Protein 7UF8 (pdb70)

Nearest PDB structures (foldseek):
  7uf8-assembly1_B  TM=9.872E-01  e=3.310E-67  Penicillium citrinum
  7uf8-assembly1_C  TM=9.893E-01  e=2.005E-64  Penicillium citrinum
  7uf8-assembly1_D  TM=9.814E-01  e=6.861E-63  Penicillium citrinum
  2wmd-assembly1_A-2  TM=8.876E-01  e=7.871E-22  Homo sapiens
  3dxf-assembly1_A  TM=8.886E-01  e=5.525E-20  Homo sapiens

B-factor: mean 80.18, std 18.33, range [35.41, 356.92]

Structure (mmCIF, N/CA/C/O backbone):
data_7UF8
#
_entry.id   7UF8
#
_cell.length_a   166.759
_cell.length_b   166.759
_cell.length_c   195.382
_cell.angle_alpha   90.000
_cell.angle_beta   90.000
_cell.angle_gamma   120.000
#
_symmetry.space_group_name_H-M   'P 61 2 2'
#
loop_
_entity.id
_entity.type
_entity.pdbx_description
1 polymer CtdP
2 non-polymer 'NADP NICOTINAMIDE-ADENINE-DINUCLEOTIDE PHOSPHATE'
3 non-polymer 'Penicimutamide E'
4 non-polymer 1,2-ETHANEDIOL
5 water water
#
loop_
_atom_site.group_PDB
_atom_site.id
_atom_site.type_symbol
_atom_site.label_atom_id
_atom_site.label_alt_id
_atom_site.label_comp_id
_atom_site.label_asym_id
_atom_site.label_entity_id
_atom_site.label_seq_id
_atom_site.pdbx_PDB_ins_code
_atom_site.Cartn_x
_atom_site.Cartn_y
_atom_site.Cartn_z
_atom_site.occupancy
_atom_site.B_iso_or_equiv
_atom_site.auth_seq_id
_atom_site.auth_comp_id
_atom_site.auth_asym_id
_atom_site.auth_atom_id
_atom_site.pdbx_PDB_model_num
ATOM 1 N N . ILE A 1 5 ? -21.64174 38.27620 114.77409 1.000 72.62570 5 ILE A N 1
ATOM 2 C CA . ILE A 1 5 ? -20.33674 37.81529 115.19120 1.000 86.04120 5 ILE A CA 1
ATOM 3 C C . ILE A 1 5 ? -19.75450 36.98651 114.07617 1.000 85.89829 5 ILE A C 1
ATOM 4 O O . ILE A 1 5 ? -20.36932 36.02450 113.61496 1.000 81.41490 5 ILE A O 1
ATOM 19 N N . LYS A 1 6 ? -18.57648 37.40671 113.62338 1.000 86.77077 6 LYS A N 1
ATOM 20 C CA . LYS A 1 6 ? -17.93326 36.81194 112.46939 1.000 91.23689 6 LYS A CA 1
ATOM 21 C C . LYS A 1 6 ? -16.85222 35.87200 112.97141 1.000 77.52796 6 LYS A C 1
ATOM 22 O O . LYS A 1 6 ? -15.95336 36.29701 113.70059 1.000 63.76067 6 LYS A O 1
ATOM 41 N N . THR A 1 7 ? -16.92702 34.61204 112.56823 1.000 79.57976 7 THR A N 1
ATOM 42 C CA . THR A 1 7 ? -15.94796 33.62510 112.99023 1.000 79.37635 7 THR A CA 1
ATOM 43 C C . THR A 1 7 ? -14.77982 33.55437 112.01138 1.000 83.08219 7 THR A C 1
ATOM 44 O O . THR A 1 7 ? -14.96166 33.59951 110.79036 1.000 85.16663 7 THR A O 1
ATOM 55 N N . ILE A 1 8 ? -13.57688 33.44544 112.57052 1.000 84.07435 8 ILE A N 1
ATOM 56 C CA . ILE A 1 8 ? -12.33177 33.37268 111.82168 1.000 80.47639 8 ILE A CA 1
ATOM 57 C C . ILE A 1 8 ? -11.56270 32.15870 112.32762 1.000 84.91815 8 ILE A C 1
ATOM 58 O O . ILE A 1 8 ? -11.22085 32.08959 113.51466 1.000 75.35769 8 ILE A O 1
ATOM 74 N N . SER A 1 9 ? -11.30246 31.20985 111.43553 1.000 77.05421 9 SER A N 1
ATOM 75 C CA . SER A 1 9 ? -10.42638 30.09291 111.76450 1.000 78.56358 9 SER A CA 1
ATOM 76 C C . SER A 1 9 ? -8.97141 30.52310 111.63975 1.000 76.79715 9 SER A C 1
ATOM 77 O O . SER A 1 9 ? -8.60037 31.25427 110.71790 1.000 75.96024 9 SER A O 1
ATOM 85 N N . VAL A 1 10 ? -8.15249 30.08107 112.59080 1.000 82.13969 10 VAL A N 1
ATOM 86 C CA . VAL A 1 10 ? -6.74754 30.46522 112.66504 1.000 77.93906 10 VAL A CA 1
ATOM 87 C C . VAL A 1 10 ? -5.91738 29.19334 112.56698 1.000 79.15822 10 VAL A C 1
ATOM 88 O O . VAL A 1 10 ? -5.91841 28.36521 113.48987 1.000 84.59246 10 VAL A O 1
ATOM 101 N N . ILE A 1 11 ? -5.23321 29.03057 111.43105 1.000 70.38559 11 ILE A N 1
ATOM 102 C CA . ILE A 1 11 ? -4.27506 27.94770 111.25903 1.000 68.34060 11 ILE A CA 1
ATOM 103 C C . ILE A 1 11 ? -3.01920 28.23974 112.06624 1.000 68.61285 11 ILE A C 1
ATOM 104 O O . ILE A 1 11 ? -2.61336 29.39577 112.24045 1.000 63.81490 11 ILE A O 1
ATOM 120 N N . GLY A 1 12 ? -2.38314 27.17875 112.55718 1.000 65.78956 12 GLY A N 1
ATOM 121 C CA . GLY A 1 12 ? -1.15826 27.34979 113.31637 1.000 64.02680 12 GLY A CA 1
ATOM 122 C C . GLY A 1 12 ? -1.33553 28.19061 114.55946 1.000 69.43902 12 GLY A C 1
ATOM 123 O O . GLY A 1 12 ? -0.39166 28.86666 114.98567 1.000 65.39676 12 GLY A O 1
ATOM 127 N N . ALA A 1 13 ? -2.52460 28.15839 115.16329 1.000 68.09920 13 ALA A N 1
ATOM 128 C CA . ALA A 1 13 ? -2.78586 28.99220 116.33237 1.000 82.11732 13 ALA A CA 1
ATOM 129 C C . ALA A 1 13 ? -1.85697 28.65315 117.49045 1.000 66.27174 13 ALA A C 1
ATOM 130 O O . ALA A 1 13 ? -1.55919 29.51908 118.31960 1.000 61.66341 13 ALA A O 1
ATOM 137 N N . THR A 1 14 ? -1.38584 27.40720 117.56835 1.000 73.64397 14 THR A N 1
ATOM 138 C CA . THR A 1 14 ? -0.39593 27.05818 118.57843 1.000 69.16810 14 THR A CA 1
ATOM 139 C C . THR A 1 14 ? 0.99706 27.54239 118.20268 1.000 69.02289 14 THR A C 1
ATOM 140 O O . THR A 1 14 ? 1.90796 27.44839 119.01579 1.000 72.64315 14 THR A O 1
ATOM 151 N N . GLY A 1 15 ? 1.18016 28.05958 116.98978 1.000 74.02851 15 GLY A N 1
ATOM 152 C CA . GLY A 1 15 ? 2.46717 28.51979 116.52701 1.000 81.72284 15 GLY A CA 1
ATOM 153 C C . GLY A 1 15 ? 2.61898 30.02479 116.65823 1.000 72.48843 15 GLY A C 1
ATOM 154 O O . GLY A 1 15 ? 1.78582 30.72262 117.23621 1.000 80.11397 15 GLY A O 1
ATOM 158 N N . GLN A 1 16 ? 3.71899 30.52699 116.10144 1.000 80.54764 16 GLN A N 1
ATOM 159 C CA . GLN A 1 16 ? 4.07080 31.93001 116.29868 1.000 60.75655 16 GLN A CA 1
ATOM 160 C C . GLN A 1 16 ? 3.10379 32.85200 115.55567 1.000 67.41084 16 GLN A C 1
ATOM 161 O O . GLN A 1 16 ? 2.44061 33.70083 116.17270 1.000 76.33323 16 GLN A O 1
ATOM 175 N N . GLN A 1 17 ? 2.95599 32.65915 114.24463 1.000 68.66245 17 GLN A N 1
ATOM 176 C CA . GLN A 1 17 ? 2.10399 33.55016 113.46563 1.000 65.48915 17 GLN A CA 1
ATOM 177 C C . GLN A 1 17 ? 0.64795 33.42993 113.89742 1.000 63.28710 17 GLN A C 1
ATOM 178 O O . GLN A 1 17 ? 0.03777 34.40580 114.35447 1.000 61.41195 17 GLN A O 1
ATOM 192 N N . GLY A 1 18 ? 0.08310 32.22488 113.78819 1.000 67.75633 18 GLY A N 1
ATOM 193 C CA . GLY A 1 18 ? -1.30493 32.03266 114.16397 1.000 73.62602 18 GLY A CA 1
ATOM 194 C C . GLY A 1 18 ? -1.57216 32.35844 115.61798 1.000 72.07388 18 GLY A C 1
ATOM 195 O O . GLY A 1 18 ? -2.66726 32.80526 115.96490 1.000 64.87566 18 GLY A O 1
ATOM 199 N N . GLY A 1 19 ? -0.58425 32.13544 116.48608 1.000 70.24015 19 GLY A N 1
ATOM 200 C CA . GLY A 1 19 ? -0.74948 32.51623 117.87811 1.000 68.00416 19 GLY A CA 1
ATOM 201 C C . GLY A 1 19 ? -0.93268 34.01119 118.04629 1.000 76.95708 19 GLY A C 1
ATOM 202 O O . GLY A 1 19 ? -1.82683 34.46899 118.77323 1.000 67.48608 19 GLY A O 1
ATOM 206 N N . SER A 1 20 ? -0.09468 34.80038 117.36751 1.000 65.42212 20 SER A N 1
ATOM 207 C CA . SER A 1 20 ? -0.27186 36.24735 117.43368 1.000 64.56810 20 SER A CA 1
ATOM 208 C C . SER A 1 20 ? -1.62283 36.64727 116.85855 1.000 72.05089 20 SER A C 1
ATOM 209 O O . SER A 1 20 ? -2.30300 37.53512 117.39358 1.000 75.26349 20 SER A O 1
ATOM 217 N N . VAL A 1 21 ? -2.03761 35.98636 115.77740 1.000 65.05971 21 VAL A N 1
ATOM 218 C CA . VAL A 1 21 ? -3.32756 36.29929 115.16827 1.000 72.99851 21 VAL A CA 1
ATOM 219 C C . VAL A 1 21 ? -4.45667 36.06603 116.16509 1.000 73.05142 21 VAL A C 1
ATOM 220 O O . VAL A 1 21 ? -5.36378 36.89490 116.31108 1.000 66.71900 21 VAL A O 1
ATOM 233 N N . ALA A 1 22 ? -4.43562 34.91394 116.83794 1.000 66.87765 22 ALA A N 1
ATOM 234 C CA . ALA A 1 22 ? -5.49071 34.58969 117.79176 1.000 69.90497 22 ALA A CA 1
ATOM 235 C C . ALA A 1 22 ? -5.51998 35.59553 118.93389 1.000 64.38113 22 ALA A C 1
ATOM 236 O O . ALA A 1 22 ? -6.58309 36.11936 119.29282 1.000 62.80114 22 ALA A O 1
ATOM 243 N N . ARG A 1 23 ? -4.35309 35.87259 119.52408 1.000 67.51217 23 ARG A N 1
ATOM 244 C CA . ARG A 1 23 ? -4.31235 36.79244 120.65721 1.000 68.18857 23 ARG A CA 1
ATOM 245 C C . ARG A 1 23 ? -4.76546 38.19044 120.26333 1.000 70.74514 23 ARG A C 1
ATOM 246 O O . ARG A 1 23 ? -5.35066 38.90426 121.08735 1.000 60.81890 23 ARG A O 1
ATOM 267 N N . SER A 1 24 ? -4.51035 38.60564 119.01942 1.000 71.24099 24 SER A N 1
ATOM 268 C CA . SER A 1 24 ? -4.95944 39.92764 118.59654 1.000 69.05623 24 SER A CA 1
ATOM 269 C C . SER A 1 24 ? -6.46241 39.94950 118.33734 1.000 68.47276 24 SER A C 1
ATOM 270 O O . SER A 1 24 ? -7.16858 40.85036 118.80437 1.000 73.60638 24 SER A O 1
ATOM 278 N N . LEU A 1 25 ? -6.96920 38.97054 117.58614 1.000 64.97547 25 LEU A N 1
ATOM 279 C CA . LEU A 1 25 ? -8.38115 38.98943 117.21796 1.000 70.23775 25 LEU A CA 1
ATOM 280 C C . LEU A 1 25 ? -9.29429 38.79416 118.42281 1.000 74.58695 25 LEU A C 1
ATOM 281 O O . LEU A 1 25 ? -10.38436 39.37702 118.47574 1.000 72.38562 25 LEU A O 1
ATOM 297 N N . LEU A 1 26 ? -8.88932 37.97307 119.39575 1.000 76.24933 26 LEU A N 1
ATOM 298 C CA . LEU A 1 26 ? -9.79744 37.68382 120.50159 1.000 76.98274 26 LEU A CA 1
ATOM 299 C C . LEU A 1 26 ? -10.17169 38.94267 121.26971 1.000 75.82965 26 LEU A C 1
ATOM 300 O O . LEU A 1 26 ? -11.25877 39.01247 121.85458 1.000 76.12116 26 LEU A O 1
ATOM 316 N N . GLN A 1 27 ? -9.29281 39.94278 121.28196 1.000 72.09024 27 GLN A N 1
ATOM 317 C CA . GLN A 1 27 ? -9.57605 41.17165 122.00509 1.000 67.77950 27 GLN A CA 1
ATOM 318 C C . GLN A 1 27 ? -10.49205 42.10264 121.23309 1.000 69.90306 27 GLN A C 1
ATOM 319 O O . GLN A 1 27 ? -10.64924 43.25757 121.63823 1.000 71.23028 27 GLN A O 1
ATOM 333 N N . ASN A 1 28 ? -11.08385 41.63972 120.13795 1.000 70.88076 28 ASN A N 1
ATOM 334 C CA . ASN A 1 28 ? -12.02184 42.44771 119.35593 1.000 68.44073 28 ASN A CA 1
ATOM 335 C C . ASN A 1 28 ? -13.36876 41.74456 119.34066 1.000 79.98978 28 ASN A C 1
ATOM 336 O O . ASN A 1 28 ? -13.49455 40.66762 118.72550 1.000 81.19560 28 ASN A O 1
ATOM 347 N N . PRO A 1 29 ? -14.40491 42.20633 120.10358 1.000 79.01701 29 PRO A N 1
ATOM 348 C CA . PRO A 1 29 ? -15.70384 41.47917 120.20031 1.000 80.65410 29 PRO A CA 1
ATOM 349 C C . PRO A 1 29 ? -16.41563 41.20926 118.85918 1.000 79.96547 29 PRO A C 1
ATOM 350 O O . PRO A 1 29 ? -17.32253 40.37916 118.84095 1.000 72.52387 29 PRO A O 1
ATOM 361 N N . GLU A 1 30 ? -16.04057 41.91145 117.77933 1.000 82.67930 30 GLU A N 1
ATOM 362 C CA . GLU A 1 30 ? -16.63937 41.73156 116.41822 1.000 92.78312 30 GLU A CA 1
ATOM 363 C C . GLU A 1 30 ? -16.21213 40.37869 115.82210 1.000 85.52733 30 GLU A C 1
ATOM 364 O O . GLU A 1 30 ? -16.70894 40.09278 114.70299 1.000 77.44873 30 GLU A O 1
ATOM 376 N N . PHE A 1 31 ? -15.33912 39.58871 116.47811 1.000 81.63408 31 PHE A N 1
ATOM 377 C CA . PHE A 1 31 ? -14.78090 38.39385 115.88702 1.000 87.66064 31 PHE A CA 1
ATOM 378 C C . PHE A 1 31 ? -14.78590 37.23472 116.86287 1.000 76.01224 31 PHE A C 1
ATOM 379 O O . PHE A 1 31 ? -14.78708 37.41756 118.07989 1.000 78.65520 31 PHE A O 1
ATOM 396 N N . HIS A 1 32 ? -14.84168 36.03379 116.31970 1.000 75.60784 32 HIS A N 1
ATOM 397 C CA . HIS A 1 32 ? -14.60265 34.83571 117.09957 1.000 73.01381 32 HIS A CA 1
ATOM 398 C C . HIS A 1 32 ? -13.38549 34.10192 116.56864 1.000 83.81908 32 HIS A C 1
ATOM 399 O O . HIS A 1 32 ? -13.30430 33.83409 115.36961 1.000 82.53883 32 HIS A O 1
ATOM 413 N N . VAL A 1 33 ? -12.44457 33.79092 117.44272 1.000 75.62140 33 VAL A N 1
ATOM 414 C CA . VAL A 1 33 ? -11.24643 33.06311 117.04978 1.000 83.37891 33 VAL A CA 1
ATOM 415 C C . VAL A 1 33 ? -11.52428 31.57006 117.21055 1.000 82.38053 33 VAL A C 1
ATOM 416 O O . VAL A 1 33 ? -11.83337 31.10187 118.31144 1.000 81.15514 33 VAL A O 1
ATOM 429 N N . ARG A 1 34 ? -11.39604 30.81322 116.12046 1.000 83.32292 34 ARG A N 1
ATOM 430 C CA . ARG A 1 34 ? -11.46388 29.35220 116.15726 1.000 76.59160 34 ARG A CA 1
ATOM 431 C C . ARG A 1 34 ? -10.07477 28.82241 115.81437 1.000 80.79398 34 ARG A C 1
ATOM 432 O O . ARG A 1 34 ? -9.69860 28.75561 114.64142 1.000 78.91599 34 ARG A O 1
ATOM 453 N N . CYS A 1 35 ? -9.30786 28.45537 116.83643 1.000 72.78645 35 CYS A N 1
ATOM 454 C CA . CYS A 1 35 ? -7.99176 27.88355 116.59953 1.000 71.06133 35 CYS A CA 1
ATOM 455 C C . CYS A 1 35 ? -8.13252 26.50962 115.96032 1.000 83.05180 35 CYS A C 1
ATOM 456 O O . CYS A 1 35 ? -9.02747 25.73747 116.31510 1.000 85.15435 35 CYS A O 1
ATOM 464 N N . ILE A 1 36 ? -7.23636 26.19485 115.02540 1.000 80.66372 36 ILE A N 1
ATOM 465 C CA . ILE A 1 36 ? -7.20412 24.88294 114.38623 1.000 69.46143 36 ILE A CA 1
ATOM 466 C C . ILE A 1 36 ? -5.87909 24.22805 114.73732 1.000 73.11601 36 ILE A C 1
ATOM 467 O O . ILE A 1 36 ? -4.82115 24.86219 114.64055 1.000 69.62515 36 ILE A O 1
ATOM 483 N N . THR A 1 37 ? -5.93700 22.96999 115.16914 1.000 70.61149 37 THR A N 1
ATOM 484 C CA . THR A 1 37 ? -4.73497 22.25407 115.56521 1.000 74.76748 37 THR A CA 1
ATOM 485 C C . THR A 1 37 ? -4.91176 20.76208 115.32899 1.000 79.78506 37 THR A C 1
ATOM 486 O O . THR A 1 37 ? -6.03068 20.25497 115.22177 1.000 68.56944 37 THR A O 1
ATOM 497 N N . ARG A 1 38 ? -3.77867 20.06623 115.25005 1.000 87.07415 38 ARG A N 1
ATOM 498 C CA . ARG A 1 38 ? -3.77848 18.61224 115.16685 1.000 83.15695 38 ARG A CA 1
ATOM 499 C C . ARG A 1 38 ? -3.96959 17.95004 116.52574 1.000 82.54955 38 ARG A C 1
ATOM 500 O O . ARG A 1 38 ? -4.42646 16.80397 116.58352 1.000 90.89527 38 ARG A O 1
ATOM 521 N N . ASP A 1 39 ? -3.62982 18.63793 117.61687 1.000 84.28741 39 ASP A N 1
ATOM 522 C CA . ASP A 1 39 ? -3.65092 18.03475 118.95079 1.000 85.69378 39 ASP A CA 1
ATOM 523 C C . ASP A 1 39 ? -4.19717 19.06455 119.93386 1.000 84.74813 39 ASP A C 1
ATOM 524 O O . ASP A 1 39 ? -3.49734 20.01159 120.30708 1.000 82.21118 39 ASP A O 1
ATOM 533 N N . THR A 1 40 ? -5.45221 18.87135 120.35366 1.000 86.18846 40 THR A N 1
ATOM 534 C CA . THR A 1 40 ? -6.06944 19.78815 121.30370 1.000 81.75659 40 THR A CA 1
ATOM 535 C C . THR A 1 40 ? -5.54161 19.59802 122.71975 1.000 81.59665 40 THR A C 1
ATOM 536 O O . THR A 1 40 ? -5.72283 20.48589 123.55784 1.000 91.51919 40 THR A O 1
ATOM 547 N N . SER A 1 41 ? -4.88951 18.47006 122.99868 1.000 93.99882 41 SER A N 1
ATOM 548 C CA . SER A 1 41 ? -4.29466 18.20296 124.29973 1.000 96.76721 41 SER A CA 1
ATOM 549 C C . SER A 1 41 ? -2.89274 18.78111 124.41599 1.000 92.90264 41 SER A C 1
ATOM 550 O O . SER A 1 41 ? -2.26487 18.65104 125.47306 1.000 97.29709 41 SER A O 1
ATOM 558 N N . SER A 1 42 ? -2.39167 19.40831 123.35114 1.000 84.81741 42 SER A N 1
ATOM 559 C CA . SER A 1 42 ? -1.05574 19.98346 123.36740 1.000 81.59220 42 SER A CA 1
ATOM 560 C C . SER A 1 42 ? -0.94201 21.02933 124.47155 1.000 82.84843 42 SER A C 1
ATOM 561 O O . SER A 1 42 ? -1.92914 21.59415 124.93850 1.000 80.04051 42 SER A O 1
ATOM 569 N N . ILE A 1 43 ? 0.28289 21.26241 124.97175 1.000 77.83738 43 ILE A N 1
ATOM 570 C CA . ILE A 1 43 ? 0.53063 22.22128 126.09991 1.000 81.90162 43 ILE A CA 1
ATOM 571 C C . ILE A 1 43 ? 0.30154 23.64033 125.54707 1.000 81.93059 43 ILE A C 1
ATOM 572 O O . ILE A 1 43 ? -0.17867 24.50417 126.31812 1.000 91.72936 43 ILE A O 1
ATOM 588 N N . LYS A 1 44 ? 0.64368 23.89954 124.28015 1.000 78.71778 44 LYS A N 1
ATOM 589 C CA . LYS A 1 44 ? 0.41761 25.22660 123.63130 1.000 83.03729 44 LYS A CA 1
ATOM 590 C C . LYS A 1 44 ? -1.06335 25.31848 123.22911 1.000 82.23010 44 LYS A C 1
ATOM 591 O O . LYS A 1 44 ? -1.58548 26.44042 123.19119 1.000 82.55514 44 LYS A O 1
ATOM 610 N N . ALA A 1 45 ? -1.71117 24.19945 122.89187 1.000 80.33537 45 ALA A N 1
ATOM 611 C CA . ALA A 1 45 ? -3.16213 24.18832 122.55868 1.000 76.62574 45 ALA A CA 1
ATOM 612 C C . ALA A 1 45 ? -3.94034 24.50606 123.85062 1.000 83.14070 45 ALA A C 1
ATOM 613 O O . ALA A 1 45 ? -4.93840 25.12996 123.74457 1.000 78.40021 45 ALA A O 1
ATOM 620 N N . LYS A 1 46 ? -3.51944 24.04995 125.03261 1.000 83.27347 46 LYS A N 1
ATOM 621 C CA . LYS A 1 46 ? -4.17264 24.30171 126.30256 1.000 88.41259 46 LYS A CA 1
ATOM 622 C C . LYS A 1 46 ? -3.96487 25.74267 126.74778 1.000 83.98423 46 LYS A C 1
ATOM 623 O O . LYS A 1 46 ? -4.81603 26.29448 127.44274 1.000 81.08233 46 LYS A O 1
ATOM 642 N N . GLU A 1 47 ? -2.84390 26.37185 126.39001 1.000 79.77669 47 GLU A N 1
ATOM 643 C CA . GLU A 1 47 ? -2.72610 27.81083 126.65022 1.000 78.30185 47 GLU A CA 1
ATOM 644 C C . GLU A 1 47 ? -3.81610 28.61380 125.92518 1.000 79.93908 47 GLU A C 1
ATOM 645 O O . GLU A 1 47 ? -4.49228 29.47064 126.52821 1.000 84.20878 47 GLU A O 1
ATOM 657 N N . LEU A 1 48 ? -4.02489 28.30595 124.63611 1.000 83.24971 48 LEU A N 1
ATOM 658 C CA . LEU A 1 48 ? -5.04286 28.99293 123.84007 1.000 85.90130 48 LEU A CA 1
ATOM 659 C C . LEU A 1 48 ? -6.40491 28.75069 124.44085 1.000 81.74038 48 LEU A C 1
ATOM 660 O O . LEU A 1 48 ? -7.25403 29.65859 124.48286 1.000 72.20053 48 LEU A O 1
ATOM 676 N N . LYS A 1 49 ? -6.62084 27.51660 124.94066 1.000 79.44437 49 LYS A N 1
ATOM 677 C CA . LYS A 1 49 ? -7.88388 27.09436 125.61944 1.000 80.99031 49 LYS A CA 1
ATOM 678 C C . LYS A 1 49 ? -8.02214 27.90617 126.91153 1.000 80.44624 49 LYS A C 1
ATOM 679 O O . LYS A 1 49 ? -9.17023 28.19199 127.29641 1.000 74.79951 49 LYS A O 1
ATOM 698 N N . GLU A 1 50 ? -6.92427 28.13320 127.64670 1.000 85.32811 50 GLU A N 1
ATOM 699 C CA . GLU A 1 50 ? -6.98953 28.99204 128.83781 1.000 86.00693 50 GLU A CA 1
ATOM 700 C C . GLU A 1 50 ? -7.34066 30.45904 128.49996 1.000 85.72907 50 GLU A C 1
ATOM 701 O O . GLU A 1 50 ? -7.81686 31.22087 129.36600 1.000 84.59204 50 GLU A O 1
ATOM 713 N N . LEU A 1 51 ? -7.10154 30.88423 127.26105 1.000 85.00574 51 LEU A N 1
ATOM 714 C CA . LEU A 1 51 ? -7.48265 32.24424 126.87418 1.000 77.27170 51 LEU A CA 1
ATOM 715 C C . LEU A 1 51 ? -8.96262 32.39311 126.51900 1.000 76.96044 51 LEU A C 1
ATOM 716 O O . LEU A 1 51 ? -9.40572 33.51910 126.25309 1.000 69.79235 51 LEU A O 1
ATOM 732 N N . GLY A 1 52 ? -9.73549 31.31302 126.53175 1.000 78.75506 52 GLY A N 1
ATOM 733 C CA . GLY A 1 52 ? -11.14546 31.38190 126.19057 1.000 78.73133 52 GLY A CA 1
ATOM 734 C C . GLY A 1 52 ? -11.43226 31.36107 124.70853 1.000 80.01362 52 GLY A C 1
ATOM 735 O O . GLY A 1 52 ? -12.35327 32.04002 124.24550 1.000 79.47460 52 GLY A O 1
ATOM 739 N N . ILE A 1 53 ? -10.66506 30.58026 123.94953 1.000 79.76811 53 ILE A N 1
ATOM 740 C CA . ILE A 1 53 ? -10.77786 30.49144 122.50050 1.000 66.10912 53 ILE A CA 1
ATOM 741 C C . ILE A 1 53 ? -11.23765 29.08743 122.13825 1.000 80.96944 53 ILE A C 1
ATOM 742 O O . ILE A 1 53 ? -10.81061 28.10840 122.75818 1.000 67.74775 53 ILE A O 1
ATOM 758 N N . GLU A 1 54 ? -12.11950 28.98846 121.15112 1.000 67.49854 54 GLU A N 1
ATOM 759 C CA . GLU A 1 54 ? -12.51328 27.67748 120.65490 1.000 70.47358 54 GLU A CA 1
ATOM 760 C C . GLU A 1 54 ? -11.32111 26.97171 120.01596 1.000 78.93559 54 GLU A C 1
ATOM 761 O O . GLU A 1 54 ? -10.55509 27.58290 119.26714 1.000 76.21184 54 GLU A O 1
ATOM 773 N N . ILE A 1 55 ? -11.14201 25.69168 120.33581 1.000 86.38996 55 ILE A N 1
ATOM 774 C CA . ILE A 1 55 ? -10.07783 24.88389 119.74985 1.000 81.56714 55 ILE A CA 1
ATOM 775 C C . ILE A 1 55 ? -10.71760 23.67390 119.09160 1.000 78.44520 55 ILE A C 1
ATOM 776 O O . ILE A 1 55 ? -11.34260 22.84174 119.76141 1.000 81.20184 55 ILE A O 1
ATOM 792 N N . VAL A 1 56 ? -10.54442 23.58010 117.78061 1.000 79.03905 56 VAL A N 1
ATOM 793 C CA . VAL A 1 56 ? -11.04918 22.47814 116.97940 1.000 68.24712 56 VAL A CA 1
ATOM 794 C C . VAL A 1 56 ? -9.86302 21.65335 116.50944 1.000 65.00494 56 VAL A C 1
ATOM 795 O O . VAL A 1 56 ? -8.79005 22.19551 116.22266 1.000 77.69620 56 VAL A O 1
ATOM 808 N N . GLN A 1 57 ? -10.05486 20.34133 116.43724 1.000 75.88900 57 GLN A N 1
ATOM 809 C CA . GLN A 1 57 ? -9.00269 19.43151 116.00926 1.000 78.66380 57 GLN A CA 1
ATOM 810 C C . GLN A 1 57 ? -9.23345 19.02768 114.55918 1.000 82.17438 57 GLN A C 1
ATOM 811 O O . GLN A 1 57 ? -10.29534 18.49360 114.21496 1.000 80.86847 57 GLN A O 1
ATOM 825 N N . ALA A 1 58 ? -8.23137 19.27491 113.71834 1.000 78.76130 58 ALA A N 1
ATOM 826 C CA . ALA A 1 58 ? -8.25614 18.87709 112.31829 1.000 91.08713 58 ALA A CA 1
ATOM 827 C C . ALA A 1 58 ? -6.82407 18.89133 111.80448 1.000 89.27019 58 ALA A C 1
ATOM 828 O O . ALA A 1 58 ? -5.95522 19.57436 112.35469 1.000 79.04707 58 ALA A O 1
ATOM 835 N N . ASP A 1 59 ? -6.58684 18.12150 110.74441 1.000 85.72380 59 ASP A N 1
ATOM 836 C CA . ASP A 1 59 ? -5.27774 18.02374 110.10857 1.000 81.81156 59 ASP A CA 1
ATOM 837 C C . ASP A 1 59 ? -5.35461 18.57092 108.69063 1.000 87.31067 59 ASP A C 1
ATOM 838 O O . ASP A 1 59 ? -6.24447 18.19192 107.92347 1.000 90.12604 59 ASP A O 1
ATOM 847 N N . GLY A 1 60 ? -4.41867 19.46207 108.34788 1.000 83.67362 60 GLY A N 1
ATOM 848 C CA . GLY A 1 60 ? -4.43057 20.07525 107.02796 1.000 88.09938 60 GLY A CA 1
ATOM 849 C C . GLY A 1 60 ? -4.25330 19.09542 105.88585 1.000 84.08522 60 GLY A C 1
ATOM 850 O O . GLY A 1 60 ? -4.72118 19.34752 104.77182 1.000 76.86220 60 GLY A O 1
ATOM 854 N N . ASN A 1 61 ? -3.57520 17.97547 106.13179 1.000 83.93492 61 ASN A N 1
ATOM 855 C CA . ASN A 1 61 ? -3.37495 16.96863 105.09569 1.000 83.93758 61 ASN A CA 1
ATOM 856 C C . ASN A 1 61 ? -4.62381 16.13752 104.83041 1.000 83.41030 61 ASN A C 1
ATOM 857 O O . ASN A 1 61 ? -4.60659 15.29664 103.92330 1.000 94.66596 61 ASN A O 1
ATOM 868 N N . ASP A 1 62 ? -5.69594 16.34729 105.59729 1.000 89.88037 62 ASP A N 1
ATOM 869 C CA . ASP A 1 62 ? -6.97084 15.65416 105.43403 1.000 93.85862 62 ASP A CA 1
ATOM 870 C C . ASP A 1 62 ? -7.97288 16.67112 104.90003 1.000 93.60699 62 ASP A C 1
ATOM 871 O O . ASP A 1 62 ? -8.64507 17.35693 105.68303 1.000 98.47590 62 ASP A O 1
ATOM 880 N N . PRO A 1 63 ? -8.10573 16.82128 103.57703 1.000 88.41784 63 PRO A N 1
ATOM 881 C CA . PRO A 1 63 ? -8.94579 17.92125 103.05907 1.000 85.55609 63 PRO A CA 1
ATOM 882 C C . PRO A 1 63 ? -10.38985 17.89202 103.54387 1.000 86.24878 63 PRO A C 1
ATOM 883 O O . PRO A 1 63 ? -10.95701 18.95091 103.84994 1.000 81.72940 63 PRO A O 1
ATOM 894 N N . THR A 1 64 ? -10.99972 16.70893 103.64863 1.000 97.97444 64 THR A N 1
ATOM 895 C CA . THR A 1 64 ? -12.40177 16.61871 104.05543 1.000 95.37448 64 THR A CA 1
ATOM 896 C C . THR A 1 64 ? -12.59401 17.02649 105.51546 1.000 91.21673 64 THR A C 1
ATOM 897 O O . THR A 1 64 ? -13.50814 17.79534 105.84144 1.000 85.13525 64 THR A O 1
ATOM 908 N N . ALA A 1 65 ? -11.75507 16.50547 106.41350 1.000 94.54168 65 ALA A N 1
ATOM 909 C CA . ALA A 1 65 ? -11.86830 16.87227 107.82454 1.000 89.66246 65 ALA A CA 1
ATOM 910 C C . ALA A 1 65 ? -11.64850 18.36727 108.02277 1.000 92.76996 65 ALA A C 1
ATOM 911 O O . ALA A 1 65 ? -12.34368 19.00908 108.82276 1.000 91.60275 65 ALA A O 1
ATOM 935 N N . ALA A 1 67 ? -12.26347 20.69250 105.76700 1.000 87.95126 67 ALA A N 1
ATOM 936 C CA . ALA A 1 67 ? -13.46248 21.35942 105.27092 1.000 97.86505 67 ALA A CA 1
ATOM 937 C C . ALA A 1 67 ? -14.55562 21.34816 106.32578 1.000 97.39089 67 ALA A C 1
ATOM 938 O O . ALA A 1 67 ? -15.22577 22.36405 106.55482 1.000 90.06876 67 ALA A O 1
ATOM 945 N N . THR A 1 68 ? -14.78359 20.24103 107.02860 1.000 100.74305 68 THR A N 1
ATOM 946 C CA . THR A 1 68 ? -15.89871 20.16077 108.01844 1.000 92.99807 68 THR A CA 1
ATOM 947 C C . THR A 1 68 ? -15.49797 21.00465 109.24260 1.000 86.69029 68 THR A C 1
ATOM 948 O O . THR A 1 68 ? -16.41712 21.45145 109.96054 1.000 88.28182 68 THR A O 1
ATOM 959 N N . ALA A 1 69 ? -14.20003 21.24878 109.47581 1.000 82.99913 69 ALA A N 1
ATOM 960 C CA . ALA A 1 69 ? -13.67128 21.98768 110.66298 1.000 86.60779 69 ALA A CA 1
ATOM 961 C C . ALA A 1 69 ? -13.53042 23.48874 110.36620 1.000 88.81725 69 ALA A C 1
ATOM 962 O O . ALA A 1 69 ? -13.03062 24.17567 111.27036 1.000 94.90079 69 ALA A O 1
ATOM 969 N N . LEU A 1 70 ? -13.81831 23.96487 109.14522 1.000 96.30902 70 LEU A N 1
ATOM 970 C CA . LEU A 1 70 ? -13.79743 25.42092 108.78142 1.000 100.46232 70 LEU A CA 1
ATOM 971 C C . LEU A 1 70 ? -15.22946 25.90878 108.54630 1.000 97.13407 70 LEU A C 1
ATOM 972 O O . LEU A 1 70 ? -15.45963 27.08172 108.80142 1.000 91.26513 70 LEU A O 1
ATOM 988 N N . LYS A 1 71 ? -16.13729 25.06974 108.03406 1.000 96.36200 71 LYS A N 1
ATOM 989 C CA . LYS A 1 71 ? -17.51929 25.49463 107.64493 1.000 99.87002 71 LYS A CA 1
ATOM 990 C C . LYS A 1 71 ? -18.09754 26.44642 108.70598 1.000 92.95486 71 LYS A C 1
ATOM 991 O O . LYS A 1 71 ? -18.10965 26.03826 109.88093 1.000 92.21177 71 LYS A O 1
ATOM 1010 N N . GLY A 1 72 ? -18.59463 27.63342 108.31208 1.000 95.44504 72 GLY A N 1
ATOM 1011 C CA . GLY A 1 72 ? -19.16687 28.65523 109.22814 1.000 86.26370 72 GLY A CA 1
ATOM 1012 C C . GLY A 1 72 ? -18.20103 29.81731 109.43842 1.000 92.08776 72 GLY A C 1
ATOM 1013 O O . GLY A 1 72 ? -18.61424 30.81918 110.06950 1.000 91.77271 72 GLY A O 1
ATOM 1017 N N . SER A 1 73 ? -16.95996 29.72952 108.93557 1.000 90.74517 73 SER A N 1
ATOM 1018 C CA . SER A 1 73 ? -15.96111 30.75661 109.19885 1.000 83.67956 73 SER A CA 1
ATOM 1019 C C . SER A 1 73 ? -16.21213 31.93670 108.28597 1.000 74.48899 73 SER A C 1
ATOM 1020 O O . SER A 1 73 ? -16.34895 31.77385 107.07093 1.000 77.69715 73 SER A O 1
ATOM 1028 N N . TRP A 1 74 ? -16.26935 33.13161 108.87512 1.000 87.01726 74 TRP A N 1
ATOM 1029 C CA . TRP A 1 74 ? -16.33638 34.33971 108.06927 1.000 78.25767 74 TRP A CA 1
ATOM 1030 C C . TRP A 1 74 ? -14.99233 34.62796 107.43349 1.000 73.42806 74 TRP A C 1
ATOM 1031 O O . TRP A 1 74 ? -14.92624 35.16111 106.31957 1.000 70.22770 74 TRP A O 1
ATOM 1052 N N . GLY A 1 75 ? -13.91439 34.28999 108.13659 1.000 75.06330 75 GLY A N 1
ATOM 1053 C CA . GLY A 1 75 ? -12.58233 34.46022 107.60279 1.000 77.04715 75 GLY A CA 1
ATOM 1054 C C . GLY A 1 75 ? -11.66926 33.33726 108.04876 1.000 87.57791 75 GLY A C 1
ATOM 1055 O O . GLY A 1 75 ? -12.00428 32.53611 108.92461 1.000 85.12284 75 GLY A O 1
ATOM 1059 N N . ILE A 1 76 ? -10.51417 33.27249 107.40291 1.000 84.95912 76 ILE A N 1
ATOM 1060 C CA . ILE A 1 76 ? -9.50310 32.29355 107.78191 1.000 73.96278 76 ILE A CA 1
ATOM 1061 C C . ILE A 1 76 ? -8.12315 32.90074 107.58618 1.000 73.28719 76 ILE A C 1
ATOM 1062 O O . ILE A 1 76 ? -7.85409 33.53791 106.56130 1.000 74.48857 76 ILE A O 1
ATOM 1078 N N . PHE A 1 77 ? -7.25426 32.69471 108.56827 1.000 64.66410 77 PHE A N 1
ATOM 1079 C CA . PHE A 1 77 ? -5.83327 32.98090 108.43750 1.000 74.60041 77 PHE A CA 1
ATOM 1080 C C . PHE A 1 77 ? -5.09209 31.67201 108.21542 1.000 72.57125 77 PHE A C 1
ATOM 1081 O O . PHE A 1 77 ? -5.23209 30.73789 109.01228 1.000 77.74435 77 PHE A O 1
ATOM 1098 N N . ILE A 1 78 ? -4.28794 31.61525 107.16252 1.000 82.14680 78 ILE A N 1
ATOM 1099 C CA . ILE A 1 78 ? -3.62674 30.38338 106.75844 1.000 75.99296 78 ILE A CA 1
ATOM 1100 C C . ILE A 1 78 ? -2.11878 30.55654 106.86667 1.000 65.80190 78 ILE A C 1
ATOM 1101 O O . ILE A 1 78 ? -1.57985 31.60666 106.49888 1.000 70.96478 78 ILE A O 1
ATOM 1117 N N . ASN A 1 79 ? -1.44672 29.52255 107.37162 1.000 62.84079 79 ASN A N 1
ATOM 1118 C CA . ASN A 1 79 ? 0.00727 29.47771 107.45481 1.000 62.59650 79 ASN A CA 1
ATOM 1119 C C . ASN A 1 79 ? 0.44646 28.02478 107.31767 1.000 65.79356 79 ASN A C 1
ATOM 1120 O O . ASN A 1 79 ? -0.36644 27.10068 107.40044 1.000 66.38050 79 ASN A O 1
ATOM 1131 N N . ASN A 1 80 ? 1.74251 27.82697 107.08982 1.000 64.94593 80 ASN A N 1
ATOM 1132 C CA . ASN A 1 80 ? 2.33069 26.49605 106.97072 1.000 70.06620 80 ASN A CA 1
ATOM 1133 C C . ASN A 1 80 ? 3.43856 26.33904 108.01885 1.000 70.39636 80 ASN A C 1
ATOM 1134 O O . ASN A 1 80 ? 3.59635 27.17594 108.91198 1.000 63.23915 80 ASN A O 1
ATOM 1145 N N . GLY A 1 81 ? 4.20571 25.25015 107.90480 1.000 71.44411 81 GLY A N 1
ATOM 1146 C CA . GLY A 1 81 ? 5.21862 24.91213 108.88089 1.000 72.76202 81 GLY A CA 1
ATOM 1147 C C . GLY A 1 81 ? 6.62469 24.95238 108.29709 1.000 74.83645 81 GLY A C 1
ATOM 1148 O O . GLY A 1 81 ? 6.82284 25.01956 107.07812 1.000 79.91330 81 GLY A O 1
ATOM 1152 N N . TYR A 1 82 ? 7.60757 24.90937 109.20021 1.000 77.54291 82 TYR A N 1
ATOM 1153 C CA . TYR A 1 82 ? 9.00662 24.97659 108.79341 1.000 88.13817 82 TYR A CA 1
ATOM 1154 C C . TYR A 1 82 ? 9.47886 23.70774 108.09630 1.000 85.02701 82 TYR A C 1
ATOM 1155 O O . TYR A 1 82 ? 10.50895 23.74095 107.41345 1.000 81.00227 82 TYR A O 1
ATOM 1173 N N . THR A 1 83 ? 8.77297 22.59563 108.26606 1.000 91.58059 83 THR A N 1
ATOM 1174 C CA . THR A 1 83 ? 9.17419 21.30975 107.71394 1.000 79.71867 83 THR A CA 1
ATOM 1175 C C . THR A 1 83 ? 8.25039 20.96580 106.55377 1.000 79.90808 83 THR A C 1
ATOM 1176 O O . THR A 1 83 ? 7.03538 20.84663 106.74059 1.000 78.20584 83 THR A O 1
ATOM 1187 N N . LEU A 1 84 ? 8.82457 20.79503 105.37083 1.000 79.01841 84 LEU A N 1
ATOM 1188 C CA . LEU A 1 84 ? 8.08577 20.38410 104.18667 1.000 78.18291 84 LEU A CA 1
ATOM 1189 C C . LEU A 1 84 ? 8.29998 18.89616 103.93250 1.000 77.56836 84 LEU A C 1
ATOM 1190 O O . LEU A 1 84 ? 9.40602 18.37926 104.11358 1.000 69.97194 84 LEU A O 1
ATOM 1206 N N . THR A 1 85 ? 7.23712 18.21009 103.51627 1.000 83.27384 85 THR A N 1
ATOM 1207 C CA . THR A 1 85 ? 7.36033 16.80315 103.17410 1.000 84.73849 85 THR A CA 1
ATOM 1208 C C . THR A 1 85 ? 8.28451 16.65542 101.96520 1.000 85.28450 85 THR A C 1
ATOM 1209 O O . THR A 1 85 ? 8.42351 17.58754 101.16634 1.000 81.53448 85 THR A O 1
ATOM 1220 N N . PRO A 1 86 ? 8.93867 15.49952 101.81213 1.000 89.29392 86 PRO A N 1
ATOM 1221 C CA . PRO A 1 86 ? 9.79885 15.30677 100.63022 1.000 95.96130 86 PRO A CA 1
ATOM 1222 C C . PRO A 1 86 ? 9.08599 15.57987 99.31216 1.000 86.33842 86 PRO A C 1
ATOM 1223 O O . PRO A 1 86 ? 9.69205 16.15106 98.39732 1.000 89.30498 86 PRO A O 1
ATOM 1234 N N . ALA A 1 87 ? 7.81805 15.18173 99.18994 1.000 86.36455 87 ALA A N 1
ATOM 1235 C CA . ALA A 1 87 ? 7.07918 15.46381 97.96288 1.000 92.06298 87 ALA A CA 1
ATOM 1236 C C . ALA A 1 87 ? 6.98304 16.96383 97.71807 1.000 92.26311 87 ALA A C 1
ATOM 1237 O O . ALA A 1 87 ? 7.17514 17.43301 96.59016 1.000 89.94464 87 ALA A O 1
ATOM 1244 N N . VAL A 1 88 ? 6.67781 17.73266 98.76813 1.000 90.43453 88 VAL A N 1
ATOM 1245 C CA . VAL A 1 88 ? 6.60466 19.18467 98.64131 1.000 96.66935 88 VAL A CA 1
ATOM 1246 C C . VAL A 1 88 ? 7.98063 19.77186 98.35658 1.000 91.13092 88 VAL A C 1
ATOM 1247 O O . VAL A 1 88 ? 8.11963 20.69299 97.54072 1.000 89.45097 88 VAL A O 1
ATOM 1260 N N . GLN A 1 89 ? 9.01660 19.26490 99.02965 1.000 83.90480 89 GLN A N 1
ATOM 1261 C CA . GLN A 1 89 ? 10.36857 19.74309 98.76389 1.000 84.09541 89 GLN A CA 1
ATOM 1262 C C . GLN A 1 89 ? 10.71179 19.61433 97.28692 1.000 90.06032 89 GLN A C 1
ATOM 1263 O O . GLN A 1 89 ? 11.54377 20.36949 96.77513 1.000 85.78328 89 GLN A O 1
ATOM 1277 N N . ASN A 1 90 ? 10.09499 18.65835 96.59071 1.000 89.75586 90 ASN A N 1
ATOM 1278 C CA . ASN A 1 90 ? 10.45621 18.33357 95.22072 1.000 89.68996 90 ASN A CA 1
ATOM 1279 C C . ASN A 1 90 ? 9.45929 18.87759 94.19965 1.000 84.13986 90 ASN A C 1
ATOM 1280 O O . ASN A 1 90 ? 9.34050 18.31273 93.10656 1.000 87.54611 90 ASN A O 1
ATOM 1291 N N . GLY A 1 91 ? 8.73512 19.95447 94.52370 1.000 81.25824 91 GLY A N 1
ATOM 1292 C CA . GLY A 1 91 ? 7.84817 20.60049 93.57167 1.000 82.72477 91 GLY A CA 1
ATOM 1293 C C . GLY A 1 91 ? 6.36415 20.45328 93.84245 1.000 83.76808 91 GLY A C 1
ATOM 1294 O O . GLY A 1 91 ? 5.58610 21.31924 93.41746 1.000 85.90858 91 GLY A O 1
ATOM 1298 N N . LYS A 1 92 ? 5.93320 19.34815 94.44525 1.000 77.62055 92 LYS A N 1
ATOM 1299 C CA . LYS A 1 92 ? 4.50820 19.07595 94.65202 1.000 83.31276 92 LYS A CA 1
ATOM 1300 C C . LYS A 1 92 ? 3.90195 20.04874 95.67007 1.000 90.36382 92 LYS A C 1
ATOM 1301 O O . LYS A 1 92 ? 3.38286 19.66954 96.71995 1.000 82.72341 92 LYS A O 1
ATOM 1320 N N . TYR A 1 93 ? 3.98085 21.33880 95.33525 1.000 87.22699 93 TYR A N 1
ATOM 1321 C CA . TYR A 1 93 ? 3.54560 22.37462 96.26733 1.000 86.94139 93 TYR A CA 1
ATOM 1322 C C . TYR A 1 93 ? 2.05956 22.29541 96.59512 1.000 87.03531 93 TYR A C 1
ATOM 1323 O O . TYR A 1 93 ? 1.63536 22.82922 97.62514 1.000 79.15452 93 TYR A O 1
ATOM 1341 N N . GLU A 1 94 ? 1.25675 21.65342 95.74393 1.000 86.75510 94 GLU A N 1
ATOM 1342 C CA . GLU A 1 94 ? -0.16327 21.51222 96.04172 1.000 81.56404 94 GLU A CA 1
ATOM 1343 C C . GLU A 1 94 ? -0.40434 20.67502 97.28758 1.000 73.54719 94 GLU A C 1
ATOM 1344 O O . GLU A 1 94 ? -1.51541 20.68682 97.82743 1.000 72.51292 94 GLU A O 1
ATOM 1356 N N . GLU A 1 95 ? 0.60469 19.93908 97.74561 1.000 69.69401 95 GLU A N 1
ATOM 1357 C CA . GLU A 1 95 ? 0.46064 19.03791 98.87547 1.000 84.21832 95 GLU A CA 1
ATOM 1358 C C . GLU A 1 95 ? 0.84339 19.65478 100.21761 1.000 71.81030 95 GLU A C 1
ATOM 1359 O O . GLU A 1 95 ? 0.62833 19.01362 101.25049 1.000 65.44542 95 GLU A O 1
ATOM 1371 N N . ASP A 1 96 ? 1.40225 20.86384 100.24584 1.000 81.17658 96 ASP A N 1
ATOM 1372 C CA . ASP A 1 96 ? 1.69400 21.49570 101.52997 1.000 76.68823 96 ASP A CA 1
ATOM 1373 C C . ASP A 1 96 ? 0.39187 21.70245 102.29382 1.000 75.97536 96 ASP A C 1
ATOM 1374 O O . ASP A 1 96 ? -0.58611 22.21041 101.74076 1.000 70.09774 96 ASP A O 1
ATOM 1383 N N . PHE A 1 97 ? 0.39574 21.36328 103.59078 1.000 74.66949 97 PHE A N 1
ATOM 1384 C CA . PHE A 1 97 ? -0.86036 21.34503 104.33961 1.000 74.99699 97 PHE A CA 1
ATOM 1385 C C . PHE A 1 97 ? -1.50652 22.72695 104.36770 1.000 76.08724 97 PHE A C 1
ATOM 1386 O O . PHE A 1 97 ? -2.73654 22.83180 104.39355 1.000 66.64109 97 PHE A O 1
ATOM 1403 N N . GLY A 1 98 ? -0.70664 23.79405 104.32695 1.000 71.23340 98 GLY A N 1
ATOM 1404 C CA . GLY A 1 98 ? -1.27878 25.12600 104.20306 1.000 61.93625 98 GLY A CA 1
ATOM 1405 C C . GLY A 1 98 ? -2.07263 25.31108 102.91997 1.000 82.34896 98 GLY A C 1
ATOM 1406 O O . GLY A 1 98 ? -3.17970 25.85694 102.92990 1.000 80.68924 98 GLY A O 1
ATOM 1410 N N . ASN A 1 99 ? -1.51443 24.86129 101.78999 1.000 73.87582 99 ASN A N 1
ATOM 1411 C CA . ASN A 1 99 ? -2.20228 25.02138 100.51092 1.000 75.91211 99 ASN A CA 1
ATOM 1412 C C . ASN A 1 99 ? -3.42416 24.11825 100.42163 1.000 82.96361 99 ASN A C 1
ATOM 1413 O O . ASN A 1 99 ? -4.46613 24.51020 99.87155 1.000 78.20176 99 ASN A O 1
ATOM 1424 N N . VAL A 1 100 ? -3.33109 22.91319 100.98549 1.000 86.32054 100 VAL A N 1
ATOM 1425 C CA . VAL A 1 100 ? -4.50900 22.05904 101.05421 1.000 81.37848 100 VAL A CA 1
ATOM 1426 C C . VAL A 1 100 ? -5.58619 22.74080 101.88016 1.000 83.12195 100 VAL A C 1
ATOM 1427 O O . VAL A 1 100 ? -6.77414 22.68671 101.54399 1.000 79.22204 100 VAL A O 1
ATOM 1440 N N . ILE A 1 101 ? -5.19442 23.37070 102.98730 1.000 82.28389 101 ILE A N 1
ATOM 1441 C CA . ILE A 1 101 ? -6.15461 24.10748 103.79827 1.000 75.99207 101 ILE A CA 1
ATOM 1442 C C . ILE A 1 101 ? -6.78264 25.24751 103.00234 1.000 76.03671 101 ILE A C 1
ATOM 1443 O O . ILE A 1 101 ? -7.95070 25.57935 103.20222 1.000 78.55220 101 ILE A O 1
ATOM 1459 N N . LEU A 1 102 ? -5.99861 25.93271 102.16753 1.000 77.14782 102 LEU A N 1
ATOM 1460 C CA . LEU A 1 102 ? -6.56963 27.02075 101.37060 1.000 81.78698 102 LEU A CA 1
ATOM 1461 C C . LEU A 1 102 ? -7.65344 26.49275 100.43339 1.000 83.14810 102 LEU A C 1
ATOM 1462 O O . LEU A 1 102 ? -8.75849 27.06564 100.32931 1.000 85.48651 102 LEU A O 1
ATOM 1478 N N . GLN A 1 103 ? -7.36122 25.37588 99.76328 1.000 85.57081 103 GLN A N 1
ATOM 1479 C CA . GLN A 1 103 ? -8.36803 24.77187 98.90006 1.000 84.94756 103 GLN A CA 1
ATOM 1480 C C . GLN A 1 103 ? -9.57009 24.32462 99.72284 1.000 88.23932 103 GLN A C 1
ATOM 1481 O O . GLN A 1 103 ? -10.71206 24.52154 99.30771 1.000 84.54019 103 GLN A O 1
ATOM 1495 N N . SER A 1 104 ? -9.32919 23.78649 100.92580 1.000 85.17843 104 SER A N 1
ATOM 1496 C CA . SER A 1 104 ? -10.41226 23.38824 101.82260 1.000 88.25556 104 SER A CA 1
ATOM 1497 C C . SER A 1 104 ? -11.27246 24.58209 102.23965 1.000 87.28891 104 SER A C 1
ATOM 1498 O O . SER A 1 104 ? -12.49546 24.45892 102.38647 1.000 88.28052 104 SER A O 1
ATOM 1506 N N . ALA A 1 105 ? -10.64463 25.73413 102.47888 1.000 81.06302 105 ALA A N 1
ATOM 1507 C CA . ALA A 1 105 ? -11.38682 26.93199 102.85695 1.000 85.50905 105 ALA A CA 1
ATOM 1508 C C . ALA A 1 105 ? -12.30972 27.40403 101.74389 1.000 86.06009 105 ALA A C 1
ATOM 1509 O O . ALA A 1 105 ? -13.46380 27.77286 102.00678 1.000 88.23161 105 ALA A O 1
ATOM 1516 N N . ALA A 1 106 ? -11.79956 27.43926 100.50096 1.000 86.03266 106 ALA A N 1
ATOM 1517 C CA . ALA A 1 106 ? -12.69244 27.68330 99.36587 1.000 84.33303 106 ALA A CA 1
ATOM 1518 C C . ALA A 1 106 ? -13.77231 26.62218 99.31159 1.000 83.33331 106 ALA A C 1
ATOM 1519 O O . ALA A 1 106 ? -14.94231 26.92808 99.03547 1.000 77.16800 106 ALA A O 1
ATOM 1526 N N . GLU A 1 107 ? -13.35920 25.38820 99.57448 1.000 92.60852 107 GLU A N 1
ATOM 1527 C CA . GLU A 1 107 ? -14.20105 24.19510 99.56120 1.000 96.15695 107 GLU A CA 1
ATOM 1528 C C . GLU A 1 107 ? -15.31921 24.36884 100.55408 1.000 90.04515 107 GLU A C 1
ATOM 1529 O O . GLU A 1 107 ? -16.50214 24.12274 100.25789 1.000 88.70969 107 GLU A O 1
ATOM 1541 N N . ALA A 1 108 ? -14.93542 24.86473 101.70620 1.000 92.85646 108 ALA A N 1
ATOM 1542 C CA . ALA A 1 108 ? -15.84860 25.15048 102.79111 1.000 93.55844 108 ALA A CA 1
ATOM 1543 C C . ALA A 1 108 ? -16.59574 26.49541 102.64419 1.000 89.95887 108 ALA A C 1
ATOM 1544 O O . ALA A 1 108 ? -17.33191 26.91020 103.56915 1.000 74.71756 108 ALA A O 1
ATOM 1551 N N . GLY A 1 109 ? -16.32369 27.27758 101.60533 1.000 90.37439 109 GLY A N 1
ATOM 1552 C CA . GLY A 1 109 ? -17.05281 28.52151 101.44540 1.000 89.86587 109 GLY A CA 1
ATOM 1553 C C . GLY A 1 109 ? -16.64007 29.67844 102.34361 1.000 85.18605 109 GLY A C 1
ATOM 1554 O O . GLY A 1 109 ? -17.38620 30.65934 102.44964 1.000 78.11632 109 GLY A O 1
ATOM 1558 N N . VAL A 1 110 ? -15.47715 29.61049 102.98376 1.000 82.00443 110 VAL A N 1
ATOM 1559 C CA . VAL A 1 110 ? -14.97238 30.74345 103.75998 1.000 77.97512 110 VAL A CA 1
ATOM 1560 C C . VAL A 1 110 ? -14.83139 31.91459 102.79315 1.000 82.14404 110 VAL A C 1
ATOM 1561 O O . VAL A 1 110 ? -14.14824 31.78181 101.76722 1.000 88.57066 110 VAL A O 1
ATOM 1574 N N . PRO A 1 111 ? -15.45256 33.07049 103.05822 1.000 74.86479 111 PRO A N 1
ATOM 1575 C CA . PRO A 1 111 ? -15.46255 34.13162 102.04036 1.000 86.64053 111 PRO A CA 1
ATOM 1576 C C . PRO A 1 111 ? -14.22666 35.02076 102.05565 1.000 81.12773 111 PRO A C 1
ATOM 1577 O O . PRO A 1 111 ? -13.88359 35.62594 101.03377 1.000 77.46346 111 PRO A O 1
ATOM 1588 N N . HIS A 1 112 ? -13.55582 35.12069 103.20075 1.000 75.56395 112 HIS A N 1
ATOM 1589 C CA . HIS A 1 112 ? -12.44096 36.04280 103.38102 1.000 77.54130 112 HIS A CA 1
ATOM 1590 C C . HIS A 1 112 ? -11.20893 35.27788 103.84408 1.000 78.04475 112 HIS A C 1
ATOM 1591 O O . HIS A 1 112 ? -11.26297 34.53274 104.83098 1.000 82.32718 112 HIS A O 1
ATOM 1605 N N . VAL A 1 113 ? -10.10385 35.45511 103.12326 1.000 79.07751 113 VAL A N 1
ATOM 1606 C CA . VAL A 1 113 ? -8.87880 34.71521 103.38232 1.000 77.77924 113 VAL A CA 1
ATOM 1607 C C . VAL A 1 113 ? -7.73194 35.69732 103.56761 1.000 57.92677 113 VAL A C 1
ATOM 1608 O O . VAL A 1 113 ? -7.58495 36.65544 102.79875 1.000 62.72210 113 VAL A O 1
ATOM 1621 N N . VAL A 1 114 ? -6.91305 35.44728 104.58468 1.000 76.01364 114 VAL A N 1
ATOM 1622 C CA . VAL A 1 114 ? -5.61814 36.09141 104.74994 1.000 74.57933 114 VAL A CA 1
ATOM 1623 C C . VAL A 1 114 ? -4.58302 34.97653 104.76693 1.000 72.13447 114 VAL A C 1
ATOM 1624 O O . VAL A 1 114 ? -4.62203 34.09841 105.63981 1.000 63.72014 114 VAL A O 1
ATOM 1637 N N . PHE A 1 115 ? -3.66289 35.00977 103.80806 1.000 72.15884 115 PHE A N 1
ATOM 1638 C CA . PHE A 1 115 ? -2.77172 33.88991 103.53403 1.000 63.45996 115 PHE A CA 1
ATOM 1639 C C . PHE A 1 115 ? -1.33481 34.31905 103.78428 1.000 61.61390 115 PHE A C 1
ATOM 1640 O O . PHE A 1 115 ? -0.87185 35.30718 103.20547 1.000 66.20682 115 PHE A O 1
ATOM 1657 N N . SER A 1 116 ? -0.63384 33.58301 104.64527 1.000 66.94362 116 SER A N 1
ATOM 1658 C CA . SER A 1 116 ? 0.78210 33.82815 104.87749 1.000 58.49731 116 SER A CA 1
ATOM 1659 C C . SER A 1 116 ? 1.57032 33.39641 103.64954 1.000 66.29244 116 SER A C 1
ATOM 1660 O O . SER A 1 116 ? 1.51151 32.23145 103.24338 1.000 65.28810 116 SER A O 1
ATOM 1668 N N . SER A 1 117 ? 2.30429 34.33257 103.05576 1.000 66.52875 117 SER A N 1
ATOM 1669 C CA . SER A 1 117 ? 2.90049 34.10882 101.75081 1.000 70.68444 117 SER A CA 1
ATOM 1670 C C . SER A 1 117 ? 4.33743 34.60499 101.72907 1.000 71.83225 117 SER A C 1
ATOM 1671 O O . SER A 1 117 ? 4.81623 35.26392 102.65722 1.000 72.69383 117 SER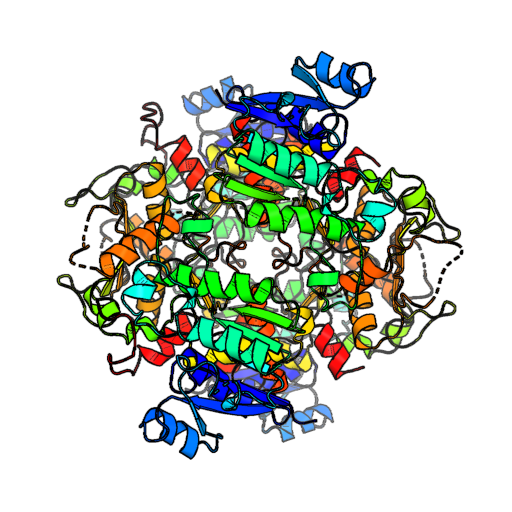 A O 1
ATOM 1679 N N . GLN A 1 118 ? 5.01262 34.26821 100.63612 1.000 72.99328 118 GLN A N 1
ATOM 1680 C CA . GLN A 1 118 ? 6.35261 34.72241 100.30036 1.000 67.39528 118 GLN A CA 1
ATOM 1681 C C . GLN A 1 118 ? 6.45182 34.71063 98.78537 1.000 76.51290 118 GLN A C 1
ATOM 1682 O O . GLN A 1 118 ? 5.67699 34.01463 98.11717 1.000 82.41697 118 GLN A O 1
ATOM 1696 N N . PRO A 1 119 ? 7.37580 35.46981 98.20859 1.000 71.26477 119 PRO A N 1
ATOM 1697 C CA . PRO A 1 119 ? 7.51000 35.45602 96.74861 1.000 79.75193 119 PRO A CA 1
ATOM 1698 C C . PRO A 1 119 ? 8.06522 34.12615 96.26551 1.000 71.23385 119 PRO A C 1
ATOM 1699 O O . PRO A 1 119 ? 8.71921 33.38613 97.00449 1.000 67.71694 119 PRO A O 1
ATOM 1710 N N . SER A 1 120 ? 7.78843 33.82129 95.00143 1.000 66.50140 120 SER A N 1
ATOM 1711 C CA . SER A 1 120 ? 8.35765 32.64644 94.35235 1.000 73.44218 120 SER A CA 1
ATOM 1712 C C . SER A 1 120 ? 9.63569 33.08369 93.64958 1.000 63.84125 120 SER A C 1
ATOM 1713 O O . SER A 1 120 ? 9.58375 33.78082 92.63366 1.000 72.48726 120 SER A O 1
ATOM 1721 N N . SER A 1 121 ? 10.78667 32.66075 94.17767 1.000 63.17827 121 SER A N 1
ATOM 1722 C CA . SER A 1 121 ? 12.04772 32.98299 93.51989 1.000 64.59153 121 SER A CA 1
ATOM 1723 C C . SER A 1 121 ? 12.08798 32.39918 92.11481 1.000 71.07751 121 SER A C 1
ATOM 1724 O O . SER A 1 121 ? 12.52803 33.06336 91.16796 1.000 75.57751 121 SER A O 1
ATOM 1732 N N . HIS A 1 122 ? 11.60614 31.16415 91.95858 1.000 65.82975 122 HIS A N 1
ATOM 1733 C CA . HIS A 1 122 ? 11.55939 30.53632 90.64449 1.000 76.99377 122 HIS A CA 1
ATOM 1734 C C . HIS A 1 122 ? 10.71143 31.35434 89.67849 1.000 73.00343 122 HIS A C 1
ATOM 1735 O O . HIS A 1 122 ? 11.11955 31.61154 88.53858 1.000 69.20776 122 HIS A O 1
ATOM 1749 N N . ALA A 1 123 ? 9.52332 31.77215 90.11839 1.000 67.19094 123 ALA A N 1
ATOM 1750 C CA . ALA A 1 123 ? 8.61135 32.48116 89.22436 1.000 78.28443 123 ALA A CA 1
ATOM 1751 C C . ALA A 1 123 ? 9.17325 33.83628 88.81461 1.000 72.10046 123 ALA A C 1
ATOM 1752 O O . ALA A 1 123 ? 8.97135 34.28041 87.67865 1.000 72.82437 123 ALA A O 1
ATOM 1759 N N . LEU A 1 124 ? 9.87605 34.51124 89.72280 1.000 71.06651 124 LEU A N 1
ATOM 1760 C CA . LEU A 1 124 ? 10.38693 35.84034 89.42104 1.000 78.29102 124 LEU A CA 1
ATOM 1761 C C . LEU A 1 124 ? 11.70104 35.80360 88.65822 1.000 78.84061 124 LEU A C 1
ATOM 1762 O O . LEU A 1 124 ? 12.02402 36.77573 87.96439 1.000 81.02343 124 LEU A O 1
ATOM 1778 N N . SER A 1 125 ? 12.46715 34.71767 88.77017 1.000 84.24042 125 SER A N 1
ATOM 1779 C CA . SER A 1 125 ? 13.80224 34.65291 88.19334 1.000 73.88252 125 SER A CA 1
ATOM 1780 C C . SER A 1 125 ? 13.87050 33.84109 86.90624 1.000 70.42381 125 SER A C 1
ATOM 1781 O O . SER A 1 125 ? 14.97260 33.55228 86.43035 1.000 79.91772 125 SER A O 1
ATOM 1789 N N . GLY A 1 126 ? 12.73163 33.47203 86.31304 1.000 67.82333 126 GLY A N 1
ATOM 1790 C CA . GLY A 1 126 ? 12.71689 32.66220 85.06993 1.000 59.59349 126 GLY A CA 1
ATOM 1791 C C . GLY A 1 126 ? 13.32502 31.27724 85.28683 1.000 68.28242 126 GLY A C 1
ATOM 1792 O O . GLY A 1 126 ? 13.73023 30.66242 84.27680 1.000 62.18094 126 GLY A O 1
ATOM 1796 N N . GLY A 1 127 ? 13.38992 30.77208 86.52977 1.000 58.87137 127 GLY A N 1
ATOM 1797 C CA . GLY A 1 127 ? 13.88603 29.40809 86.85165 1.000 65.88024 127 GLY A CA 1
ATOM 1798 C C . GLY A 1 127 ? 15.29296 29.39318 87.42984 1.000 56.76994 127 GLY A C 1
ATOM 1799 O O . GLY A 1 127 ? 15.75803 28.30218 87.82276 1.000 65.79165 127 GLY A O 1
ATOM 1803 N N . LYS A 1 128 ? 15.95781 30.54425 87.52708 1.000 66.79079 128 LYS A N 1
ATOM 1804 C CA . LYS A 1 128 ? 17.37374 30.63435 87.99528 1.000 76.25881 128 LYS A CA 1
ATOM 1805 C C . LYS A 1 128 ? 17.46161 30.10117 89.43222 1.000 74.07932 128 LYS A C 1
ATOM 1806 O O . LYS A 1 128 ? 18.50663 29.49725 89.76928 1.000 85.27998 128 LYS A O 1
ATOM 1825 N N . PHE A 1 129 ? 16.42348 30.27794 90.25411 1.000 73.34230 129 PHE A N 1
ATOM 1826 C CA . PHE A 1 129 ? 16.41932 29.92374 91.70206 1.000 73.52162 129 PHE A CA 1
ATOM 1827 C C . PHE A 1 129 ? 15.26140 28.96557 92.00778 1.000 77.95319 129 PHE A C 1
ATOM 1828 O O . PHE A 1 129 ? 14.24847 29.09654 91.33366 1.000 81.68561 129 PHE A O 1
ATOM 1845 N N . ASN A 1 130 ? 15.41338 28.01246 92.92967 1.000 67.83047 130 ASN A N 1
ATOM 1846 C CA . ASN A 1 130 ? 14.31143 27.11727 93.39640 1.000 75.82479 130 ASN A CA 1
ATOM 1847 C C . ASN A 1 130 ? 14.45423 27.09408 94.92242 1.000 77.99724 130 ASN A C 1
ATOM 1848 O O . ASN A 1 130 ? 15.41324 26.45613 95.38946 1.000 82.80173 130 ASN A O 1
ATOM 1859 N N . THR A 1 131 ? 13.60104 27.80288 95.66340 1.000 79.96207 131 THR A N 1
ATOM 1860 C CA . THR A 1 131 ? 13.68583 27.94370 97.11243 1.000 74.44195 131 THR A CA 1
ATOM 1861 C C . THR A 1 131 ? 12.31481 27.53247 97.61619 1.000 73.17227 131 THR A C 1
ATOM 1862 O O . THR A 1 131 ? 11.43469 28.38134 97.82019 1.000 75.99555 131 THR A O 1
ATOM 1873 N N . PRO A 1 132 ? 12.08194 26.23242 97.80499 1.000 76.59816 132 PRO A N 1
ATOM 1874 C CA . PRO A 1 132 ? 10.72894 25.79821 98.17575 1.000 75.11273 132 PRO A CA 1
ATOM 1875 C C . PRO A 1 132 ? 10.20270 26.47798 99.42377 1.000 78.77994 132 PRO A C 1
ATOM 1876 O O . PRO A 1 132 ? 8.99466 26.69783 99.50564 1.000 76.62085 132 PRO A O 1
ATOM 1887 N N . VAL A 1 133 ? 11.05853 26.85396 100.37393 1.000 75.30684 133 VAL A N 1
ATOM 1888 C CA . VAL A 1 133 ? 10.56929 27.45773 101.61395 1.000 76.90990 133 VAL A CA 1
ATOM 1889 C C . VAL A 1 133 ? 9.70018 28.67667 101.32000 1.000 81.62718 133 VAL A C 1
ATOM 1890 O O . VAL A 1 133 ? 8.74105 28.96446 102.04891 1.000 76.48926 133 VAL A O 1
ATOM 1903 N N . LEU A 1 134 ? 10.02924 29.42985 100.27014 1.000 76.85907 134 LEU A N 1
ATOM 1904 C CA . LEU A 1 134 ? 9.21816 30.56381 99.83618 1.000 66.38197 134 LEU A CA 1
ATOM 1905 C C . LEU A 1 134 ? 8.19035 30.16483 98.77499 1.000 61.90527 134 LEU A C 1
ATOM 1906 O O . LEU A 1 134 ? 7.02129 30.58369 98.82289 1.000 71.77429 134 LEU A O 1
ATOM 1922 N N . ASP A 1 135 ? 8.62557 29.37302 97.79295 1.000 77.51461 135 ASP A N 1
ATOM 1923 C CA . ASP A 1 135 ? 7.80076 29.10808 96.62080 1.000 68.44653 135 ASP A CA 1
ATOM 1924 C C . ASP A 1 135 ? 6.56081 28.29488 96.97453 1.000 75.83173 135 ASP A C 1
ATOM 1925 O O . ASP A 1 135 ? 5.52889 28.41585 96.30140 1.000 67.97002 135 ASP A O 1
ATOM 1934 N N . VAL A 1 136 ? 6.63177 27.47275 98.01943 1.000 76.28543 136 VAL A N 1
ATOM 1935 C CA . VAL A 1 136 ? 5.45980 26.70156 98.42517 1.000 79.60095 136 VAL A CA 1
ATOM 1936 C C . VAL A 1 136 ? 4.32464 27.64537 98.81414 1.000 70.07990 136 VAL A C 1
ATOM 1937 O O . VAL A 1 136 ? 3.16972 27.45729 98.41596 1.000 72.12126 136 VAL A O 1
ATOM 1950 N N . LYS A 1 137 ? 4.69242 28.70632 99.53733 1.000 57.53720 137 LYS A N 1
ATOM 1951 C CA . LYS A 1 137 ? 3.71224 29.67914 100.06033 1.000 68.55871 137 LYS A CA 1
ATOM 1952 C C . LYS A 1 137 ? 3.24531 30.46325 98.82637 1.000 64.86673 137 LYS A C 1
ATOM 1953 O O . LYS A 1 137 ? 2.09530 30.70213 98.71525 1.000 59.35221 137 LYS A O 1
ATOM 1972 N N . ALA A 1 138 ? 4.12940 30.79148 97.88653 1.000 68.92462 138 ALA A N 1
ATOM 1973 C CA . ALA A 1 138 ? 3.75047 31.52359 96.67958 1.000 62.35893 138 ALA A CA 1
ATOM 1974 C C . ALA A 1 138 ? 2.73267 30.74658 95.84134 1.000 64.93040 138 ALA A C 1
ATOM 1975 O O . ALA A 1 138 ? 1.85969 31.35357 95.20331 1.000 60.06260 138 ALA A O 1
ATOM 1982 N N . TRP A 1 139 ? 2.83583 29.41260 95.81518 1.000 62.80926 139 TRP A N 1
ATOM 1983 C CA . TRP A 1 139 ? 1.84302 28.60658 95.10494 1.000 59.72349 139 TRP A CA 1
ATOM 1984 C C . TRP A 1 139 ? 0.44592 28.86734 95.65379 1.000 67.54069 139 TRP A C 1
ATOM 1985 O O . TRP A 1 139 ? -0.50701 29.11233 94.89769 1.000 63.16425 139 TRP A O 1
ATOM 2006 N N . GLY A 1 140 ? 0.30975 28.80715 96.98076 1.000 72.52276 140 GLY A N 1
ATOM 2007 C CA . GLY A 1 140 ? -0.96337 29.11592 97.60063 1.000 76.56808 140 GLY A CA 1
ATOM 2008 C C . GLY A 1 140 ? -1.42449 30.52090 97.28376 1.000 63.65404 140 GLY A C 1
ATOM 2009 O O . GLY A 1 140 ? -2.61750 30.76679 97.09463 1.000 68.27570 140 GLY A O 1
ATOM 2013 N N . GLU A 1 141 ? -0.48960 31.47202 97.24501 1.000 62.94724 141 GLU A N 1
ATOM 2014 C CA . GLU A 1 141 ? -0.87672 32.84202 96.92814 1.000 67.04370 141 GLU A CA 1
ATOM 2015 C C . GLU A 1 141 ? -1.49654 32.92013 95.53907 1.000 67.46280 141 GLU A C 1
ATOM 2016 O O . GLU A 1 141 ? -2.53259 33.56803 95.34302 1.000 69.20613 141 GLU A O 1
ATOM 2028 N N . SER A 1 142 ? -0.86233 32.27934 94.55207 1.000 65.29188 142 SER A N 1
ATOM 2029 C CA . SER A 1 142 ? -1.40316 32.32345 93.19600 1.000 55.57080 142 SER A CA 1
ATOM 2030 C C . SER A 1 142 ? -2.76707 31.64930 93.13073 1.000 63.94002 142 SER A C 1
ATOM 2031 O O . SER A 1 142 ? -3.70004 32.16128 92.49167 1.000 58.24382 142 SER A O 1
ATOM 2039 N N . TRP A 1 143 ? -2.91203 30.51319 93.81356 1.000 66.09222 143 TRP A N 1
ATOM 2040 C CA . TRP A 1 143 ? -4.19895 29.82604 93.82329 1.000 69.20430 143 TRP A CA 1
ATOM 2041 C C . TRP A 1 143 ? -5.28613 30.69883 94.44226 1.000 75.60297 143 TRP A C 1
ATOM 2042 O O . TRP A 1 143 ? -6.39707 30.80277 93.90713 1.000 76.39395 143 TRP A O 1
ATOM 2063 N N . GLY A 1 144 ? -4.98636 31.33571 95.57539 1.000 69.76396 144 GLY A N 1
ATOM 2064 C CA . GLY A 1 144 ? -5.98055 32.16851 96.23137 1.000 75.33375 144 GLY A CA 1
ATOM 2065 C C . GLY A 1 144 ? -6.33358 33.40158 95.42449 1.000 75.31250 144 GLY A C 1
ATOM 2066 O O . GLY A 1 144 ? -7.49263 33.82644 95.39639 1.000 64.72698 144 GLY A O 1
ATOM 2070 N N . ARG A 1 145 ? -5.34056 34.00078 94.76370 1.000 72.83806 145 ARG A N 1
ATOM 2071 C CA . ARG A 1 145 ? -5.62258 35.14586 93.90781 1.000 75.21451 145 ARG A CA 1
ATOM 2072 C C . ARG A 1 145 ? -6.52538 34.74091 92.74864 1.000 74.43952 145 ARG A C 1
ATOM 2073 O O . ARG A 1 145 ? -7.39042 35.51787 92.32663 1.000 74.96224 145 ARG A O 1
ATOM 2094 N N . ALA A 1 146 ? -6.33117 33.53201 92.21150 1.000 69.28011 146 ALA A N 1
ATOM 2095 C CA . ALA A 1 146 ? -7.11896 33.09707 91.06134 1.000 72.18611 146 ALA A CA 1
ATOM 2096 C C . ALA A 1 146 ? -8.45393 32.44786 91.41807 1.000 76.75362 146 ALA A C 1
ATOM 2097 O O . ALA A 1 146 ? -9.29580 32.28688 90.52594 1.000 69.62130 146 ALA A O 1
ATOM 2104 N N . CYS A 1 147 ? -8.68006 32.07167 92.67099 1.000 82.97842 147 CYS A N 1
ATOM 2105 C CA . CYS A 1 147 ? -9.90902 31.35348 93.02173 1.000 81.69651 147 CYS A CA 1
ATOM 2106 C C . CYS A 1 147 ? -11.09812 32.30335 92.92470 1.000 82.26130 147 CYS A C 1
ATOM 2107 O O . CYS A 1 147 ? -11.10033 33.34426 93.59684 1.000 77.22916 147 CYS A O 1
ATOM 2115 N N . PRO A 1 148 ? -12.12198 32.00234 92.11752 1.000 86.82933 148 PRO A N 1
ATOM 2116 C CA . PRO A 1 148 ? -13.24407 32.94223 91.98050 1.000 90.38763 148 PRO A CA 1
ATOM 2117 C C . PRO A 1 148 ? -14.23722 32.90596 93.13136 1.000 87.82018 148 PRO A C 1
ATOM 2118 O O . PRO A 1 148 ? -15.06534 33.82184 93.23737 1.000 89.54591 148 PRO A O 1
ATOM 2129 N N . THR A 1 149 ? -14.18421 31.88885 93.99223 1.000 93.19465 149 THR A N 1
ATOM 2130 C CA . THR A 1 149 ? -15.17634 31.76659 95.05609 1.000 85.99590 149 THR A CA 1
ATOM 2131 C C . THR A 1 149 ? -14.93261 32.77347 96.17725 1.000 92.08854 149 THR A C 1
ATOM 2132 O O . THR A 1 149 ? -15.88675 33.32728 96.73320 1.000 90.12232 149 THR A O 1
ATOM 2143 N N . PHE A 1 150 ? -13.66969 33.02857 96.52746 1.000 85.53857 150 PHE A N 1
ATOM 2144 C CA . PHE A 1 150 ? -13.39794 33.90645 97.66261 1.000 87.96201 150 PHE A CA 1
ATOM 2145 C C . PHE A 1 150 ? -13.93007 35.30542 97.37572 1.000 88.54949 150 PHE A C 1
ATOM 2146 O O . PHE A 1 150 ? -13.83897 35.80259 96.25080 1.000 86.63116 150 PHE A O 1
ATOM 2163 N N . GLN A 1 151 ? -14.49028 35.94422 98.40473 1.000 85.59424 151 GLN A N 1
ATOM 2164 C CA . GLN A 1 151 ? -14.82943 37.35820 98.28988 1.000 89.74602 151 GLN A CA 1
ATOM 2165 C C . GLN A 1 151 ? -13.59555 38.24232 98.41916 1.000 80.81731 151 GLN A C 1
ATOM 2166 O O . GLN A 1 151 ? -13.50159 39.28542 97.76131 1.000 80.46924 151 GLN A O 1
ATOM 2180 N N . SER A 1 152 ? -12.64462 37.84332 99.26124 1.000 77.31227 152 SER A N 1
ATOM 2181 C CA . SER A 1 152 ? -11.38972 38.56145 99.40250 1.000 76.36303 152 SER A CA 1
ATOM 2182 C C . SER A 1 152 ? -10.28064 37.56954 99.70951 1.000 75.29780 152 SER A C 1
ATOM 2183 O O . SER A 1 152 ? -10.47264 36.63541 100.49236 1.000 80.28537 152 SER A O 1
ATOM 2191 N N . PHE A 1 153 ? -9.11759 37.79076 99.10270 1.000 81.28834 153 PHE A N 1
ATOM 2192 C CA . PHE A 1 153 ? -7.92154 37.00586 99.39175 1.000 75.74685 153 PHE A CA 1
ATOM 2193 C C . PHE A 1 153 ? -6.75166 37.97098 99.49104 1.000 73.91108 153 PHE A C 1
ATOM 2194 O O . PHE A 1 153 ? -6.36660 38.58516 98.48917 1.000 68.58860 153 PHE A O 1
ATOM 2211 N N . THR A 1 154 ? -6.18184 38.09989 100.68313 1.000 76.42029 154 THR A N 1
ATOM 2212 C CA . THR A 1 154 ? -5.09598 39.03999 100.92640 1.000 70.56784 154 THR A CA 1
ATOM 2213 C C . THR A 1 154 ? -3.84294 38.27408 101.32847 1.000 74.79498 154 THR A C 1
ATOM 2214 O O . THR A 1 154 ? -3.86099 37.55694 102.34737 1.000 67.74953 154 THR A O 1
ATOM 2225 N N . PRO A 1 155 ? -2.74885 38.36531 100.56763 1.000 61.66736 155 PRO A N 1
ATOM 2226 C CA . PRO A 1 155 ? -1.49184 37.74840 101.01271 1.000 58.81799 155 PRO A CA 1
ATOM 2227 C C . PRO A 1 155 ? -0.75808 38.68036 101.96994 1.000 63.51843 155 PRO A C 1
ATOM 2228 O O . PRO A 1 155 ? -0.64118 39.88240 101.71711 1.000 62.17933 155 PRO A O 1
ATOM 2239 N N . ILE A 1 156 ? -0.27816 38.12626 103.07893 1.000 47.55692 156 ILE A N 1
ATOM 2240 C CA . ILE A 1 156 ? 0.52362 38.85723 104.05213 1.000 56.12703 156 ILE A CA 1
ATOM 2241 C C . ILE A 1 156 ? 1.86769 38.15337 104.16822 1.000 60.74159 156 ILE A C 1
ATOM 2242 O O . ILE A 1 156 ? 1.92783 36.92237 104.24606 1.000 50.96619 156 ILE A O 1
ATOM 2275 N N . ALA A 1 158 ? 5.58249 37.77456 106.03466 1.000 61.19747 158 ALA A N 1
ATOM 2276 C CA . ALA A 1 158 ? 6.28629 38.01547 107.28779 1.000 61.60418 158 ALA A CA 1
ATOM 2277 C C . ALA A 1 158 ? 7.74728 38.37568 107.03903 1.000 63.31513 158 ALA A C 1
ATOM 2278 O O . ALA A 1 158 ? 8.39047 37.84487 106.13305 1.000 52.52106 158 ALA A O 1
ATOM 2285 N N . SER A 1 159 ? 8.26207 39.28663 107.85722 1.000 51.07580 159 SER A N 1
ATOM 2286 C CA . SER A 1 159 ? 9.67003 39.65080 107.84346 1.000 55.04797 159 SER A CA 1
ATOM 2287 C C . SER A 1 159 ? 10.49203 38.65978 108.66644 1.000 61.76404 159 SER A C 1
ATOM 2288 O O . SER A 1 159 ? 9.97508 37.67165 109.19423 1.000 59.74376 159 SER A O 1
ATOM 2296 N N . TRP A 1 160 ? 11.79298 38.93292 108.79665 1.000 53.09782 160 TRP A N 1
ATOM 2297 C CA . TRP A 1 160 ? 12.57993 38.22888 109.79766 1.000 61.68474 160 TRP A CA 1
ATOM 2298 C C . TRP A 1 160 ? 11.90772 38.44462 111.14960 1.000 66.76093 160 TRP A C 1
ATOM 2299 O O . TRP A 1 160 ? 11.63454 39.58553 111.53171 1.000 60.89831 160 TRP A O 1
ATOM 2320 N N . TYR A 1 161 ? 11.63675 37.36849 111.88542 1.000 56.72382 161 TYR A N 1
ATOM 2321 C CA . TYR A 1 161 ? 11.16855 37.57425 113.24838 1.000 62.49782 161 TYR A CA 1
ATOM 2322 C C . TYR A 1 161 ? 12.33137 38.10928 114.07361 1.000 61.17355 161 TYR A C 1
ATOM 2323 O O . TYR A 1 161 ? 13.46845 37.65143 113.92670 1.000 64.90446 161 TYR A O 1
ATOM 2341 N N . PHE A 1 162 ? 12.06514 39.09013 114.94170 1.000 63.35558 162 PHE A N 1
ATOM 2342 C CA . PHE A 1 162 ? 13.03397 39.34410 116.00387 1.000 70.55131 162 PHE A CA 1
ATOM 2343 C C . PHE A 1 162 ? 13.23501 38.06702 116.80872 1.000 66.87844 162 PHE A C 1
ATOM 2344 O O . PHE A 1 162 ? 14.35499 37.75609 117.23883 1.000 71.58297 162 PHE A O 1
ATOM 2361 N N . GLN A 1 163 ? 12.16909 37.27188 116.92647 1.000 57.56162 163 GLN A N 1
ATOM 2362 C CA . GLN A 1 163 ? 12.17014 36.01178 117.65431 1.000 69.18242 163 GLN A CA 1
ATOM 2363 C C . GLN A 1 163 ? 13.05235 34.96397 116.99528 1.000 75.55925 163 GLN A C 1
ATOM 2364 O O . GLN A 1 163 ? 13.21240 33.87591 117.55716 1.000 83.06729 163 GLN A O 1
ATOM 2378 N N . ASN A 1 164 ? 13.60248 35.24519 115.81040 1.000 72.11021 164 ASN A N 1
ATOM 2379 C CA . ASN A 1 164 ? 14.63765 34.36538 115.28642 1.000 73.66698 164 ASN A CA 1
ATOM 2380 C C . ASN A 1 164 ? 15.79653 34.25239 116.26656 1.000 78.93767 164 ASN A C 1
ATOM 2381 O O . ASN A 1 164 ? 16.50465 33.23947 116.26252 1.000 84.20916 164 ASN A O 1
ATOM 2392 N N . PHE A 1 165 ? 15.98730 35.26130 117.12672 1.000 66.61890 165 PHE A N 1
ATOM 2393 C CA . PHE A 1 165 ? 17.03618 35.17029 118.13584 1.000 78.81428 165 PHE A CA 1
ATOM 2394 C C . PHE A 1 165 ? 16.75316 34.09211 119.17566 1.000 83.03029 165 PHE A C 1
ATOM 2395 O O . PHE A 1 165 ? 17.67311 33.68513 119.89473 1.000 80.73800 165 PHE A O 1
ATOM 2412 N N . PHE A 1 166 ? 15.50020 33.65195 119.29644 1.000 73.51422 166 PHE A N 1
ATOM 2413 C CA . PHE A 1 166 ? 15.11821 32.55679 120.17724 1.000 87.05672 166 PHE A CA 1
ATOM 2414 C C . PHE A 1 166 ? 15.01846 31.21687 119.45505 1.000 86.39436 166 PHE A C 1
ATOM 2415 O O . PHE A 1 166 ? 14.82450 30.18876 120.11488 1.000 87.18227 166 PHE A O 1
ATOM 2432 N N . ILE A 1 167 ? 15.12964 31.20606 118.12806 1.000 72.40704 167 ILE A N 1
ATOM 2433 C CA . ILE A 1 167 ? 15.18289 29.97017 117.34890 1.000 82.54051 167 ILE A CA 1
ATOM 2434 C C . ILE A 1 167 ? 16.62094 29.46633 117.42003 1.000 80.95016 167 ILE A C 1
ATOM 2435 O O . ILE A 1 167 ? 17.54591 30.19249 117.02625 1.000 76.67444 167 ILE A O 1
ATOM 2451 N N . PRO A 1 168 ? 16.86602 28.24930 117.91390 1.000 81.39543 168 PRO A N 1
ATOM 2452 C CA . PRO A 1 168 ? 18.26704 27.81843 118.10903 1.000 81.37950 168 PRO A CA 1
ATOM 2453 C C . PRO A 1 168 ? 19.10622 27.74470 116.83613 1.000 78.68172 168 PRO A C 1
ATOM 2454 O O . PRO A 1 168 ? 20.30418 28.07284 116.86533 1.000 79.76370 168 PRO A O 1
ATOM 2465 N N . SER A 1 169 ? 18.51642 27.32078 115.71599 1.000 74.34762 169 SER A N 1
ATOM 2466 C CA . SER A 1 169 ? 19.30260 27.19404 114.49108 1.000 76.67676 169 SER A CA 1
ATOM 2467 C C . SER A 1 169 ? 19.83550 28.54016 114.02133 1.000 83.99822 169 SER A C 1
ATOM 2468 O O . SER A 1 169 ? 20.94357 28.60937 113.47049 1.000 83.59472 169 SER A O 1
ATOM 2476 N N . PHE A 1 170 ? 19.07435 29.61705 114.23437 1.000 76.00830 170 PHE A N 1
ATOM 2477 C CA . PHE A 1 170 ? 19.57324 30.94915 113.90662 1.000 78.86719 170 PHE A CA 1
ATOM 2478 C C . PHE A 1 170 ? 20.80909 31.28318 114.72983 1.000 77.59848 170 PHE A C 1
ATOM 2479 O O . PHE A 1 170 ? 21.78809 31.82337 114.20303 1.000 76.93634 170 PHE A O 1
ATOM 2496 N N . VAL A 1 171 ? 20.78195 30.97701 116.02578 1.000 71.29097 171 VAL A N 1
ATOM 2497 C CA . VAL A 1 171 ? 21.92980 31.29703 116.86598 1.000 80.97379 171 VAL A CA 1
ATOM 2498 C C . VAL A 1 171 ? 23.14395 30.49523 116.43004 1.000 84.42764 171 VAL A C 1
ATOM 2499 O O . VAL A 1 171 ? 24.27289 30.99936 116.43725 1.000 77.20156 171 VAL A O 1
ATOM 2512 N N . ALA A 1 172 ? 22.93915 29.23126 116.05684 1.000 83.84409 172 ALA A N 1
ATOM 2513 C CA . ALA A 1 172 ? 24.07530 28.39544 115.67688 1.000 80.81684 172 ALA A CA 1
ATOM 2514 C C . ALA A 1 172 ? 24.67443 28.82069 114.34002 1.000 81.57945 172 ALA A C 1
ATOM 2515 O O . ALA A 1 172 ? 25.88842 29.03485 114.23121 1.000 75.32150 172 ALA A O 1
ATOM 2522 N N . GLU A 1 173 ? 23.83855 28.95373 113.30692 1.000 80.93214 173 GLU A N 1
ATOM 2523 C CA . GLU A 1 173 ? 24.34272 29.04797 111.93800 1.000 85.97045 173 GLU A CA 1
ATOM 2524 C C . GLU A 1 173 ? 24.88261 30.43308 111.59526 1.000 76.96176 173 GLU A C 1
ATOM 2525 O O . GLU A 1 173 ? 25.84969 30.54630 110.83040 1.000 84.06314 173 GLU A O 1
ATOM 2537 N N . PHE A 1 174 ? 24.25741 31.48994 112.09932 1.000 74.63400 174 PHE A N 1
ATOM 2538 C CA . PHE A 1 174 ? 24.50532 32.84603 111.60953 1.000 67.96592 174 PHE A CA 1
ATOM 2539 C C . PHE A 1 174 ? 25.45211 33.64303 112.49976 1.000 75.41010 174 PHE A C 1
ATOM 2540 O O . PHE A 1 174 ? 25.24394 34.83597 112.73990 1.000 71.28234 174 PHE A O 1
ATOM 2557 N N . GLY A 1 175 ? 26.51212 33.00108 112.99382 1.000 79.94878 175 GLY A N 1
ATOM 2558 C CA . GLY A 1 175 ? 27.55994 33.66411 113.74205 1.000 75.26831 175 GLY A CA 1
ATOM 2559 C C . GLY A 1 175 ? 27.39072 33.79589 115.24104 1.000 70.55632 175 GLY A C 1
ATOM 2560 O O . GLY A 1 175 ? 28.36859 34.13891 115.91722 1.000 69.86330 175 GLY A O 1
ATOM 2564 N N . GLY A 1 176 ? 26.20968 33.54368 115.79485 1.000 76.86708 176 GLY A N 1
ATOM 2565 C CA . GLY A 1 176 ? 26.00948 33.60646 117.22883 1.000 84.45161 176 GLY A CA 1
ATOM 2566 C C . GLY A 1 176 ? 25.22927 34.80730 117.72089 1.000 74.92982 176 GLY A C 1
ATOM 2567 O O . GLY A 1 176 ? 24.74412 34.78309 118.86082 1.000 77.47413 176 GLY A O 1
ATOM 2571 N N . PHE A 1 177 ? 25.12926 35.86340 116.92402 1.000 84.28219 177 PHE A N 1
ATOM 2572 C CA . PHE A 1 177 ? 24.41806 37.05626 117.36008 1.000 78.61360 177 PHE A CA 1
ATOM 2573 C C . PHE A 1 177 ? 22.98805 36.66804 117.73584 1.000 75.62562 177 PHE A C 1
ATOM 2574 O O . PHE A 1 177 ? 22.36724 35.85406 117.04165 1.000 76.17093 177 PHE A O 1
ATOM 2591 N N . PRO A 1 178 ? 22.42984 37.21683 118.82984 1.000 73.10099 178 PRO A N 1
ATOM 2592 C CA . PRO A 1 178 ? 22.99260 38.15676 119.80304 1.000 79.82740 178 PRO A CA 1
ATOM 2593 C C . PRO A 1 178 ? 23.35249 37.54762 121.15401 1.000 79.77507 178 PRO A C 1
ATOM 2594 O O . PRO A 1 178 ? 23.45828 38.26850 122.14712 1.000 68.66009 178 PRO A O 1
ATOM 2605 N N . TRP A 1 179 ? 23.52264 36.23264 121.19785 1.000 87.37704 179 TRP A N 1
ATOM 2606 C CA . TRP A 1 179 ? 23.69556 35.53149 122.45978 1.000 83.18194 179 TRP A CA 1
ATOM 2607 C C . TRP A 1 179 ? 25.05561 34.87163 122.63788 1.000 87.72887 179 TRP A C 1
ATOM 2608 O O . TRP A 1 179 ? 25.53447 34.78953 123.77193 1.000 89.86816 179 TRP A O 1
ATOM 2629 N N . ASN A 1 180 ? 25.69181 34.38584 121.57090 1.000 93.74030 180 ASN A N 1
ATOM 2630 C CA . ASN A 1 180 ? 26.92589 33.60997 121.67696 1.000 86.25195 180 ASN A CA 1
ATOM 2631 C C . ASN A 1 180 ? 28.13183 34.47716 121.32123 1.000 82.91949 180 ASN A C 1
ATOM 2632 O O . ASN A 1 180 ? 28.28594 34.90133 120.16931 1.000 87.82256 180 ASN A O 1
ATOM 2643 N N . GLN A 1 181 ? 28.98567 34.72513 122.31238 1.000 78.00230 181 GLN A N 1
ATOM 2644 C CA . GLN A 1 181 ? 30.21361 35.48730 122.12665 1.000 75.90351 181 GLN A CA 1
ATOM 2645 C C . GLN A 1 181 ? 31.29179 34.64452 121.45068 1.000 77.47017 181 GLN A C 1
ATOM 2646 O O . GLN A 1 181 ? 31.39691 33.43350 121.66953 1.000 89.00274 181 GLN A O 1
ATOM 2660 N N . ASP A 1 182 ? 32.09383 35.30772 120.62087 1.000 80.21756 182 ASP A N 1
ATOM 2661 C CA . ASP A 1 182 ? 33.15800 34.70995 119.82594 1.000 91.74306 182 ASP A CA 1
ATOM 2662 C C . ASP A 1 182 ? 34.53089 35.02503 120.42216 1.000 93.16215 182 ASP A C 1
ATOM 2663 O O . ASP A 1 182 ? 34.65668 35.47390 121.56724 1.000 84.58041 182 ASP A O 1
ATOM 2672 N N . ASP A 1 183 ? 35.57202 34.77026 119.62227 1.000 103.01198 183 ASP A N 1
ATOM 2673 C CA . ASP A 1 183 ? 36.94495 34.84036 120.11446 1.000 99.70680 183 ASP A CA 1
ATOM 2674 C C . ASP A 1 183 ? 37.27171 36.21532 120.68269 1.000 103.13422 183 ASP A C 1
ATOM 2675 O O . ASP A 1 183 ? 37.88256 36.33325 121.75079 1.000 97.91728 183 ASP A O 1
ATOM 2684 N N . GLU A 1 184 ? 36.89169 37.27037 119.96378 1.000 101.20341 184 GLU A N 1
ATOM 2685 C CA . GLU A 1 184 ? 37.22548 38.64837 120.30301 1.000 93.77631 184 GLU A CA 1
ATOM 2686 C C . GLU A 1 184 ? 36.20628 39.31913 121.20996 1.000 87.15129 184 GLU A C 1
ATOM 2687 O O . GLU A 1 184 ? 36.24212 40.54611 121.35313 1.000 87.17570 184 GLU A O 1
ATOM 2699 N N . GLY A 1 185 ? 35.30029 38.55894 121.81674 1.000 85.54127 185 GLY A N 1
ATOM 2700 C CA . GLY A 1 185 ? 34.34110 39.16471 122.71369 1.000 80.12441 185 GLY A CA 1
ATOM 2701 C C . GLY A 1 185 ? 33.17811 39.81566 122.01062 1.000 82.14377 185 GLY A C 1
ATOM 2702 O O . GLY A 1 185 ? 32.54193 40.70851 122.57966 1.000 82.44325 185 GLY A O 1
ATOM 2706 N N . TYR A 1 186 ? 32.89733 39.41179 120.77753 1.000 85.34507 186 TYR A N 1
ATOM 2707 C CA . TYR A 1 186 ? 31.87436 40.03478 119.95448 1.000 76.56888 186 TYR A CA 1
ATOM 2708 C C . TYR A 1 186 ? 30.66849 39.11966 119.80419 1.000 81.40143 186 TYR A C 1
ATOM 2709 O O . TYR A 1 186 ? 30.81366 37.90470 119.63005 1.000 82.47908 186 TYR A O 1
ATOM 2727 N N . LEU A 1 187 ? 29.48341 39.71651 119.88911 1.000 77.51124 187 LEU A N 1
ATOM 2728 C CA . LEU A 1 187 ? 28.25154 39.09943 119.40687 1.000 79.16231 187 LEU A CA 1
ATOM 2729 C C . LEU A 1 187 ? 28.21671 39.35863 117.90690 1.000 80.66306 187 LEU A C 1
ATOM 2730 O O . LEU A 1 187 ? 27.91065 40.46665 117.45500 1.000 68.73409 187 LEU A O 1
ATOM 2746 N N . THR A 1 188 ? 28.59994 38.35078 117.13081 1.000 79.88256 188 THR A N 1
ATOM 2747 C CA . THR A 1 188 ? 28.83811 38.52100 115.70687 1.000 73.76271 188 THR A CA 1
ATOM 2748 C C . THR A 1 188 ? 27.67528 37.94296 114.91564 1.000 74.16128 188 THR A C 1
ATOM 2749 O O . THR A 1 188 ? 27.28339 36.79089 115.12943 1.000 73.32043 188 THR A O 1
ATOM 2760 N N . LEU A 1 189 ? 27.14231 38.74202 113.99967 1.000 67.81894 189 LEU A N 1
ATOM 2761 C CA . LEU A 1 189 ? 26.11148 38.31603 113.06548 1.000 75.20192 189 LEU A CA 1
ATOM 2762 C C . LEU A 1 189 ? 26.77368 38.15229 111.70754 1.000 71.34953 189 LEU A C 1
ATOM 2763 O O . LEU A 1 189 ? 27.46464 39.06343 111.24176 1.000 71.10434 189 LEU A O 1
ATOM 2779 N N . ARG A 1 190 ? 26.57490 36.99735 111.08236 1.000 64.96418 190 ARG A N 1
ATOM 2780 C CA . ARG A 1 190 ? 27.24811 36.65559 109.83141 1.000 72.24867 190 ARG A CA 1
ATOM 2781 C C . ARG A 1 190 ? 26.18429 36.31761 108.79122 1.000 72.92782 190 ARG A C 1
ATOM 2782 O O . ARG A 1 190 ? 25.58041 35.24153 108.83800 1.000 72.38188 190 ARG A O 1
ATOM 2803 N N . LEU A 1 191 ? 25.95731 37.22971 107.85031 1.000 65.90598 191 LEU A N 1
ATOM 2804 C CA . LEU A 1 191 ? 24.91846 37.03872 106.85015 1.000 65.93448 191 LEU A CA 1
ATOM 2805 C C . LEU A 1 191 ? 25.32756 37.71994 105.55729 1.000 69.08244 191 LEU A C 1
ATOM 2806 O O . LEU A 1 191 ? 26.02643 38.74102 105.58652 1.000 60.83731 191 LEU A O 1
ATOM 2822 N N . PRO A 1 192 ? 24.90277 37.19604 104.40617 1.000 73.54622 192 PRO A N 1
ATOM 2823 C CA . PRO A 1 192 ? 25.16086 37.88624 103.14429 1.000 68.34722 192 PRO A CA 1
ATOM 2824 C C . PRO A 1 192 ? 24.39471 39.19816 103.08437 1.000 64.92201 192 PRO A C 1
ATOM 2825 O O . PRO A 1 192 ? 23.33461 39.33495 103.71924 1.000 64.60618 192 PRO A O 1
ATOM 2836 N N . PRO A 1 193 ? 24.89270 40.18932 102.34656 1.000 67.50736 193 PRO A N 1
ATOM 2837 C CA . PRO A 1 193 ? 24.10558 41.41425 102.16362 1.000 69.60252 193 PRO A CA 1
ATOM 2838 C C . PRO A 1 193 ? 22.76070 41.09518 101.52340 1.000 61.51369 193 PRO A C 1
ATOM 2839 O O . PRO A 1 193 ? 22.62592 40.14726 100.74726 1.000 62.44606 193 PRO A O 1
ATOM 2850 N N . LEU A 1 194 ? 21.74656 41.88501 101.88837 1.000 69.45276 194 LEU A N 1
ATOM 2851 C CA . LEU A 1 194 ? 20.43366 41.71694 101.27217 1.000 64.89944 194 LEU A CA 1
ATOM 2852 C C . LEU A 1 194 ? 20.42979 42.21713 99.83524 1.000 69.52715 194 LEU A C 1
ATOM 2853 O O . LEU A 1 194 ? 19.73797 41.65116 98.98107 1.000 55.85684 194 LEU A O 1
ATOM 2869 N N . GLY A 1 195 ? 21.18571 43.26725 99.55848 1.000 68.80126 195 GLY A N 1
ATOM 2870 C CA . GLY A 1 195 ? 21.17380 43.93042 98.27357 1.000 61.91468 195 GLY A CA 1
ATOM 2871 C C . GLY A 1 195 ? 20.53763 45.30634 98.35967 1.000 61.84042 195 GLY A C 1
ATOM 2872 O O . GLY A 1 195 ? 19.85746 45.65913 99.32262 1.000 67.23544 195 GLY A O 1
ATOM 2876 N N . GLY A 1 196 ? 20.76668 46.08651 97.31280 1.000 71.77475 196 GLY A N 1
ATOM 2877 C CA . GLY A 1 196 ? 20.23352 47.43644 97.30291 1.000 62.80263 196 GLY A CA 1
ATOM 2878 C C . GLY A 1 196 ? 20.76427 48.23035 98.48009 1.000 60.00625 196 GLY A C 1
ATOM 2879 O O . GLY A 1 196 ? 21.96523 48.23545 98.76725 1.000 62.05380 196 GLY A O 1
ATOM 2883 N N . ASN A 1 197 ? 19.85710 48.91715 99.17106 1.000 70.66610 197 ASN A N 1
ATOM 2884 C CA . ASN A 1 197 ? 20.20585 49.79004 100.28422 1.000 65.01905 197 ASN A CA 1
ATOM 2885 C C . ASN A 1 197 ? 20.13175 49.08385 101.63512 1.000 67.23854 197 ASN A C 1
ATOM 2886 O O . ASN A 1 197 ? 19.97953 49.74970 102.66418 1.000 57.28849 197 ASN A O 1
ATOM 2897 N N . GLU A 1 198 ? 20.22190 47.75586 101.65895 1.000 66.49487 198 GLU A N 1
ATOM 2898 C CA . GLU A 1 198 ? 20.23282 46.99970 102.90985 1.000 63.12044 198 GLU A CA 1
ATOM 2899 C C . GLU A 1 198 ? 19.02466 47.36644 103.77274 1.000 67.58866 198 GLU A C 1
ATOM 2900 O O . GLU A 1 198 ? 19.13747 47.66229 104.96579 1.000 63.27620 198 GLU A O 1
ATOM 2912 N N . GLU A 1 199 ? 17.85075 47.34338 103.14558 1.000 54.57003 199 GLU A N 1
ATOM 2913 C CA . GLU A 1 199 ? 16.59263 47.62414 103.83445 1.000 66.66516 199 GLU A CA 1
ATOM 2914 C C . GLU A 1 199 ? 15.99771 46.30801 104.34319 1.000 60.42158 199 GLU A C 1
ATOM 2915 O O . GLU A 1 199 ? 15.01384 45.78096 103.81999 1.000 56.62280 199 GLU A O 1
ATOM 2927 N N . VAL A 1 200 ? 16.62864 45.77594 105.38421 1.000 53.48815 200 VAL A N 1
ATOM 2928 C CA . VAL A 1 200 ? 16.22471 44.48082 105.92498 1.000 50.59081 200 VAL A CA 1
ATOM 2929 C C . VAL A 1 200 ? 14.98058 44.69756 106.77784 1.000 60.23425 200 VAL A C 1
ATOM 2930 O O . VAL A 1 200 ? 15.01135 45.51544 107.71196 1.000 58.00901 200 VAL A O 1
ATOM 2943 N N . PRO A 1 201 ? 13.86669 44.01747 106.48460 1.000 58.04110 201 PRO A N 1
ATOM 2944 C CA . PRO A 1 201 ? 12.67157 44.15122 107.32546 1.000 59.95858 201 PRO A CA 1
ATOM 2945 C C . PRO A 1 201 ? 12.64953 43.14406 108.46632 1.000 52.23577 201 PRO A C 1
ATOM 2946 O O . PRO A 1 201 ? 13.01569 41.97713 108.31522 1.000 54.53755 201 PRO A O 1
ATOM 2957 N N . TRP A 1 202 ? 12.19532 43.61385 109.62433 1.000 68.93527 202 TRP A N 1
ATOM 2958 C CA . TRP A 1 202 ? 12.07926 42.79568 110.82320 1.000 64.53260 202 TRP A CA 1
ATOM 2959 C C . TRP A 1 202 ? 10.73314 43.07744 111.47006 1.000 63.72595 202 TRP A C 1
ATOM 2960 O O . TRP A 1 202 ? 10.18603 44.17539 111.34213 1.000 68.96519 202 TRP A O 1
ATOM 2981 N N . ILE A 1 203 ? 10.19716 42.07728 112.16385 1.000 69.97003 203 ILE A N 1
ATOM 2982 C CA . ILE A 1 203 ? 8.96004 42.23904 112.91471 1.000 67.22722 203 ILE A CA 1
ATOM 2983 C C . ILE A 1 203 ? 9.04297 41.43487 114.20361 1.000 62.23282 203 ILE A C 1
ATOM 2984 O O . ILE A 1 203 ? 9.67008 40.37194 114.26055 1.000 59.83300 203 ILE A O 1
ATOM 3000 N N . CYS A 1 204 ? 8.40077 41.95766 115.24560 1.000 62.73673 204 CYS A N 1
ATOM 3001 C CA . CYS A 1 204 ? 8.13369 41.19246 116.46246 1.000 60.42259 204 CYS A CA 1
ATOM 3002 C C . CYS A 1 204 ? 6.87782 40.36935 116.21018 1.000 63.63695 204 CYS A C 1
ATOM 3003 O O . CYS A 1 204 ? 5.76075 40.88621 116.27410 1.000 66.03649 204 CYS A O 1
ATOM 3011 N N . ILE A 1 205 ? 7.05501 39.08441 115.90203 1.000 62.34949 205 ILE A N 1
ATOM 3012 C CA . ILE A 1 205 ? 5.91717 38.27534 115.47377 1.000 64.58215 205 ILE A CA 1
ATOM 3013 C C . ILE A 1 205 ? 4.85003 38.23507 116.56263 1.000 66.70643 205 ILE A C 1
ATOM 3014 O O . ILE A 1 205 ? 3.64806 38.28096 116.27547 1.000 68.21289 205 ILE A O 1
ATOM 3030 N N . ASP A 1 206 ? 5.26787 38.13995 117.82667 1.000 58.63114 206 ASP A N 1
ATOM 3031 C CA . ASP A 1 206 ? 4.30474 37.97669 118.91052 1.000 69.57754 206 ASP A CA 1
ATOM 3032 C C . ASP A 1 206 ? 3.41258 39.20556 119.05156 1.000 67.48978 206 ASP A C 1
ATOM 3033 O O . ASP A 1 206 ? 2.18159 39.09642 119.04638 1.000 59.65388 206 ASP A O 1
ATOM 3042 N N . GLU A 1 207 ? 4.01343 40.38562 119.15780 1.000 58.86785 207 GLU A N 1
ATOM 3043 C CA . GLU A 1 207 ? 3.25324 41.56648 119.54686 1.000 63.05802 207 GLU A CA 1
ATOM 3044 C C . GLU A 1 207 ? 2.58531 42.28556 118.37886 1.000 64.97745 207 GLU A C 1
ATOM 3045 O O . GLU A 1 207 ? 1.59020 42.98641 118.59382 1.000 67.53696 207 GLU A O 1
ATOM 3057 N N . ASP A 1 208 ? 3.09849 42.15278 117.15491 1.000 72.28970 208 ASP A N 1
ATOM 3058 C CA . ASP A 1 208 ? 2.66754 43.00288 116.04497 1.000 69.27614 208 ASP A CA 1
ATOM 3059 C C . ASP A 1 208 ? 1.94677 42.27895 114.91178 1.000 71.01063 208 ASP A C 1
ATOM 3060 O O . ASP A 1 208 ? 0.98078 42.81590 114.36872 1.000 70.01676 208 ASP A O 1
ATOM 3069 N N . PHE A 1 209 ? 2.40696 41.09105 114.51768 1.000 70.42140 209 PHE A N 1
ATOM 3070 C CA . PHE A 1 209 ? 1.88920 40.43715 113.31152 1.000 64.69562 209 PHE A CA 1
ATOM 3071 C C . PHE A 1 209 ? 0.37822 40.22797 113.37529 1.000 69.78473 209 PHE A C 1
ATOM 3072 O O . PHE A 1 209 ? -0.35769 40.53701 112.41724 1.000 60.17285 209 PHE A O 1
ATOM 3089 N N . GLY A 1 210 ? -0.10687 39.70476 114.50116 1.000 63.14321 210 GLY A N 1
ATOM 3090 C CA . GLY A 1 210 ? -1.52686 39.44258 114.61593 1.000 58.97995 210 GLY A CA 1
ATOM 3091 C C . GLY A 1 210 ? -2.34997 40.69051 114.38699 1.000 67.42207 210 GLY A C 1
ATOM 3092 O O . GLY A 1 210 ? -3.41188 40.63747 113.76184 1.000 64.93716 210 GLY A O 1
ATOM 3096 N N . ASP A 1 211 ? -1.87117 41.83150 114.89221 1.000 56.60391 211 ASP A N 1
ATOM 3097 C CA . ASP A 1 211 ? -2.59329 43.08344 114.70128 1.000 69.03896 211 ASP A CA 1
ATOM 3098 C C . ASP A 1 211 ? -2.69014 43.45963 113.23232 1.000 66.99061 211 ASP A C 1
ATOM 3099 O O . ASP A 1 211 ? -3.69515 44.03756 112.81126 1.000 63.40669 211 ASP A O 1
ATOM 3108 N N . LEU A 1 212 ? -1.67300 43.14685 112.43141 1.000 67.28707 212 LEU A N 1
ATOM 3109 C CA . LEU A 1 212 ? -1.78984 43.42803 111.00543 1.000 61.16721 212 LEU A CA 1
ATOM 3110 C C . LEU A 1 212 ? -2.82565 42.53000 110.33917 1.000 68.48216 212 LEU A C 1
ATOM 3111 O O . LEU A 1 212 ? -3.63359 43.00601 109.52613 1.000 62.97281 212 LEU A O 1
ATOM 3127 N N . VAL A 1 213 ? -2.81453 41.22696 110.64600 1.000 63.77998 213 VAL A N 1
ATOM 3128 C CA . VAL A 1 213 ? -3.84735 40.35991 110.06275 1.000 66.33253 213 VAL A CA 1
ATOM 3129 C C . VAL A 1 213 ? -5.23347 40.86370 110.45963 1.000 70.32231 213 VAL A C 1
ATOM 3130 O O . VAL A 1 213 ? -6.17736 40.89569 109.65251 1.000 70.93121 213 VAL A O 1
ATOM 3143 N N . HIS A 1 214 ? -5.35768 41.26951 111.71867 1.000 78.62371 214 HIS A N 1
ATOM 3144 C CA . HIS A 1 214 ? -6.57482 41.86530 112.24758 1.000 74.03754 214 HIS A CA 1
ATOM 3145 C C . HIS A 1 214 ? -6.98386 43.10636 111.45969 1.000 69.29264 214 HIS A C 1
ATOM 3146 O O . HIS A 1 214 ? -8.15383 43.26627 111.09056 1.000 68.73565 214 HIS A O 1
ATOM 3160 N N . GLY A 1 215 ? -6.03094 44.00250 111.20494 1.000 63.68162 215 GLY A N 1
ATOM 3161 C CA . GLY A 1 215 ? -6.34298 45.20657 110.46006 1.000 76.47028 215 GLY A CA 1
ATOM 3162 C C . GLY A 1 215 ? -6.84675 44.89569 109.06695 1.000 72.40400 215 GLY A C 1
ATOM 3163 O O . GLY A 1 215 ? -7.73277 45.58066 108.54693 1.000 73.27031 215 GLY A O 1
ATOM 3167 N N . ILE A 1 216 ? -6.28755 43.86284 108.43989 1.000 76.73176 216 ILE A N 1
ATOM 3168 C CA . ILE A 1 216 ? -6.80833 43.44496 107.14176 1.000 79.91930 216 ILE A CA 1
ATOM 3169 C C . ILE A 1 216 ? -8.25829 43.00177 107.28751 1.000 65.95830 216 ILE A C 1
ATOM 3170 O O . ILE A 1 216 ? -9.13224 43.39877 106.50645 1.000 58.47427 216 ILE A O 1
ATOM 3186 N N . PHE A 1 217 ? -8.53733 42.17660 108.29836 1.000 68.96975 217 PHE A N 1
ATOM 3187 C CA . PHE A 1 217 ? -9.90030 41.68042 108.47111 1.000 74.53319 217 PHE A CA 1
ATOM 3188 C C . PHE A 1 217 ? -10.88048 42.79125 108.83113 1.000 71.19314 217 PHE A C 1
ATOM 3189 O O . PHE A 1 217 ? -12.09544 42.59613 108.71294 1.000 71.94141 217 PHE A O 1
ATOM 3206 N N . LEU A 1 218 ? -10.37867 43.94225 109.28035 1.000 68.45164 218 LEU A N 1
ATOM 3207 C CA . LEU A 1 218 ? -11.26784 45.07111 109.54438 1.000 61.51575 218 LEU A CA 1
ATOM 3208 C C . LEU A 1 218 ? -11.88174 45.65221 108.27338 1.000 70.96221 218 LEU A C 1
ATOM 3209 O O . LEU A 1 218 ? -12.95282 46.26407 108.34332 1.000 67.05881 218 LEU A O 1
ATOM 3225 N N . ASN A 1 219 ? -11.23656 45.47944 107.11644 1.000 67.94730 219 ASN A N 1
ATOM 3226 C CA . ASN A 1 219 ? -11.76545 45.96755 105.84244 1.000 67.70168 219 ASN A CA 1
ATOM 3227 C C . ASN A 1 219 ? -11.21320 45.09376 104.72340 1.000 69.61919 219 ASN A C 1
ATOM 3228 O O . ASN A 1 219 ? -10.37214 45.52597 103.92657 1.000 55.29015 219 ASN A O 1
ATOM 3239 N N . PRO A 1 220 ? -11.66404 43.83772 104.64517 1.000 73.86852 220 PRO A N 1
ATOM 3240 C CA . PRO A 1 220 ? -11.03380 42.90092 103.69813 1.000 66.70917 220 PRO A CA 1
ATOM 3241 C C . PRO A 1 220 ? -11.11166 43.34510 102.24418 1.000 73.03009 220 PRO A C 1
ATOM 3242 O O . PRO A 1 220 ? -10.17553 43.09532 101.47127 1.000 71.71555 220 PRO A O 1
ATOM 3253 N N . ALA A 1 221 ? -12.20368 44.00403 101.84612 1.000 68.54984 221 ALA A N 1
ATOM 3254 C CA . ALA A 1 221 ? -12.36354 44.37920 100.44415 1.000 67.70045 221 ALA A CA 1
ATOM 3255 C C . ALA A 1 221 ? -11.28360 45.36038 100.00942 1.000 73.08570 221 ALA A C 1
ATOM 3256 O O . ALA A 1 221 ? -10.77344 45.27559 98.88648 1.000 77.20361 221 ALA A O 1
ATOM 3263 N N . ARG A 1 222 ? -10.92583 46.30331 100.88460 1.000 69.58337 222 ARG A N 1
ATOM 3264 C CA . ARG A 1 222 ? -9.91790 47.29447 100.53086 1.000 73.17485 222 ARG A CA 1
ATOM 3265 C C . ARG A 1 222 ? -8.53980 46.66966 100.37096 1.000 75.29281 222 ARG A C 1
ATOM 3266 O O . ARG A 1 222 ? -7.67978 47.25585 99.70316 1.000 73.21013 222 ARG A O 1
ATOM 3287 N N . TRP A 1 223 ? -8.31474 45.49760 100.96184 1.000 74.87592 223 TRP A N 1
ATOM 3288 C CA . TRP A 1 223 ? -7.01966 44.83776 100.92392 1.000 74.77786 223 TRP A CA 1
ATOM 3289 C C . TRP A 1 223 ? -6.99839 43.62189 100.00976 1.000 73.55715 223 TRP A C 1
ATOM 3290 O O . TRP A 1 223 ? -5.95030 42.98203 99.88182 1.000 70.90780 223 TRP A O 1
ATOM 3311 N N . SER A 1 224 ? -8.11927 43.28584 99.37357 1.000 68.37474 224 SER A N 1
ATOM 3312 C CA . SER A 1 224 ? -8.17202 42.08394 98.55240 1.000 70.78468 224 SER A CA 1
ATOM 3313 C C . SER A 1 224 ? -7.16588 42.17721 97.41455 1.000 69.59293 224 SER A C 1
ATOM 3314 O O . SER A 1 224 ? -7.06591 43.20632 96.73870 1.000 62.33754 224 SER A O 1
ATOM 3322 N N . LYS A 1 225 ? -6.42472 41.09033 97.20150 1.000 68.85979 225 LYS A N 1
ATOM 3323 C CA . LYS A 1 225 ? -5.44856 40.98359 96.11862 1.000 70.22231 225 LYS A CA 1
ATOM 3324 C C . LYS A 1 225 ? -4.33770 42.01870 96.23290 1.000 67.48703 225 LYS A C 1
ATOM 3325 O O . LYS A 1 225 ? -3.65460 42.31191 95.24503 1.000 58.66145 225 LYS A O 1
ATOM 3344 N N . ARG A 1 226 ? -4.14593 42.58457 97.42200 1.000 67.11113 226 ARG A N 1
ATOM 3345 C CA . ARG A 1 226 ? -3.10108 43.57066 97.67228 1.000 64.34290 226 ARG A CA 1
ATOM 3346 C C . ARG A 1 226 ? -2.14715 43.00463 98.71333 1.000 64.34408 226 ARG A C 1
ATOM 3347 O O . ARG A 1 226 ? -2.51729 42.84843 99.88226 1.000 68.46782 226 ARG A O 1
ATOM 3368 N N . THR A 1 227 ? -0.92606 42.69883 98.28945 1.000 66.26260 227 THR A N 1
ATOM 3369 C CA . THR A 1 227 ? 0.04989 42.13482 99.20550 1.000 59.14032 227 THR A CA 1
ATOM 3370 C C . THR A 1 227 ? 0.33362 43.10370 100.34567 1.000 64.25978 227 THR A C 1
ATOM 3371 O O . THR A 1 227 ? 0.53951 44.30175 100.13286 1.000 72.35739 227 THR A O 1
ATOM 3382 N N . VAL A 1 228 ? 0.38552 42.56955 101.55761 1.000 61.28986 228 VAL A N 1
ATOM 3383 C CA . VAL A 1 228 ? 0.71227 43.33542 102.75375 1.000 61.25437 228 VAL A CA 1
ATOM 3384 C C . VAL A 1 228 ? 2.05726 42.84151 103.26387 1.000 61.60660 228 VAL A C 1
ATOM 3385 O O . VAL A 1 228 ? 2.24538 41.63151 103.44773 1.000 61.21587 228 VAL A O 1
ATOM 3398 N N . GLN A 1 229 ? 2.98813 43.76259 103.48211 1.000 60.08543 229 GLN A N 1
ATOM 3399 C CA . GLN A 1 229 ? 4.29809 43.42868 104.02625 1.000 54.23063 229 GLN A CA 1
ATOM 3400 C C . GLN A 1 229 ? 4.26187 43.64147 105.53627 1.000 57.82115 229 GLN A C 1
ATOM 3401 O O . GLN A 1 229 ? 4.05867 44.76938 106.00139 1.000 52.42212 229 GLN A O 1
ATOM 3415 N N . ALA A 1 230 ? 4.46889 42.56639 106.30115 1.000 61.31930 230 ALA A N 1
ATOM 3416 C CA . ALA A 1 230 ? 4.41269 42.61119 107.76215 1.000 57.11676 230 ALA A CA 1
ATOM 3417 C C . ALA A 1 230 ? 5.77857 43.04328 108.26939 1.000 56.49458 230 ALA A C 1
ATOM 3418 O O . ALA A 1 230 ? 6.66863 42.22336 108.50340 1.000 57.60378 230 ALA A O 1
ATOM 3425 N N . VAL A 1 231 ? 5.94139 44.35228 108.45159 1.000 53.81498 231 VAL A N 1
ATOM 3426 C CA . VAL A 1 231 ? 7.23328 44.95839 108.75184 1.000 57.92536 231 VAL A CA 1
ATOM 3427 C C . VAL A 1 231 ? 7.08901 45.83821 109.98494 1.000 58.68970 231 VAL A C 1
ATOM 3428 O O . VAL A 1 231 ? 6.20890 46.70610 110.03694 1.000 58.37653 231 VAL A O 1
ATOM 3441 N N . GLY A 1 232 ? 7.94691 45.60918 110.97702 1.000 54.45267 232 GLY A N 1
ATOM 3442 C CA . GLY A 1 232 ? 7.97565 46.43302 112.16814 1.000 60.34779 232 GLY A CA 1
ATOM 3443 C C . GLY A 1 232 ? 9.09453 47.45415 112.14342 1.000 65.75319 232 GLY A C 1
ATOM 3444 O O . GLY A 1 232 ? 8.95533 48.56207 112.66955 1.000 69.14600 232 GLY A O 1
ATOM 3448 N N . ASP A 1 233 ? 10.21366 47.08337 111.52952 1.000 63.75873 233 ASP A N 1
ATOM 3449 C CA . ASP A 1 233 ? 11.36557 47.96252 111.41680 1.000 62.75962 233 ASP A CA 1
ATOM 3450 C C . ASP A 1 233 ? 12.09178 47.63478 110.12385 1.000 65.88496 233 ASP A C 1
ATOM 3451 O O . ASP A 1 233 ? 12.01798 46.50983 109.62269 1.000 53.70121 233 ASP A O 1
ATOM 3460 N N . ILE A 1 234 ? 12.78274 48.63293 109.58307 1.000 71.24075 234 ILE A N 1
ATOM 3461 C CA . ILE A 1 234 ? 13.58892 48.47918 108.38016 1.000 59.13691 234 ILE A CA 1
ATOM 3462 C C . ILE A 1 234 ? 14.97881 49.00831 108.69742 1.000 62.46915 234 ILE A C 1
ATOM 3463 O O . ILE A 1 234 ? 15.14063 50.20129 108.98360 1.000 62.17584 234 ILE A O 1
ATOM 3479 N N . LEU A 1 235 ? 15.97392 48.12843 108.64643 1.000 60.00700 235 LEU A N 1
ATOM 3480 C CA . LEU A 1 235 ? 17.34184 48.53755 108.92867 1.000 55.70634 235 LEU A CA 1
ATOM 3481 C C . LEU A 1 235 ? 18.30503 47.51874 108.34766 1.000 57.29050 235 LEU A C 1
ATOM 3482 O O . LEU A 1 235 ? 17.91721 46.40575 107.98546 1.000 65.41641 235 LEU A O 1
ATOM 3498 N N . SER A 1 236 ? 19.55500 47.94691 108.19789 1.000 66.34088 236 SER A N 1
ATOM 3499 C CA . SER A 1 236 ? 20.61017 47.06710 107.72491 1.000 58.35372 236 SER A CA 1
ATOM 3500 C C . SER A 1 236 ? 21.07413 46.14900 108.85485 1.000 64.09241 236 SER A C 1
ATOM 3501 O O . SER A 1 236 ? 20.84294 46.41381 110.03785 1.000 70.92580 236 SER A O 1
ATOM 3509 N N . TYR A 1 237 ? 21.74131 45.05913 108.47379 1.000 60.47912 237 TYR A N 1
ATOM 3510 C CA . TYR A 1 237 ? 22.28628 44.14806 109.47674 1.000 60.56965 237 TYR A CA 1
ATOM 3511 C C . TYR A 1 237 ? 23.27707 44.86905 110.38597 1.000 68.76110 237 TYR A C 1
ATOM 3512 O O . TYR A 1 237 ? 23.25793 44.69789 111.61495 1.000 60.89266 237 TYR A O 1
ATOM 3530 N N . GLY A 1 238 ? 24.13905 45.70523 109.79920 1.000 65.10255 238 GLY A N 1
ATOM 3531 C CA . GLY A 1 238 ? 25.08886 46.45224 110.60543 1.000 68.37272 238 GLY A CA 1
ATOM 3532 C C . GLY A 1 238 ? 24.40762 47.43103 111.54147 1.000 58.82130 238 GLY A C 1
ATOM 3533 O O . GLY A 1 238 ? 24.83044 47.61093 112.68555 1.000 65.38779 238 GLY A O 1
ATOM 3537 N N . ASP A 1 239 ? 23.34161 48.07897 111.06741 1.000 64.67473 239 ASP A N 1
ATOM 3538 C CA . ASP A 1 239 ? 22.57239 48.94976 111.94642 1.000 63.68310 239 ASP A CA 1
ATOM 3539 C C . ASP A 1 239 ? 21.92633 48.14354 113.06523 1.000 65.62147 239 ASP A C 1
ATOM 3540 O O . ASP A 1 239 ? 21.85812 48.60238 114.20928 1.000 65.01511 239 ASP A O 1
ATOM 3549 N N . LEU A 1 240 ? 21.46551 46.93052 112.75501 1.000 68.17184 240 LEU A N 1
ATOM 3550 C CA . LEU A 1 240 ? 20.93748 46.04832 113.79082 1.000 65.84353 240 LEU A CA 1
ATOM 3551 C C . LEU A 1 240 ? 21.97136 45.82430 114.88393 1.000 60.38516 240 LEU A C 1
ATOM 3552 O O . LEU A 1 240 ? 21.67818 45.95511 116.07991 1.000 63.11581 240 LEU A O 1
ATOM 3568 N N . CYS A 1 241 ? 23.20745 45.51250 114.48605 1.000 66.98502 241 CYS A N 1
ATOM 3569 C CA . CYS A 1 241 ? 24.23035 45.20748 115.48115 1.000 63.85618 241 CYS A CA 1
ATOM 3570 C C . CYS A 1 241 ? 24.62810 46.44443 116.27836 1.000 62.59732 241 CYS A C 1
ATOM 3571 O O . CYS A 1 241 ? 24.79695 46.36428 117.49938 1.000 64.59402 241 CYS A O 1
ATOM 3579 N N . THR A 1 242 ? 24.79805 47.59253 115.61854 1.000 62.53513 242 THR A N 1
ATOM 3580 C CA . THR A 1 242 ? 25.17081 48.79548 116.36475 1.000 72.85953 242 THR A CA 1
ATOM 3581 C C . THR A 1 242 ? 24.05464 49.23222 117.31166 1.000 72.18042 242 THR A C 1
ATOM 3582 O O . THR A 1 242 ? 24.32343 49.71210 118.42076 1.000 62.35967 242 THR A O 1
ATOM 3593 N N . THR A 1 243 ? 22.79471 49.07213 116.89447 1.000 65.23185 243 THR A N 1
ATOM 3594 C CA . THR A 1 243 ? 21.67656 49.37188 117.77936 1.000 65.95762 243 THR A CA 1
ATOM 3595 C C . THR A 1 243 ? 21.70350 48.45872 118.99924 1.000 72.59659 243 THR A C 1
ATOM 3596 O O . THR A 1 243 ? 21.52630 48.91055 120.14128 1.000 68.51618 243 THR A O 1
ATOM 3607 N N . PHE A 1 244 ? 21.91968 47.15977 118.77010 1.000 73.44525 244 PHE A N 1
ATOM 3608 C CA . PHE A 1 244 ? 22.05564 46.22764 119.88299 1.000 67.03455 244 PHE A CA 1
ATOM 3609 C C . PHE A 1 244 ? 23.17947 46.66565 120.81520 1.000 70.80623 244 PHE A C 1
ATOM 3610 O O . PHE A 1 244 ? 23.03531 46.62247 122.04418 1.000 64.78998 244 PHE A O 1
ATOM 3627 N N . ALA A 1 245 ? 24.31250 47.07786 120.24141 1.000 71.49122 245 ALA A N 1
ATOM 3628 C CA . ALA A 1 245 ? 25.44934 47.48888 121.05661 1.000 76.12896 245 ALA A CA 1
ATOM 3629 C C . ALA A 1 245 ? 25.09408 48.68773 121.92273 1.000 71.75867 245 ALA A C 1
ATOM 3630 O O . ALA A 1 245 ? 25.46192 48.74261 123.10378 1.000 73.14058 245 ALA A O 1
ATOM 3637 N N . ASP A 1 246 ? 24.38005 49.65972 121.35476 1.000 64.81923 246 ASP A N 1
ATOM 3638 C CA . ASP A 1 246 ? 23.98280 50.81957 122.14486 1.000 70.14259 246 ASP A CA 1
ATOM 3639 C C . ASP A 1 246 ? 23.04670 50.41630 123.27768 1.000 71.45513 246 ASP A C 1
ATOM 3640 O O . ASP A 1 246 ? 23.18849 50.89317 124.40977 1.000 79.54603 246 ASP A O 1
ATOM 3649 N N . VAL A 1 247 ? 22.08684 49.53523 122.99744 1.000 68.06071 247 VAL A N 1
ATOM 3650 C CA . VAL A 1 247 ? 21.10175 49.18198 124.01626 1.000 67.65801 247 VAL A CA 1
ATOM 3651 C C . VAL A 1 247 ? 21.74769 48.38790 125.14924 1.000 71.92219 247 VAL A C 1
ATOM 3652 O O . VAL A 1 247 ? 21.60849 48.73473 126.32727 1.000 58.86155 247 VAL A O 1
ATOM 3665 N N . THR A 1 248 ? 22.45386 47.30503 124.81619 1.000 75.16519 248 THR A N 1
ATOM 3666 C CA . THR A 1 248 ? 22.96483 46.37696 125.81913 1.000 68.13809 248 THR A CA 1
ATOM 3667 C C . THR A 1 248 ? 24.36373 46.71805 126.31737 1.000 67.57495 248 THR A C 1
ATOM 3668 O O . THR A 1 248 ? 24.79366 46.16597 127.33535 1.000 69.86618 248 THR A O 1
ATOM 3679 N N . GLN A 1 249 ? 25.05470 47.67822 125.68059 1.000 75.64871 249 GLN A N 1
ATOM 3680 C CA . GLN A 1 249 ? 26.46861 48.04534 126.04182 1.000 78.55300 249 GLN A CA 1
ATOM 3681 C C . GLN A 1 249 ? 27.31477 46.76345 125.94877 1.000 71.90391 249 GLN A C 1
ATOM 3682 O O . GLN A 1 249 ? 28.19067 46.59143 126.82686 1.000 75.20462 249 GLN A O 1
ATOM 3696 N N . ARG A 1 250 ? 27.06801 45.89155 124.95262 1.000 61.66901 250 ARG A N 1
ATOM 3697 C CA . ARG A 1 250 ? 27.89119 44.67169 124.67456 1.000 80.20135 250 ARG A CA 1
ATOM 3698 C C . ARG A 1 250 ? 28.46635 44.85594 123.26067 1.000 68.38769 250 ARG A C 1
ATOM 3699 O O . ARG A 1 250 ? 27.65944 45.16597 122.35960 1.000 66.92854 250 ARG A O 1
ATOM 3720 N N . LYS A 1 251 ? 29.77341 44.66413 123.03981 1.000 86.47231 251 LYS A N 1
ATOM 3721 C CA . LYS A 1 251 ? 30.35158 44.74638 121.66590 1.000 71.63021 251 LYS A CA 1
ATOM 3722 C C . LYS A 1 251 ? 29.57482 43.76841 120.76767 1.000 68.23226 251 LYS A C 1
ATOM 3723 O O . LYS A 1 251 ? 29.35988 42.65132 121.24749 1.000 74.12706 251 LYS A O 1
ATOM 3742 N N . ALA A 1 252 ? 29.10493 44.17351 119.57566 1.000 76.34921 252 ALA A N 1
ATOM 3743 C CA . ALA A 1 252 ? 28.44516 43.33756 118.58946 1.000 73.80020 252 ALA A CA 1
ATOM 3744 C C . ALA A 1 252 ? 28.84028 43.85879 117.21858 1.000 74.84584 252 ALA A C 1
ATOM 3745 O O . ALA A 1 252 ? 29.17916 45.03485 117.06778 1.000 69.97710 252 A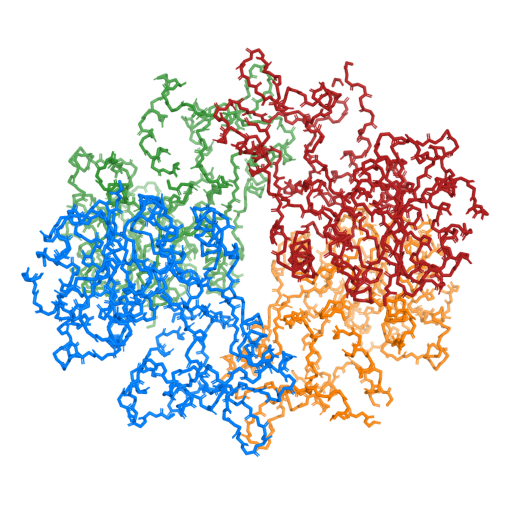LA A O 1
ATOM 3752 N N . ARG A 1 253 ? 28.79851 42.98292 116.22046 1.000 75.34761 253 ARG A N 1
ATOM 3753 C CA . ARG A 1 253 ? 29.22264 43.39415 114.88857 1.000 53.89906 253 ARG A CA 1
ATOM 3754 C C . ARG A 1 253 ? 28.55889 42.53421 113.82837 1.000 60.02880 253 ARG A C 1
ATOM 3755 O O . ARG A 1 253 ? 28.04798 41.45112 114.10815 1.000 63.39152 253 ARG A O 1
ATOM 3776 N N . TYR A 1 254 ? 28.56599 43.05238 112.60044 1.000 74.86210 254 TYR A N 1
ATOM 3777 C CA . TYR A 1 254 ? 28.04723 42.36147 111.42928 1.000 66.48128 254 TYR A CA 1
ATOM 3778 C C . TYR A 1 254 ? 29.20138 42.15674 110.46040 1.000 69.09087 254 TYR A C 1
ATOM 3779 O O . TYR A 1 254 ? 29.87532 43.12087 110.08362 1.000 74.51233 254 TYR A O 1
ATOM 3797 N N . ILE A 1 255 ? 29.43658 40.90982 110.07527 1.000 77.10422 255 ILE A N 1
ATOM 3798 C CA . ILE A 1 255 ? 30.48075 40.55407 109.12636 1.000 72.88853 255 ILE A CA 1
ATOM 3799 C C . ILE A 1 255 ? 29.81098 39.91415 107.91718 1.000 67.18638 255 ILE A C 1
ATOM 3800 O O . ILE A 1 255 ? 29.42712 38.74410 107.95298 1.000 67.83163 255 ILE A O 1
ATOM 3816 N N . PRO A 1 256 ? 29.65204 40.65028 106.82226 1.000 73.25143 256 PRO A N 1
ATOM 3817 C CA . PRO A 1 256 ? 28.91726 40.10034 105.68009 1.000 76.49404 256 PRO A CA 1
ATOM 3818 C C . PRO A 1 256 ? 29.66549 38.95752 105.00804 1.000 78.40829 256 PRO A C 1
ATOM 3819 O O . PRO A 1 256 ? 30.89849 38.90267 105.00419 1.000 77.41773 256 PRO A O 1
ATOM 3830 N N . TYR A 1 257 ? 28.89067 38.02851 104.44881 1.000 69.59774 257 TYR A N 1
ATOM 3831 C CA . TYR A 1 257 ? 29.40191 37.05069 103.48875 1.000 73.19750 257 TYR A CA 1
ATOM 3832 C C . TYR A 1 257 ? 29.27602 37.70186 102.11582 1.000 82.31451 257 TYR A C 1
ATOM 3833 O O . TYR A 1 257 ? 28.26613 37.55284 101.42766 1.000 81.96258 257 TYR A O 1
ATOM 3851 N N . TYR A 1 258 ? 30.31299 38.44304 101.71006 1.000 83.77376 258 TYR A N 1
ATOM 3852 C CA . TYR A 1 258 ? 30.23407 39.16220 100.44114 1.000 78.73807 258 TYR A CA 1
ATOM 3853 C C . TYR A 1 258 ? 30.14734 38.18834 99.27400 1.000 80.92964 258 TYR A C 1
ATOM 3854 O O . TYR A 1 258 ? 29.42444 38.43439 98.30194 1.000 79.34476 258 TYR A O 1
ATOM 3872 N N . ASP A 1 259 ? 30.86546 37.07442 99.36595 1.000 83.59986 259 ASP A N 1
ATOM 3873 C CA . ASP A 1 259 ? 30.83472 36.01655 98.36680 1.000 86.37117 259 ASP A CA 1
ATOM 3874 C C . ASP A 1 259 ? 30.00577 34.88137 98.95454 1.000 77.76212 259 ASP A C 1
ATOM 3875 O O . ASP A 1 259 ? 30.39271 34.28828 99.96651 1.000 75.97902 259 ASP A O 1
ATOM 3884 N N . LEU A 1 260 ? 28.86889 34.58332 98.32635 1.000 84.87679 260 LEU A N 1
ATOM 3885 C CA . LEU A 1 260 ? 27.97094 33.57014 98.87009 1.000 84.01641 260 LEU A CA 1
ATOM 3886 C C . LEU A 1 260 ? 28.61609 32.19321 98.94899 1.000 89.54403 260 LEU A C 1
ATOM 3887 O O . LEU A 1 260 ? 28.19308 31.37205 99.77183 1.000 79.30267 260 LEU A O 1
ATOM 3903 N N . ASP A 1 261 ? 29.63323 31.92644 98.12809 1.000 92.92358 261 ASP A N 1
ATOM 3904 C CA . ASP A 1 261 ? 30.28038 30.61851 98.14101 1.000 92.88681 261 ASP A CA 1
ATOM 3905 C C . ASP A 1 261 ? 31.04724 30.38243 99.43508 1.000 93.01141 261 ASP A C 1
ATOM 3906 O O . ASP A 1 261 ? 31.34833 29.22942 99.76196 1.000 96.88612 261 ASP A O 1
ATOM 3915 N N . ASP A 1 262 ? 31.38001 31.44137 100.16926 1.000 89.49029 262 ASP A N 1
ATOM 3916 C CA . ASP A 1 262 ? 32.12386 31.31729 101.41435 1.000 91.44192 262 ASP A CA 1
ATOM 3917 C C . ASP A 1 262 ? 31.20272 31.17602 102.62020 1.000 93.46343 262 ASP A C 1
ATOM 3918 O O . ASP A 1 262 ? 31.69359 31.02393 103.74525 1.000 86.17745 262 ASP A O 1
ATOM 3944 N N . PRO A 1 264 ? 28.97363 29.10343 105.07363 1.000 91.04322 264 PRO A N 1
ATOM 3945 C CA . PRO A 1 264 ? 28.79875 27.69236 105.45142 1.000 87.44555 264 PRO A CA 1
ATOM 3946 C C . PRO A 1 264 ? 27.54090 27.09630 104.82817 1.000 92.60110 264 PRO A C 1
ATOM 3947 O O . PRO A 1 264 ? 26.42481 27.54613 105.11308 1.000 91.76827 264 PRO A O 1
ATOM 3958 N N . ALA A 1 265 ? 27.71614 26.10043 103.95306 1.000 94.18879 265 ALA A N 1
ATOM 3959 C CA . ALA A 1 265 ? 26.62131 25.41240 103.26782 1.000 93.33551 265 ALA A CA 1
ATOM 3960 C C . ALA A 1 265 ? 26.71545 23.91337 103.51363 1.000 108.48903 265 ALA A C 1
ATOM 3961 O O . ALA A 1 265 ? 26.66567 23.09349 102.59152 1.000 106.52145 265 ALA A O 1
ATOM 3968 N N . ASP A 1 266 ? 26.89633 23.53923 104.77861 1.000 103.52001 266 ASP A N 1
ATOM 3969 C CA . ASP A 1 266 ? 27.04144 22.13120 105.13244 1.000 101.16143 266 ASP A CA 1
ATOM 3970 C C . ASP A 1 266 ? 25.72655 21.38006 104.96516 1.000 97.53737 266 ASP A C 1
ATOM 3971 O O . ASP A 1 266 ? 25.69476 20.29114 104.37901 1.000 91.41977 266 ASP A O 1
ATOM 3980 N N . ARG A 1 267 ? 24.63242 21.94187 105.46209 1.000 106.70679 267 ARG A N 1
ATOM 3981 C CA . ARG A 1 267 ? 23.35949 21.24271 105.55283 1.000 108.59330 267 ARG A CA 1
ATOM 3982 C C . ARG A 1 267 ? 22.37657 21.74973 104.50576 1.000 98.87422 267 ARG A C 1
ATOM 3983 O O . ARG A 1 267 ? 22.52951 22.85482 103.97293 1.000 94.50352 267 ARG A O 1
ATOM 4004 N N . PRO A 1 268 ? 21.34971 20.95766 104.17852 1.000 101.63308 268 PRO A N 1
ATOM 4005 C CA . PRO A 1 268 ? 20.46681 21.33370 103.05845 1.000 93.18574 268 PRO A CA 1
ATOM 4006 C C . PRO A 1 268 ? 19.71863 22.64459 103.26653 1.000 95.53912 268 PRO A C 1
ATOM 4007 O O . PRO A 1 268 ? 19.51967 23.39869 102.29960 1.000 91.51913 268 PRO A O 1
ATOM 4018 N N . TYR A 1 269 ? 19.32743 22.96438 104.50352 1.000 101.06001 269 TYR A N 1
ATOM 4019 C CA . TYR A 1 269 ? 18.57126 24.19126 104.72158 1.000 94.57563 269 TYR A CA 1
ATOM 4020 C C . TYR A 1 269 ? 19.48113 25.39938 104.57787 1.000 84.67132 269 TYR A C 1
ATOM 4021 O O . TYR A 1 269 ? 19.03807 26.45839 104.11895 1.000 78.08454 269 TYR A O 1
ATOM 4039 N N . LEU A 1 270 ? 20.77111 25.23849 104.88902 1.000 68.47579 270 LEU A N 1
ATOM 4040 C CA . LEU A 1 270 ? 21.69300 26.34963 104.71229 1.000 76.84498 270 LEU A CA 1
ATOM 4041 C C . LEU A 1 270 ? 21.94517 26.62185 103.23636 1.000 81.62228 270 LEU A C 1
ATOM 4042 O O . LEU A 1 270 ? 22.09909 27.78292 102.83653 1.000 70.63751 270 LEU A O 1
ATOM 4058 N N . GLN A 1 271 ? 21.91440 25.57896 102.40221 1.000 82.15495 271 GLN A N 1
ATOM 4059 C CA . GLN A 1 271 ? 22.06957 25.80017 100.97026 1.000 85.01940 271 GLN A CA 1
ATOM 4060 C C . GLN A 1 271 ? 20.80658 26.39010 100.36417 1.000 87.26094 271 GLN A C 1
ATOM 4061 O O . GLN A 1 271 ? 20.89061 27.19224 99.42829 1.000 85.39127 271 GLN A O 1
ATOM 4075 N N . GLU A 1 272 ? 19.62956 26.01790 100.87697 1.000 89.69259 272 GLU A N 1
ATOM 4076 C CA . GLU A 1 272 ? 18.42755 26.66282 100.36089 1.000 84.70970 272 GLU A CA 1
ATOM 4077 C C . GLU A 1 272 ? 18.34132 28.11075 100.83508 1.000 87.18225 272 GLU A C 1
ATOM 4078 O O . GLU A 1 272 ? 17.81931 28.97678 100.11412 1.000 74.14398 272 GLU A O 1
ATOM 4090 N N . SER A 1 273 ? 18.99213 28.42968 101.96020 1.000 75.29206 273 SER A N 1
ATOM 4091 C CA . SER A 1 273 ? 19.02891 29.81962 102.39040 1.000 72.70312 273 SER A CA 1
ATOM 4092 C C . SER A 1 273 ? 20.05192 30.60485 101.58564 1.000 72.76543 273 SER A C 1
ATOM 4093 O O . SER A 1 273 ? 19.85781 31.80286 101.34377 1.000 79.14552 273 SER A O 1
ATOM 4101 N N . ARG A 1 274 ? 21.12406 29.94304 101.14269 1.000 75.94239 274 ARG A N 1
ATOM 4102 C CA . ARG A 1 274 ? 22.06011 30.57927 100.22090 1.000 78.43935 274 ARG A CA 1
ATOM 4103 C C . ARG A 1 274 ? 21.34123 31.00335 98.94386 1.000 74.76227 274 ARG A C 1
ATOM 4104 O O . ARG A 1 274 ? 21.50916 32.12944 98.46204 1.000 64.83613 274 ARG A O 1
ATOM 4125 N N . GLN A 1 275 ? 20.52841 30.10333 98.37963 1.000 60.76352 275 GLN A N 1
ATOM 4126 C CA . GLN A 1 275 ? 19.80754 30.42641 97.15358 1.000 73.75926 275 GLN A CA 1
ATOM 4127 C C . GLN A 1 275 ? 18.80637 31.54726 97.39860 1.000 74.39321 275 GLN A C 1
ATOM 4128 O O . GLN A 1 275 ? 18.61738 32.42236 96.54369 1.000 73.55521 275 GLN A O 1
ATOM 4142 N N . VAL A 1 276 ? 18.16422 31.54203 98.57151 1.000 76.00151 276 VAL A N 1
ATOM 4143 C CA . VAL A 1 276 ? 17.23104 32.61588 98.90753 1.000 72.85396 276 VAL A CA 1
ATOM 4144 C C . VAL A 1 276 ? 17.94688 33.96695 98.95480 1.000 67.54630 276 VAL A C 1
ATOM 4145 O O . VAL A 1 276 ? 17.47384 34.96098 98.38687 1.000 67.00211 276 VAL A O 1
ATOM 4158 N N . PHE A 1 277 ? 19.08178 34.03399 99.65997 1.000 58.72002 277 PHE A N 1
ATOM 4159 C CA . PHE A 1 277 ? 19.81262 35.30007 99.74523 1.000 67.66673 277 PHE A CA 1
ATOM 4160 C C . PHE A 1 277 ? 20.29875 35.73431 98.36936 1.000 65.28814 277 PHE A C 1
ATOM 4161 O O . PHE A 1 277 ? 20.32065 36.93135 98.05552 1.000 66.74158 277 PHE A O 1
ATOM 4178 N N . ALA A 1 278 ? 20.72297 34.77347 97.54428 1.000 74.49527 278 ALA A N 1
ATOM 4179 C CA . ALA A 1 278 ? 21.13012 35.10370 96.18438 1.000 63.46272 278 ALA A CA 1
ATOM 4180 C C . ALA A 1 278 ? 19.96815 35.72866 95.42231 1.000 66.11591 278 ALA A C 1
ATOM 4181 O O . ALA A 1 278 ? 20.14713 36.71078 94.69247 1.000 73.81846 278 ALA A O 1
ATOM 4188 N N . PHE A 1 279 ? 18.76218 35.18650 95.60808 1.000 63.59013 279 PHE A N 1
ATOM 4189 C CA . PHE A 1 279 ? 17.58020 35.77244 94.98500 1.000 72.26060 279 PHE A CA 1
ATOM 4190 C C . PHE A 1 279 ? 17.35497 37.19835 95.47716 1.000 72.37451 279 PHE A C 1
ATOM 4191 O O . PHE A 1 279 ? 17.02397 38.09542 94.69123 1.000 66.16069 279 PHE A O 1
ATOM 4208 N N . TYR A 1 280 ? 17.53876 37.42820 96.77921 1.000 63.38131 280 TYR A N 1
ATOM 4209 C CA . TYR A 1 280 ? 17.36254 38.78111 97.30337 1.000 73.49254 280 TYR A CA 1
ATOM 4210 C C . TYR A 1 280 ? 18.33751 39.75031 96.64863 1.000 66.38609 280 TYR A C 1
ATOM 4211 O O . TYR A 1 280 ? 17.94345 40.82133 96.17172 1.000 56.59844 280 TYR A O 1
ATOM 4229 N N . GLN A 1 281 ? 19.62156 39.38546 96.61475 1.000 69.23475 281 GLN A N 1
ATOM 4230 C CA . GLN A 1 281 ? 20.61254 40.25266 95.98500 1.000 70.53121 281 GLN A CA 1
ATOM 4231 C C . GLN A 1 281 ? 20.29971 40.46182 94.51099 1.000 64.60459 281 GLN A C 1
ATOM 4232 O O . GLN A 1 281 ? 20.58466 41.53093 93.95817 1.000 61.70809 281 GLN A O 1
ATOM 4263 N N . ARG A 1 283 ? 17.29984 40.70463 93.31562 1.000 65.63728 283 ARG A N 1
ATOM 4264 C CA . ARG A 1 283 ? 16.23073 41.69251 93.30461 1.000 58.58368 283 ARG A CA 1
ATOM 4265 C C . ARG A 1 283 ? 16.62248 43.00246 93.98883 1.000 60.81289 283 ARG A C 1
ATOM 4266 O O . ARG A 1 283 ? 15.74235 43.80932 94.31383 1.000 61.51189 283 ARG A O 1
ATOM 4287 N N . ASP A 1 284 ? 17.91643 43.23559 94.21004 1.000 62.18697 284 ASP A N 1
ATOM 4288 C CA . ASP A 1 284 ? 18.39120 44.45155 94.87026 1.000 64.46140 284 ASP A CA 1
ATOM 4289 C C . ASP A 1 284 ? 17.76799 44.61729 96.25520 1.000 64.93857 284 ASP A C 1
ATOM 4290 O O . ASP A 1 284 ? 17.49480 45.73220 96.70332 1.000 65.95530 284 ASP A O 1
ATOM 4299 N N . GLY A 1 285 ? 17.54003 43.50318 96.94102 1.000 59.63406 285 GLY A N 1
ATOM 4300 C CA . GLY A 1 285 ? 16.99885 43.54493 98.27896 1.000 70.15376 285 GLY A CA 1
ATOM 4301 C C . GLY A 1 285 ? 15.49083 43.59374 98.37176 1.000 71.28364 285 GLY A C 1
ATOM 4302 O O . GLY A 1 285 ? 14.95668 43.58253 99.49069 1.000 52.71786 285 GLY A O 1
ATOM 4306 N N . GLU A 1 286 ? 14.78498 43.62681 97.24167 1.000 59.12718 286 GLU A N 1
ATOM 4307 C CA . GLU A 1 286 ? 13.32797 43.63664 97.25548 1.000 54.76234 286 GLU A CA 1
ATOM 4308 C C . GLU A 1 286 ? 12.83209 42.24153 97.60623 1.000 63.48045 286 GLU A C 1
ATOM 4309 O O . GLU A 1 286 ? 12.31129 41.51859 96.75106 1.000 65.61059 286 GLU A O 1
ATOM 4321 N N . LEU A 1 287 ? 12.99797 41.85539 98.87120 1.000 66.36277 287 LEU A N 1
ATOM 4322 C CA . LEU A 1 287 ? 12.77507 40.47231 99.26898 1.000 62.90127 287 LEU A CA 1
ATOM 4323 C C . LEU A 1 287 ? 11.32214 40.03415 99.15273 1.000 51.51889 287 LEU A C 1
ATOM 4324 O O . LEU A 1 287 ? 11.05428 38.82812 99.17253 1.000 62.43100 287 LEU A O 1
ATOM 4340 N N . PHE A 1 288 ? 10.38105 40.96905 99.04873 1.000 50.61042 288 PHE A N 1
ATOM 4341 C CA . PHE A 1 288 ? 8.97310 40.60790 98.95449 1.000 61.87105 288 PHE A CA 1
ATOM 4342 C C . PHE A 1 288 ? 8.48731 40.45304 97.52041 1.000 60.15815 288 PHE A C 1
ATOM 4343 O O . PHE A 1 288 ? 7.46542 39.79295 97.29518 1.000 58.69463 288 PHE A O 1
ATOM 4360 N N . GLY A 1 289 ? 9.18537 41.03325 96.54458 1.000 66.18213 289 GLY A N 1
ATOM 4361 C CA . GLY A 1 289 ? 8.91959 40.75540 95.15251 1.000 57.93790 289 GLY A CA 1
ATOM 4362 C C . GLY A 1 289 ? 7.79058 41.54535 94.53546 1.000 60.33814 289 GLY A C 1
ATOM 4363 O O . GLY A 1 289 ? 7.70974 41.61951 93.30346 1.000 62.28108 289 GLY A O 1
ATOM 4367 N N . ASN A 1 290 ? 6.89841 42.11914 95.34342 1.000 59.42110 290 ASN A N 1
ATOM 4368 C CA . ASN A 1 290 ? 5.75339 42.84908 94.82036 1.000 63.24910 290 ASN A CA 1
ATOM 4369 C C . ASN A 1 290 ? 6.03424 44.33413 94.65260 1.000 69.00482 290 ASN A C 1
ATOM 4370 O O . ASN A 1 290 ? 5.36027 44.99316 93.85260 1.000 69.68115 290 ASN A O 1
ATOM 4381 N N . GLY A 1 291 ? 7.01008 44.86515 95.37680 1.000 58.82437 291 GLY A N 1
ATOM 4382 C CA . GLY A 1 291 ? 7.26592 46.28718 95.34902 1.000 56.87993 291 GLY A CA 1
ATOM 4383 C C . GLY A 1 291 ? 8.28073 46.65316 96.41121 1.000 54.26620 291 GLY A C 1
ATOM 4384 O O . GLY A 1 291 ? 8.89275 45.78615 97.03717 1.000 58.64168 291 GLY A O 1
ATOM 4388 N N . ILE A 1 292 ? 8.45155 47.96116 96.59441 1.000 61.46884 292 ILE A N 1
ATOM 4389 C CA . ILE A 1 292 ? 9.43137 48.43714 97.55760 1.000 68.82160 292 ILE A CA 1
ATOM 4390 C C . ILE A 1 292 ? 9.05424 47.94591 98.95348 1.000 55.63169 292 ILE A C 1
ATOM 4391 O O . ILE A 1 292 ? 7.87322 47.76773 99.28030 1.000 55.33233 292 ILE A O 1
ATOM 4407 N N . THR A 1 293 ? 10.07315 47.73492 99.78459 1.000 67.41190 293 THR A N 1
ATOM 4408 C CA . THR A 1 293 ? 9.84201 47.39371 101.18152 1.000 61.61625 293 THR A CA 1
ATOM 4409 C C . THR A 1 293 ? 9.38976 48.62955 101.95062 1.000 59.35251 293 THR A C 1
ATOM 4410 O O . THR A 1 293 ? 10.06764 49.66163 101.93785 1.000 60.81492 293 THR A O 1
ATOM 4421 N N . GLU A 1 294 ? 8.24468 48.52533 102.62745 1.000 61.81645 294 GLU A N 1
ATOM 4422 C CA . GLU A 1 294 ? 7.67645 49.65916 103.34353 1.000 65.42019 294 GLU A CA 1
ATOM 4423 C C . GLU A 1 294 ? 6.93134 49.18991 104.58437 1.000 58.52477 294 GLU A C 1
ATOM 4424 O O . GLU A 1 294 ? 6.28647 48.13784 104.57014 1.000 60.80185 294 GLU A O 1
ATOM 4436 N N . LYS A 1 295 ? 7.02811 49.97478 105.65848 1.000 62.00068 295 LYS A N 1
ATOM 4437 C CA . LYS A 1 295 ? 6.29697 49.69653 106.88735 1.000 64.89395 295 LYS A CA 1
ATOM 4438 C C . LYS A 1 295 ? 5.14683 50.66436 107.14233 1.000 68.75830 295 LYS A C 1
ATOM 4439 O O . LYS A 1 295 ? 4.52069 50.59614 108.20723 1.000 68.82360 295 LYS A O 1
ATOM 4458 N N . ARG A 1 296 ? 4.85385 51.56645 106.20741 1.000 63.03073 296 ARG A N 1
ATOM 4459 C CA . ARG A 1 296 ? 3.73471 52.48729 106.38538 1.000 64.60447 296 ARG A CA 1
ATOM 4460 C C . ARG A 1 296 ? 2.42178 51.72712 106.53910 1.000 62.08787 296 ARG A C 1
ATOM 4461 O O . ARG A 1 296 ? 1.64663 51.96990 107.47703 1.000 71.29277 296 ARG A O 1
ATOM 4482 N N . THR A 1 297 ? 2.15901 50.78921 105.62994 1.000 60.99623 297 THR A N 1
ATOM 4483 C CA . THR A 1 297 ? 0.92710 50.01206 105.69867 1.000 59.12390 297 THR A CA 1
ATOM 4484 C C . THR A 1 297 ? 0.85001 49.23587 107.00656 1.000 59.50604 297 THR A C 1
ATOM 4485 O O . THR A 1 297 ? -0.20807 49.17866 107.65541 1.000 61.99017 297 THR A O 1
ATOM 4496 N N . ALA A 1 298 ? 1.96803 48.63695 107.41363 1.000 66.81389 298 ALA A N 1
ATOM 4497 C CA . ALA A 1 298 ? 1.99094 47.91078 108.67454 1.000 66.46521 298 ALA A CA 1
ATOM 4498 C C . ALA A 1 298 ? 1.63468 48.82259 109.83361 1.000 66.86865 298 ALA A C 1
ATOM 4499 O O . ALA A 1 298 ? 0.86061 48.43738 110.72046 1.000 65.85840 298 ALA A O 1
ATOM 4506 N N . SER A 1 299 ? 2.13953 50.06965 109.84384 1.000 58.63580 299 SER A N 1
ATOM 4507 C CA . SER A 1 299 ? 1.84827 51.07947 110.90994 1.000 57.08286 299 SER A CA 1
ATOM 4508 C C . SER A 1 299 ? 0.37224 51.50831 110.81880 1.000 63.46936 299 SER A C 1
ATOM 4509 O O . SER A 1 299 ? -0.15496 52.01111 111.83780 1.000 72.31899 299 SER A O 1
ATOM 4517 N N . LEU A 1 300 ? -0.26159 51.38639 109.64270 1.000 67.24704 300 LEU A N 1
ATOM 4518 C CA . LEU A 1 300 ? -1.69860 51.75325 109.40656 1.000 69.20515 300 LEU A CA 1
ATOM 4519 C C . LEU A 1 300 ? -2.58253 50.58408 109.89028 1.000 73.50517 300 LEU A C 1
ATOM 4520 O O . LEU A 1 300 ? -3.72962 50.85189 110.31216 1.000 61.29898 300 LEU A O 1
ATOM 4536 N N . LEU A 1 301 ? -2.10837 49.33115 109.78818 1.000 71.36501 301 LEU A N 1
ATOM 4537 C CA . LEU A 1 301 ? -2.87728 48.10601 110.18391 1.000 65.86096 301 LEU A CA 1
ATOM 4538 C C . LEU A 1 301 ? -2.69545 47.86783 111.69590 1.000 64.46157 301 LEU A C 1
ATOM 4539 O O . LEU A 1 301 ? -3.54045 47.14765 112.26769 1.000 68.31686 301 LEU A O 1
ATOM 4555 N N . LYS A 1 302 ? -1.59259 48.33888 112.30511 1.000 66.32438 302 LYS A N 1
ATOM 4556 C CA . LYS A 1 302 ? -1.38177 48.20771 113.73012 1.000 65.12126 302 LYS A CA 1
ATOM 4557 C C . LYS A 1 302 ? -2.24598 49.20451 114.47914 1.000 68.15159 302 LYS A C 1
ATOM 4558 O O . LYS A 1 302 ? -2.89207 48.85430 115.47201 1.000 72.68887 302 LYS A O 1
ATOM 4577 N N . ALA A 1 303 ? -2.26907 50.45957 114.01531 1.000 67.68780 303 ALA A N 1
ATOM 4578 C CA . ALA A 1 303 ? -3.08128 51.47539 114.68233 1.000 62.32902 303 ALA A CA 1
ATOM 4579 C C . ALA A 1 303 ? -4.56923 51.14922 114.60009 1.000 64.63656 303 ALA A C 1
ATOM 4580 O O . ALA A 1 303 ? -5.32238 51.36301 115.56102 1.000 74.43157 303 ALA A O 1
ATOM 4587 N N . ALA A 1 304 ? -5.01002 50.65732 113.44497 1.000 56.26143 304 ALA A N 1
ATOM 4588 C CA . ALA A 1 304 ? -6.40995 50.31019 113.25073 1.000 65.68092 304 ALA A CA 1
ATOM 4589 C C . ALA A 1 304 ? -6.81794 49.17102 114.17253 1.000 62.54334 304 ALA A C 1
ATOM 4590 O O . ALA A 1 304 ? -7.90202 49.20281 114.76739 1.000 71.85701 304 ALA A O 1
ATOM 4597 N N . ALA A 1 305 ? -5.96784 48.15110 114.30150 1.000 57.88249 305 ALA A N 1
ATOM 4598 C CA . ALA A 1 305 ? -6.25284 47.08094 115.25132 1.000 69.81981 305 ALA A CA 1
ATOM 4599 C C . ALA A 1 305 ? -6.24809 47.60775 116.68239 1.000 66.02764 305 ALA A C 1
ATOM 4600 O O . ALA A 1 305 ? -7.09915 47.23054 117.49423 1.000 57.64387 305 ALA A O 1
ATOM 4607 N N . PHE A 1 306 ? -5.29624 48.49082 116.99964 1.000 64.55717 306 PHE A N 1
ATOM 4608 C CA . PHE A 1 306 ? -5.24249 49.14065 118.30773 1.000 60.63642 306 PHE A CA 1
ATOM 4609 C C . PHE A 1 306 ? -6.58661 49.77745 118.64264 1.000 69.47165 306 PHE A C 1
ATOM 4610 O O . PHE A 1 306 ? -7.13573 49.57024 119.73054 1.000 66.56382 306 PHE A O 1
ATOM 4627 N N . GLN A 1 307 ? -7.14557 50.53451 117.69767 1.000 74.72173 307 GLN A N 1
ATOM 4628 C CA . GLN A 1 307 ? -8.45867 51.13432 117.92257 1.000 73.75808 307 GLN A CA 1
ATOM 4629 C C . GLN A 1 307 ? -9.53756 50.06318 118.05228 1.000 70.28190 307 GLN A C 1
ATOM 4630 O O . GLN A 1 307 ? -10.37769 50.11496 118.96018 1.000 69.97041 307 GLN A O 1
ATOM 4644 N N . ALA A 1 308 ? -9.53432 49.07730 117.14915 1.000 60.08806 308 ALA A N 1
ATOM 4645 C CA . ALA A 1 308 ? -10.56921 48.04718 117.16588 1.000 68.25350 308 ALA A CA 1
ATOM 4646 C C . ALA A 1 308 ? -10.57329 47.26100 118.46877 1.000 68.96152 308 ALA A C 1
ATOM 4647 O O . ALA A 1 308 ? -11.63630 46.83181 118.93257 1.000 70.09499 308 ALA A O 1
ATOM 4654 N N . LYS A 1 309 ? -9.40635 47.06006 119.07190 1.000 71.10156 309 LYS A N 1
ATOM 4655 C CA . LYS A 1 309 ? -9.29242 46.29191 120.30581 1.000 74.07824 309 LYS A CA 1
ATOM 4656 C C . LYS A 1 309 ? -9.71468 47.08269 121.53786 1.000 72.06764 309 LYS A C 1
ATOM 4657 O O . LYS A 1 309 ? -9.61176 46.56156 122.65081 1.000 73.20326 309 LYS A O 1
ATOM 4676 N N . GLY A 1 310 ? -10.18180 48.31466 121.36996 1.000 71.34850 310 GLY A N 1
ATOM 4677 C CA . GLY A 1 310 ? -10.57405 49.13746 122.49202 1.000 58.25375 310 GLY A CA 1
ATOM 4678 C C . GLY A 1 310 ? -9.41421 49.94253 123.03228 1.000 76.85496 310 GLY A C 1
ATOM 4679 O O . GLY A 1 310 ? -9.29940 50.15438 124.24333 1.000 64.25760 310 GLY A O 1
ATOM 4683 N N . GLN A 1 311 ? -8.55415 50.40375 122.12846 1.000 67.65650 311 GLN A N 1
ATOM 4684 C CA . GLN A 1 311 ? -7.35328 51.14784 122.49372 1.000 64.65050 311 GLN A CA 1
ATOM 4685 C C . GLN A 1 311 ? -6.52333 50.36880 123.50573 1.000 66.63176 311 GLN A C 1
ATOM 4686 O O . GLN A 1 311 ? -5.93352 50.93275 124.42888 1.000 67.89161 311 GLN A O 1
ATOM 4700 N N . LYS A 1 312 ? -6.46015 49.05584 123.30556 1.000 72.29789 312 LYS A N 1
ATOM 4701 C CA . LYS A 1 312 ? -5.74116 48.14980 124.18653 1.000 73.13608 312 LYS A CA 1
ATOM 4702 C C . LYS A 1 312 ? -4.46601 47.68905 123.49764 1.000 73.30081 312 LYS A C 1
ATOM 4703 O O . LYS A 1 312 ? -4.47681 47.34720 122.31160 1.000 68.25242 312 LYS A O 1
ATOM 4722 N N . GLY A 1 313 ? -3.36411 47.71408 124.23179 1.000 73.67948 313 GLY A N 1
ATOM 4723 C CA . GLY A 1 313 ? -2.08300 47.40731 123.64292 1.000 61.35047 313 GLY A CA 1
ATOM 4724 C C . GLY A 1 313 ? -1.39707 48.64646 123.10718 1.000 70.65571 313 GLY A C 1
ATOM 4725 O O . GLY A 1 313 ? -1.67926 49.78537 123.49630 1.000 69.32311 313 GLY A O 1
ATOM 4729 N N . ARG A 1 314 ? -0.47092 48.40769 122.18627 1.000 71.76579 314 ARG A N 1
ATOM 4730 C CA . ARG A 1 314 ? 0.32804 49.46286 121.58952 1.000 66.73160 314 ARG A CA 1
ATOM 4731 C C . ARG A 1 314 ? -0.23183 49.86598 120.23350 1.000 67.78403 314 ARG A C 1
ATOM 4732 O O . ARG A 1 314 ? -0.74163 49.03202 119.48032 1.000 66.09064 314 ARG A O 1
ATOM 4753 N N . GLU A 1 315 ? -0.15194 51.16203 119.94468 1.000 64.66835 315 GLU A N 1
ATOM 4754 C CA . GLU A 1 315 ? -0.59984 51.70814 118.67370 1.000 68.16137 315 GLU A CA 1
ATOM 4755 C C . GLU A 1 315 ? 0.47732 51.62441 117.60383 1.000 74.40796 315 GLU A C 1
ATOM 4756 O O . GLU A 1 315 ? 0.16546 51.78154 116.41781 1.000 67.23662 315 GLU A O 1
ATOM 4768 N N . THR A 1 316 ? 1.72329 51.36551 117.99396 1.000 72.36724 316 THR A N 1
ATOM 4769 C CA . THR A 1 316 ? 2.85341 51.37976 117.08411 1.000 59.59968 316 THR A CA 1
ATOM 4770 C C . THR A 1 316 ? 3.59257 50.04884 117.12004 1.000 63.91556 316 THR A C 1
ATOM 4771 O O . THR A 1 316 ? 3.54552 49.30571 118.10593 1.000 69.26342 316 THR A O 1
ATOM 4782 N N . LEU A 1 317 ? 4.28175 49.76007 116.01809 1.000 74.55882 317 LEU A N 1
ATOM 4783 C CA . LEU A 1 317 ? 5.07290 48.54718 115.89803 1.000 63.78225 317 LEU A CA 1
ATOM 4784 C C . LEU A 1 317 ? 6.36178 48.66622 116.70122 1.000 66.39863 317 LEU A C 1
ATOM 4785 O O . LEU A 1 317 ? 6.86962 49.76225 116.95544 1.000 56.66087 317 LEU A O 1
ATOM 4801 N N . ILE A 1 318 ? 6.88386 47.51723 117.10714 1.000 63.97783 318 ILE A N 1
ATOM 4802 C CA . ILE A 1 318 ? 8.10176 47.45727 117.90529 1.000 57.34459 318 ILE A CA 1
ATOM 4803 C C . ILE A 1 318 ? 9.30487 47.62253 116.98947 1.000 68.60182 318 ILE A C 1
ATOM 4804 O O . ILE A 1 318 ? 9.45309 46.89268 116.00140 1.000 61.19973 318 ILE A O 1
ATOM 4820 N N . THR A 1 319 ? 10.16371 48.58259 117.30972 1.000 68.82551 319 THR A N 1
ATOM 4821 C CA . THR A 1 319 ? 11.39479 48.75383 116.55891 1.000 63.43467 319 THR A CA 1
ATOM 4822 C C . THR A 1 319 ? 12.45384 47.78189 117.07392 1.000 64.34636 319 THR A C 1
ATOM 4823 O O . THR A 1 319 ? 12.30577 47.15973 118.13081 1.000 71.91009 319 THR A O 1
ATOM 4834 N N . ALA A 1 320 ? 13.53796 47.64512 116.30904 1.000 71.82118 320 ALA A N 1
ATOM 4835 C CA . ALA A 1 320 ? 14.63799 46.80119 116.76008 1.000 70.15998 320 ALA A CA 1
ATOM 4836 C C . ALA A 1 320 ? 15.21276 47.31008 118.07622 1.000 66.49766 320 ALA A C 1
ATOM 4837 O O . ALA A 1 320 ? 15.50073 46.52099 118.98316 1.000 67.30011 320 ALA A O 1
ATOM 4844 N N . ARG A 1 321 ? 15.38059 48.62908 118.19942 1.000 64.34746 321 ARG A N 1
ATOM 4845 C CA . ARG A 1 321 ? 15.92436 49.20498 119.42757 1.000 69.38958 321 ARG A CA 1
ATOM 4846 C C . ARG A 1 321 ? 15.04824 48.85772 120.62441 1.000 73.71406 321 ARG A C 1
ATOM 4847 O O . ARG A 1 321 ? 15.53315 48.42564 121.67941 1.000 57.97164 321 ARG A O 1
ATOM 4868 N N . GLU A 1 322 ? 13.73724 49.02659 120.44425 1.000 62.97278 322 GLU A N 1
ATOM 4869 C CA . GLU A 1 322 ? 12.73113 48.78533 121.51309 1.000 76.79613 322 GLU A CA 1
ATOM 4870 C C . GLU A 1 322 ? 12.68926 47.28928 121.83688 1.000 70.16563 322 GLU A C 1
ATOM 4871 O O . GLU A 1 322 ? 12.40714 46.96109 122.99080 1.000 66.69484 322 GLU A O 1
ATOM 4883 N N . TRP A 1 323 ? 12.85949 46.40843 120.84579 1.000 63.28725 323 TRP A N 1
ATOM 4884 C CA . TRP A 1 323 ? 12.87563 44.97240 121.09560 1.000 70.23980 323 TRP A CA 1
ATOM 4885 C C . TRP A 1 323 ? 14.11557 44.57644 121.87871 1.000 67.12976 323 TRP A C 1
ATOM 4886 O O . TRP A 1 323 ? 14.04555 43.73332 122.77159 1.000 61.45273 323 TRP A O 1
ATOM 4907 N N . PHE A 1 324 ? 15.26655 45.15662 121.54394 1.000 62.20068 324 PHE A N 1
ATOM 4908 C CA . PHE A 1 324 ? 16.46448 44.86366 122.32406 1.000 58.92817 324 PHE A CA 1
ATOM 4909 C C . PHE A 1 324 ? 16.32223 45.35945 123.76711 1.000 70.56460 324 PHE A C 1
ATOM 4910 O O . PHE A 1 324 ? 16.77918 44.68838 124.70208 1.000 69.93481 324 PHE A O 1
ATOM 4927 N N . GLU A 1 325 ? 15.70807 46.53836 123.93619 1.000 70.09423 325 GLU A N 1
ATOM 4928 C CA . GLU A 1 325 ? 15.45781 47.16215 125.27324 1.000 70.82798 325 GLU A CA 1
ATOM 4929 C C . GLU A 1 325 ? 14.46981 46.27593 126.05399 1.000 71.32338 325 GLU A C 1
ATOM 4930 O O . GLU A 1 325 ? 14.51764 46.31377 127.30900 1.000 82.60724 325 GLU A O 1
ATOM 4942 N N . ARG A 1 326 ? 13.61100 45.50192 125.37177 1.000 75.20034 326 ARG A N 1
ATOM 4943 C CA . ARG A 1 326 ? 12.52001 44.68571 125.99851 1.000 65.92360 326 ARG A CA 1
ATOM 4944 C C . ARG A 1 326 ? 12.96515 43.22773 126.23438 1.000 65.27546 326 ARG A C 1
ATOM 4945 O O . ARG A 1 326 ? 12.39310 42.60554 127.16222 1.000 78.46635 326 ARG A O 1
ATOM 4966 N N . HIS A 1 327 ? 13.91832 42.67194 125.46343 1.000 73.53601 327 HIS A N 1
ATOM 4967 C CA . HIS A 1 327 ? 14.30348 41.22298 125.51929 1.000 65.77783 327 HIS A CA 1
ATOM 4968 C C . HIS A 1 327 ? 15.80047 40.95812 125.78245 1.000 67.15667 327 HIS A C 1
ATOM 4969 O O . HIS A 1 327 ? 16.09057 39.77111 126.10333 1.000 79.43937 327 HIS A O 1
ATOM 4983 N N . CYS A 1 328 ? 16.72438 41.93624 125.66571 1.000 66.89400 328 CYS A N 1
ATOM 4984 C CA . CYS A 1 328 ? 18.15240 41.66140 125.75286 1.000 77.64918 328 CYS A CA 1
ATOM 4985 C C . CYS A 1 328 ? 18.87816 42.57135 126.73108 1.000 79.17994 328 CYS A C 1
ATOM 4986 O O . CYS A 1 328 ? 20.11015 42.51349 126.81124 1.000 84.65988 328 CYS A O 1
ATOM 4994 N N . ARG A 1 329 ? 18.18096 43.42517 127.48610 1.000 77.43624 329 ARG A N 1
ATOM 4995 C CA . ARG A 1 329 ? 18.81872 44.38612 128.43731 1.000 95.54458 329 ARG A CA 1
ATOM 4996 C C . ARG A 1 329 ? 18.82562 43.66994 129.79722 1.000 103.32026 329 ARG A C 1
ATOM 4997 O O . ARG A 1 329 ? 19.93059 43.36900 130.31733 1.000 98.75194 329 ARG A O 1
ATOM 5018 N N . ALA A 1 330 ? 17.64858 43.34873 130.35202 1.000 116.92659 330 ALA A N 1
ATOM 5019 C CA . ALA A 1 330 ? 17.52851 42.57354 131.61790 1.000 123.55345 330 ALA A CA 1
ATOM 5020 C C . ALA A 1 330 ? 17.86072 41.11263 131.28775 1.000 148.89228 330 ALA A C 1
ATOM 5021 O O . ALA A 1 330 ? 17.79792 40.74778 130.09369 1.000 144.03124 330 ALA A O 1
ATOM 5028 N N . ASN A 1 331 ? 18.16768 40.29453 132.29668 1.000 225.63362 331 ASN A N 1
ATOM 5029 C CA . ASN A 1 331 ? 18.40289 38.85659 132.01352 1.000 211.03277 331 ASN A CA 1
ATOM 5030 C C . ASN A 1 331 ? 17.11904 38.26052 131.43427 1.000 260.94629 331 ASN A C 1
ATOM 5031 O O . ASN A 1 331 ? 17.23325 37.63768 130.36220 1.000 356.91697 331 ASN A O 1
ATOM 5033 N N . LYS A 1 332 ? 15.96392 38.47130 132.08514 1.000 173.30789 332 LYS A N 1
ATOM 5034 C CA . LYS A 1 332 ? 14.66105 37.88920 131.62689 1.000 159.56764 332 LYS A CA 1
ATOM 5035 C C . LYS A 1 332 ? 14.90527 36.40928 131.29373 1.000 144.15186 332 LYS A C 1
ATOM 5036 O O . LYS A 1 332 ? 14.93747 36.08644 130.09669 1.000 139.28996 332 LYS A O 1
ATOM 5040 N N . THR A 1 333 ? 15.06524 35.53516 132.29463 1.000 136.30238 333 THR A N 1
ATOM 5041 C CA . THR A 1 333 ? 15.40744 34.09123 132.09948 1.000 126.67726 333 THR A CA 1
ATOM 5042 C C . THR A 1 333 ? 14.25962 33.35719 131.38423 1.000 112.73928 333 THR A C 1
ATOM 5043 O O . THR A 1 333 ? 14.54583 32.36532 130.67114 1.000 109.36869 333 THR A O 1
ATOM 5054 N N . SER A 1 334 ? 13.00554 33.79002 131.56512 1.000 111.44242 334 SER A N 1
ATOM 5055 C CA . SER A 1 334 ? 11.80470 33.11195 130.98887 1.000 113.79139 334 SER A CA 1
ATOM 5056 C C . SER A 1 334 ? 11.87190 33.11717 129.45188 1.000 114.96588 334 SER A C 1
ATOM 5057 O O . SER A 1 334 ? 11.09808 32.34016 128.84767 1.000 104.56479 334 SER A O 1
ATOM 5065 N N . GLU A 1 335 ? 12.68789 33.98435 128.83211 1.000 114.19200 335 GLU A N 1
ATOM 5066 C CA . GLU A 1 335 ? 12.85407 34.06856 127.38014 1.000 100.23823 335 GLU A CA 1
ATOM 5067 C C . GLU A 1 335 ? 13.93024 33.06874 126.96015 1.000 94.03446 335 GLU A C 1
ATOM 5068 O O . GLU A 1 335 ? 15.09523 33.40591 126.73035 1.000 97.34469 335 GLU A O 1
ATOM 5080 N N . LYS A 1 336 ? 13.52040 31.80571 126.86493 1.000 107.48138 336 LYS A N 1
ATOM 5081 C CA . LYS A 1 336 ? 14.42958 30.72686 126.51390 1.000 107.13235 336 LYS A CA 1
ATOM 5082 C C . LYS A 1 336 ? 14.55079 30.60008 124.99890 1.000 100.43722 336 LYS A C 1
ATOM 5083 O O . LYS A 1 336 ? 13.63885 30.95607 124.24783 1.000 91.24133 336 LYS A O 1
ATOM 5102 N N . ILE A 1 337 ? 15.69491 30.08827 124.55199 1.000 103.23798 337 ILE A N 1
ATOM 5103 C CA . ILE A 1 337 ? 15.95813 29.92650 123.10800 1.000 95.10797 337 ILE A CA 1
ATOM 5104 C C . ILE A 1 337 ? 15.49034 28.52449 122.73675 1.000 92.09543 337 ILE A C 1
ATOM 5105 O O . ILE A 1 337 ? 16.26746 27.57059 122.64873 1.000 80.13671 337 ILE A O 1
ATOM 5121 N N . GLU A 1 338 ? 14.18339 28.39137 122.50256 1.000 92.13275 338 GLU A N 1
ATOM 5122 C CA . GLU A 1 338 ? 13.65959 27.08636 122.11231 1.000 93.34743 338 GLU A CA 1
ATOM 5123 C C . GLU A 1 338 ? 12.49671 27.18635 121.12517 1.000 91.46227 338 GLU A C 1
ATOM 5124 O O . GLU A 1 338 ? 11.64883 26.28826 121.07594 1.000 86.15223 338 GLU A O 1
ATOM 5136 N N . ARG A 1 339 ? 12.43569 28.24845 120.33230 1.000 83.46721 339 ARG A N 1
ATOM 5137 C CA . ARG A 1 339 ? 11.27078 28.46043 119.48518 1.000 92.96957 339 ARG A CA 1
ATOM 5138 C C . ARG A 1 339 ? 11.32805 27.60560 118.22207 1.000 96.02952 339 ARG A C 1
ATOM 5139 O O . ARG A 1 339 ? 12.40416 27.25980 117.71917 1.000 83.26854 339 ARG A O 1
ATOM 5160 N N . SER A 1 340 ? 10.14616 27.26753 117.70787 1.000 89.58939 340 SER A N 1
ATOM 5161 C CA . SER A 1 340 ? 10.04842 26.47569 116.49075 1.000 79.41537 340 SER A CA 1
ATOM 5162 C C . SER A 1 340 ? 10.64648 27.23191 115.31293 1.000 86.81828 340 SER A C 1
ATOM 5163 O O . SER A 1 340 ? 10.37937 28.42091 115.11905 1.000 88.77149 340 SER A O 1
ATOM 5171 N N . GLY A 1 341 ? 11.45267 26.53311 114.51794 1.000 88.07146 341 GLY A N 1
ATOM 5172 C CA . GLY A 1 341 ? 12.09576 27.12834 113.37111 1.000 85.83030 341 GLY A CA 1
ATOM 5173 C C . GLY A 1 341 ? 12.80199 26.09654 112.51807 1.000 79.58144 341 GLY A C 1
ATOM 5174 O O . GLY A 1 341 ? 12.64011 24.88649 112.70988 1.000 76.90566 341 GLY A O 1
ATOM 5178 N N . PRO A 1 342 ? 13.59307 26.55376 111.54923 1.000 90.88121 342 PRO A N 1
ATOM 5179 C CA . PRO A 1 342 ? 14.31729 25.60596 110.68820 1.000 90.88748 342 PRO A CA 1
ATOM 5180 C C . PRO A 1 342 ? 15.22529 24.69696 111.50720 1.000 94.72187 342 PRO A C 1
ATOM 5181 O O . PRO A 1 342 ? 15.98912 25.15393 112.35937 1.000 90.15023 342 PRO A O 1
ATOM 5192 N N . ILE A 1 343 ? 15.13748 23.39798 111.23602 1.000 88.72455 343 ILE A N 1
ATOM 5193 C CA . ILE A 1 343 ? 15.97051 22.39099 111.89599 1.000 89.00298 343 ILE A CA 1
ATOM 5194 C C . ILE A 1 343 ? 17.07668 22.05726 110.90110 1.000 97.98131 343 ILE A C 1
ATOM 5195 O O . ILE A 1 343 ? 16.91990 21.20336 110.02496 1.000 74.62621 343 ILE A O 1
ATOM 5211 N N . VAL A 1 344 ? 18.20558 22.75237 111.02234 1.000 101.73746 344 VAL A N 1
ATOM 5212 C CA . VAL A 1 344 ? 19.27773 22.62363 110.04347 1.000 99.70135 344 VAL A CA 1
ATOM 5213 C C . VAL A 1 344 ? 20.14383 21.40869 110.35342 1.000 102.40455 344 VAL A C 1
ATOM 5214 O O . VAL A 1 344 ? 20.15605 20.42879 109.59929 1.000 103.43253 344 VAL A O 1
ATOM 5227 N N . ARG A 1 345 ? 20.85667 21.46962 111.47752 1.000 98.49596 345 ARG A N 1
ATOM 5228 C CA . ARG A 1 345 ? 21.67974 20.36766 111.96349 1.000 92.39401 345 ARG A CA 1
ATOM 5229 C C . ARG A 1 345 ? 20.85169 19.61842 112.99328 1.000 102.45511 345 ARG A C 1
ATOM 5230 O O . ARG A 1 345 ? 19.62471 19.55329 112.87710 1.000 111.20364 345 ARG A O 1
ATOM 5251 N N . GLU B 1 4 ? 23.59898 95.36575 87.19900 1.000 63.24532 4 GLU B N 1
ATOM 5252 C CA . GLU B 1 4 ? 23.01227 94.16558 86.61407 1.000 75.52960 4 GLU B CA 1
ATOM 5253 C C . GLU B 1 4 ? 23.81190 92.92385 87.00666 1.000 70.06079 4 GLU B C 1
ATOM 5254 O O . GLU B 1 4 ? 23.33149 92.08258 87.76673 1.000 75.27814 4 GLU B O 1
ATOM 5265 N N . ILE B 1 5 ? 25.03276 92.81340 86.48623 1.000 60.17918 5 ILE B N 1
ATOM 5266 C CA . ILE B 1 5 ? 25.89833 91.69471 86.84281 1.000 57.94874 5 ILE B CA 1
ATOM 5267 C C . ILE B 1 5 ? 26.33376 91.84972 88.29068 1.000 55.98804 5 ILE B C 1
ATOM 5268 O O . ILE B 1 5 ? 26.89548 92.88391 88.67961 1.000 60.20430 5 ILE B O 1
ATOM 5284 N N . LYS B 1 6 ? 26.10445 90.81354 89.09065 1.000 58.09234 6 LYS B N 1
ATOM 5285 C CA . LYS B 1 6 ? 26.35392 90.86848 90.52557 1.000 64.18143 6 LYS B CA 1
ATOM 5286 C C . LYS B 1 6 ? 27.69827 90.21899 90.81304 1.000 57.65201 6 LYS B C 1
ATOM 5287 O O . LYS B 1 6 ? 27.92761 89.06112 90.44784 1.000 58.14685 6 LYS B O 1
ATOM 5306 N N . THR B 1 7 ? 28.57720 90.95627 91.47682 1.000 52.77417 7 THR B N 1
ATOM 5307 C CA . THR B 1 7 ? 29.89552 90.44776 91.81132 1.000 54.96915 7 THR B CA 1
ATOM 5308 C C . THR B 1 7 ? 29.84926 89.73159 93.15426 1.000 63.93989 7 THR B C 1
ATOM 5309 O O . THR B 1 7 ? 29.22141 90.19324 94.11552 1.000 53.72389 7 THR B O 1
ATOM 5320 N N . ILE B 1 8 ? 30.51674 88.58486 93.20090 1.000 61.90309 8 ILE B N 1
ATOM 5321 C CA . ILE B 1 8 ? 30.57648 87.75375 94.38879 1.000 55.48589 8 ILE B CA 1
ATOM 5322 C C . ILE B 1 8 ? 32.04069 87.46130 94.66526 1.000 57.25156 8 ILE B C 1
ATOM 5323 O O . ILE B 1 8 ? 32.73363 86.87868 93.81896 1.000 48.79992 8 ILE B O 1
ATOM 5339 N N . SER B 1 9 ? 32.51491 87.88637 95.83215 1.000 63.13524 9 SER B N 1
ATOM 5340 C CA . SER B 1 9 ? 33.84222 87.50485 96.28866 1.000 60.48678 9 SER B CA 1
ATOM 5341 C C . SER B 1 9 ? 33.78498 86.10376 96.87452 1.000 55.01344 9 SER B C 1
ATOM 5342 O O . SER B 1 9 ? 32.83436 85.74430 97.57780 1.000 58.59017 9 SER B O 1
ATOM 5350 N N . VAL B 1 10 ? 34.79719 85.30420 96.56009 1.000 57.97295 10 VAL B N 1
ATOM 5351 C CA . VAL B 1 10 ? 34.84890 83.91217 96.98592 1.000 61.22616 10 VAL B CA 1
ATOM 5352 C C . VAL B 1 10 ? 36.10025 83.75158 97.83447 1.000 62.41247 10 VAL B C 1
ATOM 5353 O O . VAL B 1 10 ? 37.22505 83.79809 97.31510 1.000 57.80936 10 VAL B O 1
ATOM 5366 N N . ILE B 1 11 ? 35.90276 83.58436 99.14352 1.000 55.74878 11 ILE B N 1
ATOM 5367 C CA . ILE B 1 11 ? 37.00719 83.25870 100.03111 1.000 63.52210 11 ILE B CA 1
ATOM 5368 C C . ILE B 1 11 ? 37.42969 81.81490 99.79581 1.000 58.07123 11 ILE B C 1
ATOM 5369 O O . ILE B 1 11 ? 36.60793 80.94360 99.47999 1.000 52.47518 11 ILE B O 1
ATOM 5385 N N . GLY B 1 12 ? 38.72285 81.55440 99.95834 1.000 56.46036 12 GLY B N 1
ATOM 5386 C CA . GLY B 1 12 ? 39.21133 80.20261 99.77303 1.000 59.18690 12 GLY B CA 1
ATOM 5387 C C . GLY B 1 12 ? 38.97807 79.66567 98.38105 1.000 59.63671 12 GLY B C 1
ATOM 5388 O O . GLY B 1 12 ? 38.78150 78.45761 98.21498 1.000 55.68654 12 GLY B O 1
ATOM 5392 N N . ALA B 1 13 ? 38.98038 80.53778 97.36914 1.000 58.14228 13 ALA B N 1
ATOM 5393 C CA . ALA B 1 13 ? 38.72110 80.08483 96.00718 1.000 75.49729 13 ALA B CA 1
ATOM 5394 C C . ALA B 1 13 ? 39.76534 79.08030 95.54171 1.000 68.17252 13 ALA B C 1
ATOM 5395 O O . ALA B 1 13 ? 39.46940 78.22227 94.70072 1.000 63.79523 13 ALA B O 1
ATOM 5402 N N . THR B 1 14 ? 40.98649 79.16373 96.07231 1.000 66.78033 14 THR B N 1
ATOM 5403 C CA . THR B 1 14 ? 42.00679 78.16617 95.77985 1.000 64.28957 14 THR B CA 1
ATOM 5404 C C . THR B 1 14 ? 41.80257 76.88000 96.56778 1.000 57.64927 14 THR B C 1
ATOM 5405 O O . THR B 1 14 ? 42.51688 75.90232 96.32543 1.000 61.69997 14 THR B O 1
ATOM 5416 N N . GLY B 1 15 ? 40.85390 76.86352 97.50710 1.000 64.97022 15 GLY B N 1
ATOM 5417 C CA . GLY B 1 15 ? 40.59464 75.70432 98.33006 1.000 63.60646 15 GLY B CA 1
ATOM 5418 C C . GLY B 1 15 ? 39.41180 74.89191 97.83037 1.000 65.77831 15 GLY B C 1
ATOM 5419 O O . GLY B 1 15 ? 38.84134 75.14379 96.76859 1.000 62.63847 15 GLY B O 1
ATOM 5423 N N . GLN B 1 16 ? 39.03847 73.89667 98.63339 1.000 68.06516 16 GLN B N 1
ATOM 5424 C CA . GLN B 1 16 ? 38.02571 72.93531 98.20563 1.000 70.28413 16 GLN B CA 1
ATOM 5425 C C . GLN B 1 16 ? 36.64043 73.57976 98.15117 1.000 57.01130 16 GLN B C 1
ATOM 5426 O O . GLN B 1 16 ? 35.98307 73.57961 97.10139 1.000 59.49407 16 GLN B O 1
ATOM 5440 N N . GLN B 1 17 ? 36.19657 74.17546 99.25939 1.000 62.10763 17 GLN B N 1
ATOM 5441 C CA . GLN B 1 17 ? 34.86334 74.76892 99.29690 1.000 58.83074 17 GLN B CA 1
ATOM 5442 C C . GLN B 1 17 ? 34.76854 75.94599 98.33307 1.000 59.84235 17 GLN B C 1
ATOM 5443 O O . GLN B 1 17 ? 33.91423 75.96975 97.43636 1.000 58.64875 17 GLN B O 1
ATOM 5457 N N . GLY B 1 18 ? 35.63421 76.94432 98.51588 1.000 62.24709 18 GLY B N 1
ATOM 5458 C CA . GLY B 1 18 ? 35.61745 78.09241 97.62701 1.000 67.93374 18 GLY B CA 1
ATOM 5459 C C . GLY B 1 18 ? 35.90010 77.72268 96.18488 1.000 67.12032 18 GLY B C 1
ATOM 5460 O O . GLY B 1 18 ? 35.37854 78.35557 95.26212 1.000 52.09309 18 GLY B O 1
ATOM 5464 N N . GLY B 1 19 ? 36.72544 76.69804 95.96648 1.000 68.57441 19 GLY B N 1
ATOM 5465 C CA . GLY B 1 19 ? 36.96516 76.24628 94.60635 1.000 57.47976 19 GLY B CA 1
ATOM 5466 C C . GLY B 1 19 ? 35.69813 75.75085 93.93973 1.000 62.08210 19 GLY B C 1
ATOM 5467 O O . GLY B 1 19 ? 35.39060 76.11985 92.79887 1.000 58.18766 19 GLY B O 1
ATOM 5471 N N . SER B 1 20 ? 34.92770 74.92446 94.65290 1.000 50.71295 20 SER B N 1
ATOM 5472 C CA . SER B 1 20 ? 33.65969 74.47401 94.09328 1.000 53.00758 20 SER B CA 1
ATOM 5473 C C . SER B 1 20 ? 32.71115 75.64666 93.87473 1.000 52.52333 20 SER B C 1
ATOM 5474 O O . SER B 1 20 ? 32.00678 75.70649 92.85798 1.000 58.29247 20 SER B O 1
ATOM 5482 N N . VAL B 1 21 ? 32.68609 76.59655 94.81085 1.000 55.26821 21 VAL B N 1
ATOM 5483 C CA . VAL B 1 21 ? 31.79158 77.74420 94.67128 1.000 57.38663 21 VAL B CA 1
ATOM 5484 C C . VAL B 1 21 ? 32.12284 78.52248 93.40125 1.000 55.22289 21 VAL B C 1
ATOM 5485 O O . VAL B 1 21 ? 31.23042 78.89720 92.62559 1.000 65.21684 21 VAL B O 1
ATOM 5498 N N . ALA B 1 22 ? 33.40965 78.80702 93.18784 1.000 60.18189 22 ALA B N 1
ATOM 5499 C CA . ALA B 1 22 ? 33.82095 79.56131 92.00979 1.000 55.44972 22 ALA B CA 1
ATOM 5500 C C . ALA B 1 22 ? 33.46182 78.81131 90.73683 1.000 56.52262 22 ALA B C 1
ATOM 5501 O O . ALA B 1 22 ? 32.88827 79.38318 89.79708 1.000 58.09431 22 ALA B O 1
ATOM 5508 N N . ARG B 1 23 ? 33.80132 77.52045 90.68357 1.000 53.74750 23 ARG B N 1
ATOM 5509 C CA . ARG B 1 23 ? 33.52222 76.74247 89.48158 1.000 56.20275 23 ARG B CA 1
ATOM 5510 C C . ARG B 1 23 ? 32.02815 76.67090 89.19608 1.000 58.77844 23 ARG B C 1
ATOM 5511 O O . ARG B 1 23 ? 31.62678 76.59887 88.02920 1.000 67.69481 23 ARG B O 1
ATOM 5532 N N . SER B 1 24 ? 31.18849 76.69145 90.23236 1.000 54.80030 24 SER B N 1
ATOM 5533 C CA . SER B 1 24 ? 29.74943 76.64890 89.99385 1.000 58.98950 24 SER B CA 1
ATOM 5534 C C . SER B 1 24 ? 29.22273 77.99474 89.50618 1.000 57.32432 24 SER B C 1
ATOM 5535 O O . SER B 1 24 ? 28.51335 78.06457 88.49542 1.000 59.33714 24 SER B O 1
ATOM 5543 N N . LEU B 1 25 ? 29.54152 79.09080 90.20219 1.000 52.19015 25 LEU B N 1
ATOM 5544 C CA . LEU B 1 25 ? 28.99587 80.44561 89.87652 1.000 56.53271 25 LEU B CA 1
ATOM 5545 C C . LEU B 1 25 ? 29.56522 80.93199 88.53038 1.000 67.21083 25 LEU B C 1
ATOM 5546 O O . LEU B 1 25 ? 29.00565 81.90182 88.00168 1.000 61.12551 25 LEU B O 1
ATOM 5562 N N . LEU B 1 26 ? 30.67028 80.35849 88.02994 1.000 67.64600 26 LEU B N 1
ATOM 5563 C CA . LEU B 1 26 ? 31.33567 80.79989 86.76077 1.000 57.90506 26 LEU B CA 1
ATOM 5564 C C . LEU B 1 26 ? 30.38039 80.51464 85.59106 1.000 58.87107 26 LEU B C 1
ATOM 5565 O O . LEU B 1 26 ? 30.42675 81.27077 84.59613 1.000 48.28917 26 LEU B O 1
ATOM 5581 N N . GLN B 1 27 ? 29.54283 79.47729 85.68423 1.000 54.24611 27 GLN B N 1
ATOM 5582 C CA . GLN B 1 27 ? 28.65161 79.10206 84.59049 1.000 49.64178 27 GLN B CA 1
ATOM 5583 C C . GLN B 1 27 ? 27.33729 79.88054 84.56602 1.000 44.15716 27 GLN B C 1
ATOM 5584 O O . GLN B 1 27 ? 26.42720 79.48525 83.83029 1.000 53.12228 27 GLN B O 1
ATOM 5598 N N . ASN B 1 28 ? 27.19313 80.94139 85.34819 1.000 60.05837 28 ASN B N 1
ATOM 5599 C CA . ASN B 1 28 ? 25.98379 81.76691 85.32069 1.000 49.74915 28 ASN B CA 1
ATOM 5600 C C . ASN B 1 28 ? 26.36910 83.19210 84.96072 1.000 59.24011 28 ASN B C 1
ATOM 5601 O O . ASN B 1 28 ? 26.97210 83.89425 85.79559 1.000 52.79083 28 ASN B O 1
ATOM 5612 N N . PRO B 1 29 ? 26.04050 83.67811 83.75888 1.000 56.68789 29 PRO B N 1
ATOM 5613 C CA . PRO B 1 29 ? 26.47882 85.03032 83.36888 1.000 53.55943 29 PRO B CA 1
ATOM 5614 C C . PRO B 1 29 ? 25.91868 86.14200 84.24820 1.000 49.79903 29 PRO B C 1
ATOM 5615 O O . PRO B 1 29 ? 26.39919 87.27921 84.14716 1.000 55.95088 29 PRO B O 1
ATOM 5626 N N . GLU B 1 30 ? 24.91707 85.86351 85.08650 1.000 44.04773 30 GLU B N 1
ATOM 5627 C CA . GLU B 1 30 ? 24.37495 86.90020 85.95680 1.000 51.25208 30 GLU B CA 1
ATOM 5628 C C . GLU B 1 30 ? 25.32620 87.25045 87.09552 1.000 59.98986 30 GLU B C 1
ATOM 5629 O O . GLU B 1 30 ? 25.11102 88.26229 87.77270 1.000 56.94344 30 GLU B O 1
ATOM 5641 N N . PHE B 1 31 ? 26.36460 86.44184 87.32108 1.000 48.28698 31 PHE B N 1
ATOM 5642 C CA . PHE B 1 31 ? 27.29491 86.61209 88.42678 1.000 63.06264 31 PHE B CA 1
ATOM 5643 C C . PHE B 1 31 ? 28.70165 86.78372 87.86632 1.000 58.51109 31 PHE B C 1
ATOM 5644 O O . PHE B 1 31 ? 29.04552 86.21597 86.82414 1.000 57.85170 31 PHE B O 1
ATOM 5661 N N . HIS B 1 32 ? 29.50556 87.58996 88.55514 1.000 59.54152 32 HIS B N 1
ATOM 5662 C CA . HIS B 1 32 ? 30.93342 87.71757 88.27967 1.000 54.78600 32 HIS B CA 1
ATOM 5663 C C . HIS B 1 32 ? 31.70502 87.25974 89.50735 1.000 65.42400 32 HIS B C 1
ATOM 5664 O O . HIS B 1 32 ? 31.52417 87.80955 90.59848 1.000 63.49092 32 HIS B O 1
ATOM 5678 N N . VAL B 1 33 ? 32.59034 86.28911 89.32295 1.000 62.23663 33 VAL B N 1
ATOM 5679 C CA . VAL B 1 33 ? 33.34295 85.70629 90.42863 1.000 63.78072 33 VAL B CA 1
ATOM 5680 C C . VAL B 1 33 ? 34.64071 86.48079 90.62127 1.000 61.54745 33 VAL B C 1
ATOM 5681 O O . VAL B 1 33 ? 35.44334 86.60522 89.69001 1.000 66.22936 33 VAL B O 1
ATOM 5694 N N . ARG B 1 34 ? 34.84991 86.99374 91.83026 1.000 55.72407 34 ARG B N 1
ATOM 5695 C CA . ARG B 1 34 ? 36.11681 87.59620 92.24189 1.000 62.66430 34 ARG B CA 1
ATOM 5696 C C . ARG B 1 34 ? 36.71954 86.67233 93.30159 1.000 66.72734 34 ARG B C 1
ATOM 5697 O O . ARG B 1 34 ? 36.30093 86.68303 94.46273 1.000 62.35973 34 ARG B O 1
ATOM 5718 N N . CYS B 1 35 ? 37.66774 85.83775 92.89017 1.000 67.49831 35 CYS B N 1
ATOM 5719 C CA . CYS B 1 35 ? 38.35240 84.97192 93.83884 1.000 68.37995 35 CYS B CA 1
ATOM 5720 C C . CYS B 1 35 ? 39.25039 85.79018 94.75563 1.000 67.93311 35 CYS B C 1
ATOM 5721 O O . CYS B 1 35 ? 39.83884 86.79146 94.33654 1.000 77.06684 35 CYS B O 1
ATOM 5729 N N . ILE B 1 36 ? 39.36098 85.36609 96.01354 1.000 70.60829 36 ILE B N 1
ATOM 5730 C CA . ILE B 1 36 ? 40.24806 86.00034 96.97931 1.000 64.23013 36 ILE B CA 1
ATOM 5731 C C . ILE B 1 36 ? 41.29861 84.97971 97.38784 1.000 67.61520 36 ILE B C 1
ATOM 5732 O O . ILE B 1 36 ? 40.96817 83.82355 97.67083 1.000 70.78446 36 ILE B O 1
ATOM 5748 N N . THR B 1 37 ? 42.56044 85.40122 97.39146 1.000 68.17628 37 THR B N 1
ATOM 5749 C CA . THR B 1 37 ? 43.66091 84.52162 97.74899 1.000 70.09806 37 THR B CA 1
ATOM 5750 C C . THR B 1 37 ? 44.76080 85.34899 98.39171 1.000 68.01198 37 THR B C 1
ATOM 5751 O O . THR B 1 37 ? 44.81926 86.57003 98.23382 1.000 66.64816 37 THR B O 1
ATOM 5762 N N . ARG B 1 38 ? 45.63133 84.67025 99.14234 1.000 71.68801 38 ARG B N 1
ATOM 5763 C CA . ARG B 1 38 ? 46.79224 85.35166 99.69902 1.000 79.40001 38 ARG B CA 1
ATOM 5764 C C . ARG B 1 38 ? 47.92485 85.47922 98.68765 1.000 74.60887 38 ARG B C 1
ATOM 5765 O O . ARG B 1 38 ? 48.73551 86.40954 98.78548 1.000 75.00139 38 ARG B O 1
ATOM 5786 N N . ASP B 1 39 ? 47.99888 84.57136 97.71452 1.000 71.61148 39 ASP B N 1
ATOM 5787 C CA . ASP B 1 39 ? 49.12359 84.50691 96.78213 1.000 80.92958 39 ASP B CA 1
ATOM 5788 C C . ASP B 1 39 ? 48.58726 84.15885 95.40128 1.000 76.67113 39 ASP B C 1
ATOM 5789 O O . ASP B 1 39 ? 48.20464 83.01072 95.15228 1.000 67.68093 39 ASP B O 1
ATOM 5798 N N . THR B 1 40 ? 48.57656 85.14294 94.50139 1.000 72.14978 40 THR B N 1
ATOM 5799 C CA . THR B 1 40 ? 48.07720 84.90989 93.15253 1.000 82.10623 40 THR B CA 1
ATOM 5800 C C . THR B 1 40 ? 49.01726 84.04736 92.31812 1.000 72.91848 40 THR B C 1
ATOM 5801 O O . THR B 1 40 ? 48.60310 83.55431 91.26521 1.000 81.82580 40 THR B O 1
ATOM 5812 N N . SER B 1 41 ? 50.25549 83.84481 92.76368 1.000 79.41794 41 SER B N 1
ATOM 5813 C CA . SER B 1 41 ? 51.22758 83.02528 92.05426 1.000 73.92879 41 SER B CA 1
ATOM 5814 C C . SER B 1 41 ? 51.09528 81.54219 92.37014 1.000 74.67462 41 SER B C 1
ATOM 5815 O O . SER B 1 41 ? 51.85242 80.73655 91.81679 1.000 72.70255 41 SER B O 1
ATOM 5823 N N . SER B 1 42 ? 50.16773 81.16572 93.24641 1.000 73.77897 42 SER B N 1
ATOM 5824 C CA . SER B 1 42 ? 50.01841 79.76562 93.59231 1.000 71.78671 42 SER B CA 1
ATOM 5825 C C . SER B 1 42 ? 49.64931 78.94961 92.35834 1.000 74.77427 42 SER B C 1
ATOM 5826 O O . SER B 1 42 ? 49.04279 79.44347 91.39760 1.000 79.44820 42 SER B O 1
ATOM 5834 N N . ILE B 1 43 ? 50.02485 77.67175 92.41607 1.000 65.42748 43 ILE B N 1
ATOM 5835 C CA . ILE B 1 43 ? 49.56990 76.70068 91.43112 1.000 60.93392 43 ILE B CA 1
ATOM 5836 C C . ILE B 1 43 ? 48.04685 76.73908 91.33564 1.000 72.81964 43 ILE B C 1
ATOM 5837 O O . ILE B 1 43 ? 47.50447 76.75599 90.21483 1.000 78.59027 43 ILE B O 1
ATOM 5853 N N . LYS B 1 44 ? 47.34525 76.71567 92.47088 1.000 80.37916 44 LYS B N 1
ATOM 5854 C CA . LYS B 1 44 ? 45.85628 76.64008 92.48138 1.000 83.05478 44 LYS B CA 1
ATOM 5855 C C . LYS B 1 44 ? 45.28558 77.97290 91.98072 1.000 78.75946 44 LYS B C 1
ATOM 5856 O O . LYS B 1 44 ? 44.25638 77.92956 91.34106 1.000 77.17463 44 LYS B O 1
ATOM 5875 N N . ALA B 1 45 ? 45.88323 79.11611 92.31364 1.000 71.92185 45 ALA B N 1
ATOM 5876 C CA . ALA B 1 45 ? 45.42157 80.42497 91.89194 1.000 75.54061 45 ALA B CA 1
ATOM 5877 C C . ALA B 1 45 ? 45.60498 80.61721 90.40090 1.000 74.97467 45 ALA B C 1
ATOM 5878 O O . ALA B 1 45 ? 44.72753 81.16593 89.72426 1.000 69.80657 45 ALA B O 1
ATOM 5885 N N . LYS B 1 46 ? 46.73499 80.15472 89.86947 1.000 76.54702 46 LYS B N 1
ATOM 5886 C CA . LYS B 1 46 ? 46.98146 80.24597 88.43939 1.000 76.52075 46 LYS B CA 1
ATOM 5887 C C . LYS B 1 46 ? 46.08059 79.28770 87.67959 1.000 69.95654 46 LYS B C 1
ATOM 5888 O O . LYS B 1 46 ? 45.74409 79.55269 86.52374 1.000 73.62979 46 LYS B O 1
ATOM 5907 N N . GLU B 1 47 ? 45.70425 78.16548 88.30060 1.000 70.23473 47 GLU B N 1
ATOM 5908 C CA . GLU B 1 47 ? 44.68440 77.29713 87.71185 1.000 79.92242 47 GLU B CA 1
ATOM 5909 C C . GLU B 1 47 ? 43.39102 78.06264 87.48937 1.000 83.12816 47 GLU B C 1
ATOM 5910 O O . GLU B 1 47 ? 42.75670 77.95250 86.42957 1.000 83.16537 47 GLU B O 1
ATOM 5922 N N . LEU B 1 48 ? 42.97605 78.82836 88.50460 1.000 80.20795 48 LEU B N 1
ATOM 5923 C CA . LEU B 1 48 ? 41.78867 79.66690 88.36309 1.000 75.95487 48 LEU B CA 1
ATOM 5924 C C . LEU B 1 48 ? 41.98388 80.73910 87.29114 1.000 73.63549 48 LEU B C 1
ATOM 5925 O O . LEU B 1 48 ? 41.06150 81.03782 86.52149 1.000 63.68613 48 LEU B O 1
ATOM 5941 N N . LYS B 1 49 ? 43.17962 81.32859 87.22480 1.000 76.57878 49 LYS B N 1
ATOM 5942 C CA . LYS B 1 49 ? 43.43687 82.31880 86.17982 1.000 81.65750 49 LYS B CA 1
ATOM 5943 C C . LYS B 1 49 ? 43.34765 81.68592 84.79178 1.000 75.04460 49 LYS B C 1
ATOM 5944 O O . LYS B 1 49 ? 42.81909 82.29481 83.85403 1.000 65.04287 49 LYS B O 1
ATOM 5963 N N . GLU B 1 50 ? 43.83110 80.45013 84.64948 1.000 76.99940 50 GLU B N 1
ATOM 5964 C CA . GLU B 1 50 ? 43.73295 79.73823 83.37944 1.000 80.26268 50 GLU B CA 1
ATOM 5965 C C . GLU B 1 50 ? 42.28594 79.44069 83.00890 1.000 77.91268 50 GLU B C 1
ATOM 5966 O O . GLU B 1 50 ? 41.98461 79.26070 81.82398 1.000 69.41736 50 GLU B O 1
ATOM 5978 N N . LEU B 1 51 ? 41.39230 79.37323 83.99719 1.000 81.41962 51 LEU B N 1
ATOM 5979 C CA . LEU B 1 51 ? 39.96429 79.21468 83.75366 1.000 70.68560 51 LEU B CA 1
ATOM 5980 C C . LEU B 1 51 ? 39.28165 80.53944 83.44404 1.000 68.19318 51 LEU B C 1
ATOM 5981 O O . LEU B 1 51 ? 38.07555 80.54999 83.16745 1.000 67.56642 51 LEU B O 1
ATOM 5997 N N . GLY B 1 52 ? 40.01522 81.64573 83.49791 1.000 62.18630 52 GLY B N 1
ATOM 5998 C CA . GLY B 1 52 ? 39.45160 82.94954 83.20725 1.000 67.57223 52 GLY B CA 1
ATOM 5999 C C . GLY B 1 52 ? 38.69973 83.60211 84.34357 1.000 68.58732 52 GLY B C 1
ATOM 6000 O O . GLY B 1 52 ? 37.67838 84.25973 84.10799 1.000 68.25745 52 GLY B O 1
ATOM 6004 N N . ILE B 1 53 ? 39.18920 83.46617 85.56939 1.000 72.48871 53 ILE B N 1
ATOM 6005 C CA . ILE B 1 53 ? 38.52339 83.99477 86.75268 1.000 70.59703 53 ILE B CA 1
ATOM 6006 C C . ILE B 1 53 ? 39.36313 85.13205 87.31652 1.000 56.10363 53 ILE B C 1
ATOM 6007 O O . ILE B 1 53 ? 40.59319 85.03753 87.38309 1.000 65.35316 53 ILE B O 1
ATOM 6023 N N . GLU B 1 54 ? 38.69183 86.20973 87.71686 1.000 50.99449 54 GLU B N 1
ATOM 6024 C CA . GLU B 1 54 ? 39.38060 87.32494 88.35175 1.000 61.60864 54 GLU B CA 1
ATOM 6025 C C . GLU B 1 54 ? 39.97523 86.87903 89.68250 1.000 69.34864 54 GLU B C 1
ATOM 6026 O O . GLU B 1 54 ? 39.30476 86.22767 90.48866 1.000 56.15157 54 GLU B O 1
ATOM 6038 N N . ILE B 1 55 ? 41.23916 87.23051 89.90711 1.000 70.97285 55 ILE B N 1
ATOM 6039 C CA . ILE B 1 55 ? 41.97373 86.83168 91.09982 1.000 63.74229 55 ILE B CA 1
ATOM 6040 C C . ILE B 1 55 ? 42.47446 88.09180 91.79379 1.000 70.59444 55 ILE B C 1
ATOM 6041 O O . ILE B 1 55 ? 43.23695 88.86917 91.20561 1.000 63.41185 55 ILE B O 1
ATOM 6057 N N . VAL B 1 56 ? 42.03580 88.29449 93.03496 1.000 70.72975 56 VAL B N 1
ATOM 6058 C CA . VAL B 1 56 ? 42.47664 89.40657 93.86593 1.000 65.42379 56 VAL B CA 1
ATOM 6059 C C . VAL B 1 56 ? 43.30025 88.84977 95.01859 1.000 73.60824 56 VAL B C 1
ATOM 6060 O O . VAL B 1 56 ? 42.97786 87.78958 95.56858 1.000 73.13427 56 VAL B O 1
ATOM 6073 N N . GLN B 1 57 ? 44.35609 89.56916 95.39031 1.000 80.72398 57 GLN B N 1
ATOM 6074 C CA . GLN B 1 57 ? 45.23763 89.15539 96.47597 1.000 77.85689 57 GLN B CA 1
ATOM 6075 C C . GLN B 1 57 ? 44.92173 89.96313 97.72916 1.000 72.07183 57 GLN B C 1
ATOM 6076 O O . GLN B 1 57 ? 44.96322 91.19914 97.70529 1.000 71.11630 57 GLN B O 1
ATOM 6090 N N . ALA B 1 58 ? 44.60438 89.26388 98.81519 1.000 69.15879 58 ALA B N 1
ATOM 6091 C CA . ALA B 1 58 ? 44.34756 89.88963 100.10335 1.000 66.75755 58 ALA B CA 1
ATOM 6092 C C . ALA B 1 58 ? 44.45036 88.81356 101.17320 1.000 71.22021 58 ALA B C 1
ATOM 6093 O O . ALA B 1 58 ? 44.30474 87.62053 100.89011 1.000 70.43470 58 ALA B O 1
ATOM 6100 N N . ASP B 1 59 ? 44.69960 89.24552 102.40516 1.000 84.13485 59 ASP B N 1
ATOM 6101 C CA . ASP B 1 59 ? 44.81435 88.34444 103.54302 1.000 72.46818 59 ASP B CA 1
ATOM 6102 C C . ASP B 1 59 ? 43.67958 88.60288 104.52244 1.000 64.60023 59 ASP B C 1
ATOM 6103 O O . ASP B 1 59 ? 43.43225 89.74974 104.90565 1.000 64.24648 59 ASP B O 1
ATOM 6112 N N . GLY B 1 60 ? 42.99615 87.53056 104.92655 1.000 67.00802 60 GLY B N 1
ATOM 6113 C CA . GLY B 1 60 ? 41.88640 87.67701 105.85194 1.000 71.28876 60 GLY B CA 1
ATOM 6114 C C . GLY B 1 60 ? 42.29562 88.26303 107.18787 1.000 77.33980 60 GLY B C 1
ATOM 6115 O O . GLY B 1 60 ? 41.47660 88.88263 107.87221 1.000 74.06734 60 GLY B O 1
ATOM 6119 N N . ASN B 1 61 ? 43.55782 88.08349 107.57942 1.000 72.66690 61 ASN B N 1
ATOM 6120 C CA . ASN B 1 61 ? 44.02804 88.63054 108.84732 1.000 75.53638 61 ASN B CA 1
ATOM 6121 C C . ASN B 1 61 ? 44.23542 90.13863 108.80142 1.000 73.31212 61 ASN B C 1
ATOM 6122 O O . ASN B 1 61 ? 44.54453 90.72964 109.84038 1.000 77.41884 61 ASN B O 1
ATOM 6133 N N . ASP B 1 62 ? 44.07377 90.76869 107.63654 1.000 77.35613 62 ASP B N 1
ATOM 6134 C CA . ASP B 1 62 ? 44.23413 92.21177 107.46965 1.000 80.77456 62 ASP B CA 1
ATOM 6135 C C . ASP B 1 62 ? 42.86480 92.82825 107.22318 1.000 78.71830 62 ASP B C 1
ATOM 6136 O O . ASP B 1 62 ? 42.43736 92.96221 106.06634 1.000 83.12747 62 ASP B O 1
ATOM 6145 N N . PRO B 1 63 ? 42.13600 93.22585 108.27247 1.000 80.24856 63 PRO B N 1
ATOM 6146 C CA . PRO B 1 63 ? 40.74675 93.67531 108.05799 1.000 85.58375 63 PRO B CA 1
ATOM 6147 C C . PRO B 1 63 ? 40.60195 94.84536 107.09617 1.000 81.16209 63 PRO B C 1
ATOM 6148 O O . PRO B 1 63 ? 39.66367 94.85908 106.28849 1.000 79.68272 63 PRO B O 1
ATOM 6159 N N . THR B 1 64 ? 41.50957 95.82272 107.13697 1.000 85.97690 64 THR B N 1
ATOM 6160 C CA . THR B 1 64 ? 41.36381 96.98776 106.26715 1.000 86.29231 64 THR B CA 1
ATOM 6161 C C . THR B 1 64 ? 41.55947 96.61200 104.80104 1.000 77.93818 64 THR B C 1
ATOM 6162 O O . THR B 1 64 ? 40.72804 96.94876 103.94836 1.000 84.09760 64 THR B O 1
ATOM 6173 N N . ALA B 1 65 ? 42.64265 95.89347 104.49359 1.000 80.62806 65 ALA B N 1
ATOM 6174 C CA . ALA B 1 65 ? 42.89334 95.48772 103.11346 1.000 80.13297 65 ALA B CA 1
ATOM 6175 C C . ALA B 1 65 ? 41.79053 94.57133 102.59573 1.000 80.42567 65 ALA B C 1
ATOM 6176 O O . ALA B 1 65 ? 41.37710 94.68130 101.43589 1.000 71.34923 65 ALA B O 1
ATOM 6200 N N . ALA B 1 67 ? 38.70183 94.63599 103.54779 1.000 75.72893 67 ALA B N 1
ATOM 6201 C CA . ALA B 1 67 ? 37.55340 95.49156 103.28128 1.000 79.34798 67 ALA B CA 1
ATOM 6202 C C . ALA B 1 67 ? 37.68566 96.17376 101.92531 1.000 73.81671 67 ALA B C 1
ATOM 6203 O O . ALA B 1 67 ? 36.72338 96.21646 101.14964 1.000 73.83584 67 ALA B O 1
ATOM 6210 N N . THR B 1 68 ? 38.87635 96.69228 101.60996 1.000 75.52499 68 THR B N 1
ATOM 6211 C CA . THR B 1 68 ? 39.03564 97.35648 100.31798 1.000 79.23458 68 THR B CA 1
ATOM 6212 C C . THR B 1 68 ? 38.94365 96.36257 99.16290 1.000 71.21455 68 THR B C 1
ATOM 6213 O O . THR B 1 68 ? 38.46514 96.71750 98.07910 1.000 77.24485 68 THR B O 1
ATOM 6224 N N . ALA B 1 69 ? 39.38322 95.11873 99.37161 1.000 69.90168 69 ALA B N 1
ATOM 6225 C CA . ALA B 1 69 ? 39.33925 94.12583 98.30152 1.000 64.71264 69 ALA B CA 1
ATOM 6226 C C . ALA B 1 69 ? 37.94742 93.54129 98.09893 1.000 80.14216 69 ALA B C 1
ATOM 6227 O O . ALA B 1 69 ? 37.67228 92.98130 97.03296 1.000 68.22536 69 ALA B O 1
ATOM 6234 N N . LEU B 1 70 ? 37.07872 93.63283 99.10223 1.000 73.62177 70 LEU B N 1
ATOM 6235 C CA . LEU B 1 70 ? 35.69986 93.18430 98.97165 1.000 69.86939 70 LEU B CA 1
ATOM 6236 C C . LEU B 1 70 ? 34.78124 94.26699 98.42208 1.000 72.65315 70 LEU B C 1
ATOM 6237 O O . LEU B 1 70 ? 33.61725 93.97755 98.12545 1.000 66.32860 70 LEU B O 1
ATOM 6253 N N . LYS B 1 71 ? 35.27070 95.49920 98.29305 1.000 78.83305 71 LYS B N 1
ATOM 6254 C CA . LYS B 1 71 ? 34.40813 96.61589 97.92247 1.000 71.72725 71 LYS B CA 1
ATOM 6255 C C . LYS B 1 71 ? 33.77576 96.36479 96.56065 1.000 68.72567 71 LYS B C 1
ATOM 6256 O O . LYS B 1 71 ? 34.43563 95.91616 95.61938 1.000 58.72967 71 LYS B O 1
ATOM 6275 N N . GLY B 1 72 ? 32.47962 96.64628 96.46513 1.000 73.79415 72 GLY B N 1
ATOM 6276 C CA . GLY B 1 72 ? 31.73927 96.48012 95.23436 1.000 58.13414 72 GLY B CA 1
ATOM 6277 C C . GLY B 1 72 ? 31.12075 95.11490 95.04342 1.000 56.20231 72 GLY B C 1
ATOM 6278 O O . GLY B 1 72 ? 30.46349 94.88974 94.01862 1.000 67.26040 72 GLY B O 1
ATOM 6282 N N . SER B 1 73 ? 31.30844 94.19987 95.98725 1.000 63.81153 73 SER B N 1
ATOM 6283 C CA . SER B 1 73 ? 30.73494 92.86665 95.88730 1.000 58.02486 73 SER B CA 1
ATOM 6284 C C . SER B 1 73 ? 29.25805 92.89101 96.25881 1.000 51.72974 73 SER B C 1
ATOM 6285 O O . SER B 1 73 ? 28.87417 93.47375 97.27700 1.000 57.85746 73 SER B O 1
ATOM 6293 N N . TRP B 1 74 ? 28.42702 92.27177 95.42102 1.000 53.06672 74 TRP B N 1
ATOM 6294 C CA . TRP B 1 74 ? 27.03123 92.05918 95.78647 1.000 48.26042 74 TRP B CA 1
ATOM 6295 C C . TRP B 1 74 ? 26.90802 90.94601 96.81139 1.000 45.33559 74 TRP B C 1
ATOM 6296 O O . TRP B 1 74 ? 26.04630 90.99657 97.69669 1.000 48.50496 74 TRP B O 1
ATOM 6317 N N . GLY B 1 75 ? 27.76839 89.93037 96.71199 1.000 44.59715 75 GLY B N 1
ATOM 6318 C CA . GLY B 1 75 ? 27.73515 88.83825 97.65788 1.000 53.61636 75 GLY B CA 1
ATOM 6319 C C . GLY B 1 75 ? 29.12646 88.33677 97.98735 1.000 57.22959 75 GLY B C 1
ATOM 6320 O O . GLY B 1 75 ? 30.11611 88.67924 97.33605 1.000 50.49218 75 GLY B O 1
ATOM 6324 N N . ILE B 1 76 ? 29.18414 87.52868 99.03824 1.000 50.02874 76 ILE B N 1
ATOM 6325 C CA . ILE B 1 76 ? 30.44852 86.93014 99.43974 1.000 57.08589 76 ILE B CA 1
ATOM 6326 C C . ILE B 1 76 ? 30.19427 85.54198 100.00068 1.000 57.68863 76 ILE B C 1
ATOM 6327 O O . ILE B 1 76 ? 29.26262 85.33152 100.78497 1.000 52.94083 76 ILE B O 1
ATOM 6343 N N . PHE B 1 77 ? 31.04751 84.60036 99.60328 1.000 51.02838 77 PHE B N 1
ATOM 6344 C CA . PHE B 1 77 ? 31.13925 83.30033 100.25211 1.000 54.25142 77 PHE B CA 1
ATOM 6345 C C . PHE B 1 77 ? 32.35956 83.30671 101.16370 1.000 58.20200 77 PHE B C 1
ATOM 6346 O O . PHE B 1 77 ? 33.46628 83.62621 100.71936 1.000 56.95022 77 PHE B O 1
ATOM 6363 N N . ILE B 1 78 ? 32.15513 82.94649 102.42873 1.000 62.41350 78 ILE B N 1
ATOM 6364 C CA . ILE B 1 78 ? 33.19745 83.02280 103.44638 1.000 59.03773 78 ILE B CA 1
ATOM 6365 C C . ILE B 1 78 ? 33.48119 81.62285 103.97513 1.000 57.37733 78 ILE B C 1
ATOM 6366 O O . ILE B 1 78 ? 32.55558 80.83646 104.19636 1.000 50.86123 78 ILE B O 1
ATOM 6382 N N . ASN B 1 79 ? 34.76537 81.31535 104.15766 1.000 63.31777 79 ASN B N 1
ATOM 6383 C CA . ASN B 1 79 ? 35.21307 80.05546 104.74037 1.000 59.79176 79 ASN B CA 1
ATOM 6384 C C . ASN B 1 79 ? 36.52822 80.31991 105.46495 1.000 53.35587 79 ASN B C 1
ATOM 6385 O O . ASN B 1 79 ? 37.14974 81.37018 105.28986 1.000 53.89507 79 ASN B O 1
ATOM 6396 N N . ASN B 1 80 ? 36.94388 79.36598 106.29170 1.000 49.11460 80 ASN B N 1
ATOM 6397 C CA . ASN B 1 80 ? 38.20809 79.45941 107.01629 1.000 61.20351 80 ASN B CA 1
ATOM 6398 C C . ASN B 1 80 ? 39.08244 78.26080 106.63686 1.000 67.00736 80 ASN B C 1
ATOM 6399 O O . ASN B 1 80 ? 38.75743 77.49677 105.72388 1.000 56.14614 80 ASN B O 1
ATOM 6410 N N . GLY B 1 81 ? 40.19875 78.09117 107.35646 1.000 68.83436 81 GLY B N 1
ATOM 6411 C CA . GLY B 1 81 ? 41.18404 77.08460 107.02501 1.000 67.46908 81 GLY B CA 1
ATOM 6412 C C . GLY B 1 81 ? 41.30484 76.01253 108.09985 1.000 67.01062 81 GLY B C 1
ATOM 6413 O O . GLY B 1 81 ? 40.79416 76.14920 109.21704 1.000 69.94659 81 GLY B O 1
ATOM 6417 N N . TYR B 1 82 ? 42.00315 74.92885 107.73850 1.000 63.11432 82 TYR B N 1
ATOM 6418 C CA . TYR B 1 82 ? 42.14191 73.79881 108.65033 1.000 67.39281 82 TYR B CA 1
ATOM 6419 C C . TYR B 1 82 ? 43.05919 74.08904 109.83005 1.000 74.69723 82 TYR B C 1
ATOM 6420 O O . TYR B 1 82 ? 42.96482 73.39789 110.85000 1.000 76.69525 82 TYR B O 1
ATOM 6438 N N . THR B 1 83 ? 43.93476 75.07940 109.72286 1.000 76.49891 83 THR B N 1
ATOM 6439 C CA . THR B 1 83 ? 44.91900 75.36268 110.75756 1.000 64.66476 83 THR B CA 1
ATOM 6440 C C . THR B 1 83 ? 44.49674 76.62744 111.48884 1.000 74.74060 83 THR B C 1
ATOM 6441 O O . THR B 1 83 ? 44.41411 77.70147 110.88298 1.000 75.25048 83 THR B O 1
ATOM 6452 N N . LEU B 1 84 ? 44.26323 76.50220 112.78490 1.000 76.09718 84 LEU B N 1
ATOM 6453 C CA . LEU B 1 84 ? 43.92006 77.63397 113.62915 1.000 72.38402 84 LEU B CA 1
ATOM 6454 C C . LEU B 1 84 ? 45.15913 78.09638 114.38078 1.000 69.71798 84 LEU B C 1
ATOM 6455 O O . LEU B 1 84 ? 45.97861 77.27966 114.81141 1.000 71.68901 84 LEU B O 1
ATOM 6471 N N . THR B 1 85 ? 45.30466 79.40942 114.52487 1.000 70.79169 85 THR B N 1
ATOM 6472 C CA . THR B 1 85 ? 46.40272 79.92678 115.32155 1.000 77.60856 85 THR B CA 1
ATOM 6473 C C . THR B 1 85 ? 46.21640 79.45654 116.76457 1.000 80.33263 85 THR B C 1
ATOM 6474 O O . THR B 1 85 ? 45.08865 79.19104 117.19392 1.000 76.27929 85 THR B O 1
ATOM 6485 N N . PRO B 1 86 ? 47.30171 79.32489 117.53418 1.000 78.33723 86 PRO B N 1
ATOM 6486 C CA . PRO B 1 86 ? 47.13535 78.92067 118.94320 1.000 71.59616 86 PRO B CA 1
ATOM 6487 C C . PRO B 1 86 ? 46.15425 79.81219 119.69363 1.000 73.97195 86 PRO B C 1
ATOM 6488 O O . PRO B 1 86 ? 45.32972 79.31978 120.48485 1.000 82.30660 86 PRO B O 1
ATOM 6499 N N . ALA B 1 87 ? 46.19664 81.11824 119.42376 1.000 69.59065 87 ALA B N 1
ATOM 6500 C CA . ALA B 1 87 ? 45.27249 82.03980 120.07417 1.000 60.20627 87 ALA B CA 1
ATOM 6501 C C . ALA B 1 87 ? 43.83154 81.65625 119.77462 1.000 73.48991 87 ALA B C 1
ATOM 6502 O O . ALA B 1 87 ? 42.98285 81.63882 120.67291 1.000 80.65712 87 ALA B O 1
ATOM 6509 N N . VAL B 1 88 ? 43.53724 81.33828 118.51468 1.000 71.16168 88 VAL B N 1
ATOM 6510 C CA . VAL B 1 88 ? 42.19630 80.88578 118.16809 1.000 69.42007 88 VAL B CA 1
ATOM 6511 C C . VAL B 1 88 ? 41.91306 79.54059 118.82204 1.000 71.14296 88 VAL B C 1
ATOM 6512 O O . VAL B 1 88 ? 40.79632 79.28709 119.28939 1.000 71.46156 88 VAL B O 1
ATOM 6525 N N . GLN B 1 89 ? 42.91443 78.65499 118.85960 1.000 69.15681 89 GLN B N 1
ATOM 6526 C CA . GLN B 1 89 ? 42.72517 77.35984 119.50452 1.000 79.65368 89 GLN B CA 1
ATOM 6527 C C . GLN B 1 89 ? 42.22259 77.52148 120.93371 1.000 82.36753 89 GLN B C 1
ATOM 6528 O O . GLN B 1 89 ? 41.44509 76.69112 121.41788 1.000 83.69102 89 GLN B O 1
ATOM 6542 N N . ASN B 1 90 ? 42.63539 78.59257 121.61369 1.000 76.02515 90 ASN B N 1
ATOM 6543 C CA . ASN B 1 90 ? 42.35680 78.78030 123.03480 1.000 83.22529 90 ASN B CA 1
ATOM 6544 C C . ASN B 1 90 ? 41.27446 79.82884 123.27229 1.000 81.82062 90 ASN B C 1
ATOM 6545 O O . ASN B 1 90 ? 41.26254 80.50073 124.30736 1.000 79.53739 90 ASN B O 1
ATOM 6556 N N . GLY B 1 91 ? 40.36807 79.98659 122.31861 1.000 87.12452 91 GLY B N 1
ATOM 6557 C CA . GLY B 1 91 ? 39.32771 80.98116 122.42607 1.000 72.59040 91 GLY B CA 1
ATOM 6558 C C . GLY B 1 91 ? 39.70394 82.03842 121.41506 1.000 77.32524 91 GLY B C 1
ATOM 6559 O O . GLY B 1 91 ? 40.21072 81.69374 120.34585 1.000 87.26782 91 GLY B O 1
ATOM 6563 N N . LYS B 1 92 ? 39.51254 83.31231 121.73827 1.000 78.60704 92 LYS B N 1
ATOM 6564 C CA . LYS B 1 92 ? 39.77479 84.40152 120.80330 1.000 86.69433 92 LYS B CA 1
ATOM 6565 C C . LYS B 1 92 ? 39.32047 84.01449 119.39741 1.000 83.41274 92 LYS B C 1
ATOM 6566 O O . LYS B 1 92 ? 40.05709 84.12989 118.41417 1.000 73.81937 92 LYS B O 1
ATOM 6585 N N . TYR B 1 93 ? 38.07963 83.53600 119.31178 1.000 76.55549 93 TYR B N 1
ATOM 6586 C CA . TYR B 1 93 ? 37.54038 83.08293 118.03591 1.000 71.09040 93 TYR B CA 1
ATOM 6587 C C . TYR B 1 93 ? 37.38358 84.23197 117.05209 1.000 75.07933 93 TYR B C 1
ATOM 6588 O O . TYR B 1 93 ? 37.33027 83.99709 115.84008 1.000 69.14673 93 TYR B O 1
ATOM 6606 N N . GLU B 1 94 ? 37.32026 85.46689 117.55225 1.000 77.55932 94 GLU B N 1
ATOM 6607 C CA . GLU B 1 94 ? 37.20650 86.63294 116.69042 1.000 80.28441 94 GLU B CA 1
ATOM 6608 C C . GLU B 1 94 ? 38.42812 86.82653 115.80502 1.000 78.10973 94 GLU B C 1
ATOM 6609 O O . GLU B 1 94 ? 38.36648 87.60961 114.85113 1.000 72.49148 94 GLU B O 1
ATOM 6621 N N . GLU B 1 95 ? 39.53549 86.15394 116.10457 1.000 80.95837 95 GLU B N 1
ATOM 6622 C CA . GLU B 1 95 ? 40.77016 86.34952 115.36118 1.000 73.33168 95 GLU B CA 1
ATOM 6623 C C . GLU B 1 95 ? 40.94515 85.38271 114.19601 1.000 68.02714 95 GLU B C 1
ATOM 6624 O O . GLU B 1 95 ? 41.88882 85.55118 113.41571 1.000 78.06109 95 GLU B O 1
ATOM 6636 N N . ASP B 1 96 ? 40.07951 84.37738 114.05419 1.000 67.74123 96 ASP B N 1
ATOM 6637 C CA . ASP B 1 96 ? 40.16547 83.49755 112.89407 1.000 72.02522 96 ASP B CA 1
ATOM 6638 C C . ASP B 1 96 ? 39.91871 84.29759 111.62124 1.000 69.22157 96 ASP B C 1
ATOM 6639 O O . ASP B 1 96 ? 39.02835 85.15224 111.57164 1.000 58.69381 96 ASP B O 1
ATOM 6648 N N . PHE B 1 97 ? 40.71047 84.02102 110.58394 1.000 52.94315 97 PHE B N 1
ATOM 6649 C CA . PHE B 1 97 ? 40.64773 84.85713 109.39005 1.000 65.77002 97 PHE B CA 1
ATOM 6650 C C . PHE B 1 97 ? 39.27753 84.80165 108.72451 1.000 60.13013 97 PHE B C 1
ATOM 6651 O O . PHE B 1 97 ? 38.86592 85.77556 108.09076 1.000 60.19303 97 PHE B O 1
ATOM 6668 N N . GLY B 1 98 ? 38.55701 83.68335 108.84063 1.000 64.21658 98 GLY B N 1
ATOM 6669 C CA . GLY B 1 98 ? 37.19585 83.65086 108.32009 1.000 53.84965 98 GLY B CA 1
ATOM 6670 C C . GLY B 1 98 ? 36.28468 84.65642 109.00251 1.000 65.96380 98 GLY B C 1
ATOM 6671 O O . GLY B 1 98 ? 35.55915 85.41120 108.34584 1.000 61.25776 98 GLY B O 1
ATOM 6675 N N . ASN B 1 99 ? 36.32612 84.69729 110.33750 1.000 61.74652 99 ASN B N 1
ATOM 6676 C CA . ASN B 1 99 ? 35.48100 85.62687 111.07989 1.000 55.28531 99 ASN B CA 1
ATOM 6677 C C . ASN B 1 99 ? 35.95036 87.06408 110.89389 1.000 60.93681 99 ASN B C 1
ATOM 6678 O O . ASN B 1 99 ? 35.12796 87.99476 110.81627 1.000 61.16840 99 ASN B O 1
ATOM 6689 N N . VAL B 1 100 ? 37.26324 87.26162 110.77847 1.000 62.44305 100 VAL B N 1
ATOM 6690 C CA . VAL B 1 100 ? 37.77660 88.58786 110.46644 1.000 61.65204 100 VAL B CA 1
ATOM 6691 C C . VAL B 1 100 ? 37.25696 89.03780 109.11167 1.000 57.66190 100 VAL B C 1
ATOM 6692 O O . VAL B 1 100 ? 36.87244 90.19667 108.93092 1.000 60.17797 100 VAL B O 1
ATOM 6705 N N . ILE B 1 101 ? 37.26199 88.13191 108.12956 1.000 64.31302 101 ILE B N 1
ATOM 6706 C CA . ILE B 1 101 ? 36.73541 88.45084 106.80578 1.000 59.65182 101 ILE B CA 1
ATOM 6707 C C . ILE B 1 101 ? 35.25530 88.80124 106.88332 1.000 59.12107 101 ILE B C 1
ATOM 6708 O O . ILE B 1 101 ? 34.77570 89.67113 106.14958 1.000 49.43038 101 ILE B O 1
ATOM 6724 N N . LEU B 1 102 ? 34.49487 88.08485 107.71250 1.000 69.92421 102 LEU B N 1
ATOM 6725 C CA . LEU B 1 102 ? 33.07178 88.39926 107.83702 1.000 64.41886 102 LEU B CA 1
ATOM 6726 C C . LEU B 1 102 ? 32.88438 89.82913 108.33524 1.000 60.74264 102 LEU B C 1
ATOM 6727 O O . LEU B 1 102 ? 32.07389 90.59587 107.79260 1.000 58.52569 102 LEU B O 1
ATOM 6743 N N . GLN B 1 103 ? 33.65757 90.21333 109.35102 1.000 55.85582 103 GLN B N 1
ATOM 6744 C CA . GLN B 1 103 ? 33.58218 91.59025 109.83119 1.000 67.22827 103 GLN B CA 1
ATOM 6745 C C . GLN B 1 103 ? 34.05043 92.57455 108.76314 1.000 56.47766 103 GLN B C 1
ATOM 6746 O O . GLN B 1 103 ? 33.48794 93.66834 108.62646 1.000 60.40160 103 GLN B O 1
ATOM 6760 N N . SER B 1 104 ? 35.07932 92.20405 107.99875 1.000 60.74515 104 SER B N 1
ATOM 6761 C CA . SER B 1 104 ? 35.55460 93.06336 106.91869 1.000 69.66468 104 SER B CA 1
ATOM 6762 C C . SER B 1 104 ? 34.47116 93.27504 105.86808 1.000 60.04915 104 SER B C 1
ATOM 6763 O O . SER B 1 104 ? 34.33354 94.37105 105.31725 1.000 60.79794 104 SER B O 1
ATOM 6771 N N . ALA B 1 105 ? 33.72148 92.21878 105.54822 1.000 56.48380 105 ALA B N 1
ATOM 6772 C CA . ALA B 1 105 ? 32.62411 92.33844 104.59660 1.000 61.38380 105 ALA B CA 1
ATOM 6773 C C . ALA B 1 105 ? 31.54192 93.25995 105.13607 1.000 62.20550 105 ALA B C 1
ATOM 6774 O O . ALA B 1 105 ? 30.98934 94.08481 104.39635 1.000 61.45726 105 ALA B O 1
ATOM 6781 N N . ALA B 1 106 ? 31.23940 93.14969 106.43116 1.000 64.90155 106 ALA B N 1
ATOM 6782 C CA . ALA B 1 106 ? 30.29623 94.08824 107.03359 1.000 68.11970 106 ALA B CA 1
ATOM 6783 C C . ALA B 1 106 ? 30.78861 95.52446 106.88558 1.000 70.05679 106 ALA B C 1
ATOM 6784 O O . ALA B 1 106 ? 30.01513 96.42418 106.53794 1.000 62.20025 106 ALA B O 1
ATOM 6791 N N . GLU B 1 107 ? 32.08260 95.75295 107.12816 1.000 71.54830 107 GLU B N 1
ATOM 6792 C CA . GLU B 1 107 ? 32.63601 97.09619 106.97012 1.000 72.92952 107 GLU B CA 1
ATOM 6793 C C . GLU B 1 107 ? 32.54333 97.55931 105.52121 1.000 72.34524 107 GLU B C 1
ATOM 6794 O O . GLU B 1 107 ? 32.20377 98.71920 105.25045 1.000 72.00307 107 GLU B O 1
ATOM 6806 N N . ALA B 1 108 ? 32.83137 96.66353 104.57501 1.000 71.89732 108 ALA B N 1
ATOM 6807 C CA . ALA B 1 108 ? 32.79377 96.95867 103.15105 1.000 67.49268 108 ALA B CA 1
ATOM 6808 C C . ALA B 1 108 ? 31.37954 97.05916 102.60255 1.000 62.55529 108 ALA B C 1
ATOM 6809 O O . ALA B 1 108 ? 31.20699 97.43922 101.44065 1.000 69.23118 108 ALA B O 1
ATOM 6816 N N . GLY B 1 109 ? 30.36795 96.71467 103.39485 1.000 69.70407 109 GLY B N 1
ATOM 6817 C CA . GLY B 1 109 ? 29.00174 96.84318 102.93633 1.000 59.16056 109 GLY B CA 1
ATOM 6818 C C . GLY B 1 109 ? 28.50186 95.76008 102.01138 1.000 56.86986 109 GLY B C 1
ATOM 6819 O O . GLY B 1 109 ? 27.48955 95.96675 101.33575 1.000 56.11744 109 GLY B O 1
ATOM 6823 N N . VAL B 1 110 ? 29.16930 94.61035 101.95403 1.000 63.61698 110 VAL B N 1
ATOM 6824 C CA . VAL B 1 110 ? 28.68747 93.49425 101.14507 1.000 59.31829 110 VAL B CA 1
ATOM 6825 C C . VAL B 1 110 ? 27.29779 93.14763 101.66450 1.000 51.26659 110 VAL B C 1
ATOM 6826 O O . VAL B 1 110 ? 27.14530 92.86944 102.86252 1.000 54.46066 110 VAL B O 1
ATOM 6839 N N . PRO B 1 111 ? 26.25950 93.15431 100.82485 1.000 55.41188 111 PRO B N 1
ATOM 6840 C CA . PRO B 1 111 ? 24.89974 92.99971 101.35930 1.000 47.42115 111 PRO B CA 1
ATOM 6841 C C . PRO B 1 111 ? 24.45539 91.55951 101.56829 1.000 58.60472 111 PRO B C 1
ATOM 6842 O O . PRO B 1 111 ? 23.57777 91.30406 102.40056 1.000 66.63439 111 PRO B O 1
ATOM 6853 N N . HIS B 1 112 ? 25.03052 90.61082 100.83199 1.000 58.02157 112 HIS B N 1
ATOM 6854 C CA . HIS B 1 112 ? 24.58508 89.22364 100.84999 1.000 57.80815 112 HIS B CA 1
ATOM 6855 C C . HIS B 1 112 ? 25.75156 88.31406 101.20049 1.000 61.86185 112 HIS B C 1
ATOM 6856 O O . HIS B 1 112 ? 26.80432 88.36456 100.55014 1.000 67.97534 112 HIS B O 1
ATOM 6870 N N . VAL B 1 113 ? 25.56324 87.48288 102.22246 1.000 57.80207 113 VAL B N 1
ATOM 6871 C CA . VAL B 1 113 ? 26.62676 86.64324 102.75301 1.000 53.07497 113 VAL B CA 1
ATOM 6872 C C . VAL B 1 113 ? 26.17236 85.19206 102.80501 1.000 55.29319 113 VAL B C 1
ATOM 6873 O O . VAL B 1 113 ? 25.04962 84.89356 103.22935 1.000 55.74697 113 VAL B O 1
ATOM 6886 N N . VAL B 1 114 ? 27.05858 84.29046 102.38561 1.000 51.72580 114 VAL B N 1
ATOM 6887 C CA . VAL B 1 114 ? 26.92924 82.86038 102.64149 1.000 54.17758 114 VAL B CA 1
ATOM 6888 C C . VAL B 1 114 ? 28.19067 82.41980 103.38101 1.000 60.81373 114 VAL B C 1
ATOM 6889 O O . VAL B 1 114 ? 29.30543 82.58030 102.86765 1.000 59.81240 114 VAL B O 1
ATOM 6902 N N . PHE B 1 115 ? 28.01429 81.87360 104.58201 1.000 51.87610 115 PHE B N 1
ATOM 6903 C CA . PHE B 1 115 ? 29.10571 81.62693 105.52062 1.000 58.92897 115 PHE B CA 1
ATOM 6904 C C . PHE B 1 115 ? 29.23441 80.13795 105.82341 1.000 59.02796 115 PHE B C 1
ATOM 6905 O O . PHE B 1 115 ? 28.26681 79.51151 106.25767 1.000 59.18918 115 PHE B O 1
ATOM 6922 N N . SER B 1 116 ? 30.42656 79.58045 105.61294 1.000 56.76451 116 SER B N 1
ATOM 6923 C CA . SER B 1 116 ? 30.69924 78.19852 105.99370 1.000 56.71252 116 SER B CA 1
ATOM 6924 C C . SER B 1 116 ? 30.75280 78.10237 107.51267 1.000 61.01169 116 SER B C 1
ATOM 6925 O O . SER B 1 116 ? 31.56675 78.77463 108.15247 1.000 56.32183 116 SER B O 1
ATOM 6933 N N . SER B 1 117 ? 29.88533 77.27096 108.08987 1.000 63.25628 117 SER B N 1
ATOM 6934 C CA . SER B 1 117 ? 29.66681 77.27271 109.52895 1.000 60.88446 117 SER B CA 1
ATOM 6935 C C . SER B 1 117 ? 29.60957 75.85263 110.06881 1.000 66.86025 117 SER B C 1
ATOM 6936 O O . SER B 1 117 ? 29.57071 74.87070 109.31971 1.000 58.43940 117 SER B O 1
ATOM 6944 N N . GLN B 1 118 ? 29.60005 75.76448 111.39580 1.000 61.23590 118 GLN B N 1
ATOM 6945 C CA . GLN B 1 118 ? 29.43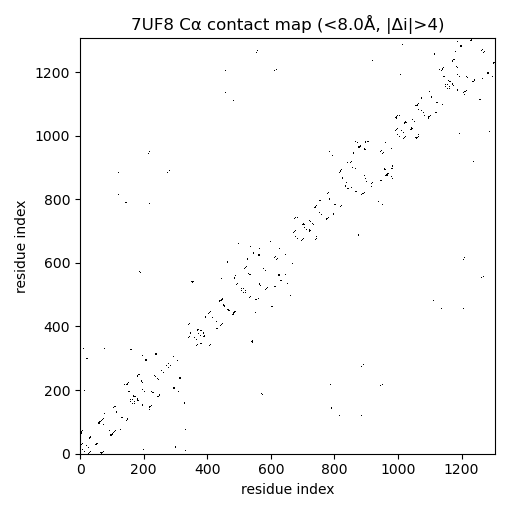580 74.52033 112.13272 1.000 61.07640 118 GLN B CA 1
ATOM 6946 C C . GLN B 1 118 ? 28.81612 74.85594 113.48097 1.000 72.64645 118 GLN B C 1
ATOM 6947 O O . GLN B 1 118 ? 28.89382 76.00392 113.93407 1.000 63.80405 118 GLN B O 1
ATOM 6961 N N . PRO B 1 119 ? 28.17974 73.88761 114.13808 1.000 50.76968 119 PRO B N 1
ATOM 6962 C CA . PRO B 1 119 ? 27.63108 74.15024 115.47329 1.000 69.51022 119 PRO B CA 1
ATOM 6963 C C . PRO B 1 119 ? 28.74337 74.31057 116.49993 1.000 65.98668 119 PRO B C 1
ATOM 6964 O O . PRO B 1 119 ? 29.86051 73.81404 116.33250 1.000 65.37172 119 PRO B O 1
ATOM 6975 N N . SER B 1 120 ? 28.42845 75.02533 117.57812 1.000 66.68791 120 SER B N 1
ATOM 6976 C CA . SER B 1 120 ? 29.33777 75.17757 118.70983 1.000 64.53248 120 SER B CA 1
ATOM 6977 C C . SER B 1 120 ? 28.98255 74.13131 119.75983 1.000 62.24002 120 SER B C 1
ATOM 6978 O O . SER B 1 120 ? 27.91173 74.19981 120.37120 1.000 57.07387 120 SER B O 1
ATOM 6986 N N . SER B 1 121 ? 29.88000 73.16465 119.96642 1.000 62.49870 121 SER B N 1
ATOM 6987 C CA . SER B 1 121 ? 29.65676 72.17344 121.01439 1.000 69.30267 121 SER B CA 1
ATOM 6988 C C . SER B 1 121 ? 29.56296 72.83225 122.38649 1.000 60.49989 121 SER B C 1
ATOM 6989 O O . SER B 1 121 ? 28.74240 72.43083 123.22173 1.000 51.40913 121 SER B O 1
ATOM 6997 N N . HIS B 1 122 ? 30.40565 73.83556 122.64532 1.000 57.30055 122 HIS B N 1
ATOM 6998 C CA . HIS B 1 122 ? 30.36181 74.51840 123.93341 1.000 61.85631 122 HIS B CA 1
ATOM 6999 C C . HIS B 1 122 ? 28.99265 75.14282 124.18694 1.000 61.04966 122 HIS B C 1
ATOM 7000 O O . HIS B 1 122 ? 28.40008 74.95547 125.25512 1.000 64.70534 122 HIS B O 1
ATOM 7014 N N . ALA B 1 123 ? 28.46802 75.88272 123.20720 1.000 66.32659 123 ALA B N 1
ATOM 7015 C CA . ALA B 1 123 ? 27.19181 76.56719 123.40471 1.000 61.03092 123 ALA B CA 1
ATOM 7016 C C . ALA B 1 123 ? 26.04625 75.57771 123.54899 1.000 58.49233 123 ALA B C 1
ATOM 7017 O O . ALA B 1 123 ? 25.08640 75.84025 124.28334 1.000 61.79052 123 ALA B O 1
ATOM 7024 N N . LEU B 1 124 ? 26.11446 74.45182 122.83984 1.000 57.54594 124 LEU B N 1
ATOM 7025 C CA . LEU B 1 124 ? 25.04386 73.46539 122.85510 1.000 63.38805 124 LEU B CA 1
ATOM 7026 C C . LEU B 1 124 ? 25.14065 72.51530 124.03796 1.000 64.45252 124 LEU B C 1
ATOM 7027 O O . LEU B 1 124 ? 24.12702 71.91785 124.41924 1.000 73.16690 124 LEU B O 1
ATOM 7043 N N . SER B 1 125 ? 26.32891 72.35871 124.61854 1.000 57.78839 125 SER B N 1
ATOM 7044 C CA . SER B 1 125 ? 26.56866 71.38169 125.67035 1.000 61.60116 125 SER B CA 1
ATOM 7045 C C . SER B 1 125 ? 26.58788 72.00354 127.05641 1.000 69.44153 125 SER B C 1
ATOM 7046 O O . SER B 1 125 ? 26.94248 71.32458 128.02422 1.000 61.64664 125 SER B O 1
ATOM 7054 N N . GLY B 1 126 ? 26.21841 73.27438 127.17568 1.000 68.49746 126 GLY B N 1
ATOM 7055 C CA . GLY B 1 126 ? 26.28458 73.94127 128.46173 1.000 60.61452 126 GLY B CA 1
ATOM 7056 C C . GLY B 1 126 ? 27.69072 74.03677 129.00226 1.000 64.66279 126 GLY B C 1
ATOM 7057 O O . GLY B 1 126 ? 27.87812 74.09371 130.22220 1.000 70.24062 126 GLY B O 1
ATOM 7061 N N . GLY B 1 127 ? 28.69141 74.07327 128.12193 1.000 66.21803 127 GLY B N 1
ATOM 7062 C CA . GLY B 1 127 ? 30.07450 74.19078 128.52547 1.000 64.86258 127 GLY B CA 1
ATOM 7063 C C . GLY B 1 127 ? 30.83106 72.88207 128.64007 1.000 67.63401 127 GLY B C 1
ATOM 7064 O O . GLY B 1 127 ? 32.06609 72.90655 128.73165 1.000 63.58321 127 GLY B O 1
ATOM 7068 N N . LYS B 1 128 ? 30.13752 71.74479 128.63118 1.000 55.31867 128 LYS B N 1
ATOM 7069 C CA . LYS B 1 128 ? 30.80910 70.46704 128.84781 1.000 56.86040 128 LYS B CA 1
ATOM 7070 C C . LYS B 1 128 ? 31.88485 70.20958 127.79642 1.000 66.67226 128 LYS B C 1
ATOM 7071 O O . LYS B 1 128 ? 32.95816 69.68898 128.11299 1.000 64.01974 128 LYS B O 1
ATOM 7090 N N . PHE B 1 129 ? 31.61928 70.56862 126.54354 1.000 71.08595 129 PHE B N 1
ATOM 7091 C CA . PHE B 1 129 ? 32.50203 70.25209 125.43021 1.000 67.28222 129 PHE B CA 1
ATOM 7092 C C . PHE B 1 129 ? 33.11733 71.52540 124.86514 1.000 61.65525 129 PHE B C 1
ATOM 7093 O O . PHE B 1 129 ? 32.49690 72.59115 124.87747 1.000 59.90825 129 PHE B O 1
ATOM 7110 N N . ASN B 1 130 ? 34.35221 71.40995 124.37971 1.000 56.70994 130 ASN B N 1
ATOM 7111 C CA . ASN B 1 130 ? 35.02153 72.51929 123.70560 1.000 63.68387 130 ASN B CA 1
ATOM 7112 C C . ASN B 1 130 ? 35.77034 71.97272 122.50029 1.000 71.52284 130 ASN B C 1
ATOM 7113 O O . ASN B 1 130 ? 36.78267 71.28111 122.65387 1.000 62.26010 130 ASN B O 1
ATOM 7124 N N . THR B 1 131 ? 35.27281 72.28366 121.30349 1.000 61.50627 131 THR B N 1
ATOM 7125 C CA . THR B 1 131 ? 35.83958 71.79702 120.04825 1.000 64.45159 131 THR B CA 1
ATOM 7126 C C . THR B 1 131 ? 36.02979 72.99720 119.13131 1.000 61.67932 131 THR B C 1
ATOM 7127 O O . THR B 1 131 ? 35.14639 73.31894 118.32565 1.000 63.58453 131 THR B O 1
ATOM 7138 N N . PRO B 1 132 ? 37.16554 73.69564 119.23301 1.000 66.52920 132 PRO B N 1
ATOM 7139 C CA . PRO B 1 132 ? 37.34078 74.91080 118.42008 1.000 67.09428 132 PRO B CA 1
ATOM 7140 C C . PRO B 1 132 ? 37.16636 74.68690 116.92711 1.000 67.60312 132 PRO B C 1
ATOM 7141 O O . PRO B 1 132 ? 36.72476 75.60680 116.23037 1.000 62.60148 132 PRO B O 1
ATOM 7152 N N . VAL B 1 133 ? 37.47567 73.49608 116.40988 1.000 58.39103 133 VAL B N 1
ATOM 7153 C CA . VAL B 1 133 ? 37.33727 73.26018 114.97390 1.000 62.75376 133 VAL B CA 1
ATOM 7154 C C . VAL B 1 133 ? 35.92598 73.59567 114.50442 1.000 65.09283 133 VAL B C 1
ATOM 7155 O O . VAL B 1 133 ? 35.73141 74.05872 113.37353 1.000 70.88255 133 VAL B O 1
ATOM 7168 N N . LEU B 1 134 ? 34.91836 73.35117 115.34773 1.000 61.79362 134 LEU B N 1
ATOM 7169 C CA . LEU B 1 134 ? 33.53212 73.71965 115.07224 1.000 58.87777 134 LEU B CA 1
ATOM 7170 C C . LEU B 1 134 ? 33.17176 75.09644 115.64252 1.000 58.81096 134 LEU B C 1
ATOM 7171 O O . LEU B 1 134 ? 32.50721 75.91625 114.98483 1.000 73.08001 134 LEU B O 1
ATOM 7187 N N . ASP B 1 135 ? 33.58809 75.34447 116.88540 1.000 56.50191 135 ASP B N 1
ATOM 7188 C CA . ASP B 1 135 ? 33.12086 76.51620 117.61569 1.000 61.70300 135 ASP B CA 1
ATOM 7189 C C . ASP B 1 135 ? 33.63814 77.81248 117.00166 1.000 63.12337 135 ASP B C 1
ATOM 7190 O O . ASP B 1 135 ? 32.98176 78.85620 117.11600 1.000 58.69727 135 ASP B O 1
ATOM 7199 N N . VAL B 1 136 ? 34.79993 77.77202 116.34426 1.000 61.36843 136 VAL B N 1
ATOM 7200 C CA . VAL B 1 136 ? 35.32423 78.97630 115.70821 1.000 60.72536 136 VAL B CA 1
ATOM 7201 C C . VAL B 1 136 ? 34.35367 79.46803 114.64260 1.000 61.38279 136 VAL B C 1
ATOM 7202 O O . VAL B 1 136 ? 34.03417 80.65991 114.56784 1.000 66.18020 136 VAL B O 1
ATOM 7215 N N . LYS B 1 137 ? 33.86476 78.55192 113.80666 1.000 64.37034 137 LYS B N 1
ATOM 7216 C CA . LYS B 1 137 ? 32.89926 78.92565 112.78103 1.000 63.63924 137 LYS B CA 1
ATOM 7217 C C . LYS B 1 137 ? 31.56232 79.30504 113.40353 1.000 64.11326 137 LYS B C 1
ATOM 7218 O O . LYS B 1 137 ? 30.87379 80.20282 112.90486 1.000 62.14357 137 LYS B O 1
ATOM 7237 N N . ALA B 1 138 ? 31.16796 78.62677 114.48359 1.000 60.28583 138 ALA B N 1
ATOM 7238 C CA . ALA B 1 138 ? 29.91302 79.00719 115.13505 1.000 56.73252 138 ALA B CA 1
ATOM 7239 C C . ALA B 1 138 ? 29.94962 80.44815 115.64620 1.000 42.33676 138 ALA B C 1
ATOM 7240 O O . ALA B 1 138 ? 28.92432 81.15474 115.60363 1.000 52.45201 138 ALA B O 1
ATOM 7247 N N . TRP B 1 139 ? 31.10860 80.90656 116.12586 1.000 44.87829 139 TRP B N 1
ATOM 7248 C CA . TRP B 1 139 ? 31.21819 82.30156 116.55197 1.000 57.50411 139 TRP B CA 1
ATOM 7249 C C . TRP B 1 139 ? 30.87142 83.23555 115.40419 1.000 51.53576 139 TRP B C 1
ATOM 7250 O O . TRP B 1 139 ? 30.05810 84.15921 115.55157 1.000 57.50369 139 TRP B O 1
ATOM 7271 N N . GLY B 1 140 ? 31.48512 83.00092 114.24296 1.000 56.75659 140 GLY B N 1
ATOM 7272 C CA . GLY B 1 140 ? 31.17141 83.79592 113.07115 1.000 50.27019 140 GLY B CA 1
ATOM 7273 C C . GLY B 1 140 ? 29.71131 83.70538 112.68164 1.000 45.72442 140 GLY B C 1
ATOM 7274 O O . GLY B 1 140 ? 29.10977 84.69719 112.26395 1.000 50.15133 140 GLY B O 1
ATOM 7278 N N . GLU B 1 141 ? 29.12183 82.51613 112.80371 1.000 50.80492 141 GLU B N 1
ATOM 7279 C CA . GLU B 1 141 ? 27.72375 82.37262 112.41617 1.000 56.14081 141 GLU B CA 1
ATOM 7280 C C . GLU B 1 141 ? 26.83167 83.27917 113.25557 1.000 56.47569 141 GLU B C 1
ATOM 7281 O O . GLU B 1 141 ? 25.98820 84.00389 112.71994 1.000 61.47674 141 GLU B O 1
ATOM 7293 N N . SER B 1 142 ? 26.99914 83.24509 114.58051 1.000 63.22585 142 SER B N 1
ATOM 7294 C CA . SER B 1 142 ? 26.16208 84.10066 115.42389 1.000 69.04185 142 SER B CA 1
ATOM 7295 C C . SER B 1 142 ? 26.47341 85.58081 115.19295 1.000 59.93913 142 SER B C 1
ATOM 7296 O O . SER B 1 142 ? 25.56007 86.41944 115.19035 1.000 65.97352 142 SER B O 1
ATOM 7304 N N . TRP B 1 143 ? 27.75121 85.92634 114.99655 1.000 51.41745 143 TRP B N 1
ATOM 7305 C CA . TRP B 1 143 ? 28.08356 87.32351 114.72859 1.000 58.55885 143 TRP B CA 1
ATOM 7306 C C . TRP B 1 143 ? 27.36693 87.81436 113.47389 1.000 57.10823 143 TRP B C 1
ATOM 7307 O O . TRP B 1 143 ? 26.79949 88.91213 113.45720 1.000 59.75275 143 TRP B O 1
ATOM 7328 N N . GLY B 1 144 ? 27.39389 87.01049 112.40879 1.000 62.81786 144 GLY B N 1
ATOM 7329 C CA . GLY B 1 144 ? 26.72332 87.40035 111.17706 1.000 63.67833 144 GLY B CA 1
ATOM 7330 C C . GLY B 1 144 ? 25.21235 87.41973 111.30858 1.000 62.77680 144 GLY B C 1
ATOM 7331 O O . GLY B 1 144 ? 24.53981 88.27553 110.72490 1.000 56.44749 144 GLY B O 1
ATOM 7335 N N . ARG B 1 145 ? 24.65599 86.47443 112.06766 1.000 67.45281 145 ARG B N 1
ATOM 7336 C CA . ARG B 1 145 ? 23.21407 86.44583 112.28015 1.000 62.78349 145 ARG B CA 1
ATOM 7337 C C . ARG B 1 145 ? 22.75081 87.70756 112.99645 1.000 63.38684 145 ARG B C 1
ATOM 7338 O O . ARG B 1 145 ? 21.66251 88.22516 112.71687 1.000 70.27627 145 ARG B O 1
ATOM 7359 N N . ALA B 1 146 ? 23.55993 88.20878 113.93023 1.000 63.20846 146 ALA B N 1
ATOM 7360 C CA . ALA B 1 146 ? 23.20070 89.40456 114.68148 1.000 67.24970 146 ALA B CA 1
ATOM 7361 C C . ALA B 1 146 ? 23.56594 90.69478 113.95650 1.000 63.96861 146 ALA B C 1
ATOM 7362 O O . ALA B 1 146 ? 23.10065 91.76655 114.36077 1.000 68.25087 146 ALA B O 1
ATOM 7369 N N . CYS B 1 147 ? 24.35861 90.62722 112.89722 1.000 62.69885 147 CYS B N 1
ATOM 7370 C CA . CYS B 1 147 ? 24.81990 91.84347 112.23220 1.000 73.09636 147 CYS B CA 1
ATOM 7371 C C . CYS B 1 147 ? 23.63640 92.53507 111.57268 1.000 73.41529 147 CYS B C 1
ATOM 7372 O O . CYS B 1 147 ? 22.97934 91.93390 110.71283 1.000 68.70181 147 CYS B O 1
ATOM 7380 N N . PRO B 1 148 ? 23.33101 93.79091 111.92392 1.000 74.80049 148 PRO B N 1
ATOM 7381 C CA . PRO B 1 148 ? 22.15055 94.44150 111.33139 1.000 80.26760 148 PRO B CA 1
ATOM 7382 C C . PRO B 1 148 ? 22.37986 94.98775 109.93337 1.000 72.55220 148 PRO B C 1
ATOM 7383 O O . PRO B 1 148 ? 21.39650 95.29243 109.24474 1.000 75.23999 148 PRO B O 1
ATOM 7394 N N . THR B 1 149 ? 23.63065 95.11530 109.48996 1.000 72.91143 149 THR B N 1
ATOM 7395 C CA . THR B 1 149 ? 23.90497 95.71555 108.18894 1.000 73.42984 149 THR B CA 1
ATOM 7396 C C . THR B 1 149 ? 23.59496 94.76456 107.03494 1.000 72.34709 149 THR B C 1
ATOM 7397 O O . THR B 1 149 ? 23.09643 95.20447 105.99215 1.000 66.11765 149 THR B O 1
ATOM 7408 N N . PHE B 1 150 ? 23.88253 93.47166 107.18570 1.000 74.95789 150 PHE B N 1
ATOM 7409 C CA . PHE B 1 150 ? 23.70052 92.55571 106.06466 1.000 65.08340 150 PHE B CA 1
ATOM 7410 C C . PHE B 1 150 ? 22.22641 92.48716 105.68415 1.000 63.62676 150 PHE B C 1
ATOM 7411 O O . PHE B 1 150 ? 21.34372 92.45371 106.54545 1.000 68.13033 150 PHE B O 1
ATOM 7428 N N . GLN B 1 151 ? 21.96599 92.44920 104.37623 1.000 65.25860 151 GLN B N 1
ATOM 7429 C CA . GLN B 1 151 ? 20.62192 92.18672 103.87166 1.000 57.29633 151 GLN B CA 1
ATOM 7430 C C . GLN B 1 151 ? 20.25453 90.70956 103.93262 1.000 59.26273 151 GLN B C 1
ATOM 7431 O O . GLN B 1 151 ? 19.08474 90.37407 104.14898 1.000 49.31184 151 GLN B O 1
ATOM 7445 N N . SER B 1 152 ? 21.22482 89.81897 103.73920 1.000 45.40218 152 SER B N 1
ATOM 7446 C CA . SER B 1 152 ? 21.00244 88.38787 103.86911 1.000 52.68563 152 SER B CA 1
ATOM 7447 C C . SER B 1 152 ? 22.25689 87.75431 104.44362 1.000 49.78174 152 SER B C 1
ATOM 7448 O O . SER B 1 152 ? 23.37362 88.10280 104.05028 1.000 62.50073 152 SER B O 1
ATOM 7456 N N . PHE B 1 153 ? 22.06958 86.81713 105.36858 1.000 55.97242 153 PHE B N 1
ATOM 7457 C CA . PHE B 1 153 ? 23.17508 86.04351 105.92912 1.000 53.29115 153 PHE B CA 1
ATOM 7458 C C . PHE B 1 153 ? 22.72770 84.59732 106.05611 1.000 53.92614 153 PHE B C 1
ATOM 7459 O O . PHE B 1 153 ? 21.83909 84.29587 106.85938 1.000 55.34054 153 PHE B O 1
ATOM 7476 N N . THR B 1 154 ? 23.33279 83.70665 105.27481 1.000 53.27957 154 THR B N 1
ATOM 7477 C CA . THR B 1 154 ? 22.95036 82.30049 105.28578 1.000 52.54123 154 THR B CA 1
ATOM 7478 C C . THR B 1 154 ? 24.13385 81.43692 105.70328 1.000 56.63966 154 THR B C 1
ATOM 7479 O O . THR B 1 154 ? 25.16461 81.43241 105.00593 1.000 53.77489 154 THR B O 1
ATOM 7490 N N . PRO B 1 155 ? 24.05252 80.70776 106.82023 1.000 54.83042 155 PRO B N 1
ATOM 7491 C CA . PRO B 1 155 ? 25.12701 79.76516 107.16676 1.000 43.51440 155 PRO B CA 1
ATOM 7492 C C . PRO B 1 155 ? 24.91031 78.43415 106.45869 1.000 47.01542 155 PRO B C 1
ATOM 7493 O O . PRO B 1 155 ? 23.80152 77.90070 106.45001 1.000 48.08387 155 PRO B O 1
ATOM 7504 N N . ILE B 1 156 ? 25.97332 77.90164 105.86527 1.000 50.19172 156 ILE B N 1
ATOM 7505 C CA . ILE B 1 156 ? 25.96162 76.60171 105.20813 1.000 51.21824 156 ILE B CA 1
ATOM 7506 C C . ILE B 1 156 ? 26.99220 75.71804 105.89168 1.000 50.14291 156 ILE B C 1
ATOM 7507 O O . ILE B 1 156 ? 28.11112 76.15946 106.17735 1.000 53.87536 156 ILE B O 1
ATOM 7540 N N . ALA B 1 158 ? 29.09870 72.03388 105.95356 1.000 55.30235 158 ALA B N 1
ATOM 7541 C CA . ALA B 1 158 ? 29.54787 70.91615 105.13829 1.000 55.79745 158 ALA B CA 1
ATOM 7542 C C . ALA B 1 158 ? 29.47266 69.59903 105.90517 1.000 53.62762 158 ALA B C 1
ATOM 7543 O O . ALA B 1 158 ? 29.76209 69.53302 107.10206 1.000 61.31521 158 ALA B O 1
ATOM 7550 N N . SER B 1 159 ? 29.09884 68.54596 105.19118 1.000 51.20629 159 SER B N 1
ATOM 7551 C CA . SER B 1 159 ? 29.11556 67.18891 105.71102 1.000 61.02485 159 SER B CA 1
ATOM 7552 C C . SER B 1 159 ? 30.54175 66.62449 105.62147 1.000 62.29696 159 SER B C 1
ATOM 7553 O O . SER B 1 159 ? 31.46934 67.32991 105.22724 1.000 62.41770 159 SER B O 1
ATOM 7561 N N . TRP B 1 160 ? 30.72538 65.32653 105.92527 1.000 64.97301 160 TRP B N 1
ATOM 7562 C CA . TRP B 1 160 ? 32.04059 64.64508 105.74075 1.000 59.67258 160 TRP B CA 1
ATOM 7563 C C . TRP B 1 160 ? 32.33106 64.68236 104.23365 1.000 62.83202 160 TRP B C 1
ATOM 7564 O O . TRP B 1 160 ? 31.55006 64.07313 103.52185 1.000 61.30365 160 TRP B O 1
ATOM 7585 N N . TYR B 1 161 ? 33.40965 65.28885 103.73735 1.000 54.08638 161 TYR B N 1
ATOM 7586 C CA . TYR B 1 161 ? 33.72719 65.21413 102.31424 1.000 62.69577 161 TYR B CA 1
ATOM 7587 C C . TYR B 1 161 ? 33.94266 63.74826 101.95400 1.000 65.70328 161 TYR B C 1
ATOM 7588 O O . TYR B 1 161 ? 34.57221 63.01143 102.71471 1.000 54.91606 161 TYR B O 1
ATOM 7606 N N . PHE B 1 162 ? 33.43844 63.31319 100.79113 1.000 59.69349 162 PHE B N 1
ATOM 7607 C CA . PHE B 1 162 ? 33.93576 62.04445 100.24882 1.000 65.92512 162 PHE B CA 1
ATOM 7608 C C . PHE B 1 162 ? 35.44165 62.12407 100.01431 1.000 65.04257 162 PHE B C 1
ATOM 7609 O O . PHE B 1 162 ? 36.17312 61.14334 100.22796 1.000 70.32954 162 PHE B O 1
ATOM 7626 N N . GLN B 1 163 ? 35.92305 63.31131 99.64428 1.000 62.03275 163 GLN B N 1
ATOM 7627 C CA . GLN B 1 163 ? 37.32185 63.55590 99.33983 1.000 71.85691 163 GLN B CA 1
ATOM 7628 C C . GLN B 1 163 ? 38.21432 63.40912 100.56051 1.000 73.54261 163 GLN B C 1
ATOM 7629 O O . GLN B 1 163 ? 39.44126 63.44863 100.41610 1.000 79.87609 163 GLN B O 1
ATOM 7643 N N . ASN B 1 164 ? 37.63579 63.24776 101.75369 1.000 73.66591 164 ASN B N 1
ATOM 7644 C CA . ASN B 1 164 ? 38.44633 62.87996 102.90638 1.000 73.72885 164 ASN B CA 1
ATOM 7645 C C . ASN B 1 164 ? 39.19477 61.57829 102.65698 1.000 75.67360 164 ASN B C 1
ATOM 7646 O O . ASN B 1 164 ? 40.24507 61.35464 103.26860 1.000 72.40234 164 ASN B O 1
ATOM 7657 N N . PHE B 1 165 ? 38.68781 60.72318 101.76306 1.000 76.15261 165 PHE B N 1
ATOM 7658 C CA . PHE B 1 165 ? 39.40819 59.49750 101.43968 1.000 78.60306 165 PHE B CA 1
ATOM 7659 C C . PHE B 1 165 ? 40.72183 59.76511 100.71426 1.000 82.31658 165 PHE B C 1
ATOM 7660 O O . PHE B 1 165 ? 41.57718 58.87346 100.66587 1.000 85.28511 165 PHE B O 1
ATOM 7677 N N . PHE B 1 166 ? 40.89816 60.95725 100.13933 1.000 86.32768 166 PHE B N 1
ATOM 7678 C CA . PHE B 1 166 ? 42.15980 61.32782 99.51294 1.000 95.26881 166 PHE B CA 1
ATOM 7679 C C . PHE B 1 166 ? 43.08281 62.10409 100.44572 1.000 98.35479 166 PHE B C 1
ATOM 7680 O O . PHE B 1 166 ? 44.23959 62.34159 100.08635 1.000 114.26206 166 PHE B O 1
ATOM 7697 N N . ILE B 1 167 ? 42.60304 62.51076 101.61892 1.000 98.21348 167 ILE B N 1
ATOM 7698 C CA . ILE B 1 167 ? 43.42311 63.19798 102.61772 1.000 96.66449 167 ILE B CA 1
ATOM 7699 C C . ILE B 1 167 ? 44.21079 62.15421 103.40134 1.000 91.87548 167 ILE B C 1
ATOM 7700 O O . ILE B 1 167 ? 43.60736 61.25890 104.00945 1.000 91.70842 167 ILE B O 1
ATOM 7716 N N . PRO B 1 168 ? 45.54677 62.22474 103.42889 1.000 103.38582 168 PRO B N 1
ATOM 7717 C CA . PRO B 1 168 ? 46.31443 61.14198 104.08051 1.000 104.38479 168 PRO B CA 1
ATOM 7718 C C . PRO B 1 168 ? 46.01200 60.96169 105.56460 1.000 93.32790 168 PRO B C 1
ATOM 7719 O O . PRO B 1 168 ? 45.98263 59.82063 106.06648 1.000 88.02611 168 PRO B O 1
ATOM 7730 N N . SER B 1 169 ? 45.77881 62.05952 106.28680 1.000 90.08102 169 SER B N 1
ATOM 7731 C CA . SER B 1 169 ? 45.52134 61.95226 107.71887 1.000 85.49340 169 SER B CA 1
ATOM 7732 C C . SER B 1 169 ? 44.26476 61.13773 107.98621 1.000 88.98430 169 SER B C 1
ATOM 7733 O O . SER B 1 169 ? 44.19239 60.40559 108.98015 1.000 90.16056 169 SER B O 1
ATOM 7741 N N . PHE B 1 170 ? 43.26641 61.24742 107.10756 1.000 90.93011 170 PHE B N 1
ATOM 7742 C CA . PHE B 1 170 ? 42.09080 60.39594 107.22987 1.000 94.08125 170 PHE B CA 1
ATOM 7743 C C . PHE B 1 170 ? 42.45533 58.92710 107.06458 1.000 90.19465 170 PHE B C 1
ATOM 7744 O O . PHE B 1 170 ? 41.97393 58.06883 107.81465 1.000 92.34964 170 PHE B O 1
ATOM 7761 N N . VAL B 1 171 ? 43.29812 58.61755 106.08026 1.000 78.38675 171 VAL B N 1
ATOM 7762 C CA . VAL B 1 171 ? 43.62058 57.22371 105.79500 1.000 80.85727 171 VAL B CA 1
ATOM 7763 C C . VAL B 1 171 ? 44.35523 56.57988 106.95868 1.000 81.86601 171 VAL B C 1
ATOM 7764 O O . VAL B 1 171 ? 44.15781 55.39377 107.25061 1.000 85.61529 171 VAL B O 1
ATOM 7777 N N . ALA B 1 172 ? 45.22116 57.33315 107.63946 1.000 74.62853 172 ALA B N 1
ATOM 7778 C CA . ALA B 1 172 ? 46.04377 56.69636 108.66612 1.000 86.82050 172 ALA B CA 1
ATOM 7779 C C . ALA B 1 172 ? 45.22336 56.23390 109.87134 1.000 89.54515 172 ALA B C 1
ATOM 7780 O O . ALA B 1 172 ? 45.24996 55.05187 110.23520 1.000 79.00572 172 ALA B O 1
ATOM 7787 N N . GLU B 1 173 ? 44.47020 57.14553 110.49170 1.000 87.75201 173 GLU B N 1
ATOM 7788 C CA . GLU B 1 173 ? 43.90277 56.85616 111.80786 1.000 84.83480 173 GLU B CA 1
ATOM 7789 C C . GLU B 1 173 ? 42.65609 55.98267 111.74119 1.000 87.44252 173 GLU B C 1
ATOM 7790 O O . GLU B 1 173 ? 42.44773 55.12849 112.61116 1.000 95.61024 173 GLU B O 1
ATOM 7802 N N . PHE B 1 174 ? 41.81767 56.17744 110.72849 1.000 81.66572 174 PHE B N 1
ATOM 7803 C CA . PHE B 1 174 ? 40.45788 55.65090 110.72090 1.000 83.73300 174 PHE B CA 1
ATOM 7804 C C . PHE B 1 174 ? 40.37916 54.32695 109.98478 1.000 77.63062 174 PHE B C 1
ATOM 7805 O O . PHE B 1 174 ? 39.42302 54.05365 109.25607 1.000 86.94704 174 PHE B O 1
ATOM 7822 N N . GLY B 1 175 ? 41.39056 53.48333 110.17434 1.000 78.37087 175 GLY B N 1
ATOM 7823 C CA . GLY B 1 175 ? 41.44086 52.19343 109.52918 1.000 82.41648 175 GLY B CA 1
ATOM 7824 C C . GLY B 1 175 ? 42.00034 52.30080 108.12500 1.000 95.49429 175 GLY B C 1
ATOM 7825 O O . GLY B 1 175 ? 42.15171 53.38393 107.55407 1.000 95.59642 175 GLY B O 1
ATOM 7829 N N . GLY B 1 176 ? 42.31161 51.14099 107.55177 1.000 95.25798 176 GLY B N 1
ATOM 7830 C CA . GLY B 1 176 ? 42.84416 51.12235 106.20259 1.000 94.23828 176 GLY B CA 1
ATOM 7831 C C . GLY B 1 176 ? 41.89658 51.69509 105.16997 1.000 96.42893 176 GLY B C 1
ATOM 7832 O O . GLY B 1 176 ? 42.33905 52.09239 104.08687 1.000 98.46286 176 GLY B O 1
ATOM 7836 N N . PHE B 1 177 ? 40.60966 51.76654 105.48942 1.000 82.99702 177 PHE B N 1
ATOM 7837 C CA . PHE B 1 177 ? 39.61116 52.18725 104.51980 1.000 83.44488 177 PHE B CA 1
ATOM 7838 C C . PHE B 1 177 ? 39.95342 53.57244 103.97284 1.000 84.95636 177 PHE B C 1
ATOM 7839 O O . PHE B 1 177 ? 40.34033 54.46251 104.73881 1.000 88.86270 177 PHE B O 1
ATOM 7856 N N . PRO B 1 178 ? 39.80588 53.80353 102.65191 1.000 84.32756 178 PRO B N 1
ATOM 7857 C CA . PRO B 1 178 ? 39.41694 52.80348 101.64894 1.000 87.99793 178 PRO B CA 1
ATOM 7858 C C . PRO B 1 178 ? 40.52080 52.34803 100.68451 1.000 90.99874 178 PRO B C 1
ATOM 7859 O O . PRO B 1 178 ? 40.19465 51.80202 99.62556 1.000 88.18679 178 PRO B O 1
ATOM 7870 N N . TRP B 1 179 ? 41.78483 52.55850 101.02711 1.000 91.37945 179 TRP B N 1
ATOM 7871 C CA . TRP B 1 179 ? 42.87162 52.28204 100.09471 1.000 93.46307 179 TRP B CA 1
ATOM 7872 C C . TRP B 1 179 ? 43.83121 51.20137 100.55826 1.000 91.13135 179 TRP B C 1
ATOM 7873 O O . TRP B 1 179 ? 44.33024 50.43466 99.73001 1.000 98.99649 179 TRP B O 1
ATOM 7894 N N . ASN B 1 180 ? 44.11269 51.11134 101.85116 1.000 100.02143 180 ASN B N 1
ATOM 7895 C CA . ASN B 1 180 ? 45.07525 50.14767 102.37472 1.000 105.61563 180 ASN B CA 1
ATOM 7896 C C . ASN B 1 180 ? 44.27992 49.01028 103.00687 1.000 98.97031 180 ASN B C 1
ATOM 7897 O O . ASN B 1 180 ? 43.61219 49.21290 104.02412 1.000 100.41194 180 ASN B O 1
ATOM 7908 N N . GLN B 1 181 ? 44.35020 47.81737 102.42171 1.000 106.65554 181 GLN B N 1
ATOM 7909 C CA . GLN B 1 181 ? 43.66586 46.68903 103.03682 1.000 100.35719 181 GLN B CA 1
ATOM 7910 C C . GLN B 1 181 ? 44.42945 46.28820 104.29252 1.000 98.87495 181 GLN B C 1
ATOM 7911 O O . GLN B 1 181 ? 45.64340 46.48268 104.39113 1.000 97.11889 181 GLN B O 1
ATOM 7925 N N . ASP B 1 182 ? 43.71500 45.71981 105.25670 1.000 104.12495 182 ASP B N 1
ATOM 7926 C CA . ASP B 1 182 ? 44.30856 45.43890 106.55246 1.000 100.98910 182 ASP B CA 1
ATOM 7927 C C . ASP B 1 182 ? 44.79615 43.99409 106.60814 1.000 102.28024 182 ASP B C 1
ATOM 7928 O O . ASP B 1 182 ? 44.82509 43.28521 105.59705 1.000 101.38712 182 ASP B O 1
ATOM 7937 N N . ASP B 1 183 ? 45.17774 43.54411 107.80396 1.000 106.32975 183 ASP B N 1
ATOM 7938 C CA . ASP B 1 183 ? 45.89029 42.27438 107.92558 1.000 105.21351 183 ASP B CA 1
ATOM 7939 C C . ASP B 1 183 ? 45.06257 41.11111 107.38873 1.000 105.51562 183 ASP B C 1
ATOM 7940 O O . ASP B 1 183 ? 45.58868 40.24040 106.68546 1.000 107.98718 183 ASP B O 1
ATOM 7949 N N . GLU B 1 184 ? 43.76769 41.07656 107.69717 1.000 101.52733 184 GLU B N 1
ATOM 7950 C CA . GLU B 1 184 ? 42.89597 39.99826 107.24334 1.000 97.34949 184 GLU B CA 1
ATOM 7951 C C . GLU B 1 184 ? 42.31840 40.25718 105.85857 1.000 97.15107 184 GLU B C 1
ATOM 7952 O O . GLU B 1 184 ? 41.38053 39.56485 105.45081 1.000 97.35605 184 GLU B O 1
ATOM 7964 N N . GLY B 1 185 ? 42.86176 41.23148 105.13349 1.000 103.81963 185 GLY B N 1
ATOM 7965 C CA . GLY B 1 185 ? 42.41019 41.52045 103.78868 1.000 102.16283 185 GLY B CA 1
ATOM 7966 C C . GLY B 1 185 ? 41.17880 42.38596 103.68519 1.000 100.74067 185 GLY B C 1
ATOM 7967 O O . GLY B 1 185 ? 40.54044 42.41183 102.63041 1.000 91.56512 185 GLY B O 1
ATOM 7971 N N . TYR B 1 186 ? 40.84486 43.13672 104.72839 1.000 105.14922 186 TYR B N 1
ATOM 7972 C CA . TYR B 1 186 ? 39.64354 43.95623 104.75588 1.000 91.96562 186 TYR B CA 1
ATOM 7973 C C . TYR B 1 186 ? 40.04091 45.42040 104.63291 1.000 88.06295 186 TYR B C 1
ATOM 7974 O O . TYR B 1 186 ? 41.01894 45.86073 105.24663 1.000 91.85084 186 TYR B O 1
ATOM 7992 N N . LEU B 1 187 ? 39.28434 46.17319 103.83325 1.000 86.10797 187 LEU B N 1
ATOM 7993 C CA . LEU B 1 187 ? 39.34977 47.63321 103.87239 1.000 88.45709 187 LEU B CA 1
ATOM 7994 C C . LEU B 1 187 ? 38.50100 48.06674 105.05873 1.000 84.84073 187 LEU B C 1
ATOM 7995 O O . LEU B 1 187 ? 37.27394 48.13526 104.97715 1.000 76.71287 187 LEU B O 1
ATOM 8011 N N . THR B 1 188 ? 39.16226 48.34488 106.17653 1.000 80.43399 188 THR B N 1
ATOM 8012 C CA . THR B 1 188 ? 38.49763 48.51547 107.45878 1.000 83.03297 188 THR B CA 1
ATOM 8013 C C . THR B 1 188 ? 38.43016 49.99041 107.82696 1.000 91.26660 188 THR B C 1
ATOM 8014 O O . THR B 1 188 ? 39.44286 50.69682 107.77270 1.000 90.37585 188 THR B O 1
ATOM 8025 N N . LEU B 1 189 ? 37.23711 50.44889 108.19242 1.000 88.01937 189 LEU B N 1
ATOM 8026 C CA . LEU B 1 189 ? 37.02973 51.80475 108.68364 1.000 86.22503 189 LEU B CA 1
ATOM 8027 C C . LEU B 1 189 ? 36.79627 51.73149 110.18471 1.000 75.26896 189 LEU B C 1
ATOM 8028 O O . LEU B 1 189 ? 35.89671 51.01708 110.63394 1.000 79.50805 189 LEU B O 1
ATOM 8044 N N . ARG B 1 190 ? 37.55622 52.51171 110.94854 1.000 80.29506 190 ARG B N 1
ATOM 8045 C CA . ARG B 1 190 ? 37.53874 52.45154 112.41154 1.000 83.81168 190 ARG B CA 1
ATOM 8046 C C . ARG B 1 190 ? 37.12436 53.83032 112.91683 1.000 77.37179 190 ARG B C 1
ATOM 8047 O O . ARG B 1 190 ? 37.91897 54.77564 112.88366 1.000 68.72740 190 ARG B O 1
ATOM 8068 N N . LEU B 1 191 ? 35.87946 53.94777 113.37326 1.000 72.99556 191 LEU B N 1
ATOM 8069 C CA . LEU B 1 191 ? 35.33410 55.22851 113.80159 1.000 72.62370 191 LEU B CA 1
ATOM 8070 C C . LEU B 1 191 ? 34.29455 55.00897 114.88992 1.000 66.89000 191 LEU B C 1
ATOM 8071 O O . LEU B 1 191 ? 33.64299 53.95671 114.92403 1.000 65.48431 191 LEU B O 1
ATOM 8087 N N . PRO B 1 192 ? 34.12248 55.97080 115.79908 1.000 70.03848 192 PRO B N 1
ATOM 8088 C CA . PRO B 1 192 ? 33.03485 55.86926 116.77444 1.000 67.56618 192 PRO B CA 1
ATOM 8089 C C . PRO B 1 192 ? 31.69256 56.02180 116.10992 1.000 71.51577 192 PRO B C 1
ATOM 8090 O O . PRO B 1 192 ? 31.56794 56.67686 115.05203 1.000 57.95365 192 PRO B O 1
ATOM 8101 N N . PRO B 1 193 ? 30.62599 55.42831 116.66121 1.000 71.97290 193 PRO B N 1
ATOM 8102 C CA . PRO B 1 193 ? 29.28270 55.68183 116.13270 1.000 68.16422 193 PRO B CA 1
ATOM 8103 C C . PRO B 1 193 ? 28.93414 57.16368 116.20898 1.000 61.38058 193 PRO B C 1
ATOM 8104 O O . PRO B 1 193 ? 29.40215 57.88877 117.08790 1.000 57.94703 193 PRO B O 1
ATOM 8115 N N . LEU B 1 194 ? 28.12363 57.62146 115.25130 1.000 63.08210 194 LEU B N 1
ATOM 8116 C CA . LEU B 1 194 ? 27.67008 59.00828 115.27461 1.000 62.46350 194 LEU B CA 1
ATOM 8117 C C . LEU B 1 194 ? 26.63836 59.23574 116.36899 1.000 60.69772 194 LEU B C 1
ATOM 8118 O O . LEU B 1 194 ? 26.61115 60.30066 116.99811 1.000 61.57725 194 LEU B O 1
ATOM 8134 N N . GLY B 1 195 ? 25.79984 58.24438 116.62116 1.000 55.61863 195 GLY B N 1
ATOM 8135 C CA . GLY B 1 195 ? 24.67210 58.37783 117.51856 1.000 57.04381 195 GLY B CA 1
ATOM 8136 C C . GLY B 1 195 ? 23.35186 58.31738 116.77000 1.000 50.74899 195 GLY B C 1
ATOM 8137 O O . GLY B 1 195 ? 23.28140 58.43649 115.54604 1.000 57.45681 195 GLY B O 1
ATOM 8141 N N . GLY B 1 196 ? 22.28920 58.12987 117.54534 1.000 54.93719 196 GLY B N 1
ATOM 8142 C CA . GLY B 1 196 ? 20.97905 57.99341 116.94177 1.000 40.86516 196 GLY B CA 1
ATOM 8143 C C . GLY B 1 196 ? 20.96819 56.82552 115.97965 1.000 49.71606 196 GLY B C 1
ATOM 8144 O O . GLY B 1 196 ? 21.46873 55.73668 116.27836 1.000 48.26719 196 GLY B O 1
ATOM 8148 N N . ASN B 1 197 ? 20.39370 57.05242 114.79987 1.000 60.63936 197 ASN B N 1
ATOM 8149 C CA . ASN B 1 197 ? 20.27577 56.02548 113.77579 1.000 64.16760 197 ASN B CA 1
ATOM 8150 C C . ASN B 1 197 ? 21.42541 56.05405 112.77541 1.000 55.63900 197 ASN B C 1
ATOM 8151 O O . ASN B 1 197 ? 21.26422 55.57311 111.64841 1.000 45.83913 197 ASN B O 1
ATOM 8162 N N . GLU B 1 198 ? 22.57632 56.60947 113.15708 1.000 58.64109 198 GLU B N 1
ATOM 8163 C CA . GLU B 1 198 ? 23.75301 56.64304 112.28968 1.000 52.34927 198 GLU B CA 1
ATOM 8164 C C . GLU B 1 198 ? 23.41830 57.30205 110.95087 1.000 63.96280 198 GLU B C 1
ATOM 8165 O O . GLU B 1 198 ? 23.68815 56.76228 109.87572 1.000 61.70245 198 GLU B O 1
ATOM 8177 N N . GLU B 1 199 ? 22.82384 58.49181 111.02720 1.000 57.47370 199 GLU B N 1
ATOM 8178 C CA . GLU B 1 199 ? 22.49213 59.26680 109.83340 1.000 62.41830 199 GLU B CA 1
ATOM 8179 C C . GLU B 1 199 ? 23.67665 60.17232 109.49510 1.000 50.15453 199 GLU B C 1
ATOM 8180 O O . GLU B 1 199 ? 23.65322 61.39129 109.67224 1.000 66.08700 199 GLU B O 1
ATOM 8192 N N . VAL B 1 200 ? 24.73674 59.53779 109.00867 1.000 56.09058 200 VAL B N 1
ATOM 8193 C CA . VAL B 1 200 ? 25.98836 60.23033 108.71032 1.000 59.69520 200 VAL B CA 1
ATOM 8194 C C . VAL B 1 200 ? 25.86362 60.96043 107.37844 1.000 59.85024 200 VAL B C 1
ATOM 8195 O O . VAL B 1 200 ? 25.58252 60.32443 106.35046 1.000 55.71050 200 VAL B O 1
ATOM 8208 N N . PRO B 1 201 ? 26.07808 62.27552 107.33651 1.000 50.73131 201 PRO B N 1
ATOM 8209 C CA . PRO B 1 201 ? 26.01536 62.98363 106.05361 1.000 59.07186 201 PRO B CA 1
ATOM 8210 C C . PRO B 1 201 ? 27.35810 63.02425 105.33916 1.000 61.34596 201 PRO B C 1
ATOM 8211 O O . PRO B 1 201 ? 28.42226 63.14961 105.94881 1.000 61.36886 201 PRO B O 1
ATOM 8222 N N . TRP B 1 202 ? 27.29770 62.90237 104.01517 1.000 54.54209 202 TRP B N 1
ATOM 8223 C CA . TRP B 1 202 ? 28.47238 62.97794 103.15778 1.000 55.19439 202 TRP B CA 1
ATOM 8224 C C . TRP B 1 202 ? 28.13062 63.85493 101.96199 1.000 58.61126 202 TRP B C 1
ATOM 8225 O O . TRP B 1 202 ? 26.97445 63.92152 101.53539 1.000 55.33842 202 TRP B O 1
ATOM 8246 N N . ILE B 1 203 ? 29.14517 64.52540 101.42072 1.000 55.19447 203 ILE B N 1
ATOM 8247 C CA . ILE B 1 203 ? 28.97744 65.32646 100.21586 1.000 60.00960 203 ILE B CA 1
ATOM 8248 C C . ILE B 1 203 ? 30.22519 65.20706 99.35643 1.000 58.19035 203 ILE B C 1
ATOM 8249 O O . ILE B 1 203 ? 31.34541 65.09445 99.86303 1.000 64.70533 203 ILE B O 1
ATOM 8265 N N . CYS B 1 204 ? 30.02373 65.24312 98.03950 1.000 55.33842 204 CYS B N 1
ATOM 8266 C CA . CYS B 1 204 ? 31.12334 65.40967 97.09314 1.000 68.90916 204 CYS B CA 1
ATOM 8267 C C . CYS B 1 204 ? 31.42172 66.89880 97.01721 1.000 65.84699 204 CYS B C 1
ATOM 8268 O O . CYS B 1 204 ? 30.72419 67.65159 96.33653 1.000 51.70282 204 CYS B O 1
ATOM 8276 N N . ILE B 1 205 ? 32.45579 67.33213 97.73590 1.000 49.24878 205 ILE B N 1
ATOM 8277 C CA . ILE B 1 205 ? 32.71727 68.76122 97.87197 1.000 61.16400 205 ILE B CA 1
ATOM 8278 C C . ILE B 1 205 ? 32.97355 69.39247 96.50695 1.000 57.08506 205 ILE B C 1
ATOM 8279 O O . ILE B 1 205 ? 32.56501 70.53234 96.25022 1.000 53.28434 205 ILE B O 1
ATOM 8295 N N . ASP B 1 206 ? 33.68453 68.68786 95.62663 1.000 48.72267 206 ASP B N 1
ATOM 8296 C CA . ASP B 1 206 ? 34.08186 69.29315 94.35857 1.000 67.47361 206 ASP B CA 1
ATOM 8297 C C . ASP B 1 206 ? 32.86543 69.63476 93.50402 1.000 60.89452 206 ASP B C 1
ATOM 8298 O O . ASP B 1 206 ? 32.72182 70.76776 93.03319 1.000 52.68520 206 ASP B O 1
ATOM 8307 N N . GLU B 1 207 ? 31.98475 68.66143 93.28321 1.000 57.93917 207 GLU B N 1
ATOM 8308 C CA . GLU B 1 207 ? 30.91135 68.81811 92.31159 1.000 62.23672 207 GLU B CA 1
ATOM 8309 C C . GLU B 1 207 ? 29.62831 69.40953 92.88609 1.000 62.02967 207 GLU B C 1
ATOM 8310 O O . GLU B 1 207 ? 28.81684 69.92729 92.11342 1.000 62.14540 207 GLU B O 1
ATOM 8322 N N . ASP B 1 208 ? 29.39579 69.32730 94.19816 1.000 64.86157 208 ASP B N 1
ATOM 8323 C CA . ASP B 1 208 ? 28.07785 69.64471 94.75264 1.000 61.20545 208 ASP B CA 1
ATOM 8324 C C . ASP B 1 208 ? 28.02866 70.88459 95.63980 1.000 61.44364 208 ASP B C 1
ATOM 8325 O O . ASP B 1 208 ? 27.07131 71.65422 95.54021 1.000 61.41067 208 ASP B O 1
ATOM 8334 N N . PHE B 1 209 ? 29.01786 71.10489 96.50949 1.000 50.69608 209 PHE B N 1
ATOM 8335 C CA . PHE B 1 209 ? 28.93677 72.18675 97.49763 1.000 50.52635 209 PHE B CA 1
ATOM 8336 C C . PHE B 1 209 ? 28.72099 73.54374 96.82586 1.000 61.36042 209 PHE B C 1
ATOM 8337 O O . PHE B 1 209 ? 27.85982 74.34534 97.24524 1.000 60.88489 209 PHE B O 1
ATOM 8354 N N . GLY B 1 210 ? 29.50753 73.82217 95.78362 1.000 50.26180 210 GLY B N 1
ATOM 8355 C CA . GLY B 1 210 ? 29.39479 75.09720 95.10380 1.000 49.14523 210 GLY B CA 1
ATOM 8356 C C . GLY B 1 210 ? 28.00750 75.33070 94.54329 1.000 47.10077 210 GLY B C 1
ATOM 8357 O O . GLY B 1 210 ? 27.49207 76.44849 94.58859 1.000 57.08100 210 GLY B O 1
ATOM 8361 N N . ASP B 1 211 ? 27.38774 74.28151 94.00139 1.000 35.40902 211 ASP B N 1
ATOM 8362 C CA . ASP B 1 211 ? 26.04050 74.42403 93.46186 1.000 46.37439 211 ASP B CA 1
ATOM 8363 C C . ASP B 1 211 ? 25.04271 74.80751 94.54524 1.000 55.03111 211 ASP B C 1
ATOM 8364 O O . ASP B 1 211 ? 24.09432 75.55016 94.27665 1.000 53.70057 211 ASP B O 1
ATOM 8373 N N . LEU B 1 212 ? 25.24432 74.33146 95.77612 1.000 54.52597 212 LEU B N 1
ATOM 8374 C CA . LEU B 1 212 ? 24.36353 74.72799 96.86947 1.000 48.75014 212 LEU B CA 1
ATOM 8375 C C . LEU B 1 212 ? 24.52905 76.20902 97.19257 1.000 49.31754 212 LEU B C 1
ATOM 8376 O O . LEU B 1 212 ? 23.53982 76.93360 97.37999 1.000 56.01587 212 LEU B O 1
ATOM 8392 N N . VAL B 1 213 ? 25.77989 76.67551 97.27620 1.000 53.10244 213 VAL B N 1
ATOM 8393 C CA . VAL B 1 213 ? 25.98840 78.10657 97.51029 1.000 48.48098 213 VAL B CA 1
ATOM 8394 C C . VAL B 1 213 ? 25.36169 78.92944 96.38259 1.000 54.73313 213 VAL B C 1
ATOM 8395 O O . VAL B 1 213 ? 24.75434 79.98517 96.61591 1.000 53.45951 213 VAL B O 1
ATOM 8408 N N . HIS B 1 214 ? 25.52745 78.46564 95.14348 1.000 54.48415 214 HIS B N 1
ATOM 8409 C CA . HIS B 1 214 ? 24.92480 79.11553 93.98476 1.000 51.95409 214 HIS B CA 1
ATOM 8410 C C . HIS B 1 214 ? 23.41181 79.19991 94.12728 1.000 54.04496 214 HIS B C 1
ATOM 8411 O O . HIS B 1 214 ? 22.80731 80.25769 93.90260 1.000 54.14731 214 HIS B O 1
ATOM 8425 N N . GLY B 1 215 ? 22.78238 78.08561 94.49837 1.000 51.07856 215 GLY B N 1
ATOM 8426 C CA . GLY B 1 215 ? 21.34144 78.08402 94.65486 1.000 49.83991 215 GLY B CA 1
ATOM 8427 C C . GLY B 1 215 ? 20.88640 79.06572 95.71013 1.000 50.90362 215 GLY B C 1
ATOM 8428 O O . GLY B 1 215 ? 19.84010 79.70232 95.57355 1.000 57.47948 215 GLY B O 1
ATOM 8432 N N . ILE B 1 216 ? 21.66372 79.19791 96.78588 1.000 55.42103 216 ILE B N 1
ATOM 8433 C CA . ILE B 1 216 ? 21.32766 80.19467 97.79810 1.000 52.04545 216 ILE B CA 1
ATOM 8434 C C . ILE B 1 216 ? 21.39690 81.59576 97.20023 1.000 52.73359 216 ILE B C 1
ATOM 8435 O O . ILE B 1 216 ? 20.48663 82.41438 97.38163 1.000 45.71717 216 ILE B O 1
ATOM 8451 N N . PHE B 1 217 ? 22.48053 81.89128 96.47790 1.000 52.41865 217 PHE B N 1
ATOM 8452 C CA . PHE B 1 217 ? 22.62781 83.23340 95.92099 1.000 51.52393 217 PHE B CA 1
ATOM 8453 C C . PHE B 1 217 ? 21.58032 83.53209 94.85638 1.000 55.30488 217 PHE B C 1
ATOM 8454 O O . PHE B 1 217 ? 21.36774 84.70305 94.52558 1.000 58.64051 217 PHE B O 1
ATOM 8471 N N . LEU B 1 218 ? 20.92455 82.50189 94.31949 1.000 52.58296 218 LEU B N 1
ATOM 8472 C CA . LEU B 1 218 ? 19.83914 82.74156 93.37289 1.000 53.03155 218 LEU B CA 1
ATOM 8473 C C . LEU B 1 218 ? 18.62209 83.40300 94.01737 1.000 52.90849 218 LEU B C 1
ATOM 8474 O O . LEU B 1 218 ? 17.84059 84.04777 93.31071 1.000 61.40056 218 LEU B O 1
ATOM 8490 N N . ASN B 1 219 ? 18.43460 83.25478 95.33142 1.000 63.61753 219 ASN B N 1
ATOM 8491 C CA . ASN B 1 219 ? 17.30459 83.86325 96.04287 1.000 59.39661 219 ASN B CA 1
ATOM 8492 C C . ASN B 1 219 ? 17.72599 84.09826 97.48775 1.000 52.76050 219 ASN B C 1
ATOM 8493 O O . ASN B 1 219 ? 17.22857 83.45096 98.41685 1.000 53.52697 219 ASN B O 1
ATOM 8504 N N . PRO B 1 220 ? 18.65069 85.03761 97.71154 1.000 50.22196 220 PRO B N 1
ATOM 8505 C CA . PRO B 1 220 ? 19.24709 85.16870 99.05535 1.000 54.40060 220 PRO B CA 1
ATOM 8506 C C . PRO B 1 220 ? 18.25234 85.48218 100.16073 1.000 58.12421 220 PRO B C 1
ATOM 8507 O O . PRO B 1 220 ? 18.43392 85.01412 101.29261 1.000 64.14143 220 PRO B O 1
ATOM 8518 N N . ALA B 1 221 ? 17.20594 86.25879 99.87517 1.000 58.60979 221 ALA B N 1
ATOM 8519 C CA . ALA B 1 221 ? 16.28813 86.67330 100.93353 1.000 50.64703 221 ALA B CA 1
ATOM 8520 C C . ALA B 1 221 ? 15.57482 85.47895 101.55164 1.000 56.53538 221 ALA B C 1
ATOM 8521 O O . ALA B 1 221 ? 15.35725 85.43973 102.76871 1.000 60.19580 221 ALA B O 1
ATOM 8528 N N . ARG B 1 222 ? 15.19893 84.49489 100.73266 1.000 47.28152 222 ARG B N 1
ATOM 8529 C CA . ARG B 1 222 ? 14.46857 83.34054 101.24078 1.000 54.95634 222 ARG B CA 1
ATOM 8530 C C . ARG B 1 222 ? 15.31423 82.47978 102.16739 1.000 54.43911 222 ARG B C 1
ATOM 8531 O O . ARG B 1 222 ? 14.75580 81.71347 102.96150 1.000 55.19293 222 ARG B O 1
ATOM 8552 N N . TRP B 1 223 ? 16.64016 82.58232 102.08696 1.000 54.98870 223 TRP B N 1
ATOM 8553 C CA . TRP B 1 223 ? 17.53976 81.74959 102.87456 1.000 62.81726 223 TRP B CA 1
ATOM 8554 C C . TRP B 1 223 ? 18.21584 82.50574 104.00441 1.000 48.18247 223 TRP B C 1
ATOM 8555 O O . TRP B 1 223 ? 19.02832 81.91598 104.72407 1.000 52.17888 223 TRP B O 1
ATOM 8576 N N . SER B 1 224 ? 17.91938 83.79060 104.17465 1.000 50.10835 224 SER B N 1
ATOM 8577 C CA . SER B 1 224 ? 18.59442 84.57176 105.19951 1.000 58.68736 224 SER B CA 1
ATOM 8578 C C . SER B 1 224 ? 18.33813 83.96850 106.57353 1.000 53.45125 224 SER B C 1
ATOM 8579 O O . SER B 1 224 ? 17.20539 83.61101 106.90988 1.000 49.24021 224 SER B O 1
ATOM 8587 N N . LYS B 1 225 ? 19.40445 83.84084 107.36316 1.000 56.68295 225 LYS B N 1
ATOM 8588 C CA . LYS B 1 225 ? 19.31511 83.36465 108.74113 1.000 60.76025 225 LYS B CA 1
ATOM 8589 C C . LYS B 1 225 ? 18.73070 81.96041 108.82618 1.000 56.46752 225 LYS B C 1
ATOM 8590 O O . LYS B 1 225 ? 18.21821 81.56009 109.87631 1.000 61.23754 225 LYS B O 1
ATOM 8609 N N . ARG B 1 226 ? 18.78563 81.20655 107.73108 1.000 51.20522 226 ARG B N 1
ATOM 8610 C CA . ARG B 1 226 ? 18.29016 79.83436 107.68509 1.000 48.90945 226 ARG B CA 1
ATOM 8611 C C . ARG B 1 226 ? 19.46243 78.90886 107.39359 1.000 54.07706 226 ARG B C 1
ATOM 8612 O O . ARG B 1 226 ? 20.01905 78.93021 106.29141 1.000 59.39079 226 ARG B O 1
ATOM 8633 N N . THR B 1 227 ? 19.83609 78.09590 108.37738 1.000 53.90123 227 THR B N 1
ATOM 8634 C CA . THR B 1 227 ? 20.95840 77.18637 108.20089 1.000 55.29943 227 THR B CA 1
ATOM 8635 C C . THR B 1 227 ? 20.67940 76.20939 107.06488 1.000 54.41753 227 THR B C 1
ATOM 8636 O O . THR B 1 227 ? 19.59961 75.61996 106.97618 1.000 55.97954 227 THR B O 1
ATOM 8647 N N . VAL B 1 228 ? 21.67919 76.01788 106.20952 1.000 41.12557 228 VAL B N 1
ATOM 8648 C CA . VAL B 1 228 ? 21.62118 75.09298 105.08744 1.000 55.86364 228 VAL B CA 1
ATOM 8649 C C . VAL B 1 228 ? 22.61172 73.96935 105.34498 1.000 41.66619 228 VAL B C 1
ATOM 8650 O O . VAL B 1 228 ? 23.79170 74.22879 105.60061 1.000 53.30464 228 VAL B O 1
ATOM 8663 N N . GLN B 1 229 ? 22.14119 72.72817 105.26500 1.000 48.65103 229 GLN B N 1
ATOM 8664 C CA . GLN B 1 229 ? 22.99172 71.56049 105.45158 1.000 56.16123 229 GLN B CA 1
ATOM 8665 C C . GLN B 1 229 ? 23.45546 71.05582 104.08937 1.000 47.46914 229 GLN B C 1
ATOM 8666 O O . GLN B 1 229 ? 22.63034 70.65259 103.26261 1.000 46.89370 229 GLN B O 1
ATOM 8680 N N . ALA B 1 230 ? 24.76937 71.06738 103.85793 1.000 49.07009 230 ALA B N 1
ATOM 8681 C CA . ALA B 1 230 ? 25.35211 70.63775 102.58868 1.000 48.25386 230 ALA B CA 1
ATOM 8682 C C . ALA B 1 230 ? 25.53874 69.12882 102.65745 1.000 51.70296 230 ALA B C 1
ATOM 8683 O O . ALA B 1 230 ? 26.57409 68.62418 103.09504 1.000 46.44669 230 ALA B O 1
ATOM 8690 N N . VAL B 1 231 ? 24.52288 68.39946 102.20371 1.000 55.72022 231 VAL B N 1
ATOM 8691 C CA . VAL B 1 231 ? 24.45351 66.95342 102.35858 1.000 56.26613 231 VAL B CA 1
ATOM 8692 C C . VAL B 1 231 ? 24.19130 66.33746 100.99660 1.000 53.22907 231 VAL B C 1
ATOM 8693 O O . VAL B 1 231 ? 23.22292 66.70615 100.32297 1.000 64.91201 231 VAL B O 1
ATOM 8706 N N . GLY B 1 232 ? 25.04154 65.39785 100.59521 1.000 56.45244 232 GLY B N 1
ATOM 8707 C CA . GLY B 1 232 ? 24.83940 64.68290 99.35220 1.000 63.54963 232 GLY B CA 1
ATOM 8708 C C . GLY B 1 232 ? 24.23202 63.31363 99.56525 1.000 61.57233 232 GLY B C 1
ATOM 8709 O O . GLY B 1 232 ? 23.45293 62.83141 98.73746 1.000 61.17568 232 GLY B O 1
ATOM 8713 N N . ASP B 1 233 ? 24.58965 62.67366 100.67606 1.000 62.52097 233 ASP B N 1
ATOM 8714 C CA . ASP B 1 233 ? 24.07329 61.35341 101.00109 1.000 64.38079 233 ASP B CA 1
ATOM 8715 C C . ASP B 1 233 ? 24.03887 61.19323 102.51208 1.000 60.04536 233 ASP B C 1
ATOM 8716 O O . ASP B 1 233 ? 24.82087 61.81547 103.23489 1.000 48.99788 233 ASP B O 1
ATOM 8725 N N . ILE B 1 234 ? 23.11236 60.35981 102.97931 1.000 59.71604 234 ILE B N 1
ATOM 8726 C CA . ILE B 1 234 ? 22.97598 60.03060 104.39232 1.000 59.71251 234 ILE B CA 1
ATOM 8727 C C . ILE B 1 234 ? 22.94062 58.51457 104.50616 1.000 64.63483 234 ILE B C 1
ATOM 8728 O O . ILE B 1 234 ? 22.01870 57.87326 103.98740 1.000 57.25086 234 ILE B O 1
ATOM 8744 N N . LEU B 1 235 ? 23.93808 57.94690 105.17576 1.000 60.71140 235 LEU B N 1
ATOM 8745 C CA . LEU B 1 235 ? 24.00672 56.50590 105.36558 1.000 57.72764 235 LEU B CA 1
ATOM 8746 C C . LEU B 1 235 ? 24.94023 56.21215 106.52723 1.000 59.18703 235 LEU B C 1
ATOM 8747 O O . LEU B 1 235 ? 25.79702 57.02745 106.88103 1.000 51.83543 235 LEU B O 1
ATOM 8763 N N . SER B 1 236 ? 24.77990 55.02502 107.10115 1.000 64.77009 236 SER B N 1
ATOM 8764 C CA . SER B 1 236 ? 25.62144 54.63123 108.21982 1.000 72.91712 236 SER B CA 1
ATOM 8765 C C . SER B 1 236 ? 27.01342 54.24685 107.72531 1.000 73.76206 236 SER B C 1
ATOM 8766 O O . SER B 1 236 ? 27.22414 53.95906 106.54321 1.000 66.48796 236 SER B O 1
ATOM 8774 N N . TYR B 1 237 ? 27.97074 54.24113 108.65698 1.000 58.53844 237 TYR B N 1
ATOM 8775 C CA . TYR B 1 237 ? 29.33378 53.85071 108.30948 1.000 66.03016 237 TYR B CA 1
ATOM 8776 C C . TYR B 1 237 ? 29.36815 52.43679 107.74131 1.000 63.45007 237 TYR B C 1
ATOM 8777 O O . TYR B 1 237 ? 30.05892 52.16817 106.74705 1.000 62.17980 237 TYR B O 1
ATOM 8795 N N . GLY B 1 238 ? 28.61873 51.51842 108.34746 1.000 69.10445 238 GLY B N 1
ATOM 8796 C CA . GLY B 1 238 ? 28.56809 50.16546 107.82633 1.000 69.53121 238 GLY B CA 1
ATOM 8797 C C . GLY B 1 238 ? 27.94365 50.10536 106.44754 1.000 66.33516 238 GLY B C 1
ATOM 8798 O O . GLY B 1 238 ? 28.38466 49.33863 105.58630 1.000 69.78955 238 GLY B O 1
ATOM 8802 N N . ASP B 1 239 ? 26.90025 50.90697 106.21998 1.000 64.04829 239 ASP B N 1
ATOM 8803 C CA . ASP B 1 239 ? 26.30377 50.97788 104.89119 1.000 68.36463 239 ASP B CA 1
ATOM 8804 C C . ASP B 1 239 ? 27.28419 51.56738 103.88392 1.000 69.16574 239 ASP B C 1
ATOM 8805 O O . ASP B 1 239 ? 27.35399 51.10853 102.73785 1.000 71.31363 239 ASP B O 1
ATOM 8814 N N . LEU B 1 240 ? 28.06093 52.57264 104.29777 1.000 63.79110 240 LEU B N 1
ATOM 8815 C CA . LEU B 1 240 ? 29.10842 53.10416 103.43247 1.000 61.40798 240 LEU B CA 1
ATOM 8816 C C . LEU B 1 240 ? 30.07173 52.00059 103.02002 1.000 70.22589 240 LEU B C 1
ATOM 8817 O O . LEU B 1 240 ? 30.41938 51.86886 101.83689 1.000 54.11836 240 LEU B O 1
ATOM 8833 N N . CYS B 1 241 ? 30.49538 51.17565 103.98079 1.000 61.20072 241 CYS B N 1
ATOM 8834 C CA . CYS B 1 241 ? 31.46770 50.13208 103.66934 1.000 68.75980 241 CYS B CA 1
ATOM 8835 C C . CYS B 1 241 ? 30.86582 49.05194 102.77443 1.000 66.63273 241 CYS B C 1
ATOM 8836 O O . CYS B 1 241 ? 31.51769 48.59030 101.83015 1.000 67.80977 241 CYS B O 1
ATOM 8844 N N . THR B 1 242 ? 29.63209 48.62541 103.05180 1.000 63.54003 242 THR B N 1
ATOM 8845 C CA . THR B 1 242 ? 29.02121 47.60126 102.20789 1.000 61.95114 242 THR B CA 1
ATOM 8846 C C . THR B 1 242 ? 28.79452 48.12632 100.79403 1.000 69.42419 242 THR B C 1
ATOM 8847 O O . THR B 1 242 ? 28.93849 47.37749 99.81890 1.000 75.13906 242 THR B O 1
ATOM 8858 N N . THR B 1 243 ? 28.43996 49.40720 100.65829 1.000 67.86611 243 THR B N 1
ATOM 8859 C CA . THR B 1 243 ? 28.30827 50.00229 99.33240 1.000 71.71242 243 THR B CA 1
ATOM 8860 C C . THR B 1 243 ? 29.64503 49.99691 98.59995 1.000 70.25117 243 THR B C 1
ATOM 8861 O O . THR B 1 243 ? 29.71475 49.67407 97.40389 1.000 65.57598 243 THR B O 1
ATOM 8872 N N . PHE B 1 244 ? 30.72111 50.38126 99.29762 1.000 62.30382 244 PHE B N 1
ATOM 8873 C CA . PHE B 1 244 ? 32.04493 50.31586 98.68717 1.000 70.00987 244 PHE B CA 1
ATOM 8874 C C . PHE B 1 244 ? 32.32933 48.90403 98.19591 1.000 72.64829 244 PHE B C 1
ATOM 8875 O O . PHE B 1 244 ? 32.81403 48.70934 97.07473 1.000 71.69499 244 PHE B O 1
ATOM 8892 N N . ALA B 1 245 ? 32.01301 47.90581 99.02191 1.000 71.79348 245 ALA B N 1
ATOM 8893 C CA . ALA B 1 245 ? 32.26944 46.52095 98.64467 1.000 71.94447 245 ALA B CA 1
ATOM 8894 C C . ALA B 1 245 ? 31.47217 46.12577 97.41090 1.000 72.18808 245 ALA B C 1
ATOM 8895 O O . ALA B 1 245 ? 31.99514 45.45708 96.51565 1.000 80.06248 245 ALA B O 1
ATOM 8902 N N . ASP B 1 246 ? 30.20099 46.52727 97.34337 1.000 69.19631 246 ASP B N 1
ATOM 8903 C CA . ASP B 1 246 ? 29.39073 46.18407 96.17761 1.000 74.24410 246 ASP B CA 1
ATOM 8904 C C . ASP B 1 246 ? 29.95405 46.82044 94.91549 1.000 73.28437 246 ASP B C 1
ATOM 8905 O O . ASP B 1 246 ? 30.01095 46.18158 93.85840 1.000 81.60359 246 ASP B O 1
ATOM 8914 N N . VAL B 1 247 ? 30.36857 48.08159 95.00349 1.000 75.78179 247 VAL B N 1
ATOM 8915 C CA . VAL B 1 247 ? 30.85890 48.76292 93.81440 1.000 71.56246 247 VAL B CA 1
ATOM 8916 C C . VAL B 1 247 ? 32.17499 48.14250 93.34788 1.000 76.42576 247 VAL B C 1
ATOM 8917 O O . VAL B 1 247 ? 32.32972 47.81269 92.16379 1.000 75.94942 247 VAL B O 1
ATOM 8930 N N . THR B 1 248 ? 33.16034 48.03480 94.25054 1.000 75.00221 248 THR B N 1
ATOM 8931 C CA . THR B 1 248 ? 34.56537 47.65640 93.91502 1.000 71.29636 248 THR B CA 1
ATOM 8932 C C . THR B 1 248 ? 34.81000 46.14649 93.96777 1.000 71.64970 248 THR B C 1
ATOM 8933 O O . THR B 1 248 ? 35.91803 45.73897 93.57435 1.000 73.53969 248 THR B O 1
ATOM 8944 N N . GLN B 1 249 ? 33.85047 45.34405 94.42600 1.000 81.00594 249 GLN B N 1
ATOM 8945 C CA . GLN B 1 249 ? 34.06613 43.87512 94.62877 1.000 77.93495 249 GLN B CA 1
ATOM 8946 C C . GLN B 1 249 ? 35.38844 43.74656 95.39831 1.000 79.07446 249 GLN B C 1
ATOM 8947 O O . GLN B 1 249 ? 36.20565 42.90093 94.99894 1.000 87.10006 249 GLN B O 1
ATOM 8961 N N . ARG B 1 250 ? 35.59148 44.54853 96.45433 1.000 75.98117 250 ARG B N 1
ATOM 8962 C CA . ARG B 1 250 ? 36.82776 44.55893 97.29691 1.000 80.99040 250 ARG B CA 1
ATOM 8963 C C . ARG B 1 250 ? 36.35627 44.54258 98.76407 1.000 85.99078 250 ARG B C 1
ATOM 8964 O O . ARG B 1 250 ? 35.56103 45.42922 99.10043 1.000 80.38293 250 ARG B O 1
ATOM 8985 N N . LYS B 1 251 ? 36.81793 43.61667 99.61381 1.000 91.93778 251 LYS B N 1
ATOM 8986 C CA . LYS B 1 251 ? 36.34844 43.49933 100.98295 1.000 86.57715 251 LYS B CA 1
ATOM 8987 C C . LYS B 1 251 ? 36.49217 44.81330 101.75005 1.000 86.22086 251 LYS B C 1
ATOM 8988 O O . LYS B 1 251 ? 37.53290 45.46672 101.70977 1.000 83.15332 251 LYS B O 1
ATOM 9007 N N . ALA B 1 252 ? 35.42226 45.19480 102.44545 1.000 83.28586 252 ALA B N 1
ATOM 9008 C CA . ALA B 1 252 ? 35.43407 46.37771 103.29758 1.000 76.75791 252 ALA B CA 1
ATOM 9009 C C . ALA B 1 252 ? 34.52558 46.11521 104.48986 1.000 70.23949 252 ALA B C 1
ATOM 9010 O O . ALA B 1 252 ? 33.60288 45.30185 104.40608 1.000 71.98014 252 ALA B O 1
ATOM 9017 N N . ARG B 1 253 ? 34.79269 46.79620 105.60185 1.000 73.74318 253 ARG B N 1
ATOM 9018 C CA . ARG B 1 253 ? 34.00218 46.58475 106.81309 1.000 70.30114 253 ARG B CA 1
ATOM 9019 C C . ARG B 1 253 ? 34.10100 47.80769 107.71719 1.000 68.51620 253 ARG B C 1
ATOM 9020 O O . ARG B 1 253 ? 35.00862 48.63406 107.58297 1.000 71.30886 253 ARG B O 1
ATOM 9041 N N . TYR B 1 254 ? 33.16029 47.89520 108.66052 1.000 69.67540 254 TYR B N 1
ATOM 9042 C CA . TYR B 1 254 ? 33.11019 48.97508 109.63866 1.000 77.79096 254 TYR B CA 1
ATOM 9043 C C . TYR B 1 254 ? 33.32889 48.39601 111.02952 1.000 72.39800 254 TYR B C 1
ATOM 9044 O O . TYR B 1 254 ? 32.60640 47.48668 111.44866 1.000 67.46556 254 TYR B O 1
ATOM 9062 N N . ILE B 1 255 ? 34.31292 48.93233 111.73824 1.000 77.63761 255 ILE B N 1
ATOM 9063 C CA . ILE B 1 255 ? 34.67055 48.49732 113.08007 1.000 64.86011 255 ILE B CA 1
ATOM 9064 C C . ILE B 1 255 ? 34.43240 49.66212 114.03228 1.000 75.96696 255 ILE B C 1
ATOM 9065 O O . ILE B 1 255 ? 35.26408 50.56344 114.14610 1.000 75.93492 255 ILE B O 1
ATOM 9081 N N . PRO B 1 256 ? 33.31464 49.67159 114.75566 1.000 65.29523 256 PRO B N 1
ATOM 9082 C CA . PRO B 1 256 ? 33.03949 50.81039 115.63788 1.000 51.42665 256 PRO B CA 1
ATOM 9083 C C . PRO B 1 256 ? 33.98888 50.84264 116.82756 1.000 64.87565 256 PRO B C 1
ATOM 9084 O O . PRO B 1 256 ? 34.40847 49.80475 117.34531 1.000 70.32962 256 PRO B O 1
ATOM 9095 N N . TYR B 1 257 ? 34.31454 52.05872 117.26359 1.000 62.43556 257 TYR B N 1
ATOM 9096 C CA . TYR B 1 257 ? 34.93390 52.28182 118.57040 1.000 68.39232 257 TYR B CA 1
ATOM 9097 C C . TYR B 1 257 ? 33.78715 52.48425 119.55481 1.000 64.39380 257 TYR B C 1
ATOM 9098 O O . TYR B 1 257 ? 33.35478 53.60905 119.80809 1.000 69.27668 257 TYR B O 1
ATOM 9116 N N . TYR B 1 258 ? 33.28878 51.38299 120.12686 1.000 64.59653 258 TYR B N 1
ATOM 9117 C CA . TYR B 1 258 ? 32.14304 51.49743 121.02526 1.000 77.77468 258 TYR B CA 1
ATOM 9118 C C . TYR B 1 258 ? 32.50715 52.28644 122.27423 1.000 57.82918 258 TYR B C 1
ATOM 9119 O O . TYR B 1 258 ? 31.67503 53.03405 122.79859 1.000 66.21271 258 TYR B O 1
ATOM 9137 N N . ASP B 1 259 ? 33.73837 52.14488 122.75379 1.000 68.66386 259 ASP B N 1
ATOM 9138 C CA . ASP B 1 259 ? 34.22847 52.87995 123.91271 1.000 73.53954 259 ASP B CA 1
ATOM 9139 C C . ASP B 1 259 ? 35.15186 53.98537 123.41752 1.000 74.97599 259 ASP B C 1
ATOM 9140 O O . ASP B 1 259 ? 36.20378 53.69986 122.83313 1.000 82.81109 259 ASP B O 1
ATOM 9149 N N . LEU B 1 260 ? 34.75643 55.23919 123.63879 1.000 73.14253 260 LEU B N 1
ATOM 9150 C CA . LEU B 1 260 ? 35.57483 56.36057 123.18763 1.000 76.80311 260 LEU B CA 1
ATOM 9151 C C . LEU B 1 260 ? 36.93106 56.37904 123.87718 1.000 80.75250 260 LEU B C 1
ATOM 9152 O O . LEU B 1 260 ? 37.87764 56.96547 123.34392 1.000 86.58095 260 LEU B O 1
ATOM 9168 N N . ASP B 1 261 ? 37.03870 55.76395 125.05607 1.000 87.37346 261 ASP B N 1
ATOM 9169 C CA . ASP B 1 261 ? 38.31596 55.71938 125.75563 1.000 89.68535 261 ASP B CA 1
ATOM 9170 C C . ASP B 1 261 ? 39.31009 54.80186 125.05719 1.000 91.94128 261 ASP B C 1
ATOM 9171 O O . ASP B 1 261 ? 40.51909 54.95932 125.25180 1.000 91.86979 261 ASP B O 1
ATOM 9180 N N . ASP B 1 262 ? 38.83220 53.85376 124.25125 1.000 94.04498 262 ASP B N 1
ATOM 9181 C CA . ASP B 1 262 ? 39.69535 52.89718 123.57085 1.000 95.75071 262 ASP B CA 1
ATOM 9182 C C . ASP B 1 262 ? 40.09569 53.36849 122.17877 1.000 96.08820 262 ASP B C 1
ATOM 9183 O O . ASP B 1 262 ? 40.86273 52.67787 121.49943 1.000 96.79074 262 ASP B O 1
ATOM 9209 N N . PRO B 1 264 ? 42.22092 55.53763 119.53829 1.000 116.00108 264 PRO B N 1
ATOM 9210 C CA . PRO B 1 264 ? 43.57970 56.10018 119.55789 1.000 112.09718 264 PRO B CA 1
ATOM 9211 C C . PRO B 1 264 ? 43.57611 57.61717 119.60206 1.000 109.00156 264 PRO B C 1
ATOM 9212 O O . PRO B 1 264 ? 43.08553 58.29107 118.68930 1.000 109.07364 264 PRO B O 1
ATOM 9223 N N . ALA B 1 265 ? 44.10327 58.15226 120.69794 1.000 99.72695 265 ALA B N 1
ATOM 9224 C CA . ALA B 1 265 ? 44.08979 59.57922 120.97610 1.000 99.86193 265 ALA B CA 1
ATOM 9225 C C . ALA B 1 265 ? 45.50363 60.11777 121.14568 1.000 108.58832 265 ALA B C 1
ATOM 9226 O O . ALA B 1 265 ? 45.72350 61.07678 121.88971 1.000 103.39789 265 ALA B O 1
ATOM 9233 N N . ASP B 1 266 ? 46.45565 59.49123 120.45628 1.000 112.11805 266 ASP B N 1
ATOM 9234 C CA . ASP B 1 266 ? 47.85548 59.90179 120.44285 1.000 100.68572 266 ASP B CA 1
ATOM 9235 C C . ASP B 1 266 ? 47.99976 61.36589 120.04497 1.000 91.93123 266 ASP B C 1
ATOM 9236 O O . ASP B 1 266 ? 48.57069 62.16204 120.78586 1.000 82.63736 266 ASP B O 1
ATOM 9245 N N . PRO B 1 268 ? 46.88684 65.70851 119.51582 1.000 88.03491 268 PRO B N 1
ATOM 9246 C CA . PRO B 1 268 ? 46.23042 66.98921 119.80319 1.000 95.56948 268 PRO B CA 1
ATOM 9247 C C . PRO B 1 268 ? 44.95506 67.18479 118.96764 1.000 101.99534 268 PRO B C 1
ATOM 9248 O O . PRO B 1 268 ? 43.99699 67.77535 119.46503 1.000 98.34930 268 PRO B O 1
ATOM 9259 N N . TYR B 1 269 ? 44.94284 66.68692 117.72459 1.000 108.97277 269 TYR B N 1
ATOM 9260 C CA . TYR B 1 269 ? 43.77350 66.81055 116.85800 1.000 107.25019 269 TYR B CA 1
ATOM 9261 C C . TYR B 1 269 ? 42.91403 65.57120 116.96316 1.000 102.11345 269 TYR B C 1
ATOM 9262 O O . TYR B 1 269 ? 41.68894 65.64372 116.80458 1.000 96.44512 269 TYR B O 1
ATOM 9280 N N . LEU B 1 270 ? 43.53559 64.45041 117.30182 1.000 101.26470 270 LEU B N 1
ATOM 9281 C CA . LEU B 1 270 ? 42.74417 63.29105 117.63696 1.000 104.00806 270 LEU B CA 1
ATOM 9282 C C . LEU B 1 270 ? 42.01053 63.51661 118.95824 1.000 95.71830 270 LEU B C 1
ATOM 9283 O O . LEU B 1 270 ? 40.96285 62.91017 119.19153 1.000 95.74562 270 LEU B O 1
ATOM 9299 N N . GLN B 1 271 ? 42.52247 64.39572 119.83316 1.000 101.90655 271 GLN B N 1
ATOM 9300 C CA . GLN B 1 271 ? 41.88880 64.71232 121.15441 1.000 100.95917 271 GLN B CA 1
ATOM 9301 C C . GLN B 1 271 ? 40.66834 65.62286 120.89693 1.000 99.22947 271 GLN B C 1
ATOM 9302 O O . GLN B 1 271 ? 39.70864 65.55139 121.69524 1.000 90.16255 271 GLN B O 1
ATOM 9316 N N . GLU B 1 272 ? 40.72465 66.50900 119.88800 1.000 99.08457 272 GLU B N 1
ATOM 9317 C CA . GLU B 1 272 ? 39.63717 67.37560 119.51947 1.000 87.25661 272 GLU B CA 1
ATOM 9318 C C . GLU B 1 272 ? 38.61023 66.58428 118.74473 1.000 88.15778 272 GLU B C 1
ATOM 9319 O O . GLU B 1 272 ? 37.41117 66.83978 118.88217 1.000 88.31398 272 GLU B O 1
ATOM 9331 N N . SER B 1 273 ? 39.04242 65.51652 118.06447 1.000 92.28822 273 SER B N 1
ATOM 9332 C CA . SER B 1 273 ? 38.07252 64.67721 117.37270 1.000 86.81546 273 SER B CA 1
ATOM 9333 C C . SER B 1 273 ? 37.37223 63.73382 118.33784 1.000 79.50772 273 SER B C 1
ATOM 9334 O O . SER B 1 273 ? 36.18828 63.43137 118.14321 1.000 68.81026 273 SER B O 1
ATOM 9342 N N . ARG B 1 274 ? 38.05577 63.29498 119.39856 1.000 86.54945 274 ARG B N 1
ATOM 9343 C CA . ARG B 1 274 ? 37.35442 62.54559 120.43671 1.000 81.75336 274 ARG B CA 1
ATOM 9344 C C . ARG B 1 274 ? 36.22328 63.38507 121.01719 1.000 73.77170 274 ARG B C 1
ATOM 9345 O O . ARG B 1 274 ? 35.08952 62.90960 121.16752 1.000 66.07289 274 ARG B O 1
ATOM 9366 N N . GLN B 1 275 ? 36.51689 64.64915 121.35223 1.000 72.53459 275 GLN B N 1
ATOM 9367 C CA . GLN B 1 275 ? 35.48075 65.49767 121.93667 1.000 71.85346 275 GLN B CA 1
ATOM 9368 C C . GLN B 1 275 ? 34.35730 65.77033 120.94309 1.000 75.38418 275 GLN B C 1
ATOM 9369 O O . GLN B 1 275 ? 33.17842 65.79682 121.32249 1.000 61.72875 275 GLN B O 1
ATOM 9383 N N . VAL B 1 276 ? 34.69579 65.96561 119.66499 1.000 65.43178 276 VAL B N 1
ATOM 9384 C CA . VAL B 1 276 ? 33.66036 66.17130 118.65437 1.000 66.58061 276 VAL B CA 1
ATOM 9385 C C . VAL B 1 276 ? 32.75082 64.94895 118.56354 1.000 70.07704 276 VAL B C 1
ATOM 9386 O O . VAL B 1 276 ? 31.51975 65.06746 118.49597 1.000 74.43261 276 VAL B O 1
ATOM 9399 N N . PHE B 1 277 ? 33.34328 63.75519 118.51121 1.000 69.91399 277 PHE B N 1
ATOM 9400 C CA . PHE B 1 277 ? 32.54074 62.53988 118.42035 1.000 65.07472 277 PHE B CA 1
ATOM 9401 C C . PHE B 1 277 ? 31.65622 62.38239 119.65063 1.000 64.62753 277 PHE B C 1
ATOM 9402 O O . PHE B 1 277 ? 30.49535 61.96394 119.54498 1.000 61.90644 277 PHE B O 1
ATOM 9419 N N . ALA B 1 278 ? 32.18548 62.71647 120.83049 1.000 61.12766 278 ALA B N 1
ATOM 9420 C CA . ALA B 1 278 ? 31.37793 62.64202 122.04475 1.000 73.45319 278 ALA B CA 1
ATOM 9421 C C . ALA B 1 278 ? 30.18852 63.59455 121.96926 1.000 71.57396 278 ALA B C 1
ATOM 9422 O O . ALA B 1 278 ? 29.06879 63.23506 122.35260 1.000 68.03299 278 ALA B O 1
ATOM 9429 N N . PHE B 1 279 ? 30.41286 64.81169 121.46732 1.000 61.34878 279 PHE B N 1
ATOM 9430 C CA . PHE B 1 279 ? 29.32142 65.77227 121.30480 1.000 62.64313 279 PHE B CA 1
ATOM 9431 C C . PHE B 1 279 ? 28.27329 65.25496 120.31810 1.000 65.95400 279 PHE B C 1
ATOM 9432 O O . PHE B 1 279 ? 27.06234 65.34145 120.57252 1.000 66.32835 279 PHE B O 1
ATOM 9449 N N . TYR B 1 280 ? 28.71615 64.67126 119.20288 1.000 57.26014 280 TYR B N 1
ATOM 9450 C CA . TYR B 1 280 ? 27.75904 64.11999 118.24714 1.000 70.60881 280 TYR B CA 1
ATOM 9451 C C . TYR B 1 280 ? 26.91670 63.03358 118.90231 1.000 67.97137 280 TYR B C 1
ATOM 9452 O O . TYR B 1 280 ? 25.68666 63.01110 118.76373 1.000 50.00846 280 TYR B O 1
ATOM 9470 N N . GLN B 1 281 ? 27.56731 62.11776 119.62599 1.000 68.28122 281 GLN B N 1
ATOM 9471 C CA . GLN B 1 281 ? 26.82497 61.06438 120.30913 1.000 68.40638 281 GLN B CA 1
ATOM 9472 C C . GLN B 1 281 ? 25.84107 61.65888 121.30752 1.000 52.43150 281 GLN B C 1
ATOM 9473 O O . GLN B 1 281 ? 24.72132 61.15741 121.46485 1.000 60.00515 281 GLN B O 1
ATOM 9504 N N . ARG B 1 283 ? 24.27589 64.32929 120.98635 1.000 63.49213 283 ARG B N 1
ATOM 9505 C CA . ARG B 1 283 ? 23.15541 64.87692 120.23279 1.000 58.72663 283 ARG B CA 1
ATOM 9506 C C . ARG B 1 283 ? 22.40257 63.81271 119.43493 1.000 59.10965 283 ARG B C 1
ATOM 9507 O O . ARG B 1 283 ? 21.61813 64.15549 118.54323 1.000 67.52394 283 ARG B O 1
ATOM 9528 N N . ASP B 1 284 ? 22.61619 62.53376 119.74172 1.000 55.04833 284 ASP B N 1
ATOM 9529 C CA . ASP B 1 284 ? 21.97338 61.43558 119.01981 1.000 64.57786 284 ASP B CA 1
ATOM 9530 C C . ASP B 1 284 ? 22.26985 61.49387 117.52472 1.000 55.82304 284 ASP B C 1
ATOM 9531 O O . ASP B 1 284 ? 21.43572 61.11362 116.69896 1.000 44.19845 284 ASP B O 1
ATOM 9540 N N . GLY B 1 285 ? 23.45954 61.96938 117.16537 1.000 57.76371 285 GLY B N 1
ATOM 9541 C CA . GLY B 1 285 ? 23.87804 62.04270 115.78323 1.000 59.29111 285 GLY B CA 1
ATOM 9542 C C . GLY B 1 285 ? 23.45128 63.28861 115.03452 1.000 57.22964 285 GLY B C 1
ATOM 9543 O O . GLY B 1 285 ? 23.84083 63.44690 113.87040 1.000 61.88304 285 GLY B O 1
ATOM 9547 N N . GLU B 1 286 ? 22.67514 64.17623 115.65888 1.000 53.57092 286 GLU B N 1
ATOM 9548 C CA . GLU B 1 286 ? 22.25043 65.43013 115.03516 1.000 53.45171 286 GLU B CA 1
ATOM 9549 C C . GLU B 1 286 ? 23.42004 66.41560 115.06887 1.000 50.35938 286 GLU B C 1
ATOM 9550 O O . GLU B 1 286 ? 23.43889 67.41253 115.79297 1.000 53.41862 286 GLU B O 1
ATOM 9562 N N . LEU B 1 287 ? 24.42189 66.10709 114.24950 1.000 53.72049 287 LEU B N 1
ATOM 9563 C CA . LEU B 1 287 ? 25.69964 66.80059 114.33014 1.000 62.44944 287 LEU B CA 1
ATOM 9564 C C . LEU B 1 287 ? 25.63091 68.26361 113.90932 1.000 57.42507 287 LEU B C 1
ATOM 9565 O O . LEU B 1 287 ? 26.58970 69.00097 114.15708 1.000 53.43530 287 LEU B O 1
ATOM 9581 N N . PHE B 1 288 ? 24.56351 68.68426 113.23273 1.000 44.31337 288 PHE B N 1
ATOM 9582 C CA . PHE B 1 288 ? 24.46480 70.05827 112.75592 1.000 54.49937 288 PHE B CA 1
ATOM 9583 C C . PHE B 1 288 ? 23.84077 70.99591 113.78223 1.000 66.58713 288 PHE B C 1
ATOM 9584 O O . PHE B 1 288 ? 24.02225 72.21599 113.67731 1.000 56.60556 288 PHE B O 1
ATOM 9601 N N . GLY B 1 289 ? 23.11332 70.46151 114.76242 1.000 62.51483 289 GLY B N 1
ATOM 9602 C CA . GLY B 1 289 ? 22.68040 71.22621 115.91265 1.000 62.22704 289 GLY B CA 1
ATOM 9603 C C . GLY B 1 289 ? 21.41302 72.03172 115.73817 1.000 72.23866 289 GLY B C 1
ATOM 9604 O O . GLY B 1 289 ? 20.79621 72.40836 116.74442 1.000 64.69971 289 GLY B O 1
ATOM 9608 N N . ASN B 1 290 ? 21.00648 72.32669 114.50334 1.000 58.31001 290 ASN B N 1
ATOM 9609 C CA . ASN B 1 290 ? 19.83407 73.15525 114.26183 1.000 51.08682 290 ASN B CA 1
ATOM 9610 C C . ASN B 1 290 ? 18.55633 72.34676 114.07618 1.000 66.10973 290 ASN B C 1
ATOM 9611 O O . ASN B 1 290 ? 17.46118 72.88930 114.26961 1.000 66.93610 290 ASN B O 1
ATOM 9622 N N . GLY B 1 291 ? 18.66771 71.08085 113.69300 1.000 54.27819 291 GLY B N 1
ATOM 9623 C CA . GLY B 1 291 ? 17.50292 70.28142 113.38331 1.000 49.89505 291 GLY B CA 1
ATOM 9624 C C . GLY B 1 291 ? 17.93625 68.95965 112.78401 1.000 42.38451 291 GLY B C 1
ATOM 9625 O O . GLY B 1 291 ? 19.12536 68.64113 112.74758 1.000 58.73308 291 GLY B O 1
ATOM 9629 N N . ILE B 1 292 ? 16.95039 68.19531 112.30926 1.000 56.80794 292 ILE B N 1
ATOM 9630 C CA . ILE B 1 292 ? 17.26474 66.87650 111.77801 1.000 54.69471 292 ILE B CA 1
ATOM 9631 C C . ILE B 1 292 ? 18.19828 67.01500 110.57471 1.000 50.92973 292 ILE B C 1
ATOM 9632 O O . ILE B 1 292 ? 18.16263 68.00807 109.83483 1.000 62.50038 292 ILE B O 1
ATOM 9648 N N . THR B 1 293 ? 19.04661 66.00836 110.38131 1.000 52.56627 293 THR B N 1
ATOM 9649 C CA . THR B 1 293 ? 19.89323 65.95483 109.19802 1.000 50.85428 293 THR B CA 1
ATOM 9650 C C . THR B 1 293 ? 19.05398 65.56663 107.98626 1.000 60.19700 293 THR B C 1
ATOM 9651 O O . THR B 1 293 ? 18.36739 64.53936 107.99738 1.000 56.73693 293 THR B O 1
ATOM 9662 N N . GLU B 1 294 ? 19.11129 66.38777 106.93633 1.000 59.93566 294 GLU B N 1
ATOM 9663 C CA . GLU B 1 294 ? 18.28998 66.17457 105.75159 1.000 57.43905 294 GLU B CA 1
ATOM 9664 C C . GLU B 1 294 ? 19.03437 66.63501 104.50838 1.000 58.97484 294 GLU B C 1
ATOM 9665 O O . GLU B 1 294 ? 19.76498 67.63030 104.54425 1.000 53.70533 294 GLU B O 1
ATOM 9677 N N . LYS B 1 295 ? 18.83829 65.91105 103.40937 1.000 50.87152 295 LYS B N 1
ATOM 9678 C CA . LYS B 1 295 ? 19.40670 66.29042 102.12322 1.000 68.27560 295 LYS B CA 1
ATOM 9679 C C . LYS B 1 295 ? 18.37214 66.85711 101.15563 1.000 62.26771 295 LYS B C 1
ATOM 9680 O O . LYS B 1 295 ? 18.71064 67.13138 100.00155 1.000 55.12401 295 LYS B O 1
ATOM 9699 N N . ARG B 1 296 ? 17.12422 67.03656 101.59508 1.000 69.47869 296 ARG B N 1
ATOM 9700 C CA . ARG B 1 296 ? 16.09570 67.59225 100.71749 1.000 54.15549 296 ARG B CA 1
ATOM 9701 C C . ARG B 1 296 ? 16.46498 68.99745 100.25152 1.000 61.55486 296 ARG B C 1
ATOM 9702 O O . ARG B 1 296 ? 16.42045 69.30556 99.04957 1.000 67.26552 296 ARG B O 1
ATOM 9723 N N . THR B 1 297 ? 16.84995 69.86150 101.19448 1.000 52.74846 297 THR B N 1
ATOM 9724 C CA . THR B 1 297 ? 17.21028 71.23268 100.84751 1.000 50.51702 297 THR B CA 1
ATOM 9725 C C . THR B 1 297 ? 18.39895 71.26526 99.89511 1.000 55.79843 297 THR B C 1
ATOM 9726 O O . THR B 1 297 ? 18.42831 72.06238 98.94519 1.000 52.07527 297 THR B O 1
ATOM 9737 N N . ALA B 1 298 ? 19.40037 70.42264 100.15168 1.000 58.85982 298 ALA B N 1
ATOM 9738 C CA . ALA B 1 298 ? 20.55609 70.36420 99.26528 1.000 46.57849 298 ALA B CA 1
ATOM 9739 C C . ALA B 1 298 ? 20.12776 70.00218 97.84938 1.000 60.45300 298 ALA B C 1
ATOM 9740 O O . ALA B 1 298 ? 20.62020 70.58349 96.87728 1.000 51.53979 298 ALA B O 1
ATOM 9747 N N . SER B 1 299 ? 19.22110 69.03083 97.71758 1.000 54.70341 299 SER B N 1
ATOM 9748 C CA . SER B 1 299 ? 18.72281 68.64378 96.40171 1.000 57.96671 299 SER B CA 1
ATOM 9749 C C . SER B 1 299 ? 18.01711 69.80357 95.71208 1.000 58.30442 299 SER B C 1
ATOM 9750 O O . SER B 1 299 ? 18.22261 70.04479 94.51604 1.000 57.73141 299 SER B O 1
ATOM 9758 N N . LEU B 1 300 ? 17.17207 70.53215 96.44645 1.000 61.92592 300 LEU B N 1
ATOM 9759 C CA . LEU B 1 300 ? 16.49741 71.68195 95.85180 1.000 48.37179 300 LEU B CA 1
ATOM 9760 C C . LEU B 1 300 ? 17.50582 72.69841 95.32857 1.000 54.07701 300 LEU B C 1
ATOM 9761 O O . LEU B 1 300 ? 17.39825 73.17049 94.18866 1.000 51.80072 300 LEU B O 1
ATOM 9777 N N . LEU B 1 301 ? 18.49696 73.05072 96.15027 1.000 40.78515 301 LEU B N 1
ATOM 9778 C CA . LEU B 1 301 ? 19.48042 74.04416 95.72405 1.000 56.21863 301 LEU B CA 1
ATOM 9779 C C . LEU B 1 301 ? 20.30422 73.54462 94.53971 1.000 52.58456 301 LEU B C 1
ATOM 9780 O O . LEU B 1 301 ? 20.61560 74.31184 93.61869 1.000 49.11712 301 LEU B O 1
ATOM 9796 N N . LYS B 1 302 ? 20.67373 72.26276 94.55145 1.000 44.43067 302 LYS B N 1
ATOM 9797 C CA . LYS B 1 302 ? 21.43758 71.70019 93.44613 1.000 52.08986 302 LYS B CA 1
ATOM 9798 C C . LYS B 1 302 ? 20.64811 71.77802 92.14840 1.000 57.69640 302 LYS B C 1
ATOM 9799 O O . LYS B 1 302 ? 21.19461 72.14535 91.10226 1.000 55.28882 302 LYS B O 1
ATOM 9818 N N . ALA B 1 303 ? 19.36327 71.42050 92.19480 1.000 52.42319 303 ALA B N 1
ATOM 9819 C CA . ALA B 1 303 ? 18.53083 71.50530 90.99909 1.000 53.24192 303 ALA B CA 1
ATOM 9820 C C . ALA B 1 303 ? 18.39109 72.94929 90.53130 1.000 49.75497 303 ALA B C 1
ATOM 9821 O O . ALA B 1 303 ? 18.39457 73.22543 89.32433 1.000 65.39641 303 ALA B O 1
ATOM 9828 N N . ALA B 1 304 ? 18.25604 73.88714 91.47245 1.000 53.92394 304 ALA B N 1
ATOM 9829 C CA . ALA B 1 304 ? 18.11535 75.28712 91.08665 1.000 54.02602 304 ALA B CA 1
ATOM 9830 C C . ALA B 1 304 ? 19.36991 75.78370 90.37828 1.000 58.37376 304 ALA B C 1
ATOM 9831 O O . ALA B 1 304 ? 19.28228 76.47478 89.35638 1.000 59.00067 304 ALA B O 1
ATOM 9838 N N . ALA B 1 305 ? 20.54623 75.42912 90.89984 1.000 48.33819 305 ALA B N 1
ATOM 9839 C CA . ALA B 1 305 ? 21.78785 75.79569 90.22346 1.000 58.28705 305 ALA B CA 1
ATOM 9840 C C . ALA B 1 305 ? 21.89566 75.11488 88.86335 1.000 53.67215 305 ALA B C 1
ATOM 9841 O O . ALA B 1 305 ? 22.33508 75.72617 87.88526 1.000 41.94667 305 ALA B O 1
ATOM 9848 N N . PHE B 1 306 ? 21.49614 73.84173 88.78734 1.000 57.86817 306 PHE B N 1
ATOM 9849 C CA . PHE B 1 306 ? 21.46700 73.11586 87.52027 1.000 57.61978 306 PHE B CA 1
ATOM 9850 C C . PHE B 1 306 ? 20.68134 73.88866 86.47162 1.000 56.08868 306 PHE B C 1
ATOM 9851 O O . PHE B 1 306 ? 21.15088 74.09197 85.34649 1.000 60.33103 306 PHE B O 1
ATOM 9868 N N . GLN B 1 307 ? 19.48028 74.34114 86.83108 1.000 55.45099 307 GLN B N 1
ATOM 9869 C CA . GLN B 1 307 ? 18.68265 75.11792 85.88444 1.000 61.65464 307 GLN B CA 1
ATOM 9870 C C . GLN B 1 307 ? 19.35500 76.44723 85.56036 1.000 57.88876 307 GLN B C 1
ATOM 9871 O O . GLN B 1 307 ? 19.45045 76.83640 84.39037 1.000 62.57209 307 GLN B O 1
ATOM 9885 N N . ALA B 1 308 ? 19.83807 77.15631 86.58327 1.000 57.70815 308 ALA B N 1
ATOM 9886 C CA . ALA B 1 308 ? 20.44347 78.46758 86.35921 1.000 44.62511 308 ALA B CA 1
ATOM 9887 C C . ALA B 1 308 ? 21.65719 78.38816 85.44179 1.000 58.70504 308 ALA B C 1
ATOM 9888 O O . ALA B 1 308 ? 21.91755 79.32335 84.67480 1.000 52.58115 308 ALA B O 1
ATOM 9895 N N . LYS B 1 309 ? 22.41065 77.29246 85.50541 1.000 53.60689 309 LYS B N 1
ATOM 9896 C CA . LYS B 1 309 ? 23.60244 77.12003 84.68599 1.000 56.94305 309 LYS B CA 1
ATOM 9897 C C . LYS B 1 309 ? 23.28111 76.71706 83.25105 1.000 57.53932 309 LYS B C 1
ATOM 9898 O O . LYS B 1 309 ? 24.20493 76.51151 82.45872 1.000 55.54852 309 LYS B O 1
ATOM 9917 N N . GLY B 1 310 ? 22.00504 76.60558 82.89847 1.000 49.91239 310 GLY B N 1
ATOM 9918 C CA . GLY B 1 310 ? 21.62675 76.19158 81.56456 1.000 56.32041 310 GLY B CA 1
ATOM 9919 C C . GLY B 1 310 ? 21.52432 74.68655 81.46742 1.000 59.65487 310 GLY B C 1
ATOM 9920 O O . GLY B 1 310 ? 21.85321 74.09479 80.43325 1.000 64.38111 310 GLY B O 1
ATOM 9924 N N . GLN B 1 311 ? 21.04093 74.06024 82.53952 1.000 53.64052 311 GLN B N 1
ATOM 9925 C CA . GLN B 1 311 ? 20.94054 72.60519 82.61739 1.000 53.33270 311 GLN B CA 1
ATOM 9926 C C . GLN B 1 311 ? 22.28971 71.94776 82.34486 1.000 50.77607 311 GLN B C 1
ATOM 9927 O O . GLN B 1 311 ? 22.38988 70.94088 81.64172 1.000 61.30298 311 GLN B O 1
ATOM 9941 N N . LYS B 1 312 ? 23.33567 72.53611 82.91557 1.000 55.63831 312 LYS B N 1
ATOM 9942 C CA . LYS B 1 312 ? 24.70381 72.06668 82.75806 1.000 58.54721 312 LYS B CA 1
ATOM 9943 C C . LYS B 1 312 ? 25.14552 71.37871 84.04483 1.000 63.42471 312 LYS B C 1
ATOM 9944 O O . LYS B 1 312 ? 24.87770 71.86549 85.14598 1.000 63.08153 312 LYS B O 1
ATOM 9963 N N . GLY B 1 313 ? 25.78293 70.22699 83.89949 1.000 49.07379 313 GLY B N 1
ATOM 9964 C CA . GLY B 1 313 ? 26.13564 69.42500 85.04628 1.000 50.07067 313 GLY B CA 1
ATOM 9965 C C . GLY B 1 313 ? 25.03415 68.43952 85.38554 1.000 54.04178 313 GLY B C 1
ATOM 9966 O O . GLY B 1 313 ? 24.18201 68.09027 84.56180 1.000 60.70673 313 GLY B O 1
ATOM 9970 N N . ARG B 1 314 ? 25.06176 67.98339 86.63248 1.000 58.52824 314 ARG B N 1
ATOM 9971 C CA . ARG B 1 314 ? 24.09631 67.01795 87.12771 1.000 48.67237 314 ARG B CA 1
ATOM 9972 C C . ARG B 1 314 ? 22.99929 67.73543 87.90516 1.000 53.97966 314 ARG B C 1
ATOM 9973 O O . ARG B 1 314 ? 23.24112 68.73745 88.58219 1.000 54.34344 314 ARG B O 1
ATOM 9994 N N . GLU B 1 315 ? 21.77946 67.21295 87.78351 1.000 50.17050 315 GLU B N 1
ATOM 9995 C CA . GLU B 1 315 ? 20.62748 67.75941 88.48697 1.000 52.23607 315 GLU B CA 1
ATOM 9996 C C . GLU B 1 315 ? 20.49218 67.21620 89.90095 1.000 59.77223 315 GLU B C 1
ATOM 9997 O O . GLU B 1 315 ? 19.74522 67.78882 90.70327 1.000 47.00331 315 GLU B O 1
ATOM 10009 N N . THR B 1 316 ? 21.20272 66.13945 90.22359 1.000 48.61135 316 THR B N 1
ATOM 10010 C CA . THR B 1 316 ? 21.07842 65.45226 91.49756 1.000 39.63896 316 THR B CA 1
ATOM 10011 C C . THR B 1 316 ? 22.43568 65.39173 92.18209 1.000 61.17687 316 THR B C 1
ATOM 10012 O O . THR B 1 316 ? 23.48743 65.46222 91.53674 1.000 59.30681 316 THR B O 1
ATOM 10023 N N . LEU B 1 317 ? 22.39618 65.26657 93.50509 1.000 53.12655 317 LEU B N 1
ATOM 10024 C CA . LEU B 1 317 ? 23.61548 65.18997 94.29067 1.000 60.82496 317 LEU B CA 1
ATOM 10025 C C . LEU B 1 317 ? 24.28396 63.83326 94.11029 1.000 60.62090 317 LEU B C 1
ATOM 10026 O O . LEU B 1 317 ? 23.63527 62.82403 93.81740 1.000 57.72933 317 LEU B O 1
ATOM 10042 N N . ILE B 1 318 ? 25.59603 63.81476 94.30084 1.000 62.34716 318 ILE B N 1
ATOM 10043 C CA . ILE B 1 318 ? 26.37247 62.59209 94.13745 1.000 64.70249 318 ILE B CA 1
ATOM 10044 C C . ILE B 1 318 ? 26.19023 61.73388 95.38441 1.000 64.41252 318 ILE B C 1
ATOM 10045 O O . ILE B 1 318 ? 26.46744 62.17987 96.50237 1.000 57.68166 318 ILE B O 1
ATOM 10061 N N . THR B 1 319 ? 25.74566 60.49572 95.19143 1.000 68.00279 319 THR B N 1
ATOM 10062 C CA . THR B 1 319 ? 25.62342 59.54655 96.28536 1.000 67.84544 319 THR B CA 1
ATOM 10063 C C . THR B 1 319 ? 26.95678 58.84506 96.53983 1.000 70.58488 319 THR B C 1
ATOM 10064 O O . THR B 1 319 ? 27.90248 58.93153 95.74952 1.000 64.30983 319 THR B O 1
ATOM 10075 N N . ALA B 1 320 ? 27.02745 58.13896 97.67173 1.000 67.93749 320 ALA B N 1
ATOM 10076 C CA . ALA B 1 320 ? 28.21887 57.35141 97.97224 1.000 66.04614 320 ALA B CA 1
ATOM 10077 C C . ALA B 1 320 ? 28.46092 56.30262 96.89304 1.000 61.60650 320 ALA B C 1
ATOM 10078 O O . ALA B 1 320 ? 29.60788 56.06613 96.49263 1.000 56.99663 320 ALA B O 1
ATOM 10085 N N . ARG B 1 321 ? 27.39602 55.65225 96.42133 1.000 61.56575 321 ARG B N 1
ATOM 10086 C CA . ARG B 1 321 ? 27.54106 54.65742 95.36317 1.000 67.27072 321 ARG B CA 1
ATOM 10087 C C . ARG B 1 321 ? 28.14338 55.28580 94.11104 1.000 67.09376 321 ARG B C 1
ATOM 10088 O O . ARG B 1 321 ? 29.07840 54.73824 93.51266 1.000 60.40167 321 ARG B O 1
ATOM 10109 N N . GLU B 1 322 ? 27.63378 56.45264 93.71234 1.000 69.11747 322 GLU B N 1
ATOM 10110 C CA . GLU B 1 322 ? 28.14811 57.10798 92.51724 1.000 70.41660 322 GLU B CA 1
ATOM 10111 C C . GLU B 1 322 ? 29.61102 57.49555 92.69378 1.000 65.72263 322 GLU B C 1
ATOM 10112 O O . GLU B 1 322 ? 30.43179 57.29597 91.79048 1.000 66.88196 322 GLU B O 1
ATOM 10124 N N . TRP B 1 323 ? 29.95720 58.03656 93.86173 1.000 76.15521 323 TRP B N 1
ATOM 10125 C CA . TRP B 1 323 ? 31.33212 58.45008 94.11230 1.000 72.72463 323 TRP B CA 1
ATOM 10126 C C . TRP B 1 323 ? 32.29159 57.26646 94.10685 1.000 75.46089 323 TRP B C 1
ATOM 10127 O O . TRP B 1 323 ? 33.38636 57.34897 93.53649 1.000 77.48030 323 TRP B O 1
ATOM 10148 N N . PHE B 1 324 ? 31.90925 56.15724 94.74486 1.000 72.19657 324 PHE B N 1
ATOM 10149 C CA . PHE B 1 324 ? 32.76671 54.97659 94.71443 1.000 72.94773 324 PHE B CA 1
ATOM 10150 C C . PHE B 1 324 ? 32.89745 54.44080 93.29633 1.000 73.91742 324 PHE B C 1
ATOM 10151 O O . PHE B 1 324 ? 33.97449 53.99027 92.89292 1.000 76.69407 324 PHE B O 1
ATOM 10168 N N . GLU B 1 325 ? 31.81017 54.47945 92.52270 1.000 69.61972 325 GLU B N 1
ATOM 10169 C CA . GLU B 1 325 ? 31.89187 54.03863 91.13763 1.000 74.30869 325 GLU B CA 1
ATOM 10170 C C . GLU B 1 325 ? 32.87727 54.89611 90.35739 1.000 73.76424 325 GLU B C 1
ATOM 10171 O O . GLU B 1 325 ? 33.64719 54.38451 89.53707 1.000 66.54506 325 GLU B O 1
ATOM 10183 N N . ARG B 1 326 ? 32.86882 56.20708 90.60154 1.000 77.77612 326 ARG B N 1
ATOM 10184 C CA . ARG B 1 326 ? 33.67819 57.10750 89.79336 1.000 68.56901 326 ARG B CA 1
ATOM 10185 C C . ARG B 1 326 ? 35.12630 57.22603 90.24588 1.000 67.63134 326 ARG B C 1
ATOM 10186 O O . ARG B 1 326 ? 35.97687 57.59246 89.43163 1.000 69.18593 326 ARG B O 1
ATOM 10207 N N . HIS B 1 327 ? 35.43685 56.90901 91.50174 1.000 71.65844 327 HIS B N 1
ATOM 10208 C CA . HIS B 1 327 ? 36.77092 57.17149 92.02332 1.000 73.25242 327 HIS B CA 1
ATOM 10209 C C . HIS B 1 327 ? 37.47360 55.94771 92.58994 1.000 79.12189 327 HIS B C 1
ATOM 10210 O O . HIS B 1 327 ? 38.60272 56.08010 93.07957 1.000 91.24300 327 HIS B O 1
ATOM 10224 N N . CYS B 1 328 ? 36.85306 54.79046 92.56703 1.000 85.93285 328 CYS B N 1
ATOM 10225 C CA . CYS B 1 328 ? 37.47773 53.59965 93.13068 1.000 77.54496 328 CYS B CA 1
ATOM 10226 C C . CYS B 1 328 ? 37.48788 52.41676 92.17655 1.000 96.54018 328 CYS B C 1
ATOM 10227 O O . CYS B 1 328 ? 38.45518 51.65115 92.17614 1.000 102.32066 328 CYS B O 1
ATOM 10235 N N . ARG B 1 329 ? 36.44767 52.24343 91.35688 1.000 97.17742 329 ARG B N 1
ATOM 10236 C CA . ARG B 1 329 ? 36.48276 51.17756 90.35875 1.000 101.48246 329 ARG B CA 1
ATOM 10237 C C . ARG B 1 329 ? 37.69739 51.33414 89.44936 1.000 111.31016 329 ARG B C 1
ATOM 10238 O O . ARG B 1 329 ? 38.35666 50.34544 89.10602 1.000 109.34749 329 ARG B O 1
ATOM 10259 N N . ALA B 1 330 ? 38.00476 52.56631 89.05439 1.000 112.83928 330 ALA B N 1
ATOM 10260 C CA . ALA B 1 330 ? 39.16836 52.84687 88.22002 1.000 115.18172 330 ALA B CA 1
ATOM 10261 C C . ALA B 1 330 ? 40.45875 52.48930 88.95355 1.000 123.85729 330 ALA B C 1
ATOM 10262 O O . ALA B 1 330 ? 40.76089 53.05131 90.00751 1.000 120.11305 330 ALA B O 1
ATOM 10269 N N . GLU B 1 335 ? 43.64072 59.81029 91.59627 1.000 119.86989 335 GLU B N 1
ATOM 10270 C CA . GLU B 1 335 ? 43.21535 59.34097 92.91037 1.000 114.50623 335 GLU B CA 1
ATOM 10271 C C . GLU B 1 335 ? 44.38069 59.35033 93.89897 1.000 115.14646 335 GLU B C 1
ATOM 10272 O O . GLU B 1 335 ? 44.44633 58.51625 94.80386 1.000 122.47566 335 GLU B O 1
ATOM 10284 N N . LYS B 1 336 ? 45.29825 60.29672 93.71376 1.000 107.16039 336 LYS B N 1
ATOM 10285 C CA . LYS B 1 336 ? 46.43850 60.42607 94.61039 1.000 122.52182 336 LYS B CA 1
ATOM 10286 C C . LYS B 1 336 ? 45.98078 60.89974 95.98560 1.000 124.22892 336 LYS B C 1
ATOM 10287 O O . LYS B 1 336 ? 45.15145 61.80539 96.10498 1.000 123.39403 336 LYS B O 1
ATOM 10306 N N . ILE B 1 337 ? 46.52538 60.28184 97.02935 1.000 116.88741 337 ILE B N 1
ATOM 10307 C CA . ILE B 1 337 ? 46.11572 60.59753 98.41052 1.000 119.62504 337 ILE B CA 1
ATOM 10308 C C . ILE B 1 337 ? 47.02543 61.72484 98.88134 1.000 123.98722 337 ILE B C 1
ATOM 10309 O O . ILE B 1 337 ? 48.00375 61.52615 99.60498 1.000 128.57498 337 ILE B O 1
ATOM 10325 N N . GLU B 1 338 ? 46.70779 62.95176 98.45558 1.000 118.54740 338 GLU B N 1
ATOM 10326 C CA . GLU B 1 338 ? 47.53548 64.08404 98.87142 1.000 119.03087 338 GLU B CA 1
ATOM 10327 C C . GLU B 1 338 ? 46.73401 65.37871 99.01284 1.000 114.74624 338 GLU B C 1
ATOM 10328 O O . GLU B 1 338 ? 47.21345 66.45694 98.64579 1.000 115.06997 338 GLU B O 1
ATOM 10340 N N . ARG B 1 339 ? 45.52322 65.30816 99.55024 1.000 110.39449 339 ARG B N 1
ATOM 10341 C CA . ARG B 1 339 ? 44.66976 66.48882 99.59066 1.000 100.05840 339 ARG B CA 1
ATOM 10342 C C . ARG B 1 339 ? 44.76793 67.20871 100.93471 1.000 103.43750 339 ARG B C 1
ATOM 10343 O O . ARG B 1 339 ? 45.22849 66.65678 101.93849 1.000 106.13166 339 ARG B O 1
ATOM 10364 N N . SER B 1 340 ? 44.33642 68.47054 100.93099 1.000 93.47211 340 SER B N 1
ATOM 10365 C CA . SER B 1 340 ? 44.44249 69.31545 102.11405 1.000 97.00201 340 SER B CA 1
ATOM 10366 C C . SER B 1 340 ? 43.42801 68.90492 103.17435 1.000 98.95759 340 SER B C 1
ATOM 10367 O O . SER B 1 340 ? 42.25801 68.64949 102.87472 1.000 99.46149 340 SER B O 1
ATOM 10375 N N . GLY B 1 341 ? 43.88145 68.85997 104.42619 1.000 98.26095 341 GLY B N 1
ATOM 10376 C CA . GLY B 1 341 ? 43.03799 68.46051 105.52743 1.000 88.36434 341 GLY B CA 1
ATOM 10377 C C . GLY B 1 341 ? 43.71537 68.64863 106.86922 1.000 98.23965 341 GLY B C 1
ATOM 10378 O O . GLY B 1 341 ? 44.74714 69.31803 106.97995 1.000 97.35864 341 GLY B O 1
ATOM 10382 N N . PRO B 1 342 ? 43.13396 68.07228 107.92236 1.000 99.73604 342 PRO B N 1
ATOM 10383 C CA . PRO B 1 342 ? 43.73835 68.20638 109.25417 1.000 99.64089 342 PRO B CA 1
ATOM 10384 C C . PRO B 1 342 ? 45.16258 67.66094 109.28362 1.000 106.43756 342 PRO B C 1
ATOM 10385 O O . PRO B 1 342 ? 45.46080 66.61613 108.70141 1.000 103.58581 342 PRO B O 1
ATOM 10396 N N . ILE B 1 343 ? 46.04252 68.39022 109.96540 1.000 103.05386 343 ILE B N 1
ATOM 10397 C CA . ILE B 1 343 ? 47.43475 67.97876 110.15089 1.000 108.37369 343 ILE B CA 1
ATOM 10398 C C . ILE B 1 343 ? 47.53145 67.43464 111.57279 1.000 107.83548 343 ILE B C 1
ATOM 10399 O O . ILE B 1 343 ? 47.82148 68.16265 112.52278 1.000 92.58485 343 ILE B O 1
ATOM 10415 N N . VAL B 1 344 ? 47.30102 66.13253 111.71973 1.000 106.49541 344 VAL B N 1
ATOM 10416 C CA . VAL B 1 344 ? 47.29472 65.52938 113.04866 1.000 103.22071 344 VAL B CA 1
ATOM 10417 C C . VAL B 1 344 ? 48.71795 65.39089 113.57517 1.000 97.16409 344 VAL B C 1
ATOM 10418 O O . VAL B 1 344 ? 49.08107 65.97193 114.60411 1.000 104.20562 344 VAL B O 1
ATOM 10431 N N . GLU C 1 4 ? 25.40532 40.69486 71.06844 1.000 88.21882 4 GLU C N 1
ATOM 10432 C CA . GLU C 1 4 ? 25.62826 42.01673 71.63877 1.000 91.50631 4 GLU C CA 1
ATOM 10433 C C . GLU C 1 4 ? 24.35320 42.85065 71.58707 1.000 97.67158 4 GLU C C 1
ATOM 10434 O O . GLU C 1 4 ? 23.87423 43.33835 72.61323 1.000 94.26927 4 GLU C O 1
ATOM 10445 N N . ILE C 1 5 ? 23.80211 43.00892 70.38915 1.000 91.09142 5 ILE C N 1
ATOM 10446 C CA . ILE C 1 5 ? 22.68503 43.91690 70.16545 1.000 89.68261 5 ILE C CA 1
ATOM 10447 C C . ILE C 1 5 ? 21.36710 43.17576 70.35734 1.000 97.91716 5 ILE C C 1
ATOM 10448 O O . ILE C 1 5 ? 21.13213 42.12991 69.74309 1.000 90.35722 5 ILE C O 1
ATOM 10464 N N . LYS C 1 6 ? 20.50511 43.72848 71.20754 1.000 98.96345 6 LYS C N 1
ATOM 10465 C CA . LYS C 1 6 ? 19.22018 43.13330 71.54947 1.000 85.63260 6 LYS C CA 1
ATOM 10466 C C . LYS C 1 6 ? 18.11308 43.83442 70.77772 1.000 90.19272 6 LYS C C 1
ATOM 10467 O O . LYS C 1 6 ? 18.00199 45.05940 70.82905 1.000 89.55694 6 LYS C O 1
ATOM 10486 N N . THR C 1 7 ? 17.29909 43.07155 70.05957 1.000 85.83378 7 THR C N 1
ATOM 10487 C CA . THR C 1 7 ? 16.17900 43.67066 69.35280 1.000 72.96585 7 THR C CA 1
ATOM 10488 C C . THR C 1 7 ? 14.96205 43.71834 70.27089 1.000 69.54970 7 THR C C 1
ATOM 10489 O O . THR C 1 7 ? 14.65217 42.75313 70.97966 1.000 71.53146 7 THR C O 1
ATOM 10500 N N . ILE C 1 8 ? 14.28097 44.85929 70.25523 1.000 70.17260 8 ILE C N 1
ATOM 10501 C CA . ILE C 1 8 ? 13.09301 45.08900 71.06637 1.000 68.97626 8 ILE C CA 1
ATOM 10502 C C . ILE C 1 8 ? 11.99891 45.57817 70.13056 1.000 73.79712 8 ILE C C 1
ATOM 10503 O O . ILE C 1 8 ? 12.15580 46.61335 69.46882 1.000 69.76666 8 ILE C O 1
ATOM 10519 N N . SER C 1 9 ? 10.91496 44.81511 70.04843 1.000 76.82200 9 SER C N 1
ATOM 10520 C CA . SER C 1 9 ? 9.72789 45.24722 69.32762 1.000 78.06978 9 SER C CA 1
ATOM 10521 C C . SER C 1 9 ? 8.89788 46.17793 70.20192 1.000 80.14474 9 SER C C 1
ATOM 10522 O O . SER C 1 9 ? 8.74797 45.96160 71.41087 1.000 73.23254 9 SER C O 1
ATOM 10530 N N . VAL C 1 10 ? 8.37376 47.22706 69.58122 1.000 73.11928 10 VAL C N 1
ATOM 10531 C CA . VAL C 1 10 ? 7.61974 48.25582 70.27954 1.000 66.50822 10 VAL C CA 1
ATOM 10532 C C . VAL C 1 10 ? 6.22869 48.29888 69.67164 1.000 69.36529 10 VAL C C 1
ATOM 10533 O O . VAL C 1 10 ? 6.05359 48.71217 68.51576 1.000 76.87337 10 VAL C O 1
ATOM 10546 N N . ILE C 1 11 ? 5.24478 47.82961 70.44058 1.000 69.69731 11 ILE C N 1
ATOM 10547 C CA . ILE C 1 11 ? 3.84774 47.98261 70.07271 1.000 68.68407 11 ILE C CA 1
ATOM 10548 C C . ILE C 1 11 ? 3.42965 49.43253 70.27511 1.000 71.71530 11 ILE C C 1
ATOM 10549 O O . ILE C 1 11 ? 3.93766 50.13333 71.15926 1.000 80.76301 11 ILE C O 1
ATOM 10565 N N . GLY C 1 12 ? 2.49757 49.89068 69.44529 1.000 69.45846 12 GLY C N 1
ATOM 10566 C CA . GLY C 1 12 ? 1.99748 51.24461 69.58968 1.000 68.66674 12 GLY C CA 1
ATOM 10567 C C . GLY C 1 12 ? 3.05640 52.30672 69.42489 1.000 70.36388 12 GLY C C 1
ATOM 10568 O O . GLY C 1 12 ? 2.95336 53.37656 70.03217 1.000 71.61823 12 GLY C O 1
ATOM 10572 N N . ALA C 1 13 ? 4.07637 52.04401 68.60575 1.000 89.60868 13 ALA C N 1
ATOM 10573 C CA . ALA C 1 13 ? 5.15429 53.01013 68.43394 1.000 80.89013 13 ALA C CA 1
ATOM 10574 C C . ALA C 1 13 ? 4.64516 54.33124 67.87231 1.000 68.32044 13 ALA C C 1
ATOM 10575 O O . ALA C 1 13 ? 5.25010 55.38122 68.11655 1.000 74.99922 13 ALA C O 1
ATOM 10582 N N . THR C 1 14 ? 3.54911 54.30336 67.11438 1.000 69.94451 14 THR C N 1
ATOM 10583 C CA . THR C 1 14 ? 2.94400 55.54044 66.63874 1.000 77.39720 14 THR C CA 1
ATOM 10584 C C . THR C 1 14 ? 2.12502 56.24311 67.71397 1.000 82.14823 14 THR C C 1
ATOM 10585 O O . THR C 1 14 ? 1.67192 57.37213 67.48430 1.000 62.28837 14 THR C O 1
ATOM 10596 N N . GLY C 1 15 ? 1.92113 55.60679 68.86982 1.000 72.11763 15 GLY C N 1
ATOM 10597 C CA . GLY C 1 15 ? 1.12916 56.17046 69.94002 1.000 74.83241 15 GLY C CA 1
ATOM 10598 C C . GLY C 1 15 ? 1.97419 56.79623 71.03513 1.000 78.66703 15 GLY C C 1
ATOM 10599 O O . GLY C 1 15 ? 3.19917 56.90334 70.94308 1.000 69.44910 15 GLY C O 1
ATOM 10603 N N . GLN C 1 16 ? 1.29123 57.20090 72.10928 1.000 71.54948 16 GLN C N 1
ATOM 10604 C CA . GLN C 1 16 ? 1.94324 57.96667 73.16643 1.000 68.56453 16 GLN C CA 1
ATOM 10605 C C . GLN C 1 16 ? 2.92535 57.09854 73.94915 1.000 71.87687 16 GLN C C 1
ATOM 10606 O O . GLN C 1 16 ? 4.12833 57.39360 74.01715 1.000 74.54687 16 GLN C O 1
ATOM 10620 N N . GLN C 1 17 ? 2.43446 55.99335 74.51189 1.000 56.68098 17 GLN C N 1
ATOM 10621 C CA . GLN C 1 17 ? 3.28757 55.14320 75.33161 1.000 69.89537 17 GLN C CA 1
ATOM 10622 C C . GLN C 1 17 ? 4.39956 54.53150 74.49038 1.000 69.42588 17 GLN C C 1
ATOM 10623 O O . GLN C 1 17 ? 5.58957 54.74551 74.75436 1.000 67.64081 17 GLN C O 1
ATOM 10637 N N . GLY C 1 18 ? 4.02455 53.77274 73.45721 1.000 70.07296 18 GLY C N 1
ATOM 10638 C CA . GLY C 1 18 ? 5.01954 53.15303 72.60698 1.000 58.37801 18 GLY C CA 1
ATOM 10639 C C . GLY C 1 18 ? 5.91143 54.15928 71.91219 1.000 72.76997 18 GLY C C 1
ATOM 10640 O O . GLY C 1 18 ? 7.08343 53.87642 71.65404 1.000 66.36729 18 GLY C O 1
ATOM 10644 N N . GLY C 1 19 ? 5.37432 55.33532 71.58653 1.000 67.61749 19 GLY C N 1
ATOM 10645 C CA . GLY C 1 19 ? 6.20621 56.36854 70.99175 1.000 68.65074 19 GLY C CA 1
ATOM 10646 C C . GLY C 1 19 ? 7.31924 56.80537 71.92179 1.000 69.10901 19 GLY C C 1
ATOM 10647 O O . GLY C 1 19 ? 8.48521 56.90756 71.51774 1.000 65.61288 19 GLY C O 1
ATOM 10651 N N . SER C 1 20 ? 6.98231 57.04902 73.19088 1.000 70.83025 20 SER C N 1
ATOM 10652 C CA . SER C 1 20 ? 8.01934 57.39184 74.15590 1.000 75.66302 20 SER C CA 1
ATOM 10653 C C . SER C 1 20 ? 9.00043 56.23886 74.31554 1.000 62.61448 20 SER C C 1
ATOM 10654 O O . SER C 1 20 ? 10.21643 56.45092 74.41652 1.000 60.71625 20 SER C O 1
ATOM 10662 N N . VAL C 1 21 ? 8.48652 55.00683 74.31725 1.000 56.56610 21 VAL C N 1
ATOM 10663 C CA . VAL C 1 21 ? 9.35661 53.84285 74.46589 1.000 57.85460 21 VAL C CA 1
ATOM 10664 C C . VAL C 1 21 ? 10.37654 53.79222 73.33381 1.000 67.72588 21 VAL C C 1
ATOM 10665 O O . VAL C 1 21 ? 11.57357 53.57724 73.55768 1.000 66.43658 21 VAL C O 1
ATOM 10678 N N . ALA C 1 22 ? 9.90545 53.95351 72.09688 1.000 64.63484 22 ALA C N 1
ATOM 10679 C CA . ALA C 1 22 ? 10.79338 53.89987 70.94081 1.000 68.33511 22 ALA C CA 1
ATOM 10680 C C . ALA C 1 22 ? 11.82731 55.01293 71.00304 1.000 58.31838 22 ALA C C 1
ATOM 10681 O O . ALA C 1 22 ? 13.03031 54.77806 70.80890 1.000 58.65626 22 ALA C O 1
ATOM 10688 N N . ARG C 1 23 ? 11.37324 56.24082 71.27439 1.000 64.34070 23 ARG C N 1
ATOM 10689 C CA . ARG C 1 23 ? 12.30016 57.36388 71.30462 1.000 66.69221 23 ARG C CA 1
ATOM 10690 C C . ARG C 1 23 ? 13.36324 57.18068 72.37651 1.000 70.90645 23 ARG C C 1
ATOM 10691 O O . ARG C 1 23 ? 14.51520 57.58781 72.18354 1.000 72.37488 23 ARG C O 1
ATOM 10712 N N . SER C 1 24 ? 13.01036 56.55436 73.50237 1.000 57.82519 24 SER C N 1
ATOM 10713 C CA . SER C 1 24 ? 13.99244 56.34615 74.55825 1.000 66.03071 24 SER C CA 1
ATOM 10714 C C . SER C 1 24 ? 14.95650 55.21731 74.21189 1.000 69.86160 24 SER C C 1
ATOM 10715 O O . SER C 1 24 ? 16.17450 55.36335 74.36585 1.000 66.71116 24 SER C O 1
ATOM 10723 N N . LEU C 1 25 ? 14.43155 54.07739 73.75963 1.000 59.93968 25 LEU C N 1
ATOM 10724 C CA . LEU C 1 25 ? 15.29061 52.92752 73.50427 1.000 69.60931 25 LEU C CA 1
ATOM 10725 C C . LEU C 1 25 ? 16.26252 53.18988 72.35828 1.000 75.31343 25 LEU C C 1
ATOM 10726 O O . LEU C 1 25 ? 17.41656 52.74195 72.40509 1.000 73.88478 25 LEU C O 1
ATOM 10742 N N . LEU C 1 26 ? 15.83141 53.92312 71.32550 1.000 71.17810 26 LEU C N 1
ATOM 10743 C CA . LEU C 1 26 ? 16.70732 54.13348 70.17850 1.000 77.93311 26 LEU C CA 1
ATOM 10744 C C . LEU C 1 26 ? 17.99930 54.83147 70.57660 1.000 74.02191 26 LEU C C 1
ATOM 10745 O O . LEU C 1 26 ? 19.00926 54.69472 69.87450 1.000 76.77849 26 LEU C O 1
ATOM 10761 N N . GLN C 1 27 ? 17.99031 55.58018 71.67480 1.000 76.70685 27 GLN C N 1
ATOM 10762 C CA . GLN C 1 27 ? 19.17529 56.29215 72.12291 1.000 72.35997 27 GLN C CA 1
ATOM 10763 C C . GLN C 1 27 ? 20.16540 55.39603 72.85561 1.000 74.82308 27 GLN C C 1
ATOM 10764 O O . GLN C 1 27 ? 21.12240 55.91394 73.44068 1.000 70.71229 27 GLN C O 1
ATOM 10778 N N . ASN C 1 28 ? 19.96649 54.08301 72.84728 1.000 73.36866 28 ASN C N 1
ATOM 10779 C CA . ASN C 1 28 ? 20.89260 53.14691 73.48898 1.000 75.94951 28 ASN C CA 1
ATOM 10780 C C . ASN C 1 28 ? 21.42360 52.14821 72.47268 1.000 70.39870 28 ASN C C 1
ATOM 10781 O O . ASN C 1 28 ? 20.64463 51.32129 71.96052 1.000 73.92735 28 ASN C O 1
ATOM 10792 N N . PRO C 1 29 ? 22.71858 52.17439 72.13961 1.000 78.43853 29 PRO C N 1
ATOM 10793 C CA . PRO C 1 29 ? 23.22458 51.26770 71.09434 1.000 84.07430 29 PRO C CA 1
ATOM 10794 C C . PRO C 1 29 ? 23.08970 49.78560 71.43096 1.000 79.72150 29 PRO C C 1
ATOM 10795 O O . PRO C 1 29 ? 23.22870 48.95785 70.52074 1.000 85.70721 29 PRO C O 1
ATOM 10806 N N . GLU C 1 30 ? 22.82481 49.42126 72.68788 1.000 78.36131 30 GLU C N 1
ATOM 10807 C CA . GLU C 1 30 ? 22.65493 48.01116 73.02552 1.000 76.05181 30 GLU C CA 1
ATOM 10808 C C . GLU C 1 30 ? 21.33993 47.45420 72.49346 1.000 80.95583 30 GLU C C 1
ATOM 10809 O O . GLU C 1 30 ? 21.14902 46.23418 72.51416 1.000 80.09839 30 GLU C O 1
ATOM 10821 N N . PHE C 1 31 ? 20.43784 48.31926 72.02375 1.000 77.62277 31 PHE C N 1
ATOM 10822 C CA . PHE C 1 31 ? 19.09884 47.94228 71.59973 1.000 78.53611 31 PHE C CA 1
ATOM 10823 C C . PHE C 1 31 ? 18.88572 48.34464 70.14485 1.000 80.67936 31 PHE C C 1
ATOM 10824 O O . PHE C 1 31 ? 19.40262 49.36580 69.68108 1.000 74.52212 31 PHE C O 1
ATOM 10841 N N . HIS C 1 32 ? 18.12573 47.51878 69.42768 1.000 73.38355 32 HIS C N 1
ATOM 10842 C CA . HIS C 1 32 ? 17.63963 47.81109 68.08379 1.000 75.36919 32 HIS C CA 1
ATOM 10843 C C . HIS C 1 32 ? 16.11863 47.83197 68.14689 1.000 74.45945 32 HIS C C 1
ATOM 10844 O O . HIS C 1 32 ? 15.49973 46.83483 68.53067 1.000 71.45486 32 HIS C O 1
ATOM 10858 N N . VAL C 1 33 ? 15.52053 48.94304 67.73622 1.000 68.11798 33 VAL C N 1
ATOM 10859 C CA . VAL C 1 33 ? 14.08052 49.13990 67.85936 1.000 73.37425 33 VAL C CA 1
ATOM 10860 C C . VAL C 1 33 ? 13.36848 48.65418 66.60428 1.000 80.24367 33 VAL C C 1
ATOM 10861 O O . VAL C 1 33 ? 13.67737 49.09649 65.49238 1.000 84.53753 33 VAL C O 1
ATOM 10874 N N . ARG C 1 34 ? 12.40155 47.75407 66.78411 1.000 72.82657 34 ARG C N 1
ATOM 10875 C CA . ARG C 1 34 ? 11.48951 47.35328 65.71406 1.000 78.28509 34 ARG C CA 1
ATOM 10876 C C . ARG C 1 34 ? 10.09650 47.86509 66.07728 1.000 74.61999 34 ARG C C 1
ATOM 10877 O O . ARG C 1 34 ? 9.37859 47.23484 66.85616 1.000 76.74303 34 ARG C O 1
ATOM 10898 N N . CYS C 1 35 ? 9.72338 49.01821 65.52961 1.000 80.46557 35 CYS C N 1
ATOM 10899 C CA . CYS C 1 35 ? 8.37736 49.53206 65.73383 1.000 74.78908 35 CYS C CA 1
ATOM 10900 C C . CYS C 1 35 ? 7.38037 48.66619 64.97366 1.000 80.23179 35 CYS C C 1
ATOM 10901 O O . CYS C 1 35 ? 7.66733 48.19750 63.86952 1.000 85.61775 35 CYS C O 1
ATOM 10909 N N . ILE C 1 36 ? 6.20442 48.45095 65.55868 1.000 81.61396 36 ILE C N 1
ATOM 10910 C CA . ILE C 1 36 ? 5.13143 47.71905 64.89456 1.000 79.40750 36 ILE C CA 1
ATOM 10911 C C . ILE C 1 36 ? 3.94436 48.65701 64.73388 1.000 81.74452 36 ILE C C 1
ATOM 10912 O O . ILE C 1 36 ? 3.56737 49.35874 65.67809 1.000 91.24599 36 ILE C O 1
ATOM 10928 N N . THR C 1 37 ? 3.36728 48.67528 63.53492 1.000 78.37688 37 THR C N 1
ATOM 10929 C CA . THR C 1 37 ? 2.23120 49.53528 63.23422 1.000 85.42251 37 THR C CA 1
ATOM 10930 C C . THR C 1 37 ? 1.36018 48.83149 62.20709 1.000 88.20431 37 THR C C 1
ATOM 10931 O O . THR C 1 37 ? 1.80021 47.90170 61.52782 1.000 90.06867 37 THR C O 1
ATOM 10942 N N . ARG C 1 38 ? 0.10615 49.26743 62.11428 1.000 80.45027 38 ARG C N 1
ATOM 10943 C CA . ARG C 1 38 ? -0.78888 48.73863 61.09420 1.000 87.20063 38 ARG C CA 1
ATOM 10944 C C . ARG C 1 38 ? -0.54401 49.35900 59.72535 1.000 85.34313 38 ARG C C 1
ATOM 10945 O O . ARG C 1 38 ? -0.88303 48.73925 58.71021 1.000 81.24753 38 ARG C O 1
ATOM 10966 N N . ASP C 1 39 ? 0.02290 50.56306 59.67362 1.000 83.43652 39 ASP C N 1
ATOM 10967 C CA . ASP C 1 39 ? 0.17477 51.30439 58.42581 1.000 86.23328 39 ASP C CA 1
ATOM 10968 C C . ASP C 1 39 ? 1.51872 52.02348 58.44191 1.000 90.70773 39 ASP C C 1
ATOM 10969 O O . ASP C 1 39 ? 1.68370 53.01631 59.15916 1.000 97.02287 39 ASP C O 1
ATOM 10978 N N . THR C 1 40 ? 2.47771 51.52276 57.65772 1.000 93.97108 40 THR C N 1
ATOM 10979 C CA . THR C 1 40 ? 3.78466 52.16787 57.58480 1.000 93.60036 40 THR C CA 1
ATOM 10980 C C . THR C 1 40 ? 3.72952 53.47507 56.80515 1.000 86.42129 40 THR C C 1
ATOM 10981 O O . THR C 1 40 ? 4.65347 54.28810 56.90830 1.000 76.79004 40 THR C O 1
ATOM 10992 N N . SER C 1 41 ? 2.66045 53.70219 56.04528 1.000 89.03024 41 SER C N 1
ATOM 10993 C CA . SER C 1 41 ? 2.47832 54.94637 55.31161 1.000 89.51780 41 SER C CA 1
ATOM 10994 C C . SER C 1 41 ? 1.85130 56.03010 56.17493 1.000 92.58727 41 SER C C 1
ATOM 10995 O O . SER C 1 41 ? 1.64119 57.14921 55.69124 1.000 92.71926 41 SER C O 1
ATOM 11003 N N . SER C 1 42 ? 1.54240 55.71875 57.43087 1.000 97.55115 42 SER C N 1
ATOM 11004 C CA . SER C 1 42 ? 0.91939 56.68247 58.32616 1.000 95.16156 42 SER C CA 1
ATOM 11005 C C . SER C 1 42 ? 1.80232 57.90748 58.53143 1.000 88.92418 42 SER C C 1
ATOM 11006 O O . SER C 1 42 ? 3.03132 57.85059 58.43333 1.000 82.35893 42 SER C O 1
ATOM 11014 N N . ILE C 1 43 ? 1.14526 59.02736 58.82976 1.000 82.11665 43 ILE C N 1
ATOM 11015 C CA . ILE C 1 43 ? 1.86719 60.25333 59.14304 1.000 90.34861 43 ILE C CA 1
ATOM 11016 C C . ILE C 1 43 ? 2.81528 60.02909 60.31592 1.000 100.02263 43 ILE C C 1
ATOM 11017 O O . ILE C 1 43 ? 3.98525 60.43018 60.26995 1.000 99.03280 43 ILE C O 1
ATOM 11033 N N . LYS C 1 44 ? 2.32439 59.40777 61.38979 1.000 90.14292 44 LYS C N 1
ATOM 11034 C CA . LYS C 1 44 ? 3.16348 59.15952 62.55967 1.000 96.23004 44 LYS C CA 1
ATOM 11035 C C . LYS C 1 44 ? 4.26454 58.13768 62.25433 1.000 92.84232 44 LYS C C 1
ATOM 11036 O O . LYS C 1 44 ? 5.40656 58.27164 62.72729 1.000 81.40136 44 LYS C O 1
ATOM 11055 N N . ALA C 1 45 ? 3.93656 57.10486 61.47108 1.000 95.65033 45 ALA C N 1
ATOM 11056 C CA . ALA C 1 45 ? 4.93761 56.11003 61.09676 1.000 93.29374 45 ALA C CA 1
ATOM 11057 C C . ALA C 1 45 ? 6.12952 56.75230 60.39385 1.000 95.65451 45 ALA C C 1
ATOM 11058 O O . ALA C 1 45 ? 7.28856 56.37331 60.63768 1.000 93.52582 45 ALA C O 1
ATOM 11065 N N . LYS C 1 46 ? 5.86939 57.72551 59.51812 1.000 92.85274 46 LYS C N 1
ATOM 11066 C CA . LYS C 1 46 ? 6.97330 58.34577 58.80421 1.000 96.52411 46 LYS C CA 1
ATOM 11067 C C . LYS C 1 46 ? 7.83431 59.15858 59.75137 1.000 100.35757 46 LYS C C 1
ATOM 11068 O O . LYS C 1 46 ? 9.06030 59.13970 59.63229 1.000 96.54497 46 LYS C O 1
ATOM 11087 N N . GLU C 1 47 ? 7.22133 59.79328 60.75258 1.000 97.73929 47 GLU C N 1
ATOM 11088 C CA . GLU C 1 47 ? 8.01334 60.45707 61.78070 1.000 78.51047 47 GLU C CA 1
ATOM 11089 C C . GLU C 1 47 ? 8.94546 59.47495 62.46638 1.000 94.13312 47 GLU C C 1
ATOM 11090 O O . GLU C 1 47 ? 10.12345 59.77998 62.69339 1.000 97.50826 47 GLU C O 1
ATOM 11102 N N . LEU C 1 48 ? 8.48356 58.25284 62.7880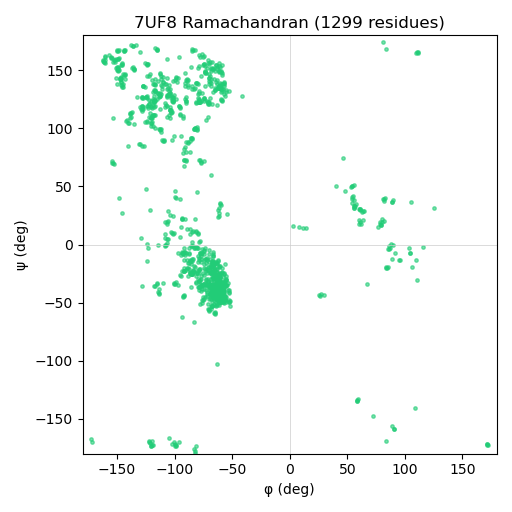9 1.000 94.88442 48 LEU C N 1
ATOM 11103 C CA . LEU C 1 48 ? 9.34168 57.19773 63.42976 1.000 94.49303 48 LEU C CA 1
ATOM 11104 C C . LEU C 1 48 ? 10.43065 56.75606 62.43458 1.000 95.02999 48 LEU C C 1
ATOM 11105 O O . LEU C 1 48 ? 11.52870 56.37003 62.88141 1.000 97.13378 48 LEU C O 1
ATOM 11121 N N . LYS C 1 49 ? 10.13156 56.73938 61.13060 1.000 98.55314 49 LYS C N 1
ATOM 11122 C CA . LYS C 1 49 ? 11.08853 56.29373 60.06742 1.000 103.73761 49 LYS C CA 1
ATOM 11123 C C . LYS C 1 49 ? 12.15244 57.39685 59.87764 1.000 101.81723 49 LYS C C 1
ATOM 11124 O O . LYS C 1 49 ? 13.22743 57.07507 59.31349 1.000 101.28791 49 LYS C O 1
ATOM 11143 N N . GLU C 1 50 ? 11.87838 58.64973 60.28898 1.000 97.62702 50 GLU C N 1
ATOM 11144 C CA . GLU C 1 50 ? 12.84429 59.79581 60.20922 1.000 99.50204 50 GLU C CA 1
ATOM 11145 C C . GLU C 1 50 ? 13.82337 59.69557 61.39713 1.000 104.18570 50 GLU C C 1
ATOM 11146 O O . GLU C 1 50 ? 14.92833 60.28668 61.28822 1.000 106.67724 50 GLU C O 1
ATOM 11158 N N . LEU C 1 51 ? 13.46549 59.00526 62.49698 1.000 101.63380 51 LEU C N 1
ATOM 11159 C CA . LEU C 1 51 ? 14.36758 58.79503 63.62486 1.000 105.13697 51 LEU C CA 1
ATOM 11160 C C . LEU C 1 51 ? 15.35364 57.66517 63.36151 1.000 104.16913 51 LEU C C 1
ATOM 11161 O O . LEU C 1 51 ? 16.22771 57.41101 64.19938 1.000 99.25453 51 LEU C O 1
ATOM 11177 N N . GLY C 1 52 ? 15.23261 56.99446 62.22234 1.000 99.57553 52 GLY C N 1
ATOM 11178 C CA . GLY C 1 52 ? 16.11467 55.89060 61.90999 1.000 101.34138 52 GLY C CA 1
ATOM 11179 C C . GLY C 1 52 ? 15.70481 54.60140 62.58068 1.000 99.58264 52 GLY C C 1
ATOM 11180 O O . GLY C 1 52 ? 16.56889 53.84334 63.03843 1.000 101.69904 52 GLY C O 1
ATOM 11184 N N . ILE C 1 53 ? 14.40583 54.32729 62.64470 1.000 98.36950 53 ILE C N 1
ATOM 11185 C CA . ILE C 1 53 ? 13.87295 53.17406 63.35743 1.000 98.05197 53 ILE C CA 1
ATOM 11186 C C . ILE C 1 53 ? 13.31496 52.17729 62.35520 1.000 94.00493 53 ILE C C 1
ATOM 11187 O O . ILE C 1 53 ? 12.62187 52.55649 61.40235 1.000 101.85799 53 ILE C O 1
ATOM 11203 N N . GLU C 1 54 ? 13.61006 50.89725 62.58185 1.000 78.63066 54 GLU C N 1
ATOM 11204 C CA . GLU C 1 54 ? 13.03809 49.83342 61.76961 1.000 85.62132 54 GLU C CA 1
ATOM 11205 C C . GLU C 1 54 ? 11.53210 49.78426 61.98169 1.000 89.19204 54 GLU C C 1
ATOM 11206 O O . GLU C 1 54 ? 11.05417 49.80993 63.11873 1.000 92.37373 54 GLU C O 1
ATOM 11218 N N . ILE C 1 55 ? 10.78704 49.69849 60.88872 1.000 87.49186 55 ILE C N 1
ATOM 11219 C CA . ILE C 1 55 ? 9.33004 49.77539 60.90283 1.000 88.98995 55 ILE C CA 1
ATOM 11220 C C . ILE C 1 55 ? 8.76709 48.50051 60.28253 1.000 90.41650 55 ILE C C 1
ATOM 11221 O O . ILE C 1 55 ? 9.22605 48.05382 59.22239 1.000 97.71416 55 ILE C O 1
ATOM 11237 N N . VAL C 1 56 ? 7.92118 47.81126 61.02641 1.000 88.06998 56 VAL C N 1
ATOM 11238 C CA . VAL C 1 56 ? 7.21723 46.65735 60.49415 1.000 81.01818 56 VAL C CA 1
ATOM 11239 C C . VAL C 1 56 ? 5.72221 46.95124 60.50932 1.000 89.55366 56 VAL C C 1
ATOM 11240 O O . VAL C 1 56 ? 5.20623 47.56796 61.44951 1.000 89.26557 56 VAL C O 1
ATOM 11253 N N . GLN C 1 57 ? 5.02618 46.49146 59.47124 1.000 92.36886 57 GLN C N 1
ATOM 11254 C CA . GLN C 1 57 ? 3.58116 46.64739 59.35838 1.000 91.18660 57 GLN C CA 1
ATOM 11255 C C . GLN C 1 57 ? 2.93927 45.31725 59.73507 1.000 87.36876 57 GLN C C 1
ATOM 11256 O O . GLN C 1 57 ? 3.23731 44.28442 59.12678 1.000 86.33523 57 GLN C O 1
ATOM 11270 N N . ALA C 1 58 ? 2.06934 45.34092 60.74113 1.000 87.76857 58 ALA C N 1
ATOM 11271 C CA . ALA C 1 58 ? 1.35845 44.14476 61.16686 1.000 85.69834 58 ALA C CA 1
ATOM 11272 C C . ALA C 1 58 ? 0.16547 44.57246 62.00205 1.000 86.67069 58 ALA C C 1
ATOM 11273 O O . ALA C 1 58 ? 0.13143 45.68032 62.54234 1.000 80.70028 58 ALA C O 1
ATOM 11280 N N . ASP C 1 59 ? -0.81546 43.68037 62.09988 1.000 89.30176 59 ASP C N 1
ATOM 11281 C CA . ASP C 1 59 ? -2.01543 43.91608 62.88902 1.000 88.38668 59 ASP C CA 1
ATOM 11282 C C . ASP C 1 59 ? -2.04129 42.94577 64.06277 1.000 86.48483 59 ASP C C 1
ATOM 11283 O O . ASP C 1 59 ? -1.89421 41.73383 63.87544 1.000 83.76103 59 ASP C O 1
ATOM 11292 N N . GLY C 1 60 ? -2.23925 43.48544 65.26892 1.000 89.74712 60 GLY C N 1
ATOM 11293 C CA . GLY C 1 60 ? -2.24211 42.65313 66.45970 1.000 92.76480 60 GLY C CA 1
ATOM 11294 C C . GLY C 1 60 ? -3.34004 41.61005 66.47350 1.000 99.90656 60 GLY C C 1
ATOM 11295 O O . GLY C 1 60 ? -3.20193 40.56689 67.12022 1.000 89.45190 60 GLY C O 1
ATOM 11299 N N . ASN C 1 61 ? -4.44010 41.86816 65.76564 1.000 92.95869 61 ASN C N 1
ATOM 11300 C CA . ASN C 1 61 ? -5.54804 40.92209 65.70046 1.000 93.31497 61 ASN C CA 1
ATOM 11301 C C . ASN C 1 61 ? -5.23501 39.71935 64.82113 1.000 91.95232 61 ASN C C 1
ATOM 11302 O O . ASN C 1 61 ? -6.07296 38.81431 64.71694 1.000 85.81778 61 ASN C O 1
ATOM 11313 N N . ASP C 1 62 ? -4.05805 39.69359 64.18905 1.000 88.10687 62 ASP C N 1
ATOM 11314 C CA . ASP C 1 62 ? -3.60403 38.59285 63.34473 1.000 86.69262 62 ASP C CA 1
ATOM 11315 C C . ASP C 1 62 ? -2.46893 37.87174 64.06447 1.000 89.54841 62 ASP C C 1
ATOM 11316 O O . ASP C 1 62 ? -1.29397 38.22486 63.88849 1.000 87.40427 62 ASP C O 1
ATOM 11325 N N . PRO C 1 63 ? -2.76381 36.86050 64.88822 1.000 90.64021 63 PRO C N 1
ATOM 11326 C CA . PRO C 1 63 ? -1.69471 36.27236 65.72000 1.000 86.85307 63 PRO C CA 1
ATOM 11327 C C . PRO C 1 63 ? -0.53172 35.69265 64.92778 1.000 96.67930 63 PRO C C 1
ATOM 11328 O O . PRO C 1 63 ? 0.61529 35.82761 65.36274 1.000 96.90230 63 PRO C O 1
ATOM 11339 N N . THR C 1 64 ? -0.79375 35.03192 63.79762 1.000 101.85518 64 THR C N 1
ATOM 11340 C CA . THR C 1 64 ? 0.29024 34.44420 63.01140 1.000 99.12308 64 THR C CA 1
ATOM 11341 C C . THR C 1 64 ? 1.14813 35.52743 62.36363 1.000 95.74576 64 THR C C 1
ATOM 11342 O O . THR C 1 64 ? 2.38213 35.46451 62.40653 1.000 98.74077 64 THR C O 1
ATOM 11353 N N . ALA C 1 65 ? 0.51402 36.53155 61.74893 1.000 91.42798 65 ALA C N 1
ATOM 11354 C CA . ALA C 1 65 ? 1.28090 37.61876 61.14517 1.000 94.31120 65 ALA C CA 1
ATOM 11355 C C . ALA C 1 65 ? 2.10192 38.35554 62.19831 1.000 99.87277 65 ALA C C 1
ATOM 11356 O O . ALA C 1 65 ? 3.27088 38.68969 61.96732 1.000 87.91229 65 ALA C O 1
ATOM 11380 N N . ALA C 1 67 ? 3.13719 37.09585 65.12791 1.000 91.34854 67 ALA C N 1
ATOM 11381 C CA . ALA C 1 67 ? 4.20928 36.19882 65.52461 1.000 93.26424 67 ALA C CA 1
ATOM 11382 C C . ALA C 1 67 ? 5.35721 36.29516 64.53156 1.000 99.02845 67 ALA C C 1
ATOM 11383 O O . ALA C 1 67 ? 6.52123 36.41014 64.93352 1.000 95.98199 67 ALA C O 1
ATOM 11390 N N . THR C 1 68 ? 5.03812 36.33448 63.22859 1.000 103.31971 68 THR C N 1
ATOM 11391 C CA . THR C 1 68 ? 6.08205 36.41582 62.20455 1.000 100.24531 68 THR C CA 1
ATOM 11392 C C . THR C 1 68 ? 6.80096 37.75586 62.24385 1.000 89.85049 68 THR C C 1
ATOM 11393 O O . THR C 1 68 ? 7.98794 37.83503 61.90780 1.000 91.14175 68 THR C O 1
ATOM 11404 N N . ALA C 1 69 ? 6.11091 38.80670 62.65817 1.000 87.80968 69 ALA C N 1
ATOM 11405 C CA . ALA C 1 69 ? 6.75983 40.10172 62.75647 1.000 84.91017 69 ALA C CA 1
ATOM 11406 C C . ALA C 1 69 ? 7.62590 40.26146 64.01645 1.000 86.93504 69 ALA C C 1
ATOM 11407 O O . ALA C 1 69 ? 8.49684 41.14252 64.01863 1.000 85.76530 69 ALA C O 1
ATOM 11414 N N . LEU C 1 70 ? 7.37502 39.45516 65.07826 1.000 88.28374 70 LEU C N 1
ATOM 11415 C CA . LEU C 1 70 ? 8.14710 39.44988 66.37021 1.000 88.92429 70 LEU C CA 1
ATOM 11416 C C . LEU C 1 70 ? 9.23118 38.35597 66.31286 1.000 90.00455 70 LEU C C 1
ATOM 11417 O O . LEU C 1 70 ? 9.82926 38.09473 67.37475 1.000 83.78443 70 LEU C O 1
ATOM 11433 N N . LYS C 1 71 ? 9.44215 37.68028 65.17267 1.000 90.68251 71 LYS C N 1
ATOM 11434 C CA . LYS C 1 71 ? 10.40723 36.53437 65.07431 1.000 94.92719 71 LYS C CA 1
ATOM 11435 C C . LYS C 1 71 ? 11.82819 37.13946 65.13637 1.000 96.11149 71 LYS C C 1
ATOM 11436 O O . LYS C 1 71 ? 12.20608 37.78475 64.13252 1.000 105.90353 71 LYS C O 1
ATOM 11455 N N . GLY C 1 72 ? 12.57427 36.98522 66.25229 1.000 84.15411 72 GLY C N 1
ATOM 11456 C CA . GLY C 1 72 ? 13.95724 37.51027 66.42934 1.000 83.26391 72 GLY C CA 1
ATOM 11457 C C . GLY C 1 72 ? 14.06124 38.57099 67.53461 1.000 84.54853 72 GLY C C 1
ATOM 11458 O O . GLY C 1 72 ? 15.20522 39.03700 67.79065 1.000 74.58523 72 GLY C O 1
ATOM 11462 N N . SER C 1 73 ? 12.95125 38.96074 68.18278 1.000 74.22223 73 SER C N 1
ATOM 11463 C CA . SER C 1 73 ? 12.95125 40.00947 69.20705 1.000 81.26957 73 SER C CA 1
ATOM 11464 C C . SER C 1 73 ? 13.46537 39.49416 70.54988 1.000 80.54718 73 SER C C 1
ATOM 11465 O O . SER C 1 73 ? 13.02047 38.45200 71.03964 1.000 77.95661 73 SER C O 1
ATOM 11473 N N . TRP C 1 74 ? 14.41535 40.22607 71.13902 1.000 79.58192 74 TRP C N 1
ATOM 11474 C CA . TRP C 1 74 ? 14.85546 39.94275 72.49991 1.000 70.06991 74 TRP C CA 1
ATOM 11475 C C . TRP C 1 74 ? 13.83749 40.41441 73.52410 1.000 74.43120 74 TRP C C 1
ATOM 11476 O O . TRP C 1 74 ? 13.68660 39.78712 74.57895 1.000 70.86811 74 TRP C O 1
ATOM 11497 N N . GLY C 1 75 ? 13.15140 41.52543 73.24843 1.000 75.49900 75 GLY C N 1
ATOM 11498 C CA . GLY C 1 75 ? 12.12042 42.00613 74.14163 1.000 74.66632 75 GLY C CA 1
ATOM 11499 C C . GLY C 1 75 ? 10.97133 42.62025 73.36886 1.000 70.52076 75 GLY C C 1
ATOM 11500 O O . GLY C 1 75 ? 11.06923 42.87557 72.16992 1.000 73.55551 75 GLY C O 1
ATOM 11504 N N . ILE C 1 76 ? 9.86736 42.83499 74.07698 1.000 69.72062 76 ILE C N 1
ATOM 11505 C CA . ILE C 1 76 ? 8.70927 43.48406 73.47123 1.000 69.00002 76 ILE C CA 1
ATOM 11506 C C . ILE C 1 76 ? 8.00728 44.33574 74.52149 1.000 73.20605 76 ILE C C 1
ATOM 11507 O O . ILE C 1 76 ? 7.79338 43.89843 75.65739 1.000 69.82629 76 ILE C O 1
ATOM 11523 N N . PHE C 1 77 ? 7.63217 45.54882 74.11983 1.000 69.60525 77 PHE C N 1
ATOM 11524 C CA . PHE C 1 77 ? 6.73716 46.39555 74.90211 1.000 71.65358 77 PHE C CA 1
ATOM 11525 C C . PHE C 1 77 ? 5.34412 46.35862 74.28519 1.000 74.14993 77 PHE C C 1
ATOM 11526 O O . PHE C 1 77 ? 5.18503 46.64592 73.09528 1.000 72.48791 77 PHE C O 1
ATOM 11543 N N . ILE C 1 78 ? 4.33920 46.03633 75.09917 1.000 73.83084 78 ILE C N 1
ATOM 11544 C CA . ILE C 1 78 ? 2.97918 45.82337 74.61320 1.000 73.86231 78 ILE C CA 1
ATOM 11545 C C . ILE C 1 78 ? 2.02315 46.82513 75.25052 1.000 67.29865 78 ILE C C 1
ATOM 11546 O O . ILE C 1 78 ? 2.11321 47.11383 76.44859 1.000 66.79259 78 ILE C O 1
ATOM 11562 N N . ASN C 1 79 ? 1.11206 47.36028 74.43172 1.000 68.54583 79 ASN C N 1
ATOM 11563 C CA . ASN C 1 79 ? 0.04803 48.24709 74.88902 1.000 72.03528 79 ASN C CA 1
ATOM 11564 C C . ASN C 1 79 ? -1.15602 48.07925 73.96605 1.000 70.47114 79 ASN C C 1
ATOM 11565 O O . ASN C 1 79 ? -1.05904 47.48253 72.89089 1.000 73.88136 79 ASN C O 1
ATOM 11576 N N . ASN C 1 80 ? -2.29503 48.61905 74.39626 1.000 75.13860 80 ASN C N 1
ATOM 11577 C CA . ASN C 1 80 ? -3.54707 48.57916 73.64833 1.000 68.80099 80 ASN C CA 1
ATOM 11578 C C . ASN C 1 80 ? -4.00219 50.01221 73.35274 1.000 73.71388 80 ASN C C 1
ATOM 11579 O O . ASN C 1 80 ? -3.24925 50.97221 73.52894 1.000 75.81805 80 ASN C O 1
ATOM 11590 N N . GLY C 1 81 ? -5.24423 50.15024 72.87585 1.000 76.44097 81 GLY C N 1
ATOM 11591 C CA . GLY C 1 81 ? -5.76635 51.42532 72.43522 1.000 84.01215 81 GLY C CA 1
ATOM 11592 C C . GLY C 1 81 ? -6.92333 51.92702 73.28842 1.000 79.37150 81 GLY C C 1
ATOM 11593 O O . GLY C 1 81 ? -7.49923 51.19876 74.10927 1.000 75.87446 81 GLY C O 1
ATOM 11597 N N . TYR C 1 82 ? -7.26643 53.20105 73.06777 1.000 77.09384 82 TYR C N 1
ATOM 11598 C CA . TYR C 1 82 ? -8.31943 53.85278 73.84201 1.000 92.35030 82 TYR C CA 1
ATOM 11599 C C . TYR C 1 82 ? -9.71041 53.32776 73.51496 1.000 98.38460 82 TYR C C 1
ATOM 11600 O O . TYR C 1 82 ? -10.63438 53.52649 74.31007 1.000 104.44763 82 TYR C O 1
ATOM 11618 N N . THR C 1 83 ? -9.88644 52.67805 72.36880 1.000 104.06138 83 THR C N 1
ATOM 11619 C CA . THR C 1 83 ? -11.18443 52.18808 71.92476 1.000 99.87748 83 THR C CA 1
ATOM 11620 C C . THR C 1 83 ? -11.18632 50.67104 72.04936 1.000 97.77201 83 THR C C 1
ATOM 11621 O O . THR C 1 83 ? -10.35031 49.99626 71.43813 1.000 99.03541 83 THR C O 1
ATOM 11632 N N . LEU C 1 84 ? -12.12223 50.13478 72.81928 1.000 93.99655 84 LEU C N 1
ATOM 11633 C CA . LEU C 1 84 ? -12.26812 48.69373 72.96192 1.000 91.92417 84 LEU C CA 1
ATOM 11634 C C . LEU C 1 84 ? -13.37315 48.20189 72.03586 1.000 77.77254 84 LEU C C 1
ATOM 11635 O O . LEU C 1 84 ? -14.40720 48.85786 71.88409 1.000 72.73675 84 LEU C O 1
ATOM 11651 N N . THR C 1 85 ? -13.14711 47.04807 71.41354 1.000 76.78311 85 THR C N 1
ATOM 11652 C CA . THR C 1 85 ? -14.16912 46.45422 70.56845 1.000 89.84543 85 THR C CA 1
ATOM 11653 C C . THR C 1 85 ? -15.38004 46.08391 71.42543 1.000 88.68188 85 THR C C 1
ATOM 11654 O O . THR C 1 85 ? -15.24695 45.86661 72.63237 1.000 84.33687 85 THR C O 1
ATOM 11665 N N . PRO C 1 86 ? -16.57807 46.01698 70.83349 1.000 93.15534 86 PRO C N 1
ATOM 11666 C CA . PRO C 1 86 ? -17.75999 45.63269 71.63946 1.000 87.37705 86 PRO C CA 1
ATOM 11667 C C . PRO C 1 86 ? -17.58185 44.32450 72.40411 1.000 85.34412 86 PRO C C 1
ATOM 11668 O O . PRO C 1 86 ? -17.92877 44.23917 73.59811 1.000 97.45264 86 PRO C O 1
ATOM 11679 N N . ALA C 1 87 ? -16.97583 43.32472 71.75481 1.000 84.72639 87 ALA C N 1
ATOM 11680 C CA . ALA C 1 87 ? -16.72469 42.04156 72.40046 1.000 88.52692 87 ALA C CA 1
ATOM 11681 C C . ALA C 1 87 ? -15.86563 42.23130 73.63746 1.000 97.02947 87 ALA C C 1
ATOM 11682 O O . ALA C 1 87 ? -16.15752 41.69200 74.71133 1.000 97.62028 87 ALA C O 1
ATOM 11689 N N . VAL C 1 88 ? -14.81069 43.03141 73.50860 1.000 96.91996 88 VAL C N 1
ATOM 11690 C CA . VAL C 1 88 ? -13.94464 43.30217 74.64961 1.000 89.94553 88 VAL C CA 1
ATOM 11691 C C . VAL C 1 88 ? -14.68063 44.11684 75.71687 1.000 89.12528 88 VAL C C 1
ATOM 11692 O O . VAL C 1 88 ? -14.52654 43.86454 76.91980 1.000 91.63642 88 VAL C O 1
ATOM 11705 N N . GLN C 1 89 ? -15.49672 45.10089 75.33118 1.000 89.92971 89 GLN C N 1
ATOM 11706 C CA . GLN C 1 89 ? -16.24572 45.95458 76.30845 1.000 95.15862 89 GLN C CA 1
ATOM 11707 C C . GLN C 1 89 ? -17.23561 45.04531 77.06928 1.000 97.73399 89 GLN C C 1
ATOM 11708 O O . GLN C 1 89 ? -17.57556 45.39298 78.22939 1.000 94.72519 89 GLN C O 1
ATOM 11722 N N . ASN C 1 90 ? -17.67457 43.91143 76.48401 1.000 93.17530 90 ASN C N 1
ATOM 11723 C CA . ASN C 1 90 ? -18.68346 42.97621 77.08183 1.000 95.19027 90 ASN C CA 1
ATOM 11724 C C . ASN C 1 90 ? -17.99433 41.82106 77.84148 1.000 96.28415 90 ASN C C 1
ATOM 11725 O O . ASN C 1 90 ? -18.71225 40.83793 78.14227 1.000 107.24680 90 ASN C O 1
ATOM 11736 N N . GLY C 1 91 ? -16.69132 41.89806 78.16742 1.000 93.70594 91 GLY C N 1
ATOM 11737 C CA . GLY C 1 91 ? -16.01419 40.89488 79.03712 1.000 101.09660 91 GLY C CA 1
ATOM 11738 C C . GLY C 1 91 ? -15.11817 39.90414 78.29480 1.000 88.30667 91 GLY C C 1
ATOM 11739 O O . GLY C 1 91 ? -14.42607 39.12000 79.00155 1.000 92.65837 91 GLY C O 1
ATOM 11743 N N . LYS C 1 92 ? -15.10326 39.88649 76.94980 1.000 99.07905 92 LYS C N 1
ATOM 11744 C CA . LYS C 1 92 ? -14.17625 39.01276 76.15651 1.000 104.16329 92 LYS C CA 1
ATOM 11745 C C . LYS C 1 92 ? -12.82229 39.73685 76.18661 1.000 98.25277 92 LYS C C 1
ATOM 11746 O O . LYS C 1 92 ? -12.45140 40.29515 75.14674 1.000 85.43416 92 LYS C O 1
ATOM 11765 N N . TYR C 1 93 ? -12.11322 39.75260 77.32457 1.000 93.38146 93 TYR C N 1
ATOM 11766 C CA . TYR C 1 93 ? -10.84127 40.51865 77.48969 1.000 96.81746 93 TYR C CA 1
ATOM 11767 C C . TYR C 1 93 ? -9.71326 39.80593 76.72543 1.000 87.95771 93 TYR C C 1
ATOM 11768 O O . TYR C 1 93 ? -8.74733 40.45907 76.41954 1.000 82.82284 93 TYR C O 1
ATOM 11786 N N . GLU C 1 94 ? -9.82319 38.51400 76.41310 1.000 92.86008 94 GLU C N 1
ATOM 11787 C CA . GLU C 1 94 ? -8.80719 37.79527 75.64785 1.000 86.43101 94 GLU C CA 1
ATOM 11788 C C . GLU C 1 94 ? -8.75832 38.24665 74.19097 1.000 81.91705 94 GLU C C 1
ATOM 11789 O O . GLU C 1 94 ? -7.78834 37.93290 73.49382 1.000 84.39300 94 GLU C O 1
ATOM 11801 N N . GLU C 1 95 ? -9.78140 38.95871 73.71222 1.000 84.69488 95 GLU C N 1
ATOM 11802 C CA . GLU C 1 95 ? -9.84351 39.37707 72.31933 1.000 86.92853 95 GLU C CA 1
ATOM 11803 C C . GLU C 1 95 ? -9.21062 40.74317 72.08665 1.000 86.07340 95 GLU C C 1
ATOM 11804 O O . GLU C 1 95 ? -9.08873 41.16648 70.92975 1.000 81.82056 95 GLU C O 1
ATOM 11816 N N . ASP C 1 96 ? -8.80160 41.43592 73.14880 1.000 88.67515 96 ASP C N 1
ATOM 11817 C CA . ASP C 1 96 ? -8.10870 42.70901 73.00109 1.000 87.53362 96 ASP C CA 1
ATOM 11818 C C . ASP C 1 96 ? -6.81074 42.51330 72.22796 1.000 80.90771 96 ASP C C 1
ATOM 11819 O O . ASP C 1 96 ? -6.07066 41.55029 72.45966 1.000 81.21451 96 ASP C O 1
ATOM 11828 N N . PHE C 1 97 ? -6.53386 43.42657 71.28818 1.000 68.60868 97 PHE C N 1
ATOM 11829 C CA . PHE C 1 97 ? -5.38390 43.21288 70.41505 1.000 86.03697 97 PHE C CA 1
ATOM 11830 C C . PHE C 1 97 ? -4.08285 43.21476 71.20897 1.000 77.49193 97 PHE C C 1
ATOM 11831 O O . PHE C 1 97 ? -3.18382 42.43790 70.89871 1.000 75.96431 97 PHE C O 1
ATOM 11848 N N . GLY C 1 98 ? -3.99484 43.99848 72.28617 1.000 83.90747 98 GLY C N 1
ATOM 11849 C CA . GLY C 1 98 ? -2.80478 43.94235 73.12808 1.000 82.82141 98 GLY C CA 1
ATOM 11850 C C . GLY C 1 98 ? -2.56765 42.56421 73.71770 1.000 78.29167 98 GLY C C 1
ATOM 11851 O O . GLY C 1 98 ? -1.43961 42.05429 73.72150 1.000 83.94839 98 GLY C O 1
ATOM 11855 N N . ASN C 1 99 ? -3.63057 41.93801 74.21561 1.000 72.47453 99 ASN C N 1
ATOM 11856 C CA . ASN C 1 99 ? -3.50844 40.61886 74.82325 1.000 79.61263 99 ASN C CA 1
ATOM 11857 C C . ASN C 1 99 ? -3.18743 39.56415 73.77396 1.000 83.39898 99 ASN C C 1
ATOM 11858 O O . ASN C 1 99 ? -2.38235 38.64615 74.01467 1.000 80.03522 99 ASN C O 1
ATOM 11869 N N . VAL C 1 100 ? -3.76552 39.71042 72.58303 1.000 78.41689 100 VAL C N 1
ATOM 11870 C CA . VAL C 1 100 ? -3.42253 38.80973 71.49278 1.000 83.30151 100 VAL C CA 1
ATOM 11871 C C . VAL C 1 100 ? -1.94856 38.95093 71.13872 1.000 81.37538 100 VAL C C 1
ATOM 11872 O O . VAL C 1 100 ? -1.26050 37.95604 70.89142 1.000 85.39984 100 VAL C O 1
ATOM 11885 N N . ILE C 1 101 ? -1.45065 40.18698 71.08201 1.000 73.13360 101 ILE C N 1
ATOM 11886 C CA . ILE C 1 101 ? -0.03768 40.39815 70.78398 1.000 74.65287 101 ILE C CA 1
ATOM 11887 C C . ILE C 1 101 ? 0.83343 39.72994 71.83675 1.000 81.37691 101 ILE C C 1
ATOM 11888 O O . ILE C 1 101 ? 1.88545 39.16310 71.52053 1.000 78.98067 101 ILE C O 1
ATOM 11904 N N . LEU C 1 102 ? 0.43451 39.81258 73.10679 1.000 79.69986 102 LEU C N 1
ATOM 11905 C CA . LEU C 1 102 ? 1.22262 39.16236 74.15457 1.000 77.51725 102 LEU C CA 1
ATOM 11906 C C . LEU C 1 102 ? 1.29371 37.65143 73.92717 1.000 76.78638 102 LEU C C 1
ATOM 11907 O O . LEU C 1 102 ? 2.36676 37.03747 74.04695 1.000 80.32432 102 LEU C O 1
ATOM 11923 N N . GLN C 1 103 ? 0.15773 37.03644 73.58909 1.000 81.69556 103 GLN C N 1
ATOM 11924 C CA . GLN C 1 103 ? 0.16881 35.59851 73.31971 1.000 88.14701 103 GLN C CA 1
ATOM 11925 C C . GLN C 1 103 ? 1.02476 35.26989 72.09557 1.000 87.56736 103 GLN C C 1
ATOM 11926 O O . GLN C 1 103 ? 1.79583 34.29594 72.09927 1.000 86.30171 103 GLN C O 1
ATOM 11940 N N . SER C 1 104 ? 0.94464 36.10615 71.05879 1.000 75.99202 104 SER C N 1
ATOM 11941 C CA . SER C 1 104 ? 1.77858 35.90252 69.87869 1.000 85.30059 104 SER C CA 1
ATOM 11942 C C . SER C 1 104 ? 3.25359 35.98252 70.24461 1.000 89.27745 104 SER C C 1
ATOM 11943 O O . SER C 1 104 ? 4.07261 35.20671 69.73636 1.000 89.96743 104 SER C O 1
ATOM 11951 N N . ALA C 1 105 ? 3.60458 36.91232 71.13784 1.000 90.62914 105 ALA C N 1
ATOM 11952 C CA . ALA C 1 105 ? 4.98360 37.03729 71.58978 1.000 86.70378 105 ALA C CA 1
ATOM 11953 C C . ALA C 1 105 ? 5.42674 35.76714 72.29542 1.000 92.93679 105 ALA C C 1
ATOM 11954 O O . ALA C 1 105 ? 6.56776 35.31526 72.13423 1.000 92.37624 105 ALA C O 1
ATOM 11961 N N . ALA C 1 106 ? 4.52783 35.17087 73.08032 1.000 81.06670 106 ALA C N 1
ATOM 11962 C CA . ALA C 1 106 ? 4.84996 33.88474 73.68797 1.000 91.25649 106 ALA C CA 1
ATOM 11963 C C . ALA C 1 106 ? 5.16796 32.83504 72.62367 1.000 94.10684 106 ALA C C 1
ATOM 11964 O O . ALA C 1 106 ? 6.16602 32.11108 72.73842 1.000 89.50529 106 ALA C O 1
ATOM 11971 N N . GLU C 1 107 ? 4.34590 32.75526 71.56470 1.000 90.42179 107 GLU C N 1
ATOM 11972 C CA . GLU C 1 107 ? 4.62190 31.78055 70.50143 1.000 95.64098 107 GLU C CA 1
ATOM 11973 C C . GLU C 1 107 ? 5.90783 32.10884 69.73844 1.000 87.91843 107 GLU C C 1
ATOM 11974 O O . GLU C 1 107 ? 6.66587 31.19599 69.37815 1.000 89.24094 107 GLU C O 1
ATOM 11986 N N . ALA C 1 108 ? 6.18373 33.39593 69.48875 1.000 84.18793 108 ALA C N 1
ATOM 11987 C CA . ALA C 1 108 ? 7.40965 33.77520 68.78578 1.000 83.23237 108 ALA C CA 1
ATOM 11988 C C . ALA C 1 108 ? 8.64472 33.55906 69.64264 1.000 77.55431 108 ALA C C 1
ATOM 11989 O O . ALA C 1 108 ? 9.76868 33.68327 69.13960 1.000 78.37198 108 ALA C O 1
ATOM 11996 N N . GLY C 1 109 ? 8.45683 33.22971 70.91657 1.000 87.67104 109 GLY C N 1
ATOM 11997 C CA . GLY C 1 109 ? 9.56790 32.96256 71.80243 1.000 92.74384 109 GLY C CA 1
ATOM 11998 C C . GLY C 1 109 ? 10.27685 34.17447 72.35070 1.000 82.69749 109 GLY C C 1
ATOM 11999 O O . GLY C 1 109 ? 11.39189 34.04241 72.86359 1.000 77.29520 109 GLY C O 1
ATOM 12003 N N . VAL C 1 110 ? 9.66177 35.35144 72.27404 1.000 75.40216 110 VAL C N 1
ATOM 12004 C CA . VAL C 1 110 ? 10.23872 36.56534 72.83932 1.000 76.81415 110 VAL C CA 1
ATOM 12005 C C . VAL C 1 110 ? 10.44083 36.33796 74.33125 1.000 75.86416 110 VAL C C 1
ATOM 12006 O O . VAL C 1 110 ? 9.48090 35.99871 75.03922 1.000 85.87057 110 VAL C O 1
ATOM 12019 N N . PRO C 1 111 ? 11.65485 36.50091 74.85522 1.000 68.29297 111 PRO C N 1
ATOM 12020 C CA . PRO C 1 111 ? 11.89496 36.11156 76.25110 1.000 81.69585 111 PRO C CA 1
ATOM 12021 C C . PRO C 1 111 ? 11.55195 37.18027 77.28340 1.000 80.55274 111 PRO C C 1
ATOM 12022 O O . PRO C 1 111 ? 11.26005 36.83995 78.43333 1.000 77.80732 111 PRO C O 1
ATOM 12033 N N . HIS C 1 112 ? 11.57984 38.45837 76.90573 1.000 85.90764 112 HIS C N 1
ATOM 12034 C CA . HIS C 1 112 ? 11.40482 39.56011 77.84503 1.000 68.42640 112 HIS C CA 1
ATOM 12035 C C . HIS C 1 112 ? 10.26173 40.45715 77.40034 1.000 68.27734 112 HIS C C 1
ATOM 12036 O O . HIS C 1 112 ? 10.22063 40.90744 76.25046 1.000 76.02631 112 HIS C O 1
ATOM 12050 N N . VAL C 1 113 ? 9.32477 40.69984 78.31146 1.000 64.21320 113 VAL C N 1
ATOM 12051 C CA . VAL C 1 113 ? 8.11170 41.44783 78.02773 1.000 65.71117 113 VAL C CA 1
ATOM 12052 C C . VAL C 1 113 ? 7.96369 42.56656 79.04803 1.000 72.08553 113 VAL C C 1
ATOM 12053 O O . VAL C 1 113 ? 8.14978 42.35725 80.25397 1.000 76.88089 113 VAL C O 1
ATOM 12066 N N . VAL C 1 114 ? 7.59958 43.74866 78.56137 1.000 60.28194 114 VAL C N 1
ATOM 12067 C CA . VAL C 1 114 ? 7.12255 44.84241 79.39568 1.000 61.46997 114 VAL C CA 1
ATOM 12068 C C . VAL C 1 114 ? 5.71950 45.16944 78.90686 1.000 66.39883 114 VAL C C 1
ATOM 12069 O O . VAL C 1 114 ? 5.53040 45.54673 77.74097 1.000 68.82590 114 VAL C O 1
ATOM 12082 N N . PHE C 1 115 ? 4.73857 45.01514 79.78988 1.000 64.23151 115 PHE C N 1
ATOM 12083 C CA . PHE C 1 115 ? 3.32954 45.03214 79.41997 1.000 61.48917 115 PHE C CA 1
ATOM 12084 C C . PHE C 1 115 ? 2.64650 46.19190 80.12732 1.000 65.66698 115 PHE C C 1
ATOM 12085 O O . PHE C 1 115 ? 2.65058 46.25458 81.35733 1.000 63.03711 115 PHE C O 1
ATOM 12102 N N . SER C 1 116 ? 2.03439 47.09006 79.35459 1.000 72.02662 116 SER C N 1
ATOM 12103 C CA . SER C 1 116 ? 1.25635 48.17185 79.94292 1.000 61.26508 116 SER C CA 1
ATOM 12104 C C . SER C 1 116 ? -0.01157 47.58161 80.54585 1.000 69.77577 116 SER C C 1
ATOM 12105 O O . SER C 1 116 ? -0.79557 46.93774 79.83973 1.000 62.64981 116 SER C O 1
ATOM 12113 N N . SER C 1 117 ? -0.21850 47.79326 81.84292 1.000 74.01572 117 SER C N 1
ATOM 12114 C CA . SER C 1 117 ? -1.24240 47.07499 82.58579 1.000 72.16697 117 SER C CA 1
ATOM 12115 C C . SER C 1 117 ? -2.04941 48.03471 83.45110 1.000 66.18357 117 SER C C 1
ATOM 12116 O O . SER C 1 117 ? -1.72749 49.21670 83.58338 1.000 60.12797 117 SER C O 1
ATOM 12124 N N . GLN C 1 118 ? -3.11834 47.49648 84.03302 1.000 69.22188 118 GLN C N 1
ATOM 12125 C CA . GLN C 1 118 ? -3.97033 48.20818 84.97126 1.000 70.37494 118 GLN C CA 1
ATOM 12126 C C . GLN C 1 118 ? -4.57920 47.18589 85.91303 1.000 75.75294 118 GLN C C 1
ATOM 12127 O O . GLN C 1 118 ? -4.62914 45.99397 85.58873 1.000 77.22047 118 GLN C O 1
ATOM 12141 N N . PRO C 1 119 ? -5.00715 47.60355 87.10217 1.000 67.61853 119 PRO C N 1
ATOM 12142 C CA . PRO C 1 119 ? -5.64303 46.65526 88.02096 1.000 68.42363 119 PRO C CA 1
ATOM 12143 C C . PRO C 1 119 ? -7.01503 46.24830 87.51194 1.000 68.64804 119 PRO C C 1
ATOM 12144 O O . PRO C 1 119 ? -7.65213 46.95146 86.72317 1.000 68.39312 119 PRO C O 1
ATOM 12155 N N . SER C 1 120 ? -7.46392 45.07915 87.95567 1.000 62.19888 120 SER C N 1
ATOM 12156 C CA . SER C 1 120 ? -8.80991 44.60114 87.66263 1.000 73.60786 120 SER C CA 1
ATOM 12157 C C . SER C 1 120 ? -9.71186 44.96977 88.83378 1.000 69.15277 120 SER C C 1
ATOM 12158 O O . SER C 1 120 ? -9.55875 44.42849 89.93363 1.000 71.86372 120 SER C O 1
ATOM 12166 N N . SER C 1 121 ? -10.64594 45.89176 88.60008 1.000 70.01501 121 SER C N 1
ATOM 12167 C CA . SER C 1 121 ? -11.62290 46.21542 89.63523 1.000 76.49692 121 SER C CA 1
ATOM 12168 C C . SER C 1 121 ? -12.43679 44.98227 90.00296 1.000 75.92768 121 SER C C 1
ATOM 12169 O O . SER C 1 121 ? -12.73970 44.75594 91.18092 1.000 71.73953 121 SER C O 1
ATOM 12177 N N . HIS C 1 122 ? -12.80479 44.17851 89.00377 1.000 68.08587 122 HIS C N 1
ATOM 12178 C CA . HIS C 1 122 ? -13.55169 42.95339 89.26450 1.000 69.34328 122 HIS C CA 1
ATOM 12179 C C . HIS C 1 122 ? -12.77357 42.01420 90.17820 1.000 79.62580 122 HIS C C 1
ATOM 12180 O O . HIS C 1 122 ? -13.31747 41.48391 91.15510 1.000 86.10263 122 HIS C O 1
ATOM 12194 N N . ALA C 1 123 ? -11.49357 41.79137 89.87207 1.000 77.85318 123 ALA C N 1
ATOM 12195 C CA . ALA C 1 123 ? -10.71345 40.83022 90.64477 1.000 75.47453 123 ALA C CA 1
ATOM 12196 C C . ALA C 1 123 ? -10.50540 41.29786 92.07887 1.000 70.22295 123 ALA C C 1
ATOM 12197 O O . ALA C 1 123 ? -10.48328 40.48262 93.00766 1.000 74.97241 123 ALA C O 1
ATOM 12204 N N . LEU C 1 124 ? -10.34148 42.60482 92.28320 1.000 70.42215 124 LEU C N 1
ATOM 12205 C CA . LEU C 1 124 ? -10.04343 43.11750 93.61232 1.000 73.95707 124 LEU C CA 1
ATOM 12206 C C . LEU C 1 124 ? -11.28439 43.34019 94.46746 1.000 77.58208 124 LEU C C 1
ATOM 12207 O O . LEU C 1 124 ? -11.17631 43.33287 95.69745 1.000 71.85279 124 LEU C O 1
ATOM 12223 N N . SER C 1 125 ? -12.45044 43.53926 93.85658 1.000 76.11181 125 SER C N 1
ATOM 12224 C CA . SER C 1 125 ? -13.66542 43.87999 94.58275 1.000 77.10762 125 SER C CA 1
ATOM 12225 C C . SER C 1 125 ? -14.60032 42.68888 94.75750 1.000 77.81633 125 SER C C 1
ATOM 12226 O O . SER C 1 125 ? -15.74031 42.86468 95.19661 1.000 86.91537 125 SER C O 1
ATOM 12234 N N . GLY C 1 126 ? -14.14026 41.48500 94.43315 1.000 82.65238 126 GLY C N 1
ATOM 12235 C CA . GLY C 1 126 ? -14.98617 40.30791 94.53290 1.000 81.75457 126 GLY C CA 1
ATOM 12236 C C . GLY C 1 126 ? -16.17923 40.30007 93.59997 1.000 84.74810 126 GLY C C 1
ATOM 12237 O O . GLY C 1 126 ? -17.21017 39.70591 93.93788 1.000 95.06819 126 GLY C O 1
ATOM 12241 N N . GLY C 1 127 ? -16.06935 40.95738 92.42914 1.000 79.88251 127 GLY C N 1
ATOM 12242 C CA . GLY C 1 127 ? -17.11741 40.90659 91.37519 1.000 81.87549 127 GLY C CA 1
ATOM 12243 C C . GLY C 1 127 ? -18.16848 42.01149 91.47255 1.000 92.10353 127 GLY C C 1
ATOM 12244 O O . GLY C 1 127 ? -18.98855 42.11568 90.51962 1.000 91.29237 127 GLY C O 1
ATOM 12248 N N . LYS C 1 128 ? -18.17648 42.83821 92.53676 1.000 85.43640 128 LYS C N 1
ATOM 12249 C CA . LYS C 1 128 ? -19.23354 43.88608 92.73610 1.000 94.72317 128 LYS C CA 1
ATOM 12250 C C . LYS C 1 128 ? -18.90268 45.10134 91.85140 1.000 92.96910 128 LYS C C 1
ATOM 12251 O O . LYS C 1 128 ? -19.77274 46.00629 91.79269 1.000 102.39726 128 LYS C O 1
ATOM 12270 N N . PHE C 1 129 ? -17.71372 45.17258 91.22134 1.000 89.78763 129 PHE C N 1
ATOM 12271 C CA . PHE C 1 129 ? -17.34586 46.24087 90.23860 1.000 80.06390 129 PHE C CA 1
ATOM 12272 C C . PHE C 1 129 ? -16.87690 45.59624 88.92340 1.000 83.46221 129 PHE C C 1
ATOM 12273 O O . PHE C 1 129 ? -16.49181 44.41426 88.94507 1.000 81.44487 129 PHE C O 1
ATOM 12290 N N . ASN C 1 130 ? -16.96802 46.32653 87.81560 1.000 81.16534 130 ASN C N 1
ATOM 12291 C CA . ASN C 1 130 ? -16.56007 45.90891 86.46646 1.000 88.45885 130 ASN C CA 1
ATOM 12292 C C . ASN C 1 130 ? -16.21321 47.15514 85.65476 1.000 85.73533 130 ASN C C 1
ATOM 12293 O O . ASN C 1 130 ? -17.10429 47.92318 85.27002 1.000 83.65990 130 ASN C O 1
ATOM 12304 N N . THR C 1 131 ? -14.92124 47.33730 85.37673 1.000 81.06289 131 THR C N 1
ATOM 12305 C CA . THR C 1 131 ? -14.39037 48.50852 84.67700 1.000 84.34310 131 THR C CA 1
ATOM 12306 C C . THR C 1 131 ? -13.53640 47.95888 83.54180 1.000 83.79425 131 THR C C 1
ATOM 12307 O O . THR C 1 131 ? -12.31438 47.80993 83.68069 1.000 87.21141 131 THR C O 1
ATOM 12318 N N . PRO C 1 132 ? -14.15145 47.63914 82.39576 1.000 83.94922 132 PRO C N 1
ATOM 12319 C CA . PRO C 1 132 ? -13.38747 46.96147 81.33253 1.000 82.20856 132 PRO C CA 1
ATOM 12320 C C . PRO C 1 132 ? -12.16256 47.73267 80.87566 1.000 78.41805 132 PRO C C 1
ATOM 12321 O O . PRO C 1 132 ? -11.13653 47.11183 80.55643 1.000 75.01414 132 PRO C O 1
ATOM 12332 N N . VAL C 1 133 ? -12.21665 49.06566 80.90801 1.000 79.05146 133 VAL C N 1
ATOM 12333 C CA . VAL C 1 133 ? -11.09873 49.87686 80.43615 1.000 79.77860 133 VAL C CA 1
ATOM 12334 C C . VAL C 1 133 ? -9.81566 49.49176 81.16197 1.000 76.53607 133 VAL C C 1
ATOM 12335 O O . VAL C 1 133 ? -8.72470 49.51699 80.58091 1.000 85.05010 133 VAL C O 1
ATOM 12348 N N . LEU C 1 134 ? -9.92356 49.14342 82.44188 1.000 75.62317 134 LEU C N 1
ATOM 12349 C CA . LEU C 1 134 ? -8.79947 48.66229 83.23869 1.000 70.80343 134 LEU C CA 1
ATOM 12350 C C . LEU C 1 134 ? -8.67737 47.13831 83.21028 1.000 76.87297 134 LEU C C 1
ATOM 12351 O O . LEU C 1 134 ? -7.56633 46.58641 83.11707 1.000 68.06919 134 LEU C O 1
ATOM 12367 N N . ASP C 1 135 ? -9.81531 46.45120 83.33217 1.000 75.44024 135 ASP C N 1
ATOM 12368 C CA . ASP C 1 135 ? -9.79420 45.01114 83.56280 1.000 75.78552 135 ASP C CA 1
ATOM 12369 C C . ASP C 1 135 ? -9.24722 44.24249 82.36356 1.000 74.81074 135 ASP C C 1
ATOM 12370 O O . ASP C 1 135 ? -8.68113 43.16148 82.54024 1.000 76.34783 135 ASP C O 1
ATOM 12379 N N . VAL C 1 136 ? -9.40733 44.75880 81.14271 1.000 74.27486 136 VAL C N 1
ATOM 12380 C CA . VAL C 1 136 ? -8.86336 44.06014 79.97549 1.000 77.17625 136 VAL C CA 1
ATOM 12381 C C . VAL C 1 136 ? -7.33734 43.97222 80.06737 1.000 74.03323 136 VAL C C 1
ATOM 12382 O O . VAL C 1 136 ? -6.73028 42.90131 79.88505 1.000 67.57908 136 VAL C O 1
ATOM 12395 N N . LYS C 1 137 ? -6.69840 45.09618 80.39862 1.000 75.57849 137 LYS C N 1
ATOM 12396 C CA . LYS C 1 137 ? -5.25139 45.10224 80.55653 1.000 71.48009 137 LYS C CA 1
ATOM 12397 C C . LYS C 1 137 ? -4.85126 44.23796 81.74028 1.000 73.75575 137 LYS C C 1
ATOM 12398 O O . LYS C 1 137 ? -3.81321 43.56304 81.70504 1.000 67.50755 137 LYS C O 1
ATOM 12417 N N . ALA C 1 138 ? -5.66619 44.24262 82.79834 1.000 66.43997 138 ALA C N 1
ATOM 12418 C CA . ALA C 1 138 ? -5.38006 43.34635 83.91708 1.000 67.40956 138 ALA C CA 1
ATOM 12419 C C . ALA C 1 138 ? -5.42298 41.87946 83.47670 1.000 69.42630 138 ALA C C 1
ATOM 12420 O O . ALA C 1 138 ? -4.62590 41.06340 83.94744 1.000 64.72384 138 ALA C O 1
ATOM 12427 N N . TRP C 1 139 ? -6.34301 41.52364 82.57267 1.000 71.68030 139 TRP C N 1
ATOM 12428 C CA . TRP C 1 139 ? -6.36095 40.16578 82.02232 1.000 77.74175 139 TRP C CA 1
ATOM 12429 C C . TRP C 1 139 ? -5.04498 39.85306 81.30115 1.000 78.26509 139 TRP C C 1
ATOM 12430 O O . TRP C 1 139 ? -4.44789 38.76407 81.42583 1.000 73.65567 139 TRP C O 1
ATOM 12451 N N . GLY C 1 140 ? -4.59909 40.77131 80.47336 1.000 80.17730 140 GLY C N 1
ATOM 12452 C CA . GLY C 1 140 ? -3.31412 40.53056 79.83122 1.000 72.81990 140 GLY C CA 1
ATOM 12453 C C . GLY C 1 140 ? -2.19104 40.31438 80.83609 1.000 75.83495 140 GLY C C 1
ATOM 12454 O O . GLY C 1 140 ? -1.31599 39.45649 80.63881 1.000 71.31973 140 GLY C O 1
ATOM 12458 N N . GLU C 1 141 ? -2.22402 41.02808 81.96428 1.000 67.09785 141 GLU C N 1
ATOM 12459 C CA . GLU C 1 141 ? -1.21094 40.88787 83.05018 1.000 75.91420 141 GLU C CA 1
ATOM 12460 C C . GLU C 1 141 ? -1.31980 39.50669 83.69482 1.000 76.51919 141 GLU C C 1
ATOM 12461 O O . GLU C 1 141 ? -0.32974 39.05662 84.22864 1.000 71.58953 141 GLU C O 1
ATOM 12473 N N . SER C 1 142 ? -2.52476 38.94958 83.81476 1.000 77.80707 142 SER C N 1
ATOM 12474 C CA . SER C 1 142 ? -2.75262 37.64139 84.49043 1.000 80.17235 142 SER C CA 1
ATOM 12475 C C . SER C 1 142 ? -2.19760 36.55166 83.57411 1.000 71.90283 142 SER C C 1
ATOM 12476 O O . SER C 1 142 ? -1.70950 35.53656 84.09381 1.000 72.78640 142 SER C O 1
ATOM 12484 N N . TRP C 1 143 ? -2.30870 36.73300 82.25616 1.000 78.25956 143 TRP C N 1
ATOM 12485 C CA . TRP C 1 143 ? -1.83569 35.74230 81.24887 1.000 75.68094 143 TRP C CA 1
ATOM 12486 C C . TRP C 1 143 ? -0.30470 35.76741 81.23478 1.000 76.87290 143 TRP C C 1
ATOM 12487 O O . TRP C 1 143 ? 0.29538 34.68746 81.18946 1.000 78.82526 143 TRP C O 1
ATOM 12508 N N . GLY C 1 144 ? 0.31422 36.95745 81.24306 1.000 76.54486 144 GLY C N 1
ATOM 12509 C CA . GLY C 1 144 ? 1.73520 37.11357 81.15301 1.000 75.70434 144 GLY C CA 1
ATOM 12510 C C . GLY C 1 144 ? 2.41032 36.61429 82.40283 1.000 74.27457 144 GLY C C 1
ATOM 12511 O O . GLY C 1 144 ? 3.43936 35.94638 82.32959 1.000 81.41769 144 GLY C O 1
ATOM 12515 N N . ARG C 1 145 ? 1.82137 36.88995 83.56694 1.000 78.65528 145 ARG C N 1
ATOM 12516 C CA . ARG C 1 145 ? 2.40649 36.40666 84.80678 1.000 72.14768 145 ARG C CA 1
ATOM 12517 C C . ARG C 1 145 ? 2.37660 34.88565 84.86938 1.000 70.27452 145 ARG C C 1
ATOM 12518 O O . ARG C 1 145 ? 3.31267 34.25958 85.37816 1.000 66.42500 145 ARG C O 1
ATOM 12539 N N . ALA C 1 146 ? 1.31561 34.26671 84.35129 1.000 74.94640 146 ALA C N 1
ATOM 12540 C CA . ALA C 1 146 ? 1.23171 32.81467 84.45692 1.000 75.10990 146 ALA C CA 1
ATOM 12541 C C . ALA C 1 146 ? 1.98370 32.08402 83.34968 1.000 87.05545 146 ALA C C 1
ATOM 12542 O O . ALA C 1 146 ? 2.18779 30.87200 83.46935 1.000 87.11428 146 ALA C O 1
ATOM 12549 N N . CYS C 1 147 ? 2.40258 32.76732 82.29583 1.000 82.87941 147 CYS C N 1
ATOM 12550 C CA . CYS C 1 147 ? 3.01255 32.09466 81.14562 1.000 79.58223 147 CYS C CA 1
ATOM 12551 C C . CYS C 1 147 ? 4.40861 31.55968 81.45039 1.000 81.97091 147 CYS C C 1
ATOM 12552 O O . CYS C 1 147 ? 5.29058 32.33764 81.84053 1.000 83.10664 147 CYS C O 1
ATOM 12560 N N . PRO C 1 148 ? 4.66169 30.25574 81.27303 1.000 83.77995 148 PRO C N 1
ATOM 12561 C CA . PRO C 1 148 ? 6.00875 29.72077 81.53181 1.000 85.90988 148 PRO C CA 1
ATOM 12562 C C . PRO C 1 148 ? 7.00365 30.03813 80.42683 1.000 80.59490 148 PRO C C 1
ATOM 12563 O O . PRO C 1 148 ? 8.20568 29.79917 80.60969 1.000 70.67292 148 PRO C O 1
ATOM 12574 N N . THR C 1 149 ? 6.54154 30.56039 79.28999 1.000 88.34466 149 THR C N 1
ATOM 12575 C CA . THR C 1 149 ? 7.43946 30.78775 78.16299 1.000 87.29119 149 THR C CA 1
ATOM 12576 C C . THR C 1 149 ? 8.38739 31.95875 78.41424 1.000 82.02602 149 THR C C 1
ATOM 12577 O O . THR C 1 149 ? 9.57538 31.87992 78.08014 1.000 91.65470 149 THR C O 1
ATOM 12588 N N . PHE C 1 150 ? 7.88735 33.06357 78.97356 1.000 89.61200 150 PHE C N 1
ATOM 12589 C CA . PHE C 1 150 ? 8.70228 34.26658 79.14582 1.000 85.00572 150 PHE C CA 1
ATOM 12590 C C . PHE C 1 150 ? 9.78636 34.09538 80.21371 1.000 75.23391 150 PHE C C 1
ATOM 12591 O O . PHE C 1 150 ? 9.56447 33.45210 81.24156 1.000 83.83601 150 PHE C O 1
ATOM 12608 N N . GLN C 1 151 ? 10.98430 34.65454 79.92478 1.000 76.75809 151 GLN C N 1
ATOM 12609 C CA . GLN C 1 151 ? 12.07535 34.83236 80.90176 1.000 82.34459 151 GLN C CA 1
ATOM 12610 C C . GLN C 1 151 ? 11.81832 36.01610 81.83808 1.000 76.99072 151 GLN C C 1
ATOM 12611 O O . GLN C 1 151 ? 12.28740 35.99783 82.98905 1.000 60.03490 151 GLN C O 1
ATOM 12625 N N . SER C 1 152 ? 11.10622 37.03017 81.36439 1.000 72.89188 152 SER C N 1
ATOM 12626 C CA . SER C 1 152 ? 10.70220 38.17093 82.17571 1.000 68.40971 152 SER C CA 1
ATOM 12627 C C . SER C 1 152 ? 9.38112 38.72997 81.65794 1.000 72.71626 152 SER C C 1
ATOM 12628 O O . SER C 1 152 ? 9.18304 38.85628 80.44699 1.000 68.35290 152 SER C O 1
ATOM 12636 N N . PHE C 1 153 ? 8.49716 39.07567 82.59509 1.000 62.41847 153 PHE C N 1
ATOM 12637 C CA . PHE C 1 153 ? 7.25509 39.78166 82.30135 1.000 56.06432 153 PHE C CA 1
ATOM 12638 C C . PHE C 1 153 ? 7.06509 40.83536 83.38164 1.000 70.36380 153 PHE C C 1
ATOM 12639 O O . PHE C 1 153 ? 6.79318 40.49904 84.54057 1.000 67.17022 153 PHE C O 1
ATOM 12656 N N . THR C 1 154 ? 7.16897 42.10447 83.00196 1.000 70.33968 154 THR C N 1
ATOM 12657 C CA . THR C 1 154 ? 7.05696 43.20621 83.95026 1.000 75.65042 154 THR C CA 1
ATOM 12658 C C . THR C 1 154 ? 5.85287 44.06523 83.58456 1.000 69.38283 154 THR C C 1
ATOM 12659 O O . THR C 1 154 ? 5.81776 44.63551 82.47771 1.000 60.72960 154 THR C O 1
ATOM 12670 N N . PRO C 1 155 ? 4.84892 44.18893 84.45666 1.000 68.28155 155 PRO C N 1
ATOM 12671 C CA . PRO C 1 155 ? 3.73084 45.09992 84.16696 1.000 69.00880 155 PRO C CA 1
ATOM 12672 C C . PRO C 1 155 ? 4.09576 46.52885 84.54531 1.000 67.75852 155 PRO C C 1
ATOM 12673 O O . PRO C 1 155 ? 4.66481 46.77461 85.60834 1.000 64.12749 155 PRO C O 1
ATOM 12684 N N . ILE C 1 156 ? 3.78564 47.46706 83.65358 1.000 63.40877 156 ILE C N 1
ATOM 12685 C CA . ILE C 1 156 ? 3.98155 48.89502 83.87894 1.000 59.38962 156 ILE C CA 1
ATOM 12686 C C . ILE C 1 156 ? 2.61850 49.56195 83.78020 1.000 72.80440 156 ILE C C 1
ATOM 12687 O O . ILE C 1 156 ? 1.86446 49.30414 82.83418 1.000 55.50967 156 ILE C O 1
ATOM 12720 N N . ALA C 1 158 ? 0.45425 53.05083 83.66625 1.000 57.34521 158 ALA C N 1
ATOM 12721 C CA . ALA C 1 158 ? 0.56813 54.46991 83.37161 1.000 62.33004 158 ALA C CA 1
ATOM 12722 C C . ALA C 1 158 ? -0.34487 55.29061 84.27288 1.000 59.89121 158 ALA C C 1
ATOM 12723 O O . ALA C 1 158 ? -1.45882 54.87345 84.60084 1.000 68.85353 158 ALA C O 1
ATOM 12730 N N . SER C 1 159 ? 0.14107 56.45854 84.67816 1.000 58.50788 159 SER C N 1
ATOM 12731 C CA . SER C 1 159 ? -0.68595 57.41730 85.39146 1.000 67.92560 159 SER C CA 1
ATOM 12732 C C . SER C 1 159 ? -1.50407 58.22950 84.38772 1.000 61.65327 159 SER C C 1
ATOM 12733 O O . SER C 1 159 ? -1.41713 58.03782 83.17367 1.000 61.46443 159 SER C O 1
ATOM 12741 N N . TRP C 1 160 ? -2.31010 59.15631 84.89801 1.000 57.47908 160 TRP C N 1
ATOM 12742 C CA . TRP C 1 160 ? -2.91323 60.15850 84.02831 1.000 70.97812 160 TRP C CA 1
ATOM 12743 C C . TRP C 1 160 ? -1.81433 60.95076 83.33245 1.000 77.16849 160 TRP C C 1
ATOM 12744 O O . TRP C 1 160 ? -0.87832 61.42665 83.97952 1.000 71.63987 160 TRP C O 1
ATOM 12765 N N . TYR C 1 161 ? -1.92442 61.09609 82.01450 1.000 68.54872 161 TYR C N 1
ATOM 12766 C CA . TYR C 1 161 ? -1.00052 61.97034 81.30467 1.000 64.09696 161 TYR C CA 1
ATOM 12767 C C . TYR C 1 161 ? -1.26260 63.41822 81.70206 1.000 64.27030 161 TYR C C 1
ATOM 12768 O O . TYR C 1 161 ? -2.41762 63.84011 81.82524 1.000 68.15593 161 TYR C O 1
ATOM 12786 N N . PHE C 1 162 ? -0.19264 64.19024 81.89819 1.000 60.49737 162 PHE C N 1
ATOM 12787 C CA . PHE C 1 162 ? -0.36674 65.63922 81.94858 1.000 64.14227 162 PHE C CA 1
ATOM 12788 C C . PHE C 1 162 ? -1.00986 66.14451 80.66376 1.000 70.24558 162 PHE C C 1
ATOM 12789 O O . PHE C 1 162 ? -1.82992 67.07244 80.68905 1.000 70.90931 162 PHE C O 1
ATOM 12806 N N . GLN C 1 163 ? -0.69788 65.49282 79.54057 1.000 79.14038 163 GLN C N 1
ATOM 12807 C CA . GLN C 1 163 ? -1.18099 65.89913 78.23170 1.000 72.32007 163 GLN C CA 1
ATOM 12808 C C . GLN C 1 163 ? -2.68699 65.73306 78.09075 1.000 69.96907 163 GLN C C 1
ATOM 12809 O O . GLN C 1 163 ? -3.26209 66.23128 77.11692 1.000 86.05615 163 GLN C O 1
ATOM 12823 N N . ASN C 1 164 ? -3.34088 65.06977 79.04662 1.000 67.70722 164 ASN C N 1
ATOM 12824 C CA . ASN C 1 164 ? -4.79588 65.05466 79.07271 1.000 72.91782 164 ASN C CA 1
ATOM 12825 C C . ASN C 1 164 ? -5.37397 66.45859 79.16711 1.000 78.26302 164 ASN C C 1
ATOM 12826 O O . ASN C 1 164 ? -6.52501 66.67162 78.76924 1.000 81.07751 164 ASN C O 1
ATOM 12837 N N . PHE C 1 165 ? -4.60401 67.42351 79.68032 1.000 69.75022 165 PHE C N 1
ATOM 12838 C CA . PHE C 1 165 ? -5.08210 68.80047 79.70871 1.000 76.68025 165 PHE C CA 1
ATOM 12839 C C . PHE C 1 165 ? -5.23423 69.39883 78.31387 1.000 81.61308 165 PHE C C 1
ATOM 12840 O O . PHE C 1 165 ? -5.86932 70.45182 78.18419 1.000 86.42080 165 PHE C O 1
ATOM 12857 N N . PHE C 1 166 ? -4.67426 68.76614 77.27867 1.000 76.14472 166 PHE C N 1
ATOM 12858 C CA . PHE C 1 166 ? -4.81738 69.25348 75.90981 1.000 83.98557 166 PHE C CA 1
ATOM 12859 C C . PHE C 1 166 ? -6.01238 68.65659 75.17273 1.000 78.29472 166 PHE C C 1
ATOM 12860 O O . PHE C 1 166 ? -6.30248 69.09186 74.05286 1.000 78.99720 166 PHE C O 1
ATOM 12877 N N . ILE C 1 167 ? -6.70728 67.68339 75.75452 1.000 79.51797 167 ILE C N 1
ATOM 12878 C CA . ILE C 1 167 ? -7.89827 67.10147 75.13644 1.000 71.98755 167 ILE C CA 1
ATOM 12879 C C . ILE C 1 167 ? -9.07733 68.04233 75.36576 1.000 90.52835 167 ILE C C 1
ATOM 12880 O O . ILE C 1 167 ? -9.39227 68.35000 76.52286 1.000 95.67364 167 ILE C O 1
ATOM 12896 N N . PRO C 1 168 ? -9.75843 68.52455 74.31793 1.000 95.02731 168 PRO C N 1
ATOM 12897 C CA . PRO C 1 168 ? -10.81148 69.53642 74.55726 1.000 95.42350 168 PRO C CA 1
ATOM 12898 C C . PRO C 1 168 ? -11.95539 69.05911 75.44421 1.000 92.93873 168 PRO C C 1
ATOM 12899 O O . PRO C 1 168 ? -12.42739 69.80884 76.31444 1.000 91.32928 168 PRO C O 1
ATOM 12910 N N . SER C 1 169 ? -12.40632 67.81712 75.25691 1.000 89.08512 169 SER C N 1
ATOM 12911 C CA . SER C 1 169 ? -13.44922 67.28082 76.11684 1.000 96.69530 169 SER C CA 1
ATOM 12912 C C . SER C 1 169 ? -12.95713 67.18348 77.55478 1.000 103.35405 169 SER C C 1
ATOM 12913 O O . SER C 1 169 ? -13.77707 67.22019 78.47085 1.000 104.14991 169 SER C O 1
ATOM 12921 N N . PHE C 1 170 ? -11.64110 67.04852 77.78467 1.000 93.10600 170 PHE C N 1
ATOM 12922 C CA . PHE C 1 170 ? -11.16002 67.12019 79.16365 1.000 90.97470 170 PHE C CA 1
ATOM 12923 C C . PHE C 1 170 ? -11.54008 68.46000 79.78203 1.000 96.79573 170 PHE C C 1
ATOM 12924 O O . PHE C 1 170 ? -12.03301 68.51567 80.91507 1.000 89.06041 170 PHE C O 1
ATOM 12941 N N . VAL C 1 171 ? -11.32820 69.55321 79.04230 1.000 96.92808 171 VAL C N 1
ATOM 12942 C CA . VAL C 1 171 ? -11.68026 70.87505 79.55367 1.000 90.55326 171 VAL C CA 1
ATOM 12943 C C . VAL C 1 171 ? -13.18525 70.97790 79.73479 1.000 88.93182 171 VAL C C 1
ATOM 12944 O O . VAL C 1 171 ? -13.67524 71.60862 80.67998 1.000 91.69295 171 VAL C O 1
ATOM 12957 N N . ALA C 1 172 ? -13.94127 70.37108 78.82268 1.000 94.61130 172 ALA C N 1
ATOM 12958 C CA . ALA C 1 172 ? -15.39427 70.43196 78.91679 1.000 93.93604 172 ALA C CA 1
ATOM 12959 C C . ALA C 1 172 ? -15.88214 69.71860 80.16963 1.000 92.75622 172 ALA C C 1
ATOM 12960 O O . ALA C 1 172 ? -16.78513 70.20135 80.86381 1.000 87.67160 172 ALA C O 1
ATOM 12967 N N . GLU C 1 173 ? -15.31404 68.54956 80.45329 1.000 93.55723 173 GLU C N 1
ATOM 12968 C CA . GLU C 1 173 ? -15.89291 67.63627 81.42609 1.000 97.42893 173 GLU C CA 1
ATOM 12969 C C . GLU C 1 173 ? -15.60085 68.05391 82.86218 1.000 92.47673 173 GLU C C 1
ATOM 12970 O O . GLU C 1 173 ? -16.51281 68.13863 83.68926 1.000 87.64205 173 GLU C O 1
ATOM 12982 N N . PHE C 1 174 ? -14.33685 68.29992 83.17616 1.000 89.83174 174 PHE C N 1
ATOM 12983 C CA . PHE C 1 174 ? -13.89577 68.44159 84.56417 1.000 81.49562 174 PHE C CA 1
ATOM 12984 C C . PHE C 1 174 ? -13.74585 69.89649 84.97754 1.000 81.39856 174 PHE C C 1
ATOM 12985 O O . PHE C 1 174 ? -12.75783 70.27940 85.60458 1.000 83.28307 174 PHE C O 1
ATOM 13002 N N . GLY C 1 175 ? -14.72493 70.72351 84.64582 1.000 79.48374 175 GLY C N 1
ATOM 13003 C CA . GLY C 1 175 ? -14.65300 72.12943 84.96618 1.000 65.85615 175 GLY C CA 1
ATOM 13004 C C . GLY C 1 175 ? -13.80012 72.84776 83.94032 1.000 85.39253 175 GLY C C 1
ATOM 13005 O O . GLY C 1 175 ? -13.16113 72.24403 83.07612 1.000 89.59918 175 GLY C O 1
ATOM 13009 N N . GLY C 1 176 ? -13.76120 74.17373 84.05566 1.000 76.29145 176 GLY C N 1
ATOM 13010 C CA . GLY C 1 176 ? -12.97532 74.94803 83.11381 1.000 88.15424 176 GLY C CA 1
ATOM 13011 C C . GLY C 1 176 ? -11.48829 74.66912 83.16964 1.000 84.58458 176 GLY C C 1
ATOM 13012 O O . GLY C 1 176 ? -10.77838 74.93043 82.19267 1.000 77.67467 176 GLY C O 1
ATOM 13016 N N . PHE C 1 177 ? -11.00719 74.12387 84.28147 1.000 88.10414 177 PHE C N 1
ATOM 13017 C CA . PHE C 1 177 ? -9.57816 73.92092 84.45933 1.000 80.46001 177 PHE C CA 1
ATOM 13018 C C . PHE C 1 177 ? -9.03017 73.06125 83.32007 1.000 67.70711 177 PHE C C 1
ATOM 13019 O O . PHE C 1 177 ? -9.68413 72.09732 82.90386 1.000 75.08049 177 PHE C O 1
ATOM 13036 N N . PRO C 1 178 ? -7.83223 73.37648 82.78608 1.000 67.34539 178 PRO C N 1
ATOM 13037 C CA . PRO C 1 178 ? -7.01829 74.54243 83.17833 1.000 72.61858 178 PRO C CA 1
ATOM 13038 C C . PRO C 1 178 ? -6.95243 75.72769 82.20063 1.000 74.40232 178 PRO C C 1
ATOM 13039 O O . PRO C 1 178 ? -6.02548 76.53873 82.30979 1.000 74.90123 178 PRO C O 1
ATOM 13050 N N . TRP C 1 179 ? -7.87550 75.81788 81.25072 1.000 81.13475 179 TRP C N 1
ATOM 13051 C CA . TRP C 1 179 ? -7.81063 76.86514 80.23798 1.000 82.49119 179 TRP C CA 1
ATOM 13052 C C . TRP C 1 179 ? -9.00170 77.81406 80.25831 1.000 81.33452 179 TRP C C 1
ATOM 13053 O O . TRP C 1 179 ? -8.82980 79.00614 79.99061 1.000 77.48916 179 TRP C O 1
ATOM 13074 N N . ASN C 1 180 ? -10.20965 77.33189 80.55826 1.000 83.40673 180 ASN C N 1
ATOM 13075 C CA . ASN C 1 180 ? -11.41771 78.15183 80.48655 1.000 83.69788 180 ASN C CA 1
ATOM 13076 C C . ASN C 1 180 ? -11.86765 78.53443 81.89268 1.000 83.76869 180 ASN C C 1
ATOM 13077 O O . ASN C 1 180 ? -12.30854 77.67920 82.65748 1.000 81.03620 180 ASN C O 1
ATOM 13088 N N . GLN C 1 181 ? -11.76371 79.81435 82.23800 1.000 90.41413 181 GLN C N 1
ATOM 13089 C CA . GLN C 1 181 ? -12.25867 80.28598 83.52616 1.000 80.99952 181 GLN C CA 1
ATOM 13090 C C . GLN C 1 181 ? -13.77268 80.47287 83.50530 1.000 85.58159 181 GLN C C 1
ATOM 13091 O O . GLN C 1 181 ? -14.37976 80.69911 82.45440 1.000 93.69279 181 GLN C O 1
ATOM 13105 N N . ASP C 1 182 ? -14.38360 80.36252 84.68631 1.000 88.66714 182 ASP C N 1
ATOM 13106 C CA . ASP C 1 182 ? -15.82759 80.42639 84.82742 1.000 95.38012 182 ASP C CA 1
ATOM 13107 C C . ASP C 1 182 ? -16.28266 81.80623 85.31081 1.000 96.14734 182 ASP C C 1
ATOM 13108 O O . ASP C 1 182 ? -15.50872 82.76827 85.36101 1.000 92.50207 182 ASP C O 1
ATOM 13117 N N . ASP C 1 183 ? -17.56664 81.89904 85.67592 1.000 101.61607 183 ASP C N 1
ATOM 13118 C CA . ASP C 1 183 ? -18.17971 83.18892 85.98929 1.000 95.78067 183 ASP C CA 1
ATOM 13119 C C . ASP C 1 183 ? -17.48169 83.86666 87.15942 1.000 100.79867 183 ASP C C 1
ATOM 13120 O O . ASP C 1 183 ? -17.29877 85.08968 87.15673 1.000 99.55718 183 ASP C O 1
ATOM 13129 N N . GLU C 1 184 ? -17.08957 83.09543 88.17020 1.000 94.70146 184 GLU C N 1
ATOM 13130 C CA . GLU C 1 184 ? -16.44753 83.67616 89.34131 1.000 94.79958 184 GLU C CA 1
ATOM 13131 C C . GLU C 1 184 ? -14.96457 83.93933 89.10828 1.000 93.11378 184 GLU C C 1
ATOM 13132 O O . GLU C 1 184 ? -14.23853 84.23913 90.06432 1.000 91.91550 184 GLU C O 1
ATOM 13144 N N . GLY C 1 185 ? -14.51064 83.83969 87.85923 1.000 92.60911 185 GLY C N 1
ATOM 13145 C CA . GLY C 1 185 ? -13.13968 84.15487 87.51122 1.000 87.83606 185 GLY C CA 1
ATOM 13146 C C . GLY C 1 185 ? -12.12859 83.08586 87.83888 1.000 88.60011 185 GLY C C 1
ATOM 13147 O O . GLY C 1 185 ? -10.93160 83.38093 87.89888 1.000 79.15483 185 GLY C O 1
ATOM 13151 N N . TYR C 1 186 ? -12.56649 81.84778 88.03959 1.000 83.62760 186 TYR C N 1
ATOM 13152 C CA . TYR C 1 186 ? -11.69539 80.77072 88.47925 1.000 77.95449 186 TYR C CA 1
ATOM 13153 C C . TYR C 1 186 ? -11.47238 79.74603 87.37597 1.000 81.65355 186 TYR C C 1
ATOM 13154 O O . TYR C 1 186 ? -12.39841 79.40215 86.63194 1.000 78.49361 186 TYR C O 1
ATOM 13172 N N . LEU C 1 187 ? -10.23436 79.26514 87.27576 1.000 69.96942 187 LEU C N 1
ATOM 13173 C CA . LEU C 1 187 ? -9.94031 78.02635 86.56142 1.000 72.61908 187 LEU C CA 1
ATOM 13174 C C . LEU C 1 187 ? -10.29318 76.90407 87.52915 1.000 71.36246 187 LEU C C 1
ATOM 13175 O O . LEU C 1 187 ? -9.53609 76.59488 88.45402 1.000 64.33109 187 LEU C O 1
ATOM 13191 N N . THR C 1 188 ? -11.47715 76.32403 87.35308 1.000 68.26903 188 THR C N 1
ATOM 13192 C CA . THR C 1 188 ? -12.05402 75.41573 88.33488 1.000 65.84018 188 THR C CA 1
ATOM 13193 C C . THR C 1 188 ? -11.92695 73.97587 87.85749 1.000 77.21193 188 THR C C 1
ATOM 13194 O O . THR C 1 188 ? -12.28500 73.66014 86.71743 1.000 71.08853 188 THR C O 1
ATOM 13205 N N . LEU C 1 189 ? -11.42383 73.10867 88.73323 1.000 68.89621 189 LEU C N 1
ATOM 13206 C CA . LEU C 1 189 ? -11.32375 71.67875 88.47085 1.000 72.67946 189 LEU C CA 1
ATOM 13207 C C . LEU C 1 189 ? -12.37465 70.94146 89.28773 1.000 64.53660 189 LEU C C 1
ATOM 13208 O O . LEU C 1 189 ? -12.47958 71.14914 90.50079 1.000 78.20959 189 LEU C O 1
ATOM 13224 N N . ARG C 1 190 ? -13.15863 70.09458 88.61956 1.000 67.68941 190 ARG C N 1
ATOM 13225 C CA . ARG C 1 190 ? -14.25954 69.37934 89.25744 1.000 64.86121 190 ARG C CA 1
ATOM 13226 C C . ARG C 1 190 ? -14.09645 67.88341 89.02004 1.000 70.36532 190 ARG C C 1
ATOM 13227 O O . ARG C 1 190 ? -14.32649 67.39869 87.90693 1.000 69.65404 190 ARG C O 1
ATOM 13248 N N . LEU C 1 191 ? -13.69033 67.15717 90.05982 1.000 61.66239 191 LEU C N 1
ATOM 13249 C CA . LEU C 1 191 ? -13.47124 65.71921 89.98243 1.000 66.52878 191 LEU C CA 1
ATOM 13250 C C . LEU C 1 191 ? -13.77011 65.11083 91.34329 1.000 69.73311 191 LEU C C 1
ATOM 13251 O O . LEU C 1 191 ? -13.59409 65.78257 92.36946 1.000 68.92950 191 LEU C O 1
ATOM 13267 N N . PRO C 1 192 ? -14.22902 63.85778 91.39700 1.000 66.73468 192 PRO C N 1
ATOM 13268 C CA . PRO C 1 192 ? -14.41189 63.20443 92.68784 1.000 65.38073 192 PRO C CA 1
ATOM 13269 C C . PRO C 1 192 ? -13.07183 62.98635 93.37370 1.000 65.82061 192 PRO C C 1
ATOM 13270 O O . PRO C 1 192 ? -12.03786 62.83560 92.69959 1.000 66.45622 192 PRO C O 1
ATOM 13281 N N . PRO C 1 193 ? -13.03875 62.97200 94.70469 1.000 61.88259 193 PRO C N 1
ATOM 13282 C CA . PRO C 1 193 ? -11.77668 62.66391 95.39053 1.000 67.51245 193 PRO C CA 1
ATOM 13283 C C . PRO C 1 193 ? -11.26161 61.28305 95.00814 1.000 72.46731 193 PRO C C 1
ATOM 13284 O O . PRO C 1 193 ? -12.03257 60.37508 94.68695 1.000 70.46583 193 PRO C O 1
ATOM 13295 N N . LEU C 1 194 ? -9.93160 61.13614 95.01501 1.000 68.64249 194 LEU C N 1
ATOM 13296 C CA . LEU C 1 194 ? -9.34352 59.82224 94.77163 1.000 64.68852 194 LEU C CA 1
ATOM 13297 C C . LEU C 1 194 ? -9.55038 58.89592 95.96041 1.000 64.52356 194 LEU C C 1
ATOM 13298 O O . LEU C 1 194 ? -9.72331 57.68495 95.78110 1.000 70.22824 194 LEU C O 1
ATOM 13314 N N . GLY C 1 195 ? -9.53134 59.44161 97.16755 1.000 61.60365 195 GLY C N 1
ATOM 13315 C CA . GLY C 1 195 ? -9.59921 58.66628 98.38635 1.000 56.97647 195 GLY C CA 1
ATOM 13316 C C . GLY C 1 195 ? -8.28717 58.69417 99.15227 1.000 51.00457 195 GLY C C 1
ATOM 13317 O O . GLY C 1 195 ? -7.23623 59.09538 98.64831 1.000 60.37172 195 GLY C O 1
ATOM 13321 N N . GLY C 1 196 ? -8.37306 58.26184 100.40517 1.000 58.10862 196 GLY C N 1
ATOM 13322 C CA . GLY C 1 196 ? -7.19100 58.25170 101.25009 1.000 50.26816 196 GLY C CA 1
ATOM 13323 C C . GLY C 1 196 ? -6.60209 59.64171 101.37041 1.000 61.16783 196 GLY C C 1
ATOM 13324 O O . GLY C 1 196 ? -7.31415 60.62861 101.58372 1.000 62.41479 196 GLY C O 1
ATOM 13328 N N . ASN C 1 197 ? -5.28311 59.73085 101.20635 1.000 58.35144 197 ASN C N 1
ATOM 13329 C CA . ASN C 1 197 ? -4.56419 60.98686 101.35564 1.000 59.98326 197 ASN C CA 1
ATOM 13330 C C . ASN C 1 197 ? -4.43332 61.74621 100.04183 1.000 59.75974 197 ASN C C 1
ATOM 13331 O O . ASN C 1 197 ? -3.52839 62.58131 99.90399 1.000 55.02795 197 ASN C O 1
ATOM 13342 N N . GLU C 1 198 ? -5.30936 61.47440 99.07681 1.000 55.44949 198 GLU C N 1
ATOM 13343 C CA . GLU C 1 198 ? -5.33850 62.19773 97.80800 1.000 62.75338 198 GLU C CA 1
ATOM 13344 C C . GLU C 1 198 ? -3.96954 62.17600 97.13191 1.000 67.45453 198 GLU C C 1
ATOM 13345 O O . GLU C 1 198 ? -3.42263 63.20615 96.73414 1.000 70.35571 198 GLU C O 1
ATOM 13357 N N . GLU C 1 199 ? -3.40546 60.97507 97.01356 1.000 55.67704 199 GLU C N 1
ATOM 13358 C CA . GLU C 1 199 ? -2.11849 60.78934 96.34243 1.000 63.16173 199 GLU C CA 1
ATOM 13359 C C . GLU C 1 199 ? -2.35656 60.47171 94.86536 1.000 55.95100 199 GLU C C 1
ATOM 13360 O O . GLU C 1 199 ? -2.18851 59.34684 94.39506 1.000 55.23475 199 GLU C O 1
ATOM 13372 N N . VAL C 1 200 ? -2.76268 61.49987 94.13066 1.000 58.12820 200 VAL C N 1
ATOM 13373 C CA . VAL C 1 200 ? -3.10176 61.33622 92.71963 1.000 58.04731 200 VAL C CA 1
ATOM 13374 C C . VAL C 1 200 ? -1.80780 61.25452 91.91953 1.000 66.44504 200 VAL C C 1
ATOM 13375 O O . VAL C 1 200 ? -0.99186 62.18456 91.97772 1.000 58.74266 200 VAL C O 1
ATOM 13388 N N . PRO C 1 201 ? -1.57378 60.18173 91.15824 1.000 59.93092 201 PRO C N 1
ATOM 13389 C CA . PRO C 1 201 ? -0.36282 60.12903 90.33015 1.000 56.07871 201 PRO C CA 1
ATOM 13390 C C . PRO C 1 201 ? -0.56495 60.74938 88.95332 1.000 54.15076 201 PRO C C 1
ATOM 13391 O O . PRO C 1 201 ? -1.61099 60.60447 88.31835 1.000 56.38419 201 PRO C O 1
ATOM 13402 N N . TRP C 1 202 ? 0.47197 61.45257 88.49744 1.000 52.48021 202 TRP C N 1
ATOM 13403 C CA . TRP C 1 202 ? 0.49184 62.08691 87.18860 1.000 56.36474 202 TRP C CA 1
ATOM 13404 C C . TRP C 1 202 ? 1.83782 61.80517 86.53844 1.000 64.56179 202 TRP C C 1
ATOM 13405 O O . TRP C 1 202 ? 2.84188 61.62006 87.23133 1.000 56.34059 202 TRP C O 1
ATOM 13426 N N . ILE C 1 203 ? 1.85974 61.76052 85.20443 1.000 64.40696 203 ILE C N 1
ATOM 13427 C CA . ILE C 1 203 ? 3.11270 61.62080 84.47431 1.000 56.28770 203 ILE C CA 1
ATOM 13428 C C . ILE C 1 203 ? 3.06156 62.40214 83.16852 1.000 63.90863 203 ILE C C 1
ATOM 13429 O O . ILE C 1 203 ? 2.01351 62.51023 82.52362 1.000 66.71570 203 ILE C O 1
ATOM 13445 N N . CYS C 1 204 ? 4.21650 62.93732 82.77559 1.000 53.84450 204 CYS C N 1
ATOM 13446 C CA . CYS C 1 204 ? 4.41738 63.45569 81.42371 1.000 86.15023 204 CYS C CA 1
ATOM 13447 C C . CYS C 1 204 ? 4.77241 62.26194 80.54838 1.000 76.90779 204 CYS C C 1
ATOM 13448 O O . CYS C 1 204 ? 5.91844 61.80903 80.52819 1.000 76.29642 204 CYS C O 1
ATOM 13456 N N . ILE C 1 205 ? 3.78640 61.74606 79.81530 1.000 58.24115 205 ILE C N 1
ATOM 13457 C CA . ILE C 1 205 ? 3.97644 60.47926 79.11396 1.000 63.81080 205 ILE C CA 1
ATOM 13458 C C . ILE C 1 205 ? 5.14337 60.57460 78.13991 1.000 70.88300 205 ILE C C 1
ATOM 13459 O O . ILE C 1 205 ? 6.03443 59.70666 78.12963 1.000 68.86388 205 ILE C O 1
ATOM 13475 N N . ASP C 1 206 ? 5.23525 61.70379 77.42520 1.000 66.11165 206 ASP C N 1
ATOM 13476 C CA . ASP C 1 206 ? 6.16817 61.82815 76.30917 1.000 76.89266 206 ASP C CA 1
ATOM 13477 C C . ASP C 1 206 ? 7.60821 61.65413 76.76704 1.000 71.08444 206 ASP C C 1
ATOM 13478 O O . ASP C 1 206 ? 8.35723 60.84633 76.20878 1.000 64.50702 206 ASP C O 1
ATOM 13487 N N . GLU C 1 207 ? 8.01522 62.40889 77.78421 1.000 72.85863 207 GLU C N 1
ATOM 13488 C CA . GLU C 1 207 ? 9.42224 62.48990 78.14214 1.000 77.00541 207 GLU C CA 1
ATOM 13489 C C . GLU C 1 207 ? 9.87838 61.39168 79.09183 1.000 66.89475 207 GLU C C 1
ATOM 13490 O O . GLU C 1 207 ? 11.07440 61.07576 79.11367 1.000 71.16473 207 GLU C O 1
ATOM 13502 N N . ASP C 1 208 ? 8.97047 60.79941 79.86473 1.000 57.72688 208 ASP C N 1
ATOM 13503 C CA . ASP C 1 208 ? 9.33760 59.92315 80.97048 1.000 61.20789 208 ASP C CA 1
ATOM 13504 C C . ASP C 1 208 ? 8.94269 58.46417 80.77612 1.000 64.63807 208 ASP C C 1
ATOM 13505 O O . ASP C 1 208 ? 9.67878 57.56811 81.22984 1.000 68.11916 208 ASP C O 1
ATOM 13514 N N . PHE C 1 209 ? 7.77467 58.18225 80.18512 1.000 62.43286 209 PHE C N 1
ATOM 13515 C CA . PHE C 1 209 ? 7.30176 56.80022 80.16679 1.000 67.86907 209 PHE C CA 1
ATOM 13516 C C . PHE C 1 209 ? 8.30779 55.87147 79.48748 1.000 70.38025 209 PHE C C 1
ATOM 13517 O O . PHE C 1 209 ? 8.64690 54.79135 80.01118 1.000 61.40547 209 PHE C O 1
ATOM 13534 N N . GLY C 1 210 ? 8.78268 56.27281 78.30856 1.000 66.23226 210 GLY C N 1
ATOM 13535 C CA . GLY C 1 210 ? 9.71470 55.43706 77.57728 1.000 58.52692 210 GLY C CA 1
ATOM 13536 C C . GLY C 1 210 ? 10.97677 55.16295 78.36713 1.000 64.52916 210 GLY C C 1
ATOM 13537 O O . GLY C 1 210 ? 11.50284 54.05099 78.34381 1.000 61.52036 210 GLY C O 1
ATOM 13541 N N . ASP C 1 211 ? 11.48574 56.17880 79.06636 1.000 60.54932 211 ASP C N 1
ATOM 13542 C CA . ASP C 1 211 ? 12.67480 55.98167 79.88724 1.000 65.99923 211 ASP C CA 1
ATOM 13543 C C . ASP C 1 211 ? 12.41594 54.99436 81.01500 1.000 69.81118 211 ASP C C 1
ATOM 13544 O O . ASP C 1 211 ? 13.31902 54.24932 81.40374 1.000 61.41627 211 ASP C O 1
ATOM 13553 N N . LEU C 1 212 ? 11.19598 54.96013 81.54806 1.000 63.40941 212 LEU C N 1
ATOM 13554 C CA . LEU C 1 212 ? 10.90812 53.96084 82.57882 1.000 66.70036 212 LEU C CA 1
ATOM 13555 C C . LEU C 1 212 ? 10.96218 52.54900 81.99345 1.000 64.89837 212 LEU C C 1
ATOM 13556 O O . LEU C 1 212 ? 11.57928 51.63589 82.57017 1.000 62.82724 212 LEU C O 1
ATOM 13572 N N . VAL C 1 213 ? 10.33212 52.35626 80.83244 1.000 64.01055 213 VAL C N 1
ATOM 13573 C CA . VAL C 1 213 ? 10.39317 51.04243 80.18509 1.000 63.02203 213 VAL C CA 1
ATOM 13574 C C . VAL C 1 213 ? 11.84217 50.67262 79.86290 1.000 64.75308 213 VAL C C 1
ATOM 13575 O O . VAL C 1 213 ? 12.26527 49.51360 80.01658 1.000 64.25129 213 VAL C O 1
ATOM 13588 N N . HIS C 1 214 ? 12.61208 51.64979 79.38411 1.000 68.35926 214 HIS C N 1
ATOM 13589 C CA . HIS C 1 214 ? 14.03007 51.46697 79.10097 1.000 62.28750 214 HIS C CA 1
ATOM 13590 C C . HIS C 1 214 ? 14.77418 50.98870 80.33780 1.000 60.68244 214 HIS C C 1
ATOM 13591 O O . HIS C 1 214 ? 15.58424 50.05277 80.27551 1.000 64.67280 214 HIS C O 1
ATOM 13605 N N . GLY C 1 215 ? 14.52421 51.63538 81.47299 1.000 61.24415 215 GLY C N 1
ATOM 13606 C CA . GLY C 1 215 ? 15.18132 51.22411 82.69684 1.000 62.14310 215 GLY C CA 1
ATOM 13607 C C . GLY C 1 215 ? 14.83944 49.79499 83.06449 1.000 60.81829 215 GLY C C 1
ATOM 13608 O O . GLY C 1 215 ? 15.69352 49.04692 83.54724 1.000 52.46443 215 GLY C O 1
ATOM 13612 N N . ILE C 1 216 ? 13.59345 49.38897 82.82246 1.000 54.36285 216 ILE C N 1
ATOM 13613 C CA . ILE C 1 216 ? 13.24557 47.99387 83.08012 1.000 62.18165 216 ILE C CA 1
ATOM 13614 C C . ILE C 1 216 ? 14.08457 47.07616 82.19782 1.000 67.40901 216 ILE C C 1
ATOM 13615 O O . ILE C 1 216 ? 14.66067 46.08808 82.66653 1.000 61.36572 216 ILE C O 1
ATOM 13631 N N . PHE C 1 217 ? 14.16447 47.39651 80.90190 1.000 66.67946 217 PHE C N 1
ATOM 13632 C CA . PHE C 1 217 ? 14.91047 46.53980 79.98363 1.000 65.77684 217 PHE C CA 1
ATOM 13633 C C . PHE C 1 217 ? 16.40649 46.54283 80.26654 1.000 65.32273 217 PHE C C 1
ATOM 13634 O O . PHE C 1 217 ? 17.12252 45.66301 79.77726 1.000 67.57504 217 PHE C O 1
ATOM 13651 N N . LEU C 1 218 ? 16.89447 47.51866 81.03376 1.000 67.60801 218 LEU C N 1
ATOM 13652 C CA . LEU C 1 218 ? 18.30749 47.50967 81.39867 1.000 59.48644 218 LEU C CA 1
ATOM 13653 C C . LEU C 1 218 ? 18.65663 46.33745 82.31134 1.000 58.20519 218 LEU C C 1
ATOM 13654 O O . LEU C 1 218 ? 19.81766 45.91252 82.35116 1.000 63.57689 218 LEU C O 1
ATOM 13670 N N . ASN C 1 219 ? 17.68172 45.81019 83.05427 1.000 60.12154 219 ASN C N 1
ATOM 13671 C CA . ASN C 1 219 ? 17.89785 44.66497 83.94295 1.000 63.84434 219 ASN C CA 1
ATOM 13672 C C . ASN C 1 219 ? 16.56991 43.94183 84.11985 1.000 67.41150 219 ASN C C 1
ATOM 13673 O O . ASN C 1 219 ? 15.96298 43.96451 85.19689 1.000 72.80131 219 ASN C O 1
ATOM 13684 N N . PRO C 1 220 ? 16.08789 43.27508 83.06771 1.000 72.59229 220 PRO C N 1
ATOM 13685 C CA . PRO C 1 220 ? 14.71794 42.72797 83.11565 1.000 72.54829 220 PRO C CA 1
ATOM 13686 C C . PRO C 1 220 ? 14.47608 41.74565 84.25441 1.000 74.35655 220 PRO C C 1
ATOM 13687 O O . PRO C 1 220 ? 13.35711 41.68844 84.78446 1.000 78.62829 220 PRO C O 1
ATOM 13698 N N . ALA C 1 221 ? 15.48516 40.96562 84.64914 1.000 66.78387 221 ALA C N 1
ATOM 13699 C CA . ALA C 1 221 ? 15.27229 39.95134 85.67789 1.000 74.65434 221 ALA C CA 1
ATOM 13700 C C . ALA C 1 221 ? 14.86933 40.58596 87.00408 1.000 78.18561 221 ALA C C 1
ATOM 13701 O O . ALA C 1 221 ? 14.04442 40.03371 87.74199 1.000 80.19486 221 ALA C O 1
ATOM 13708 N N . ARG C 1 222 ? 15.44627 41.73892 87.33035 1.000 75.10032 222 ARG C N 1
ATOM 13709 C CA . ARG C 1 222 ? 15.15331 42.38057 88.60253 1.000 69.65241 222 ARG C CA 1
ATOM 13710 C C . ARG C 1 222 ? 13.71528 42.86844 88.69875 1.000 68.72812 222 ARG C C 1
ATOM 13711 O O . ARG C 1 222 ? 13.20934 43.05011 89.81183 1.000 71.27938 222 ARG C O 1
ATOM 13732 N N . TRP C 1 223 ? 13.05719 43.11369 87.57086 1.000 71.42887 223 TRP C N 1
ATOM 13733 C CA . TRP C 1 223 ? 11.72615 43.69660 87.56409 1.000 67.55569 223 TRP C CA 1
ATOM 13734 C C . TRP C 1 223 ? 10.64019 42.71062 87.16990 1.000 66.03522 223 TRP C C 1
ATOM 13735 O O . TRP C 1 223 ? 9.46516 43.08855 87.13108 1.000 64.98283 223 TRP C O 1
ATOM 13756 N N . SER C 1 224 ? 10.99526 41.46573 86.87056 1.000 73.82439 224 SER C N 1
ATOM 13757 C CA . SER C 1 224 ? 10.00130 40.50278 86.41737 1.000 72.16477 224 SER C CA 1
ATOM 13758 C C . SER C 1 224 ? 8.95039 40.26242 87.49337 1.000 72.20236 224 SER C C 1
ATOM 13759 O O . SER C 1 224 ? 9.27447 40.07514 88.67130 1.000 66.48345 224 SER C O 1
ATOM 13767 N N . LYS C 1 225 ? 7.68436 40.26044 87.07645 1.000 75.95696 225 LYS C N 1
ATOM 13768 C CA . LYS C 1 225 ? 6.54343 39.96614 87.94145 1.000 81.33813 225 LYS C CA 1
ATOM 13769 C C . LYS C 1 225 ? 6.42144 40.94482 89.10371 1.000 73.15263 225 LYS C C 1
ATOM 13770 O O . LYS C 1 225 ? 5.73052 40.66252 90.08768 1.000 71.37826 225 LYS C O 1
ATOM 13789 N N . ARG C 1 226 ? 7.07835 42.09890 89.00697 1.000 68.69834 226 ARG C N 1
ATOM 13790 C CA . ARG C 1 226 ? 6.98734 43.15263 90.00925 1.000 56.54273 226 ARG C CA 1
ATOM 13791 C C . ARG C 1 226 ? 6.41821 44.38377 89.31561 1.000 64.16714 226 ARG C C 1
ATOM 13792 O O . ARG C 1 226 ? 7.09312 45.00203 88.48573 1.000 65.79838 226 ARG C O 1
ATOM 13813 N N . THR C 1 227 ? 5.19221 44.75459 89.67278 1.000 71.70916 227 THR C N 1
ATOM 13814 C CA . THR C 1 227 ? 4.53909 45.87472 89.01312 1.000 66.37750 227 THR C CA 1
ATOM 13815 C C . THR C 1 227 ? 5.33801 47.16273 89.18440 1.000 64.87648 227 THR C C 1
ATOM 13816 O O . THR C 1 227 ? 5.85506 47.46248 90.26345 1.000 65.42076 227 THR C O 1
ATOM 13827 N N . VAL C 1 228 ? 5.42689 47.92102 88.09659 1.000 57.15293 228 VAL C N 1
ATOM 13828 C CA . VAL C 1 228 ? 6.07979 49.22307 88.06389 1.000 57.72134 228 VAL C CA 1
ATOM 13829 C C . VAL C 1 228 ? 4.99771 50.26906 87.83023 1.000 57.24065 228 VAL C C 1
ATOM 13830 O O . VAL C 1 228 ? 4.19566 50.13624 86.89925 1.000 67.91640 228 VAL C O 1
ATOM 13843 N N . GLN C 1 229 ? 4.96069 51.28883 88.68350 1.000 65.46306 229 GLN C N 1
ATOM 13844 C CA . GLN C 1 229 ? 4.01660 52.39380 88.55785 1.000 63.78826 229 GLN C CA 1
ATOM 13845 C C . GLN C 1 229 ? 4.71748 53.54104 87.83710 1.000 63.22918 229 GLN C C 1
ATOM 13846 O O . GLN C 1 229 ? 5.72747 54.05598 88.32617 1.000 55.17035 229 GLN C O 1
ATOM 13860 N N . ALA C 1 230 ? 4.19638 53.93030 86.67324 1.000 60.57888 230 ALA C N 1
ATOM 13861 C CA . ALA C 1 230 ? 4.80125 54.99355 85.87348 1.000 64.84512 230 ALA C CA 1
ATOM 13862 C C . ALA C 1 230 ? 4.26219 56.31538 86.40286 1.000 61.48906 230 ALA C C 1
ATOM 13863 O O . ALA C 1 230 ? 3.22413 56.81242 85.96005 1.000 61.32325 230 ALA C O 1
ATOM 13870 N N . VAL C 1 231 ? 4.97721 56.88718 87.36796 1.000 59.53371 231 VAL C N 1
ATOM 13871 C CA . VAL C 1 231 ? 4.52518 58.06796 88.09330 1.000 65.86053 231 VAL C CA 1
ATOM 13872 C C . VAL C 1 231 ? 5.63510 59.10804 88.05350 1.000 56.37163 231 VAL C C 1
ATOM 13873 O O . VAL C 1 231 ? 6.77015 58.83002 88.45435 1.000 58.18822 231 VAL C O 1
ATOM 13886 N N . GLY C 1 232 ? 5.29799 60.30714 87.58983 1.000 51.95744 232 GLY C N 1
ATOM 13887 C CA . GLY C 1 232 ? 6.23891 61.40622 87.56006 1.000 50.74389 232 GLY C CA 1
ATOM 13888 C C . GLY C 1 232 ? 6.03092 62.33089 88.73732 1.000 63.69459 232 GLY C C 1
ATOM 13889 O O . GLY C 1 232 ? 6.97991 62.94183 89.23741 1.000 71.21314 232 GLY C O 1
ATOM 13893 N N . ASP C 1 233 ? 4.78394 62.44769 89.18042 1.000 65.32028 233 ASP C N 1
ATOM 13894 C CA . ASP C 1 233 ? 4.45595 63.29637 90.31567 1.000 54.17157 233 ASP C CA 1
ATOM 13895 C C . ASP C 1 233 ? 3.25904 62.70910 91.04359 1.000 63.24261 233 ASP C C 1
ATOM 13896 O O . ASP C 1 233 ? 2.42705 62.01820 90.44846 1.000 50.22481 233 ASP C O 1
ATOM 13905 N N . ILE C 1 234 ? 3.19610 62.98575 92.34367 1.000 62.63074 234 ILE C N 1
ATOM 13906 C CA . ILE C 1 234 ? 2.08819 62.57446 93.19263 1.000 59.43217 234 ILE C CA 1
ATOM 13907 C C . ILE C 1 234 ? 1.60415 63.80723 93.93998 1.000 61.77033 234 ILE C C 1
ATOM 13908 O O . ILE C 1 234 ? 2.33916 64.36506 94.76408 1.000 62.65128 234 ILE C O 1
ATOM 13924 N N . LEU C 1 235 ? 0.37210 64.22321 93.66717 1.000 59.69746 235 LEU C N 1
ATOM 13925 C CA . LEU C 1 235 ? -0.20594 65.36399 94.36050 1.000 58.46748 235 LEU C CA 1
ATOM 13926 C C . LEU C 1 235 ? -1.71494 65.30692 94.20658 1.000 68.41898 235 LEU C C 1
ATOM 13927 O O . LEU C 1 235 ? -2.23496 64.75114 93.23747 1.000 78.95044 235 LEU C O 1
ATOM 13943 N N . SER C 1 236 ? -2.40693 65.94963 95.13779 1.000 69.51453 236 SER C N 1
ATOM 13944 C CA . SER C 1 236 ? -3.85693 65.99354 95.11090 1.000 69.97123 236 SER C CA 1
ATOM 13945 C C . SER C 1 236 ? -4.34307 66.97578 94.05118 1.000 62.39764 236 SER C C 1
ATOM 13946 O O . SER C 1 236 ? -3.58716 67.80097 93.53035 1.000 63.41004 236 SER C O 1
ATOM 13954 N N . TYR C 1 237 ? -5.62508 66.85878 93.71324 1.000 56.33661 237 TYR C N 1
ATOM 13955 C CA . TYR C 1 237 ? -6.22321 67.78499 92.76351 1.000 64.95733 237 TYR C CA 1
ATOM 13956 C C . TYR C 1 237 ? -6.10028 69.22687 93.25588 1.000 62.47137 237 TYR C C 1
ATOM 13957 O O . TYR C 1 237 ? -5.75539 70.13209 92.48110 1.000 51.52404 237 TYR C O 1
ATOM 13975 N N . GLY C 1 238 ? -6.33621 69.45551 94.54996 1.000 72.77456 238 GLY C N 1
ATOM 13976 C CA . GLY C 1 238 ? -6.21427 70.80138 95.08730 1.000 51.67876 238 GLY C CA 1
ATOM 13977 C C . GLY C 1 238 ? -4.79531 71.34049 95.03335 1.000 57.30688 238 GLY C C 1
ATOM 13978 O O . GLY C 1 238 ? -4.57941 72.51659 94.71665 1.000 65.82529 238 GLY C O 1
ATOM 13982 N N . ASP C 1 239 ? -3.80823 70.49548 95.33307 1.000 57.44737 239 ASP C N 1
ATOM 13983 C CA . ASP C 1 239 ? -2.42127 70.92762 95.19809 1.000 57.95756 239 ASP C CA 1
ATOM 13984 C C . ASP C 1 239 ? -2.08738 71.21902 93.74115 1.000 69.34800 239 ASP C C 1
ATOM 13985 O O . ASP C 1 239 ? -1.33947 72.15815 93.44435 1.000 58.49217 239 ASP C O 1
ATOM 13994 N N . LEU C 1 240 ? -2.63239 70.42322 92.81898 1.000 64.08527 240 LEU C N 1
ATOM 13995 C CA . LEU C 1 240 ? -2.46150 70.71061 91.39904 1.000 66.03433 240 LEU C CA 1
ATOM 13996 C C . LEU C 1 240 ? -2.94962 72.11565 91.08044 1.000 61.89769 240 LEU C C 1
ATOM 13997 O O . LEU C 1 240 ? -2.27271 72.88088 90.38359 1.000 65.25993 240 LEU C O 1
ATOM 14013 N N . CYS C 1 241 ? -4.12461 72.47844 91.59961 1.000 69.79343 241 CYS C N 1
ATOM 14014 C CA . CYS C 1 241 ? -4.67472 73.79248 91.27298 1.000 65.30181 241 CYS C CA 1
ATOM 14015 C C . CYS C 1 241 ? -3.84176 74.91638 91.88222 1.000 63.72784 241 CYS C C 1
ATOM 14016 O O . CYS C 1 241 ? -3.56887 75.92258 91.21247 1.000 66.31959 241 CYS C O 1
ATOM 14024 N N . THR C 1 242 ? -3.42167 74.77508 93.14316 1.000 62.89367 242 THR C N 1
ATOM 14025 C CA . THR C 1 242 ? -2.62071 75.84398 93.74239 1.000 68.72104 242 THR C CA 1
ATOM 14026 C C . THR C 1 242 ? -1.26476 75.97426 93.05034 1.000 63.17248 242 THR C C 1
ATOM 14027 O O . THR C 1 242 ? -0.76185 77.09034 92.86460 1.000 63.86351 242 THR C O 1
ATOM 14038 N N . THR C 1 243 ? -0.66771 74.84940 92.65101 1.000 59.58907 243 THR C N 1
ATOM 14039 C CA . THR C 1 243 ? 0.59024 74.89869 91.91194 1.000 68.98326 243 THR C CA 1
ATOM 14040 C C . THR C 1 243 ? 0.41611 75.59902 90.56713 1.000 64.76529 243 THR C C 1
ATOM 14041 O O . THR C 1 243 ? 1.23902 76.44318 90.17930 1.000 70.13143 243 THR C O 1
ATOM 14052 N N . PHE C 1 244 ? -0.64291 75.24314 89.83011 1.000 61.45829 244 PHE C N 1
ATOM 14053 C CA . PHE C 1 244 ? -0.90904 75.91845 88.56530 1.000 72.61552 244 PHE C CA 1
ATOM 14054 C C . PHE C 1 244 ? -1.05713 77.41539 88.77770 1.000 66.39475 244 PHE C C 1
ATOM 14055 O O . PHE C 1 244 ? -0.50924 78.21863 88.01188 1.000 62.96064 244 PHE C O 1
ATOM 14072 N N . ALA C 1 245 ? -1.80209 77.81107 89.81385 1.000 68.76242 245 ALA C N 1
ATOM 14073 C CA . ALA C 1 245 ? -2.00718 79.23098 90.07223 1.000 64.56675 245 ALA C CA 1
ATOM 14074 C C . ALA C 1 245 ? -0.69121 79.93100 90.37833 1.000 61.78557 245 ALA C C 1
ATOM 14075 O O . ALA C 1 245 ? -0.44731 81.04514 89.89961 1.000 69.66442 245 ALA C O 1
ATOM 14082 N N . ASP C 1 246 ? 0.17289 79.29985 91.17711 1.000 58.20307 246 ASP C N 1
ATOM 14083 C CA . ASP C 1 246 ? 1.45186 79.93386 91.48520 1.000 64.60430 246 ASP C CA 1
ATOM 14084 C C . ASP C 1 246 ? 2.28477 80.11124 90.22619 1.000 61.95928 246 ASP C C 1
ATOM 14085 O O . ASP C 1 246 ? 2.92569 81.15334 90.03742 1.000 62.56618 246 ASP C O 1
ATOM 14094 N N . VAL C 1 247 ? 2.30579 79.09947 89.35893 1.000 68.44995 247 VAL C N 1
ATOM 14095 C CA . VAL C 1 247 ? 3.13371 79.18584 88.16090 1.000 56.16503 247 VAL C CA 1
ATOM 14096 C C . VAL C 1 247 ? 2.59557 80.25605 87.21621 1.000 60.17891 247 VAL C C 1
ATOM 14097 O O . VAL C 1 247 ? 3.33148 81.14022 86.76439 1.000 63.32524 247 VAL C O 1
ATOM 14110 N N . THR C 1 248 ? 1.30756 80.17505 86.88827 1.000 73.18864 248 THR C N 1
ATOM 14111 C CA . THR C 1 248 ? 0.70343 81.02327 85.86953 1.000 64.80545 248 THR C CA 1
ATOM 14112 C C . THR C 1 248 ? 0.15638 82.33109 86.42091 1.000 66.03986 248 THR C C 1
ATOM 14113 O O . THR C 1 248 ? -0.17474 83.22427 85.63416 1.000 76.83384 248 THR C O 1
ATOM 14124 N N . GLN C 1 249 ? 0.03645 82.45974 87.74095 1.000 71.57615 249 GLN C N 1
ATOM 14125 C CA . GLN C 1 249 ? -0.58959 83.62253 88.36729 1.000 72.65877 249 GLN C CA 1
ATOM 14126 C C . GLN C 1 249 ? -2.00964 83.84456 87.84844 1.000 70.91180 249 GLN C C 1
ATOM 14127 O O . GLN C 1 249 ? -2.49272 84.97755 87.78676 1.000 71.24231 249 GLN C O 1
ATOM 14141 N N . ARG C 1 250 ? -2.68859 82.75361 87.50120 1.000 72.13021 250 ARG C N 1
ATOM 14142 C CA . ARG C 1 250 ? -4.10061 82.76560 87.14129 1.000 75.49747 250 ARG C CA 1
ATOM 14143 C C . ARG C 1 250 ? -4.87349 82.01427 88.21714 1.000 71.15084 250 ARG C C 1
ATOM 14144 O O . ARG C 1 250 ? -4.49739 80.90119 88.60183 1.000 71.82465 250 ARG C O 1
ATOM 14165 N N . LYS C 1 251 ? -5.93550 82.63306 88.71637 1.000 64.43423 251 LYS C N 1
ATOM 14166 C CA . LYS C 1 251 ? -6.70539 82.03873 89.80126 1.000 77.60592 251 LYS C CA 1
ATOM 14167 C C . LYS C 1 251 ? -7.25232 80.66679 89.41794 1.000 75.80822 251 LYS C C 1
ATOM 14168 O O . LYS C 1 251 ? -7.77937 80.47304 88.31792 1.000 72.42271 251 LYS C O 1
ATOM 14187 N N . ALA C 1 252 ? -7.09719 79.70256 90.32368 1.000 76.09014 252 ALA C N 1
ATOM 14188 C CA . ALA C 1 252 ? -7.61411 78.36059 90.09736 1.000 73.53395 252 ALA C CA 1
ATOM 14189 C C . ALA C 1 252 ? -8.07099 77.76421 91.42224 1.000 72.23454 252 ALA C C 1
ATOM 14190 O O . ALA C 1 252 ? -7.62495 78.16896 92.49831 1.000 64.50925 252 ALA C O 1
ATOM 14197 N N . ARG C 1 253 ? -8.98993 76.80317 91.32904 1.000 77.12762 253 ARG C N 1
ATOM 14198 C CA . ARG C 1 253 ? -9.55781 76.17882 92.51892 1.000 73.86330 253 ARG C CA 1
ATOM 14199 C C . ARG C 1 253 ? -10.06273 74.78287 92.18358 1.000 73.07882 253 ARG C C 1
ATOM 14200 O O . ARG C 1 253 ? -10.28978 74.44516 91.01951 1.000 77.73801 253 ARG C O 1
ATOM 14221 N N . TYR C 1 254 ? -10.22161 73.96859 93.22938 1.000 69.69748 254 TYR C N 1
ATOM 14222 C CA . TYR C 1 254 ? -10.72852 72.60358 93.12106 1.000 71.87163 254 TYR C CA 1
ATOM 14223 C C . TYR C 1 254 ? -12.00146 72.45627 93.94710 1.000 83.38388 254 TYR C C 1
ATOM 14224 O O . TYR C 1 254 ? -11.99940 72.73496 95.15217 1.000 72.75060 254 TYR C O 1
ATOM 14242 N N . ILE C 1 255 ? -13.07547 72.02637 93.29906 1.000 78.33641 255 ILE C N 1
ATOM 14243 C CA . ILE C 1 255 ? -14.35541 71.76811 93.94307 1.000 77.58851 255 ILE C CA 1
ATOM 14244 C C . ILE C 1 255 ? -14.71732 70.30514 93.71571 1.000 67.07099 255 ILE C C 1
ATOM 14245 O O . ILE C 1 255 ? -15.12836 69.91940 92.62064 1.000 65.16385 255 ILE C O 1
ATOM 14261 N N . PRO C 1 256 ? -14.57220 69.45289 94.72848 1.000 67.61445 256 PRO C N 1
ATOM 14262 C CA . PRO C 1 256 ? -14.79411 68.01693 94.51212 1.000 69.14837 256 PRO C CA 1
ATOM 14263 C C . PRO C 1 256 ? -16.24511 67.67591 94.20112 1.000 71.86027 256 PRO C C 1
ATOM 14264 O O . PRO C 1 256 ? -17.18013 68.36574 94.61436 1.000 63.65931 256 PRO C O 1
ATOM 14275 N N . TYR C 1 257 ? -16.41808 66.59610 93.43285 1.000 73.71238 257 TYR C N 1
ATOM 14276 C CA . TYR C 1 257 ? -17.71404 65.92805 93.28876 1.000 73.31398 257 TYR C CA 1
ATOM 14277 C C . TYR C 1 257 ? -17.80490 64.90375 94.41350 1.000 71.63396 257 TYR C C 1
ATOM 14278 O O . TYR C 1 257 ? -17.42083 63.74481 94.26617 1.000 77.92086 257 TYR C O 1
ATOM 14296 N N . TYR C 1 258 ? -18.29786 65.34941 95.56764 1.000 66.03192 258 TYR C N 1
ATOM 14297 C CA . TYR C 1 258 ? -18.36972 64.46610 96.72242 1.000 78.16018 258 TYR C CA 1
ATOM 14298 C C . TYR C 1 258 ? -19.40866 63.36708 96.53520 1.000 74.05028 258 TYR C C 1
ATOM 14299 O O . TYR C 1 258 ? -19.21155 62.24497 97.01389 1.000 73.69853 258 TYR C O 1
ATOM 14317 N N . ASP C 1 259 ? -20.50972 63.66518 95.85134 1.000 79.49081 259 ASP C N 1
ATOM 14318 C CA . ASP C 1 259 ? -21.58167 62.70417 95.62116 1.000 84.12755 259 ASP C CA 1
ATOM 14319 C C . ASP C 1 259 ? -21.47673 62.20655 94.18503 1.000 88.13555 259 ASP C C 1
ATOM 14320 O O . ASP C 1 259 ? -21.67184 62.97578 93.23924 1.000 92.34759 259 ASP C O 1
ATOM 14329 N N . LEU C 1 260 ? -21.16765 60.91861 94.02067 1.000 86.03567 260 LEU C N 1
ATOM 14330 C CA . LEU C 1 260 ? -21.04069 60.37297 92.67452 1.000 90.87633 260 LEU C CA 1
ATOM 14331 C C . LEU C 1 260 ? -22.37274 60.39207 91.93861 1.000 93.38453 260 LEU C C 1
ATOM 14332 O O . LEU C 1 260 ? -22.39482 60.47539 90.70563 1.000 97.45609 260 LEU C O 1
ATOM 14348 N N . ASP C 1 261 ? -23.48869 60.30280 92.66966 1.000 87.62551 261 ASP C N 1
ATOM 14349 C CA . ASP C 1 261 ? -24.79073 60.33688 92.01475 1.000 88.27562 261 ASP C CA 1
ATOM 14350 C C . ASP C 1 261 ? -25.15786 61.73898 91.54914 1.000 94.27574 261 ASP C C 1
ATOM 14351 O O . ASP C 1 261 ? -25.92593 61.89217 90.59522 1.000 93.96215 261 ASP C O 1
ATOM 14360 N N . ASP C 1 262 ? -24.61189 62.76785 92.20237 1.000 97.85514 262 ASP C N 1
ATOM 14361 C CA . ASP C 1 262 ? -24.97400 64.15589 91.94476 1.000 97.21502 262 ASP C CA 1
ATOM 14362 C C . ASP C 1 262 ? -24.04611 64.83321 90.94687 1.000 95.62701 262 ASP C C 1
ATOM 14363 O O . ASP C 1 262 ? -23.97420 66.06823 90.91919 1.000 105.92216 262 ASP C O 1
ATOM 14389 N N . PRO C 1 264 ? -23.25643 65.88028 87.06510 1.000 99.79165 264 PRO C N 1
ATOM 14390 C CA . PRO C 1 264 ? -24.14953 66.16452 85.93323 1.000 95.64561 264 PRO C CA 1
ATOM 14391 C C . PRO C 1 264 ? -24.19051 64.99977 84.94993 1.000 100.07103 264 PRO C C 1
ATOM 14392 O O . PRO C 1 264 ? -23.15649 64.44094 84.57971 1.000 96.50297 264 PRO C O 1
ATOM 14403 N N . ALA C 1 265 ? -25.40851 64.62979 84.53491 1.000 101.84556 265 ALA C N 1
ATOM 14404 C CA . ALA C 1 265 ? -25.57552 63.74008 83.39068 1.000 96.45847 265 ALA C CA 1
ATOM 14405 C C . ALA C 1 265 ? -25.19465 64.42545 82.08584 1.000 103.43232 265 ALA C C 1
ATOM 14406 O O . ALA C 1 265 ? -25.03766 63.74872 81.06265 1.000 98.33220 265 ALA C O 1
ATOM 14413 N N . ASP C 1 266 ? -25.02474 65.74945 82.11017 1.000 101.80405 266 ASP C N 1
ATOM 14414 C CA . ASP C 1 266 ? -24.53286 66.49079 80.95734 1.000 103.20647 266 ASP C CA 1
ATOM 14415 C C . ASP C 1 266 ? -23.13586 66.04100 80.53313 1.000 108.19861 266 ASP C C 1
ATOM 14416 O O . ASP C 1 266 ? -22.73595 66.29832 79.39117 1.000 104.67981 266 ASP C O 1
ATOM 14425 N N . ARG C 1 267 ? -22.39376 65.36382 81.41791 1.000 105.64309 267 ARG C N 1
ATOM 14426 C CA . ARG C 1 267 ? -20.98674 65.02297 81.20673 1.000 105.16847 267 ARG C CA 1
ATOM 14427 C C . ARG C 1 267 ? -20.82165 63.50602 81.07332 1.000 101.97940 267 ARG C C 1
ATOM 14428 O O . ARG C 1 267 ? -20.89153 62.78475 82.08214 1.000 99.10544 267 ARG C O 1
ATOM 14449 N N . PRO C 1 268 ? -20.71368 62.91834 79.84316 1.000 97.54388 268 PRO C N 1
ATOM 14450 C CA . PRO C 1 268 ? -20.68159 61.43839 79.67377 1.000 101.56404 268 PRO C CA 1
ATOM 14451 C C . PRO C 1 268 ? -19.34852 60.78437 80.09252 1.000 95.72864 268 PRO C C 1
ATOM 14452 O O . PRO C 1 268 ? -19.32043 59.56336 80.14320 1.000 88.74108 268 PRO C O 1
ATOM 14463 N N . TYR C 1 269 ? -18.27356 61.56139 80.30365 1.000 98.27483 269 TYR C N 1
ATOM 14464 C CA . TYR C 1 269 ? -16.93450 61.04338 80.72843 1.000 96.04402 269 TYR C CA 1
ATOM 14465 C C . TYR C 1 269 ? -16.93839 60.92498 82.26340 1.000 95.99829 269 TYR C C 1
ATOM 14466 O O . TYR C 1 269 ? -16.01631 60.26991 82.78217 1.000 95.15592 269 TYR C O 1
ATOM 14484 N N . LEU C 1 270 ? -17.87539 61.57773 82.97163 1.000 88.46133 270 LEU C N 1
ATOM 14485 C CA . LEU C 1 270 ? -18.03129 61.47133 84.45961 1.000 88.37132 270 LEU C CA 1
ATOM 14486 C C . LEU C 1 270 ? -18.91519 60.24719 84.74435 1.000 92.12495 270 LEU C C 1
ATOM 14487 O O . LEU C 1 270 ? -18.66707 59.56694 85.77116 1.000 94.23547 270 LEU C O 1
ATOM 14503 N N . GLN C 1 271 ? -19.92022 59.97134 83.89534 1.000 86.59632 271 GLN C N 1
ATOM 14504 C CA . GLN C 1 271 ? -20.89413 58.93820 84.16714 1.000 94.48548 271 GLN C CA 1
ATOM 14505 C C . GLN C 1 271 ? -20.32006 57.57232 83.85474 1.000 95.97511 271 GLN C C 1
ATOM 14506 O O . GLN C 1 271 ? -20.54294 56.61911 84.60751 1.000 86.42793 271 GLN C O 1
ATOM 14520 N N . GLU C 1 272 ? -19.54312 57.45966 82.77166 1.000 87.78897 272 GLU C N 1
ATOM 14521 C CA . GLU C 1 272 ? -18.94904 56.15878 82.47929 1.000 93.18296 272 GLU C CA 1
ATOM 14522 C C . GLU C 1 272 ? -17.78396 55.81862 83.40012 1.000 93.69841 272 GLU C C 1
ATOM 14523 O O . GLU C 1 272 ? -17.48987 54.63559 83.60480 1.000 92.11483 272 GLU C O 1
ATOM 14535 N N . SER C 1 273 ? -17.11700 56.82452 83.96634 1.000 88.22410 273 SER C N 1
ATOM 14536 C CA . SER C 1 273 ? -16.01692 56.63135 84.90222 1.000 88.02544 273 SER C CA 1
ATOM 14537 C C . SER C 1 273 ? -16.44682 56.43695 86.34520 1.000 83.12744 273 SER C C 1
ATOM 14538 O O . SER C 1 273 ? -15.57075 56.25878 87.20410 1.000 82.07450 273 SER C O 1
ATOM 14546 N N . ARG C 1 274 ? -17.75980 56.41378 86.62528 1.000 83.43735 274 ARG C N 1
ATOM 14547 C CA . ARG C 1 274 ? -18.30271 56.33638 88.01929 1.000 92.84240 274 ARG C CA 1
ATOM 14548 C C . ARG C 1 274 ? -17.88457 55.00623 88.69492 1.000 86.79861 274 ARG C C 1
ATOM 14549 O O . ARG C 1 274 ? -17.87949 54.99791 89.93992 1.000 85.77565 274 ARG C O 1
ATOM 14570 N N . GLN C 1 275 ? -17.65854 53.89544 87.96161 1.000 75.97523 275 GLN C N 1
ATOM 14571 C CA . GLN C 1 275 ? -17.16441 52.64831 88.58626 1.000 82.88165 275 GLN C CA 1
ATOM 14572 C C . GLN C 1 275 ? -15.65940 52.70234 88.86418 1.000 88.47069 275 GLN C C 1
ATOM 14573 O O . GLN C 1 275 ? -15.19430 52.19811 89.89702 1.000 78.24682 275 GLN C O 1
ATOM 14587 N N . VAL C 1 276 ? -14.88650 53.32663 87.97429 1.000 82.24711 276 VAL C N 1
ATOM 14588 C CA . VAL C 1 276 ? -13.46550 53.53066 88.24225 1.000 79.98558 276 VAL C CA 1
ATOM 14589 C C . VAL C 1 276 ? -13.28748 54.39535 89.48747 1.000 77.05392 276 VAL C C 1
ATOM 14590 O O . VAL C 1 276 ? -12.47740 54.08917 90.37234 1.000 76.51268 276 VAL C O 1
ATOM 14603 N N . PHE C 1 277 ? -14.03355 55.49927 89.56480 1.000 82.10437 277 PHE C N 1
ATOM 14604 C CA . PHE C 1 277 ? -13.89854 56.40299 90.70303 1.000 75.31544 277 PHE C CA 1
ATOM 14605 C C . PHE C 1 277 ? -14.29541 55.71562 92.00588 1.000 78.69076 277 PHE C C 1
ATOM 14606 O O . PHE C 1 277 ? -13.63436 55.88840 93.03788 1.000 71.25840 277 PHE C O 1
ATOM 14623 N N . ALA C 1 278 ? -15.37836 54.93755 91.97774 1.000 77.43030 278 ALA C N 1
ATOM 14624 C CA . ALA C 1 278 ? -15.82523 54.21121 93.16058 1.000 73.86217 278 ALA C CA 1
ATOM 14625 C C . ALA C 1 278 ? -14.81113 53.15917 93.58624 1.000 72.45980 278 ALA C C 1
ATOM 14626 O O . ALA C 1 278 ? -14.56304 52.97688 94.78118 1.000 74.45822 278 ALA C O 1
ATOM 14633 N N . PHE C 1 279 ? -14.23814 52.43446 92.62302 1.000 71.81967 279 PHE C N 1
ATOM 14634 C CA . PHE C 1 279 ? -13.21705 51.44645 92.94969 1.000 70.95909 279 PHE C CA 1
ATOM 14635 C C . PHE C 1 279 ? -11.99406 52.11437 93.56479 1.000 72.35790 279 PHE C C 1
ATOM 14636 O O . PHE C 1 279 ? -11.43696 51.62015 94.55263 1.000 72.30097 279 PHE C O 1
ATOM 14653 N N . TYR C 1 280 ? -11.56917 53.24655 93.00306 1.000 72.42814 280 TYR C N 1
ATOM 14654 C CA . TYR C 1 280 ? -10.43719 53.97248 93.56518 1.000 75.62216 280 TYR C CA 1
ATOM 14655 C C . TYR C 1 280 ? -10.74113 54.43409 94.98732 1.000 73.94433 280 TYR C C 1
ATOM 14656 O O . TYR C 1 280 ? -9.92006 54.26791 95.89722 1.000 71.12233 280 TYR C O 1
ATOM 14674 N N . GLN C 1 281 ? -11.92316 55.02095 95.19955 1.000 76.10872 281 GLN C N 1
ATOM 14675 C CA . GLN C 1 281 ? -12.30111 55.47258 96.53569 1.000 69.93672 281 GLN C CA 1
ATOM 14676 C C . GLN C 1 281 ? -12.35496 54.30932 97.52039 1.000 72.40116 281 GLN C C 1
ATOM 14677 O O . GLN C 1 281 ? -11.89290 54.42805 98.66039 1.000 69.40737 281 GLN C O 1
ATOM 14708 N N . ARG C 1 283 ? -10.62579 51.76145 97.45361 1.000 70.78875 283 ARG C N 1
ATOM 14709 C CA . ARG C 1 283 ? -9.24275 51.38549 97.69743 1.000 62.85019 283 ARG C CA 1
ATOM 14710 C C . ARG C 1 283 ? -8.46378 52.47035 98.42466 1.000 60.29465 283 ARG C C 1
ATOM 14711 O O . ARG C 1 283 ? -7.23077 52.41443 98.45857 1.000 61.05360 283 ARG C O 1
ATOM 14732 N N . ASP C 1 284 ? -9.15381 53.45415 99.00196 1.000 66.61682 284 ASP C N 1
ATOM 14733 C CA . ASP C 1 284 ? -8.50884 54.54501 99.73220 1.000 65.71200 284 ASP C CA 1
ATOM 14734 C C . ASP C 1 284 ? -7.48894 55.26931 98.86133 1.000 63.91536 284 ASP C C 1
ATOM 14735 O O . ASP C 1 284 ? -6.45695 55.73825 99.35239 1.000 58.64444 284 ASP C O 1
ATOM 14744 N N . GLY C 1 285 ? -7.76203 55.35663 97.56237 1.000 62.38382 285 GLY C N 1
ATOM 14745 C CA . GLY C 1 285 ? -6.89214 56.04693 96.63949 1.000 64.70442 285 GLY C CA 1
ATOM 14746 C C . GLY C 1 285 ? -5.74612 55.22215 96.09421 1.000 64.15975 285 GLY C C 1
ATOM 14747 O O . GLY C 1 285 ? -5.00621 55.71743 95.23129 1.000 51.95846 285 GLY C O 1
ATOM 14751 N N . GLU C 1 286 ? -5.58100 53.98204 96.55687 1.000 62.74729 286 GLU C N 1
ATOM 14752 C CA . GLU C 1 286 ? -4.52997 53.08824 96.06757 1.000 61.95855 286 GLU C CA 1
ATOM 14753 C C . GLU C 1 286 ? -4.95802 52.52557 94.71245 1.000 65.49991 286 GLU C C 1
ATOM 14754 O O . GLU C 1 286 ? -5.30394 51.35258 94.55417 1.000 58.24874 286 GLU C O 1
ATOM 14766 N N . LEU C 1 287 ? -4.93614 53.40983 93.71568 1.000 62.31677 287 LEU C N 1
ATOM 14767 C CA . LEU C 1 287 ? -5.53520 53.10412 92.42364 1.000 65.56820 287 LEU C CA 1
ATOM 14768 C C . LEU C 1 287 ? -4.80517 52.01738 91.64331 1.000 57.18432 287 LEU C C 1
ATOM 14769 O O . LEU C 1 287 ? -5.38919 51.46058 90.70920 1.000 68.17770 287 LEU C O 1
ATOM 14785 N N . PHE C 1 288 ? -3.55813 51.69637 91.98715 1.000 58.22530 288 PHE C N 1
ATOM 14786 C CA . PHE C 1 288 ? -2.81611 50.68862 91.23584 1.000 69.58906 288 PHE C CA 1
ATOM 14787 C C . PHE C 1 288 ? -3.02597 49.27747 91.76948 1.000 71.59991 288 PHE C C 1
ATOM 14788 O O . PHE C 1 288 ? -2.77895 48.31168 91.03721 1.000 68.58835 288 PHE C O 1
ATOM 14805 N N . GLY C 1 289 ? -3.47689 49.13711 93.01747 1.000 63.82777 289 GLY C N 1
ATOM 14806 C CA . GLY C 1 289 ? -3.93876 47.87294 93.54517 1.000 56.71665 289 GLY C CA 1
ATOM 14807 C C . GLY C 1 289 ? -2.87866 46.96086 94.12287 1.000 68.81960 289 GLY C C 1
ATOM 14808 O O . GLY C 1 289 ? -3.21855 46.05164 94.88765 1.000 68.14596 289 GLY C O 1
ATOM 14812 N N . ASN C 1 290 ? -1.60870 47.16504 93.78484 1.000 67.06862 290 ASN C N 1
ATOM 14813 C CA . ASN C 1 290 ? -0.56361 46.26299 94.24954 1.000 71.08746 290 ASN C CA 1
ATOM 14814 C C . ASN C 1 290 ? 0.07145 46.70570 95.55862 1.000 74.88918 290 ASN C C 1
ATOM 14815 O O . ASN C 1 290 ? 0.63355 45.86655 96.27536 1.000 68.90112 290 ASN C O 1
ATOM 14826 N N . GLY C 1 291 ? -0.00562 47.98861 95.88496 1.000 67.59388 291 GLY C N 1
ATOM 14827 C CA . GLY C 1 291 ? 0.67441 48.51735 97.04705 1.000 56.02861 291 GLY C CA 1
ATOM 14828 C C . GLY C 1 291 ? 0.57131 50.02834 97.05145 1.000 62.57565 291 GLY C C 1
ATOM 14829 O O . GLY C 1 291 ? -0.12779 50.61751 96.22465 1.000 65.11591 291 GLY C O 1
ATOM 14833 N N . ILE C 1 292 ? 1.29832 50.65015 97.98557 1.000 65.24241 292 ILE C N 1
ATOM 14834 C CA . ILE C 1 292 ? 1.19423 52.09711 98.11995 1.000 56.68282 292 ILE C CA 1
ATOM 14835 C C . ILE C 1 292 ? 1.64010 52.75548 96.81709 1.000 62.35257 292 ILE C C 1
ATOM 14836 O O . ILE C 1 292 ? 2.50209 52.23873 96.09391 1.000 59.36465 292 ILE C O 1
ATOM 14852 N N . THR C 1 293 ? 1.03900 53.90152 96.50843 1.000 63.02627 293 THR C N 1
ATOM 14853 C CA . THR C 1 293 ? 1.47888 54.68585 95.36261 1.000 65.44821 293 THR C CA 1
ATOM 14854 C C . THR C 1 293 ? 2.79285 55.37785 95.71271 1.000 63.21900 293 THR C C 1
ATOM 14855 O O . THR C 1 293 ? 2.87686 56.10459 96.70989 1.000 65.21229 293 THR C O 1
ATOM 14866 N N . GLU C 1 294 ? 3.81681 55.13713 94.90158 1.000 58.92502 294 GLU C N 1
ATOM 14867 C CA . GLU C 1 294 ? 5.15679 55.66517 95.12563 1.000 58.10289 294 GLU C CA 1
ATOM 14868 C C . GLU C 1 294 ? 5.79569 55.90756 93.76865 1.000 63.11024 294 GLU C C 1
ATOM 14869 O O . GLU C 1 294 ? 5.58168 55.12779 92.83446 1.000 61.66552 294 GLU C O 1
ATOM 14881 N N . LYS C 1 295 ? 6.56161 56.99365 93.65689 1.000 61.25613 295 LYS C N 1
ATOM 14882 C CA . LYS C 1 295 ? 7.29651 57.28802 92.43292 1.000 63.61153 295 LYS C CA 1
ATOM 14883 C C . LYS C 1 295 ? 8.80453 57.09408 92.57877 1.000 64.42579 295 LYS C C 1
ATOM 14884 O O . LYS C 1 295 ? 9.55645 57.47737 91.67683 1.000 70.97438 295 LYS C O 1
ATOM 14903 N N . ARG C 1 296 ? 9.26364 56.52383 93.69560 1.000 59.64632 296 ARG C N 1
ATOM 14904 C CA . ARG C 1 296 ? 10.69167 56.26388 93.88444 1.000 66.28538 296 ARG C CA 1
ATOM 14905 C C . ARG C 1 296 ? 11.23466 55.35620 92.78217 1.000 55.94077 296 ARG C C 1
ATOM 14906 O O . ARG C 1 296 ? 12.29461 55.62343 92.18717 1.000 64.56561 296 ARG C O 1
ATOM 14927 N N . THR C 1 297 ? 10.51572 54.26522 92.50593 1.000 56.33876 297 THR C N 1
ATOM 14928 C CA . THR C 1 297 ? 10.95272 53.32752 91.47965 1.000 60.00052 297 THR C CA 1
ATOM 14929 C C . THR C 1 297 ? 11.05459 54.00888 90.12183 1.000 55.10192 297 THR C C 1
ATOM 14930 O O . THR C 1 297 ? 11.99656 53.75215 89.35870 1.000 57.99057 297 THR C O 1
ATOM 14941 N N . ALA C 1 298 ? 10.06451 54.84390 89.78111 1.000 51.61801 298 ALA C N 1
ATOM 14942 C CA . ALA C 1 298 ? 10.09938 55.56424 88.51529 1.000 63.50387 298 ALA C CA 1
ATOM 14943 C C . ALA C 1 298 ? 11.33031 56.45334 88.43645 1.000 65.57865 298 ALA C C 1
ATOM 14944 O O . ALA C 1 298 ? 11.97524 56.54466 87.38943 1.000 64.40227 298 ALA C O 1
ATOM 14951 N N . SER C 1 299 ? 11.68133 57.14008 89.53760 1.000 54.93722 299 SER C N 1
ATOM 14952 C CA . SER C 1 299 ? 12.87128 58.04514 89.60976 1.000 64.52757 299 SER C CA 1
ATOM 14953 C C . SER C 1 299 ? 14.16233 57.21226 89.52746 1.000 66.37065 299 SER C C 1
ATOM 14954 O O . SER C 1 299 ? 15.21026 57.79043 89.15355 1.000 65.01896 299 SER C O 1
ATOM 14962 N N . LEU C 1 300 ? 14.12344 55.92615 89.90513 1.000 67.50372 300 LEU C N 1
ATOM 14963 C CA . LEU C 1 300 ? 15.29050 54.98926 89.81981 1.000 62.74277 300 LEU C CA 1
ATOM 14964 C C . LEU C 1 300 ? 15.37845 54.45964 88.37567 1.000 67.51359 300 LEU C C 1
ATOM 14965 O O . LEU C 1 300 ? 16.50944 54.18184 87.91952 1.000 67.54060 300 LEU C O 1
ATOM 14981 N N . LEU C 1 301 ? 14.24142 54.27974 87.68269 1.000 62.41249 301 LEU C N 1
ATOM 14982 C CA . LEU C 1 301 ? 14.18737 53.74110 86.28256 1.000 61.29270 301 LEU C CA 1
ATOM 14983 C C . LEU C 1 301 ? 14.53322 54.87739 85.29683 1.000 65.92539 301 LEU C C 1
ATOM 14984 O O . LEU C 1 301 ? 14.98918 54.54871 84.18072 1.000 70.55370 301 LEU C O 1
ATOM 15000 N N . LYS C 1 302 ? 14.23116 56.14628 85.62318 1.000 70.77293 302 LYS C N 1
ATOM 15001 C CA . LYS C 1 302 ? 14.59602 57.28153 84.77545 1.000 69.40730 302 LYS C CA 1
ATOM 15002 C C . LYS C 1 302 ? 16.09301 57.57161 84.84744 1.000 63.65239 302 LYS C C 1
ATOM 15003 O O . LYS C 1 302 ? 16.73893 57.80893 83.81846 1.000 65.37543 302 LYS C O 1
ATOM 15022 N N . ALA C 1 303 ? 16.65908 57.58434 86.05540 1.000 62.65994 303 ALA C N 1
ATOM 15023 C CA . ALA C 1 303 ? 18.09007 57.84440 86.18838 1.000 63.74068 303 ALA C CA 1
ATOM 15024 C C . ALA C 1 303 ? 18.90911 56.75764 85.49804 1.000 58.39707 303 ALA C C 1
ATOM 15025 O O . ALA C 1 303 ? 19.93905 57.04387 84.87305 1.000 62.43557 303 ALA C O 1
ATOM 15032 N N . ALA C 1 304 ? 18.47620 55.50058 85.61274 1.000 60.08649 304 ALA C N 1
ATOM 15033 C CA . ALA C 1 304 ? 19.20324 54.40880 84.97741 1.000 61.68339 304 ALA C CA 1
ATOM 15034 C C . ALA C 1 304 ? 19.17913 54.54419 83.46245 1.000 65.51145 304 ALA C C 1
ATOM 15035 O O . ALA C 1 304 ? 20.19311 54.30743 82.80032 1.000 58.28590 304 ALA C O 1
ATOM 15042 N N . ALA C 1 305 ? 18.02507 54.90226 82.88962 1.000 59.38941 305 ALA C N 1
ATOM 15043 C CA . ALA C 1 305 ? 17.96796 55.12663 81.44668 1.000 58.87158 305 ALA C CA 1
ATOM 15044 C C . ALA C 1 305 ? 18.84185 56.30880 81.04393 1.000 63.85891 305 ALA C C 1
ATOM 15045 O O . ALA C 1 305 ? 19.51879 56.27211 80.00788 1.000 67.95856 305 ALA C O 1
ATOM 15052 N N . PHE C 1 306 ? 18.82683 57.37459 81.85021 1.000 64.13077 306 PHE C N 1
ATOM 15053 C CA . PHE C 1 306 ? 19.69774 58.52570 81.62646 1.000 69.71710 306 PHE C CA 1
ATOM 15054 C C . PHE C 1 306 ? 21.15176 58.08884 81.50525 1.000 70.87720 306 PHE C C 1
ATOM 15055 O O . PHE C 1 306 ? 21.85167 58.46713 80.55830 1.000 72.79120 306 PHE C O 1
ATOM 15072 N N . GLN C 1 307 ? 21.61788 57.27362 82.44801 1.000 74.34238 307 GLN C N 1
ATOM 15073 C CA . GLN C 1 307 ? 22.99291 56.78774 82.37879 1.000 70.69783 307 GLN C CA 1
ATOM 15074 C C . GLN C 1 307 ? 23.19489 55.87507 81.17554 1.000 70.52596 307 GLN C C 1
ATOM 15075 O O . GLN C 1 307 ? 24.15983 56.03133 80.41652 1.000 66.42349 307 GLN C O 1
ATOM 15089 N N . ALA C 1 308 ? 22.28695 54.90805 80.98835 1.000 71.43441 308 ALA C N 1
ATOM 15090 C CA . ALA C 1 308 ? 22.41595 53.96035 79.88809 1.000 58.16209 308 ALA C CA 1
ATOM 15091 C C . ALA C 1 308 ? 22.40081 54.68470 78.55528 1.000 70.82336 308 ALA C C 1
ATOM 15092 O O . ALA C 1 308 ? 23.13478 54.32099 77.63814 1.000 72.73313 308 ALA C O 1
ATOM 15099 N N . LYS C 1 309 ? 21.70472 55.82168 78.41362 1.000 68.59359 309 LYS C N 1
ATOM 15100 C CA . LYS C 1 309 ? 21.60659 56.59601 77.12783 1.000 69.66225 309 LYS C CA 1
ATOM 15101 C C . LYS C 1 309 ? 22.90352 57.39917 76.88696 1.000 68.17842 309 LYS C C 1
ATOM 15102 O O . LYS C 1 309 ? 23.04841 57.92347 75.76509 1.000 78.36350 309 LYS C O 1
ATOM 15121 N N . GLY C 1 310 ? 23.79757 57.53397 77.87994 1.000 72.46265 310 GLY C N 1
ATOM 15122 C CA . GLY C 1 310 ? 25.07051 58.29908 77.78406 1.000 75.09079 310 GLY C CA 1
ATOM 15123 C C . GLY C 1 310 ? 24.96346 59.62388 78.52941 1.000 78.71672 310 GLY C C 1
ATOM 15124 O O . GLY C 1 310 ? 25.59737 60.60604 78.08563 1.000 76.48848 310 GLY C O 1
ATOM 15128 N N . GLN C 1 311 ? 24.26553 59.66353 79.67046 1.000 76.59834 311 GLN C N 1
ATOM 15129 C CA . GLN C 1 311 ? 23.95849 60.93932 80.40182 1.000 79.27258 311 GLN C CA 1
ATOM 15130 C C . GLN C 1 311 ? 23.29136 61.87154 79.38210 1.000 75.57099 311 GLN C C 1
ATOM 15131 O O . GLN C 1 311 ? 23.50128 63.09153 79.48841 1.000 77.61420 311 GLN C O 1
ATOM 15145 N N . LYS C 1 312 ? 22.48734 61.32673 78.46301 1.000 74.36320 312 LYS C N 1
ATOM 15146 C CA . LYS C 1 312 ? 21.77222 62.09995 77.41026 1.000 83.18384 312 LYS C CA 1
ATOM 15147 C C . LYS C 1 312 ? 20.40423 62.46770 77.98844 1.000 75.41384 312 LYS C C 1
ATOM 15148 O O . LYS C 1 312 ? 19.86234 61.66046 78.76026 1.000 73.11286 312 LYS C O 1
ATOM 15167 N N . GLY C 1 313 ? 19.85313 63.62076 77.61578 1.000 72.79722 313 GLY C N 1
ATOM 15168 C CA . GLY C 1 313 ? 18.50113 64.01055 78.05996 1.000 60.21708 313 GLY C CA 1
ATOM 15169 C C . GLY C 1 313 ? 18.46019 64.40817 79.52707 1.000 76.79570 313 GLY C C 1
ATOM 15170 O O . GLY C 1 313 ? 19.46618 64.97412 79.99015 1.000 75.42059 313 GLY C O 1
ATOM 15174 N N . ARG C 1 314 ? 17.35125 64.15291 80.22807 1.000 69.48275 314 ARG C N 1
ATOM 15175 C CA . ARG C 1 314 ? 17.11232 64.55352 81.62619 1.000 67.15572 314 ARG C CA 1
ATOM 15176 C C . ARG C 1 314 ? 17.19546 63.38627 82.61188 1.000 65.43202 314 ARG C C 1
ATOM 15177 O O . ARG C 1 314 ? 16.75152 62.27432 82.31762 1.000 64.99659 314 ARG C O 1
ATOM 15198 N N . GLU C 1 315 ? 17.73852 63.65700 83.80892 1.000 64.78409 315 GLU C N 1
ATOM 15199 C CA . GLU C 1 315 ? 17.88765 62.62274 84.83564 1.000 58.94708 315 GLU C CA 1
ATOM 15200 C C . GLU C 1 315 ? 16.68272 62.45842 85.75967 1.000 64.67549 315 GLU C C 1
ATOM 15201 O O . GLU C 1 315 ? 16.59684 61.43923 86.45741 1.000 60.18123 315 GLU C O 1
ATOM 15213 N N . THR C 1 316 ? 15.76166 63.42034 85.80298 1.000 63.10180 316 THR C N 1
ATOM 15214 C CA . THR C 1 316 ? 14.63872 63.37702 86.72904 1.000 54.54685 316 THR C CA 1
ATOM 15215 C C . THR C 1 316 ? 13.32366 63.48513 85.96515 1.000 64.26963 316 THR C C 1
ATOM 15216 O O . THR C 1 316 ? 13.27056 64.03641 84.86230 1.000 66.11094 316 THR C O 1
ATOM 15227 N N . LEU C 1 317 ? 12.25974 62.95690 86.56408 1.000 61.47194 317 LEU C N 1
ATOM 15228 C CA . LEU C 1 317 ? 10.94070 63.01596 85.95018 1.000 68.91023 317 LEU C CA 1
ATOM 15229 C C . LEU C 1 317 ? 10.35560 64.42090 86.05859 1.000 61.88857 317 LEU C C 1
ATOM 15230 O O . LEU C 1 317 ? 10.71061 65.21369 86.93777 1.000 57.90517 317 LEU C O 1
ATOM 15246 N N . ILE C 1 318 ? 9.44453 64.72407 85.13872 1.000 65.14522 318 ILE C N 1
ATOM 15247 C CA . ILE C 1 318 ? 8.82143 66.04004 85.07711 1.000 62.38733 318 ILE C CA 1
ATOM 15248 C C . ILE C 1 318 ? 7.73049 66.13869 86.13520 1.000 64.75697 318 ILE C C 1
ATOM 15249 O O . ILE C 1 318 ? 6.81155 65.31062 86.18104 1.000 64.00842 318 ILE C O 1
ATOM 15265 N N . THR C 1 319 ? 7.82547 67.15548 86.98646 1.000 54.56841 319 THR C N 1
ATOM 15266 C CA . THR C 1 319 ? 6.78852 67.42315 87.96960 1.000 62.65234 319 THR C CA 1
ATOM 15267 C C . THR C 1 319 ? 5.67342 68.26623 87.35189 1.000 59.97979 319 THR C C 1
ATOM 15268 O O . THR C 1 319 ? 5.80731 68.82852 86.26402 1.000 54.61103 319 THR C O 1
ATOM 15279 N N . ALA C 1 320 ? 4.54846 68.34296 88.06998 1.000 65.35591 320 ALA C N 1
ATOM 15280 C CA . ALA C 1 320 ? 3.44237 69.18100 87.62127 1.000 58.82393 320 ALA C CA 1
ATOM 15281 C C . ALA C 1 320 ? 3.84726 70.64805 87.54062 1.000 60.87420 320 ALA C C 1
ATOM 15282 O O . ALA C 1 320 ? 3.49215 71.34428 86.58083 1.000 59.09027 320 ALA C O 1
ATOM 15289 N N . ARG C 1 321 ? 4.59129 71.13885 88.53570 1.000 57.50911 321 ARG C N 1
ATOM 15290 C CA . ARG C 1 321 ? 5.01619 72.53188 88.50104 1.000 62.02100 321 ARG C CA 1
ATOM 15291 C C . ARG C 1 321 ? 5.82009 72.81127 87.23906 1.000 56.70886 321 ARG C C 1
ATOM 15292 O O . ARG C 1 321 ? 5.58298 73.80044 86.53934 1.000 61.35309 321 ARG C O 1
ATOM 15313 N N . GLU C 1 322 ? 6.77713 71.93442 86.92877 1.000 64.63036 322 GLU C N 1
ATOM 15314 C CA . GLU C 1 322 ? 7.61205 72.12478 85.74777 1.000 68.78842 322 GLU C CA 1
ATOM 15315 C C . GLU C 1 322 ? 6.79497 72.02106 84.46680 1.000 63.10505 322 GLU C C 1
ATOM 15316 O O . GLU C 1 322 ? 7.01986 72.78232 83.51998 1.000 57.58410 322 GLU C O 1
ATOM 15328 N N . TRP C 1 323 ? 5.86004 71.07201 84.40761 1.000 60.77468 323 TRP C N 1
ATOM 15329 C CA . TRP C 1 323 ? 5.03197 70.93926 83.21562 1.000 56.69813 323 TRP C CA 1
ATOM 15330 C C . TRP C 1 323 ? 4.21987 72.20327 82.97601 1.000 63.15183 323 TRP C C 1
ATOM 15331 O O . TRP C 1 323 ? 4.11876 72.67856 81.83814 1.000 69.66402 323 TRP C O 1
ATOM 15352 N N . PHE C 1 324 ? 3.64389 72.77095 84.03719 1.000 57.51090 324 PHE C N 1
ATOM 15353 C CA . PHE C 1 324 ? 2.92780 74.03194 83.88956 1.000 61.84855 324 PHE C CA 1
ATOM 15354 C C . PHE C 1 324 ? 3.86869 75.15812 83.47880 1.000 68.57307 324 PHE C C 1
ATOM 15355 O O . PHE C 1 324 ? 3.50658 76.01030 82.66004 1.000 68.73032 324 PHE C O 1
ATOM 15372 N N . GLU C 1 325 ? 5.08172 75.22105 84.04474 1.000 67.97518 325 GLU C N 1
ATOM 15373 C CA . GLU C 1 325 ? 6.08263 76.28421 83.70395 1.000 69.71420 325 GLU C CA 1
ATOM 15374 C C . GLU C 1 325 ? 6.48254 76.12563 82.22389 1.000 73.24687 325 GLU C C 1
ATOM 15375 O O . GLU C 1 325 ? 6.74843 77.16482 81.56814 1.000 73.81221 325 GLU C O 1
ATOM 15387 N N . ARG C 1 326 ? 6.53460 74.89177 81.70056 1.000 66.59551 326 ARG C N 1
ATOM 15388 C CA . ARG C 1 326 ? 6.99353 74.58816 80.30845 1.000 68.22547 326 ARG C CA 1
ATOM 15389 C C . ARG C 1 326 ? 5.82246 74.66234 79.31155 1.000 68.29806 326 ARG C C 1
ATOM 15390 O O . ARG C 1 326 ? 6.10837 74.93667 78.11660 1.000 75.33482 326 ARG C O 1
ATOM 15411 N N . HIS C 1 327 ? 4.56850 74.42014 79.73356 1.000 70.39292 327 HIS C N 1
ATOM 15412 C CA . HIS C 1 327 ? 3.38146 74.31130 78.82561 1.000 60.33494 327 HIS C CA 1
ATOM 15413 C C . HIS C 1 327 ? 2.34539 75.43617 79.04397 1.000 73.14477 327 HIS C C 1
ATOM 15414 O O . HIS C 1 327 ? 1.33135 75.36429 78.29601 1.000 74.73287 327 HIS C O 1
ATOM 15428 N N . CYS C 1 328 ? 2.51238 76.40893 79.97621 1.000 77.06358 328 CYS C N 1
ATOM 15429 C CA . CYS C 1 328 ? 1.45732 77.41581 80.18754 1.000 67.24383 328 CYS C CA 1
ATOM 15430 C C . CYS C 1 328 ? 2.02723 78.83384 80.22387 1.000 69.03860 328 CYS C C 1
ATOM 15431 O O . CYS C 1 328 ? 1.33718 79.78969 80.59017 1.000 70.80666 328 CYS C O 1
ATOM 15439 N N . ILE D 1 5 ? 14.96146 64.42161 142.27236 1.000 67.71633 5 ILE D N 1
ATOM 15440 C CA . ILE D 1 5 ? 13.60240 64.93042 142.13729 1.000 89.57475 5 ILE D CA 1
ATOM 15441 C C . ILE D 1 5 ? 13.73422 66.37943 141.67627 1.000 90.94320 5 ILE D C 1
ATOM 15442 O O . ILE D 1 5 ? 14.23007 67.24451 142.40427 1.000 71.52250 5 ILE D O 1
ATOM 15457 N N . LYS D 1 6 ? 13.25924 66.62834 140.45825 1.000 84.55263 6 LYS D N 1
ATOM 15458 C CA . LYS D 1 6 ? 13.46610 67.89036 139.76023 1.000 78.14092 6 LYS D CA 1
ATOM 15459 C C . LYS D 1 6 ? 12.19698 68.73018 139.72716 1.000 68.15029 6 LYS D C 1
ATOM 15460 O O . LYS D 1 6 ? 11.14107 68.25403 139.30312 1.000 63.13941 6 LYS D O 1
ATOM 15479 N N . THR D 1 7 ? 12.31080 69.97821 140.17814 1.000 64.99884 7 THR D N 1
ATOM 15480 C CA . THR D 1 7 ? 11.20167 70.92106 140.17107 1.000 66.53184 7 THR D CA 1
ATOM 15481 C C . THR D 1 7 ? 11.18461 71.73103 138.88005 1.000 67.60286 7 THR D C 1
ATOM 15482 O O . THR D 1 7 ? 12.22457 72.21216 138.41409 1.000 57.21864 7 THR D O 1
ATOM 15493 N N . ILE D 1 8 ? 9.99062 71.89085 138.31300 1.000 60.46852 8 ILE D N 1
ATOM 15494 C CA . ILE D 1 8 ? 9.79857 72.61480 137.06298 1.000 62.78617 8 ILE D CA 1
ATOM 15495 C C . ILE D 1 8 ? 8.68742 73.63766 137.24791 1.000 51.25132 8 ILE D C 1
ATOM 15496 O O . ILE D 1 8 ? 7.53746 73.26951 137.52387 1.000 61.08677 8 ILE D O 1
ATOM 15512 N N . SER D 1 9 ? 9.02426 74.91270 137.08090 1.000 49.00489 9 SER D N 1
ATOM 15513 C CA . SER D 1 9 ? 8.02112 75.96856 137.03884 1.000 58.48732 9 SER D CA 1
ATOM 15514 C C . SER D 1 9 ? 7.39916 76.05945 135.64881 1.000 59.93364 9 SER D C 1
ATOM 15515 O O . SER D 1 9 ? 8.08922 75.94352 134.63084 1.000 54.28674 9 SER D O 1
ATOM 15523 N N . VAL D 1 10 ? 6.08514 76.25327 135.61475 1.000 56.47561 10 VAL D N 1
ATOM 15524 C CA . VAL D 1 10 ? 5.32319 76.27814 134.37271 1.000 52.93208 10 VAL D CA 1
ATOM 15525 C C . VAL D 1 10 ? 4.61101 77.61804 134.27166 1.000 62.74664 10 VAL D C 1
ATOM 15526 O O . VAL D 1 10 ? 3.66994 77.89093 135.03161 1.000 60.81765 10 VAL D O 1
ATOM 15539 N N . ILE D 1 11 ? 5.06894 78.46109 133.34366 1.000 56.30669 11 ILE D N 1
ATOM 15540 C CA . ILE D 1 11 ? 4.36578 79.69698 133.02861 1.000 45.82213 11 ILE D CA 1
ATOM 15541 C C . ILE D 1 11 ? 3.10486 79.38680 132.23256 1.000 49.54295 11 ILE D C 1
ATOM 15542 O O . ILE D 1 11 ? 3.04202 78.41377 131.46958 1.000 58.80483 11 ILE D O 1
ATOM 15558 N N . GLY D 1 12 ? 2.08774 80.22466 132.40650 1.000 45.54196 12 GLY D N 1
ATOM 15559 C CA . GLY D 1 12 ? 0.84879 80.05348 131.66945 1.000 45.81395 12 GLY D CA 1
ATOM 15560 C C . GLY D 1 12 ? 0.14596 78.74639 131.94145 1.000 55.44064 12 GLY D C 1
ATOM 15561 O O . GLY D 1 12 ? -0.55494 78.23128 131.06343 1.000 54.16423 12 GLY D O 1
ATOM 15565 N N . ALA D 1 13 ? 0.29998 78.19844 133.14846 1.000 61.21677 13 ALA D N 1
ATOM 15566 C CA . ALA D 1 13 ? -0.32586 76.91936 133.45846 1.000 56.90470 13 ALA D CA 1
ATOM 15567 C C . ALA D 1 13 ? -1.84187 76.99715 133.34240 1.000 55.38087 13 ALA D C 1
ATOM 15568 O O . ALA D 1 13 ? -2.49472 75.98706 133.05339 1.000 52.64696 13 ALA D O 1
ATOM 15575 N N . THR D 1 14 ? -2.41804 78.18008 133.54835 1.000 61.03436 14 THR D N 1
ATOM 15576 C CA . THR D 1 14 ? -3.84805 78.36788 133.35028 1.000 64.41970 14 THR D CA 1
ATOM 15577 C C . THR D 1 14 ? -4.22901 78.48280 131.88127 1.000 58.07698 14 THR D C 1
ATOM 15578 O O . THR D 1 14 ? -5.42499 78.48963 131.56822 1.000 60.47742 14 THR D O 1
ATOM 15589 N N . GLY D 1 15 ? -3.24998 78.57491 130.97931 1.000 58.25314 15 GLY D N 1
ATOM 15590 C CA . GLY D 1 15 ? -3.50594 78.72085 129.56529 1.000 59.46088 15 GLY D CA 1
ATOM 15591 C C . GLY D 1 15 ? -3.38273 77.40785 128.80932 1.000 64.30713 15 GLY D C 1
ATOM 15592 O O . GLY D 1 15 ? -3.24561 76.32588 129.38335 1.000 56.51290 15 GLY D O 1
ATOM 15596 N N . GLN D 1 16 ? -3.44269 77.51981 127.48032 1.000 60.56815 16 GLN D N 1
ATOM 15597 C CA . GLN D 1 16 ? -3.48049 76.33179 126.63034 1.000 61.33513 16 GLN D CA 1
ATOM 15598 C C . GLN D 1 16 ? -2.13639 75.60497 126.64641 1.000 57.55585 16 GLN D C 1
ATOM 15599 O O . GLN D 1 16 ? -2.04825 74.42699 127.02944 1.000 54.99372 16 GLN D O 1
ATOM 15613 N N . GLN D 1 17 ? -1.06348 76.31411 126.28844 1.000 50.61174 17 GLN D N 1
ATOM 15614 C CA . GLN D 1 17 ? 0.25561 75.69229 126.21051 1.000 53.42902 17 GLN D CA 1
ATOM 15615 C C . GLN D 1 17 ? 0.73161 75.24938 127.59054 1.000 54.00609 17 GLN D C 1
ATOM 15616 O O . GLN D 1 17 ? 1.01677 74.06543 127.81858 1.000 43.49462 17 GLN D O 1
ATOM 15630 N N . GLY D 1 18 ? 0.82945 76.19541 128.52653 1.000 55.20159 18 GLY D N 1
ATOM 15631 C CA . GLY D 1 18 ? 1.27944 75.85250 129.86255 1.000 67.24356 18 GLY D CA 1
ATOM 15632 C C . GLY D 1 18 ? 0.37454 74.85439 130.55153 1.000 60.55715 18 GLY D C 1
ATOM 15633 O O . GLY D 1 18 ? 0.83962 74.03847 131.35157 1.000 55.74972 18 GLY D O 1
ATOM 15637 N N . GLY D 1 19 ? -0.92645 74.90621 130.26348 1.000 58.99756 19 GLY D N 1
ATOM 15638 C CA . GLY D 1 19 ? -1.83034 73.91510 130.82446 1.000 61.80296 19 GLY D CA 1
ATOM 15639 C C . GLY D 1 19 ? -1.50313 72.50914 130.36150 1.000 61.13270 19 GLY D C 1
ATOM 15640 O O . GLY D 1 19 ? -1.44504 71.56916 131.16552 1.000 68.42525 19 GLY D O 1
ATOM 15644 N N . SER D 1 20 ? -1.26905 72.34514 129.05452 1.000 59.20731 20 SER D N 1
ATOM 15645 C CA . SER D 1 20 ? -0.88385 71.02918 128.55356 1.000 59.67014 20 SER D CA 1
ATOM 15646 C C . SER D 1 20 ? 0.43618 70.58637 129.16762 1.000 56.08221 20 SER D C 1
ATOM 15647 O O . SER D 1 20 ? 0.60332 69.41340 129.53065 1.000 54.39064 20 SER D O 1
ATOM 15655 N N . VAL D 1 21 ? 1.37905 71.51850 129.30964 1.000 49.11951 21 VAL D N 1
ATOM 15656 C CA . VAL D 1 21 ? 2.67007 71.18069 129.90371 1.000 61.42884 21 VAL D CA 1
ATOM 15657 C C . VAL D 1 21 ? 2.49008 70.68170 131.33471 1.000 63.46045 21 VAL D C 1
ATOM 15658 O O . VAL D 1 21 ? 3.08419 69.67679 131.74275 1.000 48.38063 21 VAL D O 1
ATOM 15671 N N . ALA D 1 22 ? 1.70094 71.40161 132.13066 1.000 57.92094 22 ALA D N 1
ATOM 15672 C CA . ALA D 1 22 ? 1.50494 71.01361 133.52366 1.000 64.14661 22 ALA D CA 1
ATOM 15673 C C . ALA D 1 22 ? 0.84612 69.64352 133.62066 1.000 60.24729 22 ALA D C 1
ATOM 15674 O O . ALA D 1 22 ? 1.30521 68.76760 134.36870 1.000 50.25524 22 ALA D O 1
ATOM 15681 N N . ARG D 1 23 ? -0.24182 69.44036 132.87062 1.000 60.06948 23 ARG D N 1
ATOM 15682 C CA . ARG D 1 23 ? -0.94165 68.16326 132.94861 1.000 52.02075 23 ARG D CA 1
ATOM 15683 C C . ARG D 1 23 ? -0.06148 67.01037 132.48767 1.000 63.17884 23 ARG D C 1
ATOM 15684 O O . ARG D 1 23 ? -0.17635 65.89737 133.01469 1.000 58.93808 23 ARG D O 1
ATOM 15705 N N . SER D 1 24 ? 0.82953 67.24747 131.52071 1.000 71.80965 24 SER D N 1
ATOM 15706 C CA . SER D 1 24 ? 1.70770 66.17558 131.06477 1.000 66.40917 24 SER D CA 1
ATOM 15707 C C . SER D 1 24 ? 2.80869 65.89175 132.08082 1.000 62.63088 24 SER D C 1
ATOM 15708 O O . SER D 1 24 ? 3.07684 64.73080 132.40785 1.000 63.86227 24 SER D O 1
ATOM 15716 N N . LEU D 1 25 ? 3.46453 66.94185 132.58183 1.000 61.36056 25 LEU D N 1
ATOM 15717 C CA . LEU D 1 25 ? 4.57152 66.74302 133.50688 1.000 68.12855 25 LEU D CA 1
ATOM 15718 C C . LEU D 1 25 ? 4.10855 66.10199 134.80887 1.000 70.38665 25 LEU D C 1
ATOM 15719 O O . LEU D 1 25 ? 4.84863 65.31510 135.40892 1.000 63.96941 25 LEU D O 1
ATOM 15735 N N . LEU D 1 26 ? 2.88849 66.41583 135.26081 1.000 77.69905 26 LEU D N 1
ATOM 15736 C CA . LEU D 1 26 ? 2.43150 65.90279 136.54980 1.000 71.86680 26 LEU D CA 1
ATOM 15737 C C . LEU D 1 26 ? 2.44771 64.37980 136.59483 1.000 76.29912 26 LEU D C 1
ATOM 15738 O O . LEU D 1 26 ? 2.59374 63.79484 137.67385 1.000 78.52025 26 LEU D O 1
ATOM 15754 N N . GLN D 1 27 ? 2.29984 63.72575 135.44684 1.000 59.49851 27 GLN D N 1
ATOM 15755 C CA . GLN D 1 27 ? 2.25904 62.27075 135.37387 1.000 55.96500 27 GLN D CA 1
ATOM 15756 C C . GLN D 1 27 ? 3.63913 61.62193 135.39394 1.000 60.30577 27 GLN D C 1
ATOM 15757 O O . GLN D 1 27 ? 3.74031 60.41994 135.12497 1.000 59.62187 27 GLN D O 1
ATOM 15771 N N . ASN D 1 28 ? 4.69402 62.36708 135.69497 1.000 59.97529 28 ASN D N 1
ATOM 15772 C CA . ASN D 1 28 ? 6.03109 61.79027 135.82804 1.000 72.70690 28 ASN D CA 1
ATOM 15773 C C . ASN D 1 28 ? 6.52500 62.05036 137.24205 1.000 61.60700 28 ASN D C 1
ATOM 15774 O O . ASN D 1 28 ? 6.82482 63.21041 137.58104 1.000 67.66761 28 ASN D O 1
ATOM 15785 N N . PRO D 1 29 ? 6.64610 61.02940 138.09408 1.000 61.75454 29 PRO D N 1
ATOM 15786 C CA . PRO D 1 29 ? 7.01000 61.29847 139.49809 1.000 73.50652 29 PRO D CA 1
ATOM 15787 C C . PRO D 1 29 ? 8.38591 61.92766 139.67313 1.000 69.18759 29 PRO D C 1
ATOM 15788 O O . PRO D 1 29 ? 8.66679 62.46172 140.75414 1.000 69.93746 29 PRO D O 1
ATOM 15799 N N . GLU D 1 30 ? 9.24596 61.89076 138.65217 1.000 66.72803 30 GLU D N 1
ATOM 15800 C CA . GLU D 1 30 ? 10.57487 62.48894 138.75522 1.000 64.83976 30 GLU D CA 1
ATOM 15801 C C . GLU D 1 30 ? 10.52867 64.00894 138.70618 1.000 64.91337 30 GLU D C 1
ATOM 15802 O O . GLU D 1 30 ? 11.53257 64.65608 139.02721 1.000 72.83864 30 GLU D O 1
ATOM 15814 N N . PHE D 1 31 ? 9.39261 64.58277 138.32512 1.000 61.24513 31 PHE D N 1
ATOM 15815 C CA . PHE D 1 31 ? 9.23842 66.01375 138.13009 1.000 76.20903 31 PHE D CA 1
ATOM 15816 C C . PHE D 1 31 ? 8.15732 66.48362 139.09303 1.000 61.89377 31 PHE D C 1
ATOM 15817 O O . PHE D 1 31 ? 7.16240 65.78449 139.31400 1.000 56.92701 31 PHE D O 1
ATOM 15834 N N . HIS D 1 32 ? 8.35413 67.66666 139.66302 1.000 60.68534 32 HIS D N 1
ATOM 15835 C CA . HIS D 1 32 ? 7.35001 68.31854 140.49496 1.000 62.53530 32 HIS D CA 1
ATOM 15836 C C . HIS D 1 32 ? 6.95686 69.62047 139.81992 1.000 61.88306 32 HIS D C 1
ATOM 15837 O O . HIS D 1 32 ? 7.80775 70.48958 139.59894 1.000 51.80152 32 HIS D O 1
ATOM 15851 N N . VAL D 1 33 ? 5.66685 69.77529 139.55186 1.000 66.21726 33 VAL D N 1
ATOM 15852 C CA . VAL D 1 33 ? 5.16073 70.91121 138.79582 1.000 62.63288 33 VAL D CA 1
ATOM 15853 C C . VAL D 1 33 ? 4.80853 72.05318 139.73978 1.000 59.06820 33 VAL D C 1
ATOM 15854 O O . VAL D 1 33 ? 3.99552 71.88609 140.65575 1.000 72.42192 33 VAL D O 1
ATOM 15867 N N . ARG D 1 34 ? 5.40539 73.22026 139.50278 1.000 60.42970 34 ARG D N 1
ATOM 15868 C CA . ARG D 1 34 ? 5.03819 74.46222 140.17474 1.000 68.12403 34 ARG D CA 1
ATOM 15869 C C . ARG D 1 34 ? 4.42311 75.38612 139.12369 1.000 65.76622 34 ARG D C 1
ATOM 15870 O O . ARG D 1 34 ? 5.13905 76.03620 138.35871 1.000 67.87330 34 ARG D O 1
ATOM 15891 N N . CYS D 1 35 ? 3.09511 75.42393 139.06564 1.000 63.01872 35 CYS D N 1
ATOM 15892 C CA . CYS D 1 35 ? 2.42302 76.33883 138.15459 1.000 63.83393 35 CYS D CA 1
ATOM 15893 C C . CYS D 1 35 ? 2.58580 77.77786 138.63157 1.000 61.51340 35 CYS D C 1
ATOM 15894 O O . CYS D 1 35 ? 2.58572 78.05488 139.83456 1.000 72.05388 35 CYS D O 1
ATOM 15902 N N . ILE D 1 36 ? 2.73372 78.70086 137.68256 1.000 65.76338 36 ILE D N 1
ATOM 15903 C CA . ILE D 1 36 ? 2.81351 80.12587 137.98253 1.000 64.96517 36 ILE D CA 1
ATOM 15904 C C . ILE D 1 36 ? 1.62745 80.81570 137.32547 1.000 61.26033 36 ILE D C 1
ATOM 15905 O O . ILE D 1 36 ? 1.34153 80.58164 136.14646 1.000 71.81564 36 ILE D O 1
ATOM 15921 N N . THR D 1 37 ? 0.94130 81.65862 138.09342 1.000 57.55474 37 THR D N 1
ATOM 15922 C CA . THR D 1 37 ? -0.21578 82.38846 137.59836 1.000 58.35456 37 THR D CA 1
ATOM 15923 C C . THR D 1 37 ? -0.30799 83.71946 138.32633 1.000 70.49334 37 THR D C 1
ATOM 15924 O O . THR D 1 37 ? 0.25194 83.89856 139.41135 1.000 62.47716 37 THR D O 1
ATOM 15935 N N . ARG D 1 38 ? -1.03009 84.65835 137.71728 1.000 70.98897 38 ARG D N 1
ATOM 15936 C CA . ARG D 1 38 ? -1.29529 85.93033 138.37524 1.000 74.67467 38 ARG D CA 1
ATOM 15937 C C . ARG D 1 38 ? -2.43432 85.84419 139.38619 1.000 69.17607 38 ARG D C 1
ATOM 15938 O O . ARG D 1 38 ? -2.47847 86.65420 140.31817 1.000 65.57084 38 ARG D O 1
ATOM 15959 N N . ASP D 1 39 ? -3.34618 84.88106 139.23217 1.000 70.12181 39 ASP D N 1
ATOM 15960 C CA . ASP D 1 39 ? -4.56821 84.81492 140.03912 1.000 59.60304 39 ASP D CA 1
ATOM 15961 C C . ASP D 1 39 ? -4.82503 83.35189 140.39214 1.000 70.94974 39 ASP D C 1
ATOM 15962 O O . ASP D 1 39 ? -5.26888 82.56781 139.54814 1.000 71.44512 39 ASP D O 1
ATOM 15971 N N . THR D 1 40 ? -4.53803 82.99795 141.64416 1.000 76.67643 40 THR D N 1
ATOM 15972 C CA . THR D 1 40 ? -4.72587 81.63894 142.13118 1.000 62.42339 40 THR D CA 1
ATOM 15973 C C . THR D 1 40 ? -6.18183 81.29374 142.42313 1.000 63.37639 40 THR D C 1
ATOM 15974 O O . THR D 1 40 ? -6.49668 80.11371 142.59614 1.000 57.63446 40 THR D O 1
ATOM 15985 N N . SER D 1 41 ? -7.06797 82.28463 142.51407 1.000 62.43250 41 SER D N 1
ATOM 15986 C CA . SER D 1 41 ? -8.48195 82.03044 142.75901 1.000 75.14952 41 SER D CA 1
ATOM 15987 C C . SER D 1 41 ? -9.27786 81.78431 141.48299 1.000 80.12873 41 SER D C 1
ATOM 15988 O O . SER D 1 41 ? -10.47982 81.50314 141.56094 1.000 78.04979 41 SER D O 1
ATOM 15996 N N . SER D 1 42 ? -8.63682 81.88537 140.32001 1.000 75.42755 42 SER D N 1
ATOM 15997 C CA . SER D 1 42 ? -9.31174 81.69425 139.04599 1.000 65.44132 42 SER D CA 1
ATOM 15998 C C . SER D 1 42 ? -9.88155 80.28517 138.91799 1.000 66.23936 42 SER D C 1
ATOM 15999 O O . SER D 1 42 ? -9.42345 79.33525 139.55703 1.000 67.42421 42 SER D O 1
ATOM 16007 N N . ILE D 1 43 ? -10.90350 80.16602 138.06695 1.000 76.52518 43 ILE D N 1
ATOM 16008 C CA . ILE D 1 43 ? -11.47431 78.85693 137.76195 1.000 75.92955 43 ILE D CA 1
ATOM 16009 C C . ILE D 1 43 ? -10.39016 77.91107 137.25902 1.000 79.68874 43 ILE D C 1
ATOM 16010 O O . ILE D 1 43 ? -10.24902 76.78510 137.74605 1.000 77.01688 43 ILE D O 1
ATOM 16026 N N . LYS D 1 44 ? -9.59318 78.36616 136.28804 1.000 77.61896 44 LYS D N 1
ATOM 16027 C CA . LYS D 1 44 ? -8.54204 77.51229 135.74510 1.000 76.59746 44 LYS D CA 1
ATOM 16028 C C . LYS D 1 44 ? -7.50304 77.21345 136.81715 1.000 79.58616 44 LYS D C 1
ATOM 16029 O O . LYS D 1 44 ? -6.99389 76.08552 136.91120 1.000 78.31153 44 LYS D O 1
ATOM 16048 N N . ALA D 1 45 ? -7.18421 78.21451 137.64315 1.000 72.82443 45 ALA D N 1
ATOM 16049 C CA . ALA D 1 45 ? -6.28623 77.98366 138.76819 1.000 66.09411 45 ALA D CA 1
ATOM 16050 C C . ALA D 1 45 ? -6.84212 76.91060 139.69319 1.000 65.28136 45 ALA D C 1
ATOM 16051 O O . ALA D 1 45 ? -6.11102 76.00571 140.12224 1.000 73.74936 45 ALA D O 1
ATOM 16058 N N . LYS D 1 46 ? -8.14814 76.95843 139.98013 1.000 65.71156 46 LYS D N 1
ATOM 16059 C CA . LYS D 1 46 ? -8.67204 75.93338 140.86613 1.000 84.10156 46 LYS D CA 1
ATOM 16060 C C . LYS D 1 46 ? -8.65783 74.56936 140.19716 1.000 76.64405 46 LYS D C 1
ATOM 16061 O O . LYS D 1 46 ? -8.38972 73.56941 140.86219 1.000 77.93944 46 LYS D O 1
ATOM 16080 N N . GLU D 1 47 ? -8.91276 74.50830 138.88415 1.000 74.44253 47 GLU D N 1
ATOM 16081 C CA . GLU D 1 47 ? -8.82956 73.23630 138.16918 1.000 76.66464 47 GLU D CA 1
ATOM 16082 C C . GLU D 1 47 ? -7.44248 72.62649 138.29325 1.000 66.53725 47 GLU D C 1
ATOM 16083 O O . GLU D 1 47 ? -7.30333 71.41351 138.49528 1.000 62.97062 47 GLU D O 1
ATOM 16095 N N . LEU D 1 48 ? -6.40559 73.44863 138.14928 1.000 71.55571 48 LEU D N 1
ATOM 16096 C CA . LEU D 1 48 ? -5.05153 72.94482 138.34634 1.000 73.51747 48 LEU D CA 1
ATOM 16097 C C . LEU D 1 48 ? -4.86253 72.47287 139.78336 1.000 70.36276 48 LEU D C 1
ATOM 16098 O O . LEU D 1 48 ? -4.17940 71.47297 140.03541 1.000 70.05083 48 LEU D O 1
ATOM 16114 N N . LYS D 1 49 ? -5.45566 73.18781 140.74332 1.000 86.89294 49 LYS D N 1
ATOM 16115 C CA . LYS D 1 49 ? -5.34867 72.76985 142.13933 1.000 62.98712 49 LYS D CA 1
ATOM 16116 C C . LYS D 1 49 ? -6.03649 71.42776 142.38333 1.000 58.37370 49 LYS D C 1
ATOM 16117 O O . LYS D 1 49 ? -5.53841 70.59985 143.15637 1.000 54.35795 49 LYS D O 1
ATOM 16136 N N . GLU D 1 50 ? -7.16543 71.18560 141.71929 1.000 69.20828 50 GLU D N 1
ATOM 16137 C CA . GLU D 1 50 ? -7.91527 69.95050 141.91528 1.000 68.50802 50 GLU D CA 1
ATOM 16138 C C . GLU D 1 50 ? -7.12409 68.71860 141.50134 1.000 71.69931 50 GLU D C 1
ATOM 16139 O O . GLU D 1 50 ? -7.40296 67.61957 141.99435 1.000 75.15364 50 GLU D O 1
ATOM 16151 N N . LEU D 1 51 ? -6.15507 68.87371 140.60538 1.000 76.74615 51 LEU D N 1
ATOM 16152 C CA . LEU D 1 51 ? -5.28791 67.77582 140.20744 1.000 69.78399 51 LEU D CA 1
ATOM 16153 C C . LEU D 1 51 ? -4.14292 67.56000 141.18349 1.000 69.63872 51 LEU D C 1
ATOM 16154 O O . LEU D 1 51 ? -3.37078 66.61110 141.00954 1.000 80.09372 51 LEU D O 1
ATOM 16170 N N . GLY D 1 52 ? -4.01807 68.39803 142.20548 1.000 67.05448 52 GLY D N 1
ATOM 16171 C CA . GLY D 1 52 ? -2.92410 68.25720 143.14453 1.000 69.89868 52 GLY D CA 1
ATOM 16172 C C . GLY D 1 52 ? -1.62916 68.88437 142.68057 1.000 62.41233 52 GLY D C 1
ATOM 16173 O O . GLY D 1 52 ? -0.55609 68.30252 142.87663 1.000 58.48295 52 GLY D O 1
ATOM 16177 N N . ILE D 1 53 ? -1.70029 70.06035 142.06354 1.000 63.41037 53 ILE D N 1
ATOM 16178 C CA . ILE D 1 53 ? -0.53336 70.73849 141.51658 1.000 68.46276 53 ILE D CA 1
ATOM 16179 C C . ILE D 1 53 ? -0.27957 71.97454 142.36256 1.000 50.43439 53 ILE D C 1
ATOM 16180 O O . ILE D 1 53 ? -1.20668 72.74242 142.64851 1.000 56.48044 53 ILE D O 1
ATOM 16196 N N . GLU D 1 54 ? 0.97739 72.18372 142.73661 1.000 49.10267 54 GLU D N 1
ATOM 16197 C CA . GLU D 1 54 ? 1.33320 73.37779 143.48560 1.000 58.04587 54 GLU D CA 1
ATOM 16198 C C . GLU D 1 54 ? 1.13807 74.60274 142.60557 1.000 56.27653 54 GLU D C 1
ATOM 16199 O O . GLU D 1 54 ? 1.59911 74.63978 141.46059 1.000 70.56040 54 GLU D O 1
ATOM 16211 N N . ILE D 1 55 ? 0.46191 75.61066 143.14652 1.000 62.61417 55 ILE D N 1
ATOM 16212 C CA . ILE D 1 55 ? 0.13577 76.82760 142.41548 1.000 65.06299 55 ILE D CA 1
ATOM 16213 C C . ILE D 1 55 ? 0.69158 78.01069 143.19748 1.000 60.71271 55 ILE D C 1
ATOM 16214 O O . ILE D 1 55 ? 0.29150 78.24966 144.34346 1.000 77.08852 55 ILE D O 1
ATOM 16230 N N . VAL D 1 56 ? 1.60151 78.75080 142.57251 1.000 73.63778 56 VAL D N 1
ATOM 16231 C CA . VAL D 1 56 ? 2.18732 79.95389 143.14951 1.000 50.61193 56 VAL D CA 1
ATOM 16232 C C . VAL D 1 56 ? 1.70219 81.16081 142.35546 1.000 63.58605 56 VAL D C 1
ATOM 16233 O O . VAL D 1 56 ? 1.51125 81.09476 141.13546 1.000 75.65811 56 VAL D O 1
ATOM 16246 N N . GLN D 1 57 ? 1.50401 82.27180 143.05843 1.000 48.01829 57 GLN D N 1
ATOM 16247 C CA . GLN D 1 57 ? 1.02287 83.50972 142.45939 1.000 65.22901 57 GLN D CA 1
ATOM 16248 C C . GLN D 1 57 ? 2.18874 84.46888 142.24242 1.000 72.73965 57 GLN D C 1
ATOM 16249 O O . GLN D 1 57 ? 2.91866 84.79199 143.18444 1.000 52.13854 57 GLN D O 1
ATOM 16263 N N . ALA D 1 58 ? 2.36074 84.91087 140.99841 1.000 73.19279 58 ALA D N 1
ATOM 16264 C CA . ALA D 1 58 ? 3.38262 85.88801 140.65144 1.000 64.54266 58 ALA D CA 1
ATOM 16265 C C . ALA D 1 58 ? 3.01059 86.49893 139.31041 1.000 67.18672 58 ALA D C 1
ATOM 16266 O O . ALA D 1 58 ? 2.27371 85.90281 138.52039 1.000 64.10181 58 ALA D O 1
ATOM 16273 N N . ASP D 1 59 ? 3.53544 87.69399 139.05941 1.000 76.38858 59 ASP D N 1
ATOM 16274 C CA . ASP D 1 59 ? 3.29440 88.41794 137.81838 1.000 74.11422 59 ASP D CA 1
ATOM 16275 C C . ASP D 1 59 ? 4.59941 88.52410 137.04244 1.000 65.17906 59 ASP D C 1
ATOM 16276 O O . ASP D 1 59 ? 5.62434 88.93625 137.59247 1.000 68.00237 59 ASP D O 1
ATOM 16285 N N . GLY D 1 60 ? 4.55652 88.15307 135.76344 1.000 69.28769 60 GLY D N 1
ATOM 16286 C CA . GLY D 1 60 ? 5.75555 88.20621 134.94549 1.000 73.19153 60 GLY D CA 1
ATOM 16287 C C . GLY D 1 60 ? 6.33336 89.60229 134.81549 1.000 73.16207 60 GLY D C 1
ATOM 16288 O O . GLY D 1 60 ? 7.53235 89.76045 134.56954 1.000 65.42111 60 GLY D O 1
ATOM 16292 N N . ASN D 1 61 ? 5.49322 90.63018 134.96543 1.000 82.95143 61 ASN D N 1
ATOM 16293 C CA . ASN D 1 61 ? 5.96003 92.00724 134.85242 1.000 83.38493 61 ASN D CA 1
ATOM 16294 C C . ASN D 1 61 ? 6.75492 92.44537 136.06345 1.000 67.48624 61 ASN D C 1
ATOM 16295 O O . ASN D 1 61 ? 7.29777 93.55944 136.06845 1.000 69.22379 61 ASN D O 1
ATOM 16306 N N . ASP D 1 62 ? 6.83100 91.59540 137.08347 1.000 78.04353 62 ASP D N 1
ATOM 16307 C CA . ASP D 1 62 ? 7.57990 91.90553 138.29349 1.000 74.87993 62 ASP D CA 1
ATOM 16308 C C . ASP D 1 62 ? 8.81202 91.01070 138.39256 1.000 71.10057 62 ASP D C 1
ATOM 16309 O O . ASP D 1 62 ? 8.73914 89.91570 138.97258 1.000 64.83214 62 ASP D O 1
ATOM 16318 N N . PRO D 1 63 ? 9.97099 91.42084 137.85160 1.000 68.03336 63 PRO D N 1
ATOM 16319 C CA . PRO D 1 63 ? 11.13611 90.50500 137.86467 1.000 78.03729 63 PRO D CA 1
ATOM 16320 C C . PRO D 1 63 ? 11.54011 90.05608 139.25370 1.000 72.44158 63 PRO D C 1
ATOM 16321 O O . PRO D 1 63 ? 11.91926 88.89514 139.46174 1.000 64.56532 63 PRO D O 1
ATOM 16332 N N . THR D 1 64 ? 11.43895 90.96809 140.21468 1.000 78.87012 64 THR D N 1
ATOM 16333 C CA . THR D 1 64 ? 11.75593 90.66416 141.60570 1.000 79.27419 64 THR D CA 1
ATOM 16334 C C . THR D 1 64 ? 10.82305 89.60905 142.21268 1.000 72.61232 64 THR D C 1
ATOM 16335 O O . THR D 1 64 ? 11.29116 88.62112 142.81972 1.000 68.72792 64 THR D O 1
ATOM 16346 N N . ALA D 1 65 ? 9.51103 89.77987 142.05462 1.000 70.81740 65 ALA D N 1
ATOM 16347 C CA . ALA D 1 65 ? 8.60815 88.75575 142.57160 1.000 64.30949 65 ALA D CA 1
ATOM 16348 C C . ALA D 1 65 ? 8.83336 87.41577 141.87564 1.000 67.81613 65 ALA D C 1
ATOM 16349 O O . ALA D 1 65 ? 8.81948 86.35178 142.51566 1.000 64.46814 65 ALA D O 1
ATOM 16373 N N . ALA D 1 67 ? 11.52260 86.16910 140.28378 1.000 71.42477 67 ALA D N 1
ATOM 16374 C CA . ALA D 1 67 ? 12.75266 85.55728 140.76484 1.000 69.54960 67 ALA D CA 1
ATOM 16375 C C . ALA D 1 67 ? 12.50770 84.84627 142.08285 1.000 72.83194 67 ALA D C 1
ATOM 16376 O O . ALA D 1 67 ? 12.96285 83.71134 142.27789 1.000 70.47118 67 ALA D O 1
ATOM 16383 N N . THR D 1 68 ? 11.75958 85.47619 142.99780 1.000 70.04917 68 THR D N 1
ATOM 16384 C CA . THR D 1 68 ? 11.52162 84.76718 144.25181 1.000 65.39386 68 THR D CA 1
ATOM 16385 C C . THR D 1 68 ? 10.65980 83.52106 144.04879 1.000 64.80846 68 THR D C 1
ATOM 16386 O O . THR D 1 68 ? 10.85690 82.51510 144.74182 1.000 71.17051 68 THR D O 1
ATOM 16397 N N . ALA D 1 69 ? 9.71483 83.55691 143.10875 1.000 63.05437 69 ALA D N 1
ATOM 16398 C CA . ALA D 1 69 ? 8.82899 82.40779 142.93274 1.000 63.52765 69 ALA D CA 1
ATOM 16399 C C . ALA D 1 69 ? 9.46618 81.25586 142.16379 1.000 68.72199 69 ALA D C 1
ATOM 16400 O O . ALA D 1 69 ? 8.99533 80.11580 142.27379 1.000 62.09541 69 ALA D O 1
ATOM 16407 N N . LEU D 1 70 ? 10.51618 81.51399 141.39183 1.000 69.35316 70 LEU D N 1
ATOM 16408 C CA . LEU D 1 70 ? 11.19236 80.45207 140.65688 1.000 70.29523 70 LEU D CA 1
ATOM 16409 C C . LEU D 1 70 ? 12.28142 79.74823 141.45794 1.000 67.23343 70 LEU D C 1
ATOM 16410 O O . LEU D 1 70 ? 12.80858 78.73329 140.98898 1.000 65.64273 70 LEU D O 1
ATOM 16426 N N . LYS D 1 71 ? 12.61830 80.23730 142.64894 1.000 61.77752 71 LYS D N 1
ATOM 16427 C CA . LYS D 1 71 ? 13.78134 79.71847 143.35600 1.000 66.59849 71 LYS D CA 1
ATOM 16428 C C . LYS D 1 71 ? 13.63253 78.22046 143.59003 1.000 62.49741 71 LYS D C 1
ATOM 16429 O O . LYS D 1 71 ? 12.57958 77.74132 144.01699 1.000 52.93052 71 LYS D O 1
ATOM 16448 N N . GLY D 1 72 ? 14.69865 77.48059 143.30309 1.000 57.33191 72 GLY D N 1
ATOM 16449 C CA . GLY D 1 72 ? 14.69883 76.04760 143.48612 1.000 56.45068 72 GLY D CA 1
ATOM 16450 C C . GLY D 1 72 ? 14.19899 75.25751 142.29611 1.000 66.88088 72 GLY D C 1
ATOM 16451 O O . GLY D 1 72 ? 14.16316 74.02250 142.36613 1.000 58.58642 72 GLY D O 1
ATOM 16455 N N . SER D 1 73 ? 13.81295 75.92043 141.21008 1.000 58.11222 73 SER D N 1
ATOM 16456 C CA . SER D 1 73 ? 13.32309 75.21634 140.03507 1.000 60.60660 73 SER D CA 1
ATOM 16457 C C . SER D 1 73 ? 14.49321 74.60348 139.27814 1.000 51.67890 73 SER D C 1
ATOM 16458 O O . SER D 1 73 ? 15.49513 75.27662 139.01617 1.000 51.70734 73 SER D O 1
ATOM 16466 N N . TRP D 1 74 ? 14.37140 73.31546 138.94716 1.000 52.83154 74 TRP D N 1
ATOM 16467 C CA . TRP D 1 74 ? 15.34752 72.66958 138.07621 1.000 63.54491 74 TRP D CA 1
ATOM 16468 C C . TRP D 1 74 ? 15.13653 73.08052 136.62519 1.000 63.74999 74 TRP D C 1
ATOM 16469 O O . TRP D 1 74 ? 16.10554 73.23963 135.87123 1.000 43.71782 74 TRP D O 1
ATOM 16490 N N . GLY D 1 75 ? 13.88052 73.27534 136.22714 1.000 57.96105 75 GLY D N 1
ATOM 16491 C CA . GLY D 1 75 ? 13.57651 73.71527 134.88412 1.000 63.14549 75 GLY D CA 1
ATOM 16492 C C . GLY D 1 75 ? 12.38539 74.65011 134.87805 1.000 61.85275 75 GLY D C 1
ATOM 16493 O O . GLY D 1 75 ? 11.67033 74.79403 135.87201 1.000 50.97478 75 GLY D O 1
ATOM 16497 N N . ILE D 1 76 ? 12.20335 75.31206 133.74303 1.000 48.46963 76 ILE D N 1
ATOM 16498 C CA . ILE D 1 76 ? 11.05823 76.19690 133.58496 1.000 49.02710 76 ILE D CA 1
ATOM 16499 C C . ILE D 1 76 ? 10.59630 76.16581 132.13694 1.000 59.60342 76 ILE D C 1
ATOM 16500 O O . ILE D 1 76 ? 11.40833 76.20990 131.20697 1.000 53.35001 76 ILE D O 1
ATOM 16516 N N . PHE D 1 77 ? 9.28031 76.10963 131.95889 1.000 55.46633 77 PHE D N 1
ATOM 16517 C CA . PHE D 1 77 ? 8.66134 76.34752 130.66585 1.000 56.18407 77 PHE D CA 1
ATOM 16518 C C . PHE D 1 77 ? 8.11514 77.76544 130.63680 1.000 59.27911 77 PHE D C 1
ATOM 16519 O O . PHE D 1 77 ? 7.37005 78.16536 131.53676 1.000 58.56943 77 PHE D O 1
ATOM 16536 N N . ILE D 1 78 ? 8.47709 78.51647 129.60180 1.000 54.35445 78 ILE D N 1
ATOM 16537 C CA . ILE D 1 78 ? 8.13690 79.92742 129.49076 1.000 49.41795 78 ILE D CA 1
ATOM 16538 C C . ILE D 1 78 ? 7.24892 80.13328 128.27072 1.000 60.79516 78 ILE D C 1
ATOM 16539 O O . ILE D 1 78 ? 7.50304 79.57329 127.19674 1.000 57.88436 78 ILE D O 1
ATOM 16555 N N . ASN D 1 79 ? 6.21281 80.94814 128.44466 1.000 52.86233 79 ASN D N 1
ATOM 16556 C CA . ASN D 1 79 ? 5.31380 81.33500 127.36961 1.000 49.37217 79 ASN D CA 1
ATOM 16557 C C . ASN D 1 79 ? 4.81959 82.74194 127.67256 1.000 50.92794 79 ASN D C 1
ATOM 16558 O O . ASN D 1 79 ? 5.00348 83.25899 128.77556 1.000 63.08197 79 ASN D O 1
ATOM 16569 N N . ASN D 1 80 ? 4.20455 83.36483 126.67952 1.000 55.06129 80 ASN D N 1
ATOM 16570 C CA . ASN D 1 80 ? 3.63737 84.69876 126.81547 1.000 45.89872 80 ASN D CA 1
ATOM 16571 C C . ASN D 1 80 ? 2.15139 84.61755 126.46741 1.000 48.34578 80 ASN D C 1
ATOM 16572 O O . ASN D 1 80 ? 1.56954 83.53147 126.39141 1.000 50.85695 80 ASN D O 1
ATOM 16583 N N . GLY D 1 81 ? 1.51724 85.78246 126.31236 1.000 52.95298 81 GLY D N 1
ATOM 16584 C CA . GLY D 1 81 ? 0.09524 85.85927 126.07330 1.000 58.87621 81 GLY D CA 1
ATOM 16585 C C . GLY D 1 81 ? -0.23679 86.48119 124.72427 1.000 64.32040 81 GLY D C 1
ATOM 16586 O O . GLY D 1 81 ? 0.62216 87.04930 124.03630 1.000 72.66225 81 GLY D O 1
ATOM 16590 N N . TYR D 1 82 ? -1.51776 86.37301 124.36022 1.000 72.75114 82 TYR D N 1
ATOM 16591 C CA . TYR D 1 82 ? -2.00178 86.94892 123.11319 1.000 77.27806 82 TYR D CA 1
ATOM 16592 C C . TYR D 1 82 ? -1.95399 88.46593 123.14416 1.000 72.08090 82 TYR D C 1
ATOM 16593 O O . TYR D 1 82 ? -2.08003 89.10089 122.09114 1.000 82.81110 82 TYR D O 1
ATOM 16611 N N . THR D 1 83 ? -1.78112 89.04998 124.32416 1.000 77.08705 83 THR D N 1
ATOM 16612 C CA . THR D 1 83 ? -1.90232 90.48296 124.53312 1.000 79.70275 83 THR D CA 1
ATOM 16613 C C . THR D 1 83 ? -0.53442 91.13315 124.67317 1.000 76.53020 83 THR D C 1
ATOM 16614 O O . THR D 1 83 ? 0.21959 90.81227 125.59720 1.000 78.39337 83 THR D O 1
ATOM 16625 N N . LEU D 1 84 ? -0.22250 92.04318 123.75716 1.000 68.48902 84 LEU D N 1
ATOM 16626 C CA . LEU D 1 84 ? 0.97939 92.85834 123.83720 1.000 67.12456 84 LEU D CA 1
ATOM 16627 C C . LEU D 1 84 ? 0.62017 94.27630 124.26615 1.000 62.64492 84 LEU D C 1
ATOM 16628 O O . LEU D 1 84 ? -0.35788 94.85416 123.78210 1.000 65.60805 84 LEU D O 1
ATOM 16644 N N . THR D 1 85 ? 1.41806 94.83243 125.17417 1.000 66.77777 85 THR D N 1
ATOM 16645 C CA . THR D 1 85 ? 1.26086 96.21941 125.56914 1.000 63.74807 85 THR D CA 1
ATOM 16646 C C . THR D 1 85 ? 1.61378 97.12444 124.39114 1.000 74.85047 85 THR D C 1
ATOM 16647 O O . THR D 1 85 ? 2.33988 96.71352 123.48118 1.000 60.25276 85 THR D O 1
ATOM 16658 N N . PRO D 1 86 ? 1.10262 98.35937 124.37109 1.000 69.11880 86 PRO D N 1
ATOM 16659 C CA . PRO D 1 86 ? 1.49654 99.26840 123.28209 1.000 63.37453 86 PRO D CA 1
ATOM 16660 C C . PRO D 1 86 ? 3.00953 99.37060 123.14815 1.000 62.64215 86 PRO D C 1
ATOM 16661 O O . PRO D 1 86 ? 3.54958 99.34265 122.02917 1.000 58.79881 86 PRO D O 1
ATOM 16672 N N . ALA D 1 87 ? 3.71547 99.43272 124.27918 1.000 60.24300 87 ALA D N 1
ATOM 16673 C CA . ALA D 1 87 ? 5.17247 99.49792 124.24324 1.000 52.52309 87 ALA D CA 1
ATOM 16674 C C . ALA D 1 87 ? 5.76066 98.26598 123.57229 1.000 53.11102 87 ALA D C 1
ATOM 16675 O O . ALA D 1 87 ? 6.68668 98.36809 122.76133 1.000 61.33528 87 ALA D O 1
ATOM 16682 N N . VAL D 1 88 ? 5.25681 97.08292 123.92529 1.000 55.81225 88 VAL D N 1
ATOM 16683 C CA . VAL D 1 88 ? 5.76200 95.86498 123.30434 1.000 60.20708 88 VAL D CA 1
ATOM 16684 C C . VAL D 1 88 ? 5.39907 95.83690 121.82732 1.000 66.95215 88 VAL D C 1
ATOM 16685 O O . VAL D 1 88 ? 6.21015 95.45599 120.97636 1.000 65.81882 88 VAL D O 1
ATOM 16698 N N . GLN D 1 89 ? 4.17003 96.23173 121.50726 1.000 66.76006 89 GLN D N 1
ATOM 16699 C CA . GLN D 1 89 ? 3.74208 96.29364 120.12024 1.000 58.28797 89 GLN D CA 1
ATOM 16700 C C . GLN D 1 89 ? 4.66100 97.14875 119.27626 1.000 57.34380 89 GLN D C 1
ATOM 16701 O O . GLN D 1 89 ? 4.83808 96.87975 118.08228 1.000 56.90588 89 GLN D O 1
ATOM 16715 N N . ASN D 1 90 ? 5.27083 98.16884 119.87727 1.000 51.30866 90 ASN D N 1
ATOM 16716 C CA . ASN D 1 90 ? 6.01473 99.15993 119.12028 1.000 42.65093 90 ASN D CA 1
ATOM 16717 C C . ASN D 1 90 ? 7.51076 98.92013 119.18935 1.000 58.25170 90 ASN D C 1
ATOM 16718 O O . ASN D 1 90 ? 8.30364 99.84023 118.98036 1.000 51.99559 90 ASN D O 1
ATOM 16729 N N . GLY D 1 91 ? 7.91592 97.68919 119.44539 1.000 64.22750 91 GLY D N 1
ATOM 16730 C CA . GLY D 1 91 ? 9.30897 97.33938 119.35246 1.000 68.24802 91 GLY D CA 1
ATOM 16731 C C . GLY D 1 91 ? 10.09095 97.03651 120.61550 1.000 69.72635 91 GLY D C 1
ATOM 16732 O O . GLY D 1 91 ? 11.18903 96.49266 120.49055 1.000 84.36151 91 GLY D O 1
ATOM 16736 N N . LYS D 1 92 ? 9.58686 97.33947 121.80947 1.000 68.71102 92 LYS D N 1
ATOM 16737 C CA . LYS D 1 92 ? 10.36185 97.05860 123.02851 1.000 78.02866 92 LYS D CA 1
ATOM 16738 C C . LYS D 1 92 ? 10.04101 95.68556 123.59552 1.000 69.96816 92 LYS D C 1
ATOM 16739 O O . LYS D 1 92 ? 9.50399 95.51751 124.69550 1.000 52.37633 92 LYS D O 1
ATOM 16758 N N . TYR D 1 93 ? 10.44518 94.69160 122.81356 1.000 74.28320 93 TYR D N 1
ATOM 16759 C CA . TYR D 1 93 ? 10.19836 93.29458 123.12158 1.000 72.25557 93 TYR D CA 1
ATOM 16760 C C . TYR D 1 93 ? 10.80136 92.87768 124.45961 1.000 61.99252 93 TYR D C 1
ATOM 16761 O O . TYR D 1 93 ? 10.35747 91.88364 125.03661 1.000 58.47708 93 TYR D O 1
ATOM 16779 N N . GLU D 1 94 ? 11.78723 93.61383 124.98964 1.000 59.95735 94 GLU D N 1
ATOM 16780 C CA . GLU D 1 94 ? 12.32023 93.25293 126.30367 1.000 64.03694 94 GLU D CA 1
ATOM 16781 C C . GLU D 1 94 ? 11.26817 93.35881 127.40662 1.000 62.34802 94 GLU D C 1
ATOM 16782 O O . GLU D 1 94 ? 11.47020 92.80586 128.49164 1.000 67.10748 94 GLU D O 1
ATOM 16794 N N . GLU D 1 95 ? 10.15908 94.05865 127.16156 1.000 62.96457 95 GLU D N 1
ATOM 16795 C CA . GLU D 1 95 ? 9.13501 94.26353 128.18051 1.000 56.81068 95 GLU D CA 1
ATOM 16796 C C . GLU D 1 95 ? 8.01215 93.23238 128.14749 1.000 60.24114 95 GLU D C 1
ATOM 16797 O O . GLU D 1 95 ? 7.15011 93.25328 129.03445 1.000 69.76397 95 GLU D O 1
ATOM 16809 N N . ASP D 1 96 ? 7.97531 92.34536 127.15450 1.000 60.96909 96 ASP D N 1
ATOM 16810 C CA . ASP D 1 96 ? 6.97046 91.29122 127.15748 1.000 59.90748 96 ASP D CA 1
ATOM 16811 C C . ASP D 1 96 ? 7.16252 90.42527 128.39651 1.000 59.10116 96 ASP D C 1
ATOM 16812 O O . ASP D 1 96 ? 8.28955 90.07343 128.75256 1.000 60.14868 96 ASP D O 1
ATOM 16821 N N . PHE D 1 97 ? 6.05554 90.07613 129.06547 1.000 54.95244 97 PHE D N 1
ATOM 16822 C CA . PHE D 1 97 ? 6.18158 89.40218 130.35849 1.000 63.79055 97 PHE D CA 1
ATOM 16823 C C . PHE D 1 97 ? 6.87877 88.04927 130.21754 1.000 60.98375 97 PHE D C 1
ATOM 16824 O O . PHE D 1 97 ? 7.56579 87.61438 131.14958 1.000 56.11910 97 PHE D O 1
ATOM 16841 N N . GLY D 1 98 ? 6.74591 87.38323 129.06755 1.000 59.70604 98 GLY D N 1
ATOM 16842 C CA . GLY D 1 98 ? 7.49508 86.15032 128.85361 1.000 50.79507 98 GLY D CA 1
ATOM 16843 C C . GLY D 1 98 ? 9.00005 86.35753 128.88267 1.000 53.38761 98 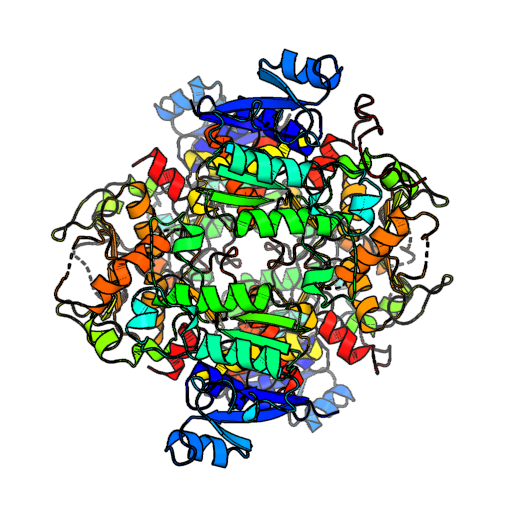GLY D C 1
ATOM 16844 O O . GLY D 1 98 ? 9.73713 85.61464 129.54171 1.000 55.23189 98 GLY D O 1
ATOM 16848 N N . ASN D 1 99 ? 9.47994 87.38258 128.17467 1.000 50.23902 99 ASN D N 1
ATOM 16849 C CA . ASN D 1 99 ? 10.91591 87.64177 128.13172 1.000 64.93868 99 ASN D CA 1
ATOM 16850 C C . ASN D 1 99 ? 11.41979 88.14287 129.47973 1.000 60.91518 99 ASN D C 1
ATOM 16851 O O . ASN D 1 99 ? 12.54581 87.81903 129.89179 1.000 63.32421 99 ASN D O 1
ATOM 16862 N N . VAL D 1 100 ? 10.59365 88.90877 130.19068 1.000 58.69769 100 VAL D N 1
ATOM 16863 C CA . VAL D 1 100 ? 10.95254 89.30685 131.54669 1.000 67.14066 100 VAL D CA 1
ATOM 16864 C C . VAL D 1 100 ? 11.09967 88.07489 132.42672 1.000 61.35159 100 VAL D C 1
ATOM 16865 O O . VAL D 1 100 ? 12.02465 87.98403 133.24076 1.000 53.83236 100 VAL D O 1
ATOM 16878 N N . ILE D 1 101 ? 10.18181 87.11576 132.28970 1.000 58.56593 101 ILE D N 1
ATOM 16879 C CA . ILE D 1 101 ? 10.29594 85.87879 133.05573 1.000 54.85627 101 ILE D CA 1
ATOM 16880 C C . ILE D 1 101 ? 11.59205 85.15696 132.71380 1.000 58.92267 101 ILE D C 1
ATOM 16881 O O . ILE D 1 101 ? 12.22310 84.54906 133.58284 1.000 58.26840 101 ILE D O 1
ATOM 16897 N N . LEU D 1 102 ? 11.97511 85.15198 131.43482 1.000 63.68274 102 LEU D N 1
ATOM 16898 C CA . LEU D 1 102 ? 13.21622 84.47715 131.04888 1.000 61.15585 102 LEU D CA 1
ATOM 16899 C C . LEU D 1 102 ? 14.42210 85.10532 131.74592 1.000 62.97018 102 LEU D C 1
ATOM 16900 O O . LEU D 1 102 ? 15.29017 84.40045 132.28897 1.000 58.68766 102 LEU D O 1
ATOM 16916 N N . GLN D 1 103 ? 14.47492 86.43733 131.75790 1.000 59.78683 103 GLN D N 1
ATOM 16917 C CA . GLN D 1 103 ? 15.56380 87.11549 132.45493 1.000 65.06790 103 GLN D CA 1
ATOM 16918 C C . GLN D 1 103 ? 15.50877 86.84251 133.95693 1.000 63.88256 103 GLN D C 1
ATOM 16919 O O . GLN D 1 103 ? 16.54877 86.64867 134.59998 1.000 53.09304 103 GLN D O 1
ATOM 16933 N N . SER D 1 104 ? 14.30376 86.79536 134.52788 1.000 52.75814 104 SER D N 1
ATOM 16934 C CA . SER D 1 104 ? 14.16774 86.46237 135.94288 1.000 63.61659 104 SER D CA 1
ATOM 16935 C C . SER D 1 104 ? 14.67992 85.05645 136.23193 1.000 68.49883 104 SER D C 1
ATOM 16936 O O . SER D 1 104 ? 15.29691 84.81755 137.27396 1.000 70.53678 104 SER D O 1
ATOM 16944 N N . ALA D 1 105 ? 14.41109 84.11039 135.33094 1.000 60.48601 105 ALA D N 1
ATOM 16945 C CA . ALA D 1 105 ? 14.89526 82.74646 135.50999 1.000 60.98065 105 ALA D CA 1
ATOM 16946 C C . ALA D 1 105 ? 16.41427 82.71567 135.49905 1.000 63.36609 105 ALA D C 1
ATOM 16947 O O . ALA D 1 105 ? 17.03933 82.00177 136.29509 1.000 67.88349 105 ALA D O 1
ATOM 16954 N N . ALA D 1 106 ? 17.02720 83.49473 134.60706 1.000 61.47106 106 ALA D N 1
ATOM 16955 C CA . ALA D 1 106 ? 18.48118 83.62293 134.64012 1.000 66.77527 106 ALA D CA 1
ATOM 16956 C C . ALA D 1 106 ? 18.94805 84.17002 135.98413 1.000 69.89311 106 ALA D C 1
ATOM 16957 O O . ALA D 1 106 ? 19.93609 83.69017 136.55418 1.000 72.26616 106 ALA D O 1
ATOM 16964 N N . GLU D 1 107 ? 18.23889 85.17194 136.51208 1.000 80.94024 107 GLU D N 1
ATOM 16965 C CA . GLU D 1 107 ? 18.61376 85.75401 137.80109 1.000 80.95250 107 GLU D CA 1
ATOM 16966 C C . GLU D 1 107 ? 18.51485 84.73402 138.93110 1.000 68.27498 107 GLU D C 1
ATOM 16967 O O . GLU D 1 107 ? 19.37882 84.68716 139.81414 1.000 61.34649 107 GLU D O 1
ATOM 16979 N N . ALA D 1 108 ? 17.45196 83.92988 138.93107 1.000 61.20620 108 ALA D N 1
ATOM 16980 C CA . ALA D 1 108 ? 17.22205 82.91987 139.95708 1.000 60.53583 108 ALA D CA 1
ATOM 16981 C C . ALA D 1 108 ? 18.10123 81.68798 139.79015 1.000 55.38238 108 ALA D C 1
ATOM 16982 O O . ALA D 1 108 ? 18.09331 80.81900 140.66716 1.000 56.40757 108 ALA D O 1
ATOM 16989 N N . GLY D 1 109 ? 18.84529 81.58106 138.69318 1.000 68.71649 109 GLY D N 1
ATOM 16990 C CA . GLY D 1 109 ? 19.70945 80.43918 138.49524 1.000 48.92460 109 GLY D CA 1
ATOM 16991 C C . GLY D 1 109 ? 19.02764 79.17807 138.01524 1.000 56.01721 109 GLY D C 1
ATOM 16992 O O . GLY D 1 109 ? 19.60878 78.09416 138.13028 1.000 54.22272 109 GLY D O 1
ATOM 16996 N N . VAL D 1 110 ? 17.81265 79.27890 137.48918 1.000 56.06552 110 VAL D N 1
ATOM 16997 C CA . VAL D 1 110 ? 17.16883 78.09180 136.91518 1.000 58.72505 110 VAL D CA 1
ATOM 16998 C C . VAL D 1 110 ? 18.04395 77.56290 135.78623 1.000 60.02810 110 VAL D C 1
ATOM 16999 O O . VAL D 1 110 ? 18.38889 78.32492 134.86123 1.000 55.23931 110 VAL D O 1
ATOM 17012 N N . PRO D 1 111 ? 18.45113 76.29295 135.80227 1.000 63.11936 111 PRO D N 1
ATOM 17013 C CA . PRO D 1 111 ? 19.44823 75.85007 134.81732 1.000 64.58069 111 PRO D CA 1
ATOM 17014 C C . PRO D 1 111 ? 18.89834 75.41496 133.46331 1.000 66.23334 111 PRO D C 1
ATOM 17015 O O . PRO D 1 111 ? 19.62138 75.47904 132.46334 1.000 53.25287 111 PRO D O 1
ATOM 17026 N N . HIS D 1 112 ? 17.64741 74.96779 133.40026 1.000 60.60259 112 HIS D N 1
ATOM 17027 C CA . HIS D 1 112 ? 17.08454 74.38469 132.18925 1.000 55.27530 112 HIS D CA 1
ATOM 17028 C C . HIS D 1 112 ? 15.81545 75.12351 131.79518 1.000 64.09794 112 HIS D C 1
ATOM 17029 O O . HIS D 1 112 ? 14.90240 75.28441 132.61514 1.000 59.79642 112 HIS D O 1
ATOM 17043 N N . VAL D 1 113 ? 15.77044 75.57848 130.54217 1.000 56.83910 113 VAL D N 1
ATOM 17044 C CA . VAL D 1 113 ? 14.69035 76.41332 130.03811 1.000 58.17830 113 VAL D CA 1
ATOM 17045 C C . VAL D 1 113 ? 14.12449 75.80822 128.76010 1.000 67.21498 113 VAL D C 1
ATOM 17046 O O . VAL D 1 113 ? 14.87459 75.36131 127.88414 1.000 52.47773 113 VAL D O 1
ATOM 17059 N N . VAL D 1 114 ? 12.79749 75.80104 128.65904 1.000 52.91348 114 VAL D N 1
ATOM 17060 C CA . VAL D 1 114 ? 12.08358 75.52392 127.41802 1.000 54.75145 114 VAL D CA 1
ATOM 17061 C C . VAL D 1 114 ? 11.20943 76.73779 127.12695 1.000 61.94300 114 VAL D C 1
ATOM 17062 O O . VAL D 1 114 ? 10.34835 77.09069 127.93891 1.000 66.00560 114 VAL D O 1
ATOM 17075 N N . PHE D 1 115 ? 11.42840 77.36880 125.97495 1.000 57.35059 115 PHE D N 1
ATOM 17076 C CA . PHE D 1 115 ? 10.86823 78.68172 125.66590 1.000 52.43245 115 PHE D CA 1
ATOM 17077 C C . PHE D 1 115 ? 9.94329 78.58357 124.45986 1.000 52.76418 115 PHE D C 1
ATOM 17078 O O . PHE D 1 115 ? 10.36540 78.13660 123.39189 1.000 55.00125 115 PHE D O 1
ATOM 17095 N N . SER D 1 116 ? 8.68923 79.01140 124.62680 1.000 52.98435 116 SER D N 1
ATOM 17096 C CA . SER D 1 116 ? 7.75227 79.07925 123.51176 1.000 39.13857 116 SER D CA 1
ATOM 17097 C C . SER D 1 116 ? 8.16515 80.21729 122.59076 1.000 63.04881 116 SER D C 1
ATOM 17098 O O . SER D 1 116 ? 8.26698 81.36731 123.02974 1.000 61.94295 116 SER D O 1
ATOM 17106 N N . SER D 1 117 ? 8.43225 79.90230 121.32377 1.000 48.89930 117 SER D N 1
ATOM 17107 C CA . SER D 1 117 ? 9.07816 80.85437 120.43378 1.000 53.93933 117 SER D CA 1
ATOM 17108 C C . SER D 1 117 ? 8.43322 80.85225 119.05375 1.000 62.09625 117 SER D C 1
ATOM 17109 O O . SER D 1 117 ? 7.56834 80.03213 118.73773 1.000 44.63687 117 SER D O 1
ATOM 17117 N N . GLN D 1 118 ? 8.86112 81.82030 118.24975 1.000 52.55157 118 GLN D N 1
ATOM 17118 C CA . GLN D 1 118 ? 8.51116 81.95022 116.84273 1.000 56.60090 118 GLN D CA 1
ATOM 17119 C C . GLN D 1 118 ? 9.64309 82.70136 116.16277 1.000 62.29810 118 GLN D C 1
ATOM 17120 O O . GLN D 1 118 ? 10.39796 83.42548 116.82678 1.000 59.88613 118 GLN D O 1
ATOM 17134 N N . PRO D 1 119 ? 9.79716 82.55435 114.84978 1.000 67.21633 119 PRO D N 1
ATOM 17135 C CA . PRO D 1 119 ? 10.84709 83.30348 114.14681 1.000 54.75201 119 PRO D CA 1
ATOM 17136 C C . PRO D 1 119 ? 10.50989 84.78443 114.07776 1.000 54.11093 119 PRO D C 1
ATOM 17137 O O . PRO D 1 119 ? 9.35783 85.19528 114.22170 1.000 58.33164 119 PRO D O 1
ATOM 17148 N N . SER D 1 120 ? 11.54479 85.59757 113.87679 1.000 52.45981 120 SER D N 1
ATOM 17149 C CA . SER D 1 120 ? 11.36561 87.03154 113.66275 1.000 54.31393 120 SER D CA 1
ATOM 17150 C C . SER D 1 120 ? 11.27764 87.27950 112.15974 1.000 60.05950 120 SER D C 1
ATOM 17151 O O . SER D 1 120 ? 12.26869 87.12462 111.43779 1.000 56.29658 120 SER D O 1
ATOM 17159 N N . SER D 1 121 ? 10.08760 87.66133 111.68769 1.000 48.12660 121 SER D N 1
ATOM 17160 C CA . SER D 1 121 ? 9.92962 88.00128 110.27767 1.000 56.34824 121 SER D CA 1
ATOM 17161 C C . SER D 1 121 ? 10.82047 89.17639 109.90069 1.000 55.93564 121 SER D C 1
ATOM 17162 O O . SER D 1 121 ? 11.43552 89.18445 108.82871 1.000 52.90922 121 SER D O 1
ATOM 17170 N N . HIS D 1 122 ? 10.90930 90.17442 110.77967 1.000 48.89587 122 HIS D N 1
ATOM 17171 C CA . HIS D 1 122 ? 11.77816 91.31753 110.52368 1.000 52.72071 122 HIS D CA 1
ATOM 17172 C C . HIS D 1 122 ? 13.22123 90.86973 110.34175 1.000 56.76747 122 HIS D C 1
ATOM 17173 O O . HIS D 1 122 ? 13.90021 91.28780 109.39577 1.000 70.46887 122 HIS D O 1
ATOM 17187 N N . ALA D 1 123 ? 13.70730 90.00981 111.23979 1.000 50.77425 123 ALA D N 1
ATOM 17188 C CA . ALA D 1 123 ? 15.10037 89.58100 111.17486 1.000 58.10752 123 ALA D CA 1
ATOM 17189 C C . ALA D 1 123 ? 15.37153 88.73301 109.93689 1.000 56.62755 123 ALA D C 1
ATOM 17190 O O . ALA D 1 123 ? 16.45955 88.80715 109.35393 1.000 60.06196 123 ALA D O 1
ATOM 17197 N N . LEU D 1 124 ? 14.39966 87.91387 109.52586 1.000 56.97818 124 LEU D N 1
ATOM 17198 C CA . LEU D 1 124 ? 14.59483 87.00587 108.40089 1.000 62.09714 124 LEU D CA 1
ATOM 17199 C C . LEU D 1 124 ? 14.35280 87.66781 107.04987 1.000 59.07371 124 LEU D C 1
ATOM 17200 O O . LEU D 1 124 ? 14.85791 87.17486 106.03490 1.000 62.91948 124 LEU D O 1
ATOM 17216 N N . SER D 1 125 ? 13.58865 88.75871 107.00881 1.000 62.92553 125 SER D N 1
ATOM 17217 C CA . SER D 1 125 ? 13.19062 89.39563 105.75978 1.000 57.00997 125 SER D CA 1
ATOM 17218 C C . SER D 1 125 ? 14.02647 90.62874 105.43979 1.000 59.04162 125 SER D C 1
ATOM 17219 O O . SER D 1 125 ? 13.67740 91.38567 104.52776 1.000 67.45617 125 SER D O 1
ATOM 17227 N N . GLY D 1 126 ? 15.10940 90.85590 106.17283 1.000 64.77478 126 GLY D N 1
ATOM 17228 C CA . GLY D 1 126 ? 15.91325 92.04100 105.94784 1.000 60.37978 126 GLY D CA 1
ATOM 17229 C C . GLY D 1 126 ? 15.17607 93.33091 106.22279 1.000 64.26127 126 GLY D C 1
ATOM 17230 O O . GLY D 1 126 ? 15.48795 94.35894 105.61278 1.000 69.05720 126 GLY D O 1
ATOM 17234 N N . GLY D 1 127 ? 14.20403 93.30479 107.13275 1.000 59.44377 127 GLY D N 1
ATOM 17235 C CA . GLY D 1 127 ? 13.46485 94.49270 107.49469 1.000 57.72268 127 GLY D CA 1
ATOM 17236 C C . GLY D 1 127 ? 12.15886 94.68451 106.75563 1.000 66.15039 127 GLY D C 1
ATOM 17237 O O . GLY D 1 127 ? 11.35573 95.53341 107.16558 1.000 70.46554 127 GLY D O 1
ATOM 17241 N N . LYS D 1 128 ? 11.92201 93.93446 105.67964 1.000 49.87517 128 LYS D N 1
ATOM 17242 C CA . LYS D 1 128 ? 10.72201 94.14828 104.87858 1.000 54.01434 128 LYS D CA 1
ATOM 17243 C C . LYS D 1 128 ? 9.45700 93.95912 105.70653 1.000 45.25968 128 LYS D C 1
ATOM 17244 O O . LYS D 1 128 ? 8.48891 94.71199 105.55648 1.000 62.58003 128 LYS D O 1
ATOM 17263 N N . PHE D 1 129 ? 9.44810 92.97314 106.59155 1.000 56.90840 129 PHE D N 1
ATOM 17264 C CA . PHE D 1 129 ? 8.26112 92.59599 107.34151 1.000 61.30188 129 PHE D CA 1
ATOM 17265 C C . PHE D 1 129 ? 8.44801 92.91405 108.81751 1.000 50.43507 129 PHE D C 1
ATOM 17266 O O . PHE D 1 129 ? 9.56499 92.88521 109.33756 1.000 55.65326 129 PHE D O 1
ATOM 17283 N N . ASN D 1 130 ? 7.34294 93.25591 109.48346 1.000 54.81864 130 ASN D N 1
ATOM 17284 C CA . ASN D 1 130 ? 7.34784 93.51594 110.92145 1.000 54.45198 130 ASN D CA 1
ATOM 17285 C C . ASN D 1 130 ? 6.10690 92.88179 111.53441 1.000 55.86875 130 ASN D C 1
ATOM 17286 O O . ASN D 1 130 ? 4.98885 93.35163 111.29836 1.000 61.27348 130 ASN D O 1
ATOM 17297 N N . THR D 1 131 ? 6.30001 91.81383 112.30944 1.000 60.98034 131 THR D N 1
ATOM 17298 C CA . THR D 1 131 ? 5.20209 91.05869 112.91241 1.000 63.63999 131 THR D CA 1
ATOM 17299 C C . THR D 1 131 ? 5.46806 90.84076 114.39643 1.000 57.78864 131 THR D C 1
ATOM 17300 O O . THR D 1 131 ? 6.02818 89.80884 114.78947 1.000 58.22837 131 THR D O 1
ATOM 17311 N N . PRO D 1 132 ? 5.07689 91.78872 115.25239 1.000 57.71804 132 PRO D N 1
ATOM 17312 C CA . PRO D 1 132 ? 5.40585 91.65380 116.68441 1.000 60.19581 132 PRO D CA 1
ATOM 17313 C C . PRO D 1 132 ? 4.89600 90.36774 117.32041 1.000 58.06679 132 PRO D C 1
ATOM 17314 O O . PRO D 1 132 ? 5.55303 89.84385 118.22945 1.000 44.75689 132 PRO D O 1
ATOM 17325 N N . VAL D 1 133 ? 3.76909 89.82658 116.85837 1.000 66.41817 133 VAL D N 1
ATOM 17326 C CA . VAL D 1 133 ? 3.23223 88.60852 117.46538 1.000 56.87032 133 VAL D CA 1
ATOM 17327 C C . VAL D 1 133 ? 4.27338 87.49466 117.44244 1.000 57.55886 133 VAL D C 1
ATOM 17328 O O . VAL D 1 133 ? 4.33246 86.66368 118.35746 1.000 59.60563 133 VAL D O 1
ATOM 17341 N N . LEU D 1 134 ? 5.08544 87.43575 116.38848 1.000 64.95128 134 LEU D N 1
ATOM 17342 C CA . LEU D 1 134 ? 6.18057 86.47689 116.29654 1.000 63.15635 134 LEU D CA 1
ATOM 17343 C C . LEU D 1 134 ? 7.50447 87.04808 116.81459 1.000 58.02146 134 LEU D C 1
ATOM 17344 O O . LEU D 1 134 ? 8.24753 86.37820 117.55063 1.000 50.69722 134 LEU D O 1
ATOM 17360 N N . ASP D 1 135 ? 7.82032 88.28212 116.41158 1.000 55.79456 135 ASP D N 1
ATOM 17361 C CA . ASP D 1 135 ? 9.14924 88.82730 116.65962 1.000 50.09352 135 ASP D CA 1
ATOM 17362 C C . ASP D 1 135 ? 9.39514 89.04237 118.14863 1.000 61.90509 135 ASP D C 1
ATOM 17363 O O . ASP D 1 135 ? 10.54114 88.94353 118.61168 1.000 65.37205 135 ASP D O 1
ATOM 17372 N N . VAL D 1 136 ? 8.33807 89.31024 118.92058 1.000 61.15459 136 VAL D N 1
ATOM 17373 C CA . VAL D 1 136 ? 8.50799 89.48529 120.35858 1.000 64.80543 136 VAL D CA 1
ATOM 17374 C C . VAL D 1 136 ? 9.05614 88.20438 120.98163 1.000 61.47927 136 VAL D C 1
ATOM 17375 O O . VAL D 1 136 ? 9.98510 88.24152 121.79567 1.000 57.01265 136 VAL D O 1
ATOM 17388 N N . LYS D 1 137 ? 8.49131 87.05329 120.60563 1.000 52.88236 137 LYS D N 1
ATOM 17389 C CA . LYS D 1 137 ? 8.98846 85.78337 121.12468 1.000 57.38013 137 LYS D CA 1
ATOM 17390 C C . LYS D 1 137 ? 10.39052 85.49655 120.59974 1.000 60.12747 137 LYS D C 1
ATOM 17391 O O . LYS D 1 137 ? 11.23656 84.94868 121.32379 1.000 56.78700 137 LYS D O 1
ATOM 17410 N N . ALA D 1 138 ? 10.65852 85.87156 119.34475 1.000 57.79153 138 ALA D N 1
ATOM 17411 C CA . ALA D 1 138 ? 12.00757 85.68173 118.81081 1.000 58.94348 138 ALA D CA 1
ATOM 17412 C C . ALA D 1 138 ? 13.05043 86.43989 119.63284 1.000 50.94795 138 ALA D C 1
ATOM 17413 O O . ALA D 1 138 ? 14.19549 85.98105 119.76989 1.000 48.79250 138 ALA D O 1
ATOM 17420 N N . TRP D 1 139 ? 12.67825 87.60485 120.17080 1.000 50.68234 139 TRP D N 1
ATOM 17421 C CA . TRP D 1 139 ? 13.59612 88.34899 121.03282 1.000 49.32143 139 TRP D CA 1
ATOM 17422 C C . TRP D 1 139 ? 14.04018 87.49608 122.21686 1.000 62.10720 139 TRP D C 1
ATOM 17423 O O . TRP D 1 139 ? 15.24019 87.37125 122.50891 1.000 52.40447 139 TRP D O 1
ATOM 17444 N N . GLY D 1 140 ? 13.07023 86.89696 122.91283 1.000 65.32459 140 GLY D N 1
ATOM 17445 C CA . GLY D 1 140 ? 13.40031 85.99903 124.00086 1.000 56.08644 140 GLY D CA 1
ATOM 17446 C C . GLY D 1 140 ? 14.24349 84.83013 123.53692 1.000 57.68279 140 GLY D C 1
ATOM 17447 O O . GLY D 1 140 ? 15.14152 84.37727 124.25197 1.000 58.19810 140 GLY D O 1
ATOM 17451 N N . GLU D 1 141 ? 13.95761 84.31207 122.33992 1.000 50.28981 141 GLU D N 1
ATOM 17452 C CA . GLU D 1 141 ? 14.73878 83.17717 121.85797 1.000 56.62886 141 GLU D CA 1
ATOM 17453 C C . GLU D 1 141 ? 16.21274 83.54436 121.73803 1.000 56.78932 141 GLU D C 1
ATOM 17454 O O . GLU D 1 141 ? 17.08982 82.80149 122.19708 1.000 61.93208 141 GLU D O 1
ATOM 17466 N N . SER D 1 142 ? 16.50761 84.69139 121.12102 1.000 49.38816 142 SER D N 1
ATOM 17467 C CA . SER D 1 142 ? 17.91156 85.07858 120.97807 1.000 64.69688 142 SER D CA 1
ATOM 17468 C C . SER D 1 142 ? 18.55147 85.35369 122.33809 1.000 54.49125 142 SER D C 1
ATOM 17469 O O . SER D 1 142 ? 19.69951 84.95285 122.58415 1.000 62.94975 142 SER D O 1
ATOM 17477 N N . TRP D 1 143 ? 17.81434 86.00861 123.24005 1.000 63.44229 143 TRP D N 1
ATOM 17478 C CA . TRP D 1 143 ? 18.36224 86.30071 124.56306 1.000 62.54540 143 TRP D CA 1
ATOM 17479 C C . TRP D 1 143 ? 18.73739 85.01878 125.29811 1.000 48.73157 143 TRP D C 1
ATOM 17480 O O . TRP D 1 143 ? 19.82438 84.91294 125.87915 1.000 59.23034 143 TRP D O 1
ATOM 17501 N N . GLY D 1 144 ? 17.84152 84.03066 125.28009 1.000 48.05357 144 GLY D N 1
ATOM 17502 C CA . GLY D 1 144 ? 18.12866 82.77171 125.94813 1.000 61.06125 144 GLY D CA 1
ATOM 17503 C C . GLY D 1 144 ? 19.24680 82.00185 125.27719 1.000 65.58992 144 GLY D C 1
ATOM 17504 O O . GLY D 1 144 ? 20.05886 81.35697 125.94624 1.000 64.58497 144 GLY D O 1
ATOM 17508 N N . ARG D 1 145 ? 19.30885 82.05883 123.94519 1.000 62.06341 145 ARG D N 1
ATOM 17509 C CA . ARG D 1 145 ? 20.38197 81.37596 123.23425 1.000 56.15000 145 ARG D CA 1
ATOM 17510 C C . ARG D 1 145 ? 21.73887 81.95015 123.61629 1.000 59.21222 145 ARG D C 1
ATOM 17511 O O . ARG D 1 145 ? 22.72497 81.21229 123.73635 1.000 71.71717 145 ARG D O 1
ATOM 17532 N N . ALA D 1 146 ? 21.81069 83.26816 123.81127 1.000 53.83861 146 ALA D N 1
ATOM 17533 C CA . ALA D 1 146 ? 23.07459 83.91534 124.14431 1.000 54.33693 146 ALA D CA 1
ATOM 17534 C C . ALA D 1 146 ? 23.39152 83.92242 125.63732 1.000 61.91546 146 ALA D C 1
ATOM 17535 O O . ALA D 1 146 ? 24.52946 84.22558 126.00737 1.000 57.79426 146 ALA D O 1
ATOM 17542 N N . CYS D 1 147 ? 22.43153 83.61130 126.49629 1.000 68.52620 147 CYS D N 1
ATOM 17543 C CA . CYS D 1 147 ? 22.64745 83.72036 127.94030 1.000 74.20533 147 CYS D CA 1
ATOM 17544 C C . CYS D 1 147 ? 23.59958 82.64050 128.43836 1.000 76.73913 147 CYS D C 1
ATOM 17545 O O . CYS D 1 147 ? 23.32475 81.44746 128.24237 1.000 64.64660 147 CYS D O 1
ATOM 17553 N N . PRO D 1 148 ? 24.71850 82.99766 129.08040 1.000 76.06990 148 PRO D N 1
ATOM 17554 C CA . PRO D 1 148 ? 25.65162 81.96880 129.56646 1.000 73.64908 148 PRO D CA 1
ATOM 17555 C C . PRO D 1 148 ? 25.21266 81.29677 130.85745 1.000 75.02287 148 PRO D C 1
ATOM 17556 O O . PRO D 1 148 ? 25.80478 80.27586 131.23450 1.000 77.58926 148 PRO D O 1
ATOM 17567 N N . THR D 1 149 ? 24.19756 81.82664 131.54440 1.000 66.92869 149 THR D N 1
ATOM 17568 C CA . THR D 1 149 ? 23.81858 81.27362 132.84140 1.000 66.36366 149 THR D CA 1
ATOM 17569 C C . THR D 1 149 ? 23.13076 79.92152 132.69939 1.000 66.80529 149 THR D C 1
ATOM 17570 O O . THR D 1 149 ? 23.37385 79.01057 133.50042 1.000 73.18608 149 THR D O 1
ATOM 17581 N N . PHE D 1 150 ? 22.26383 79.77339 131.70336 1.000 65.33266 150 PHE D N 1
ATOM 17582 C CA . PHE D 1 150 ? 21.48900 78.54828 131.56735 1.000 62.36945 150 PHE D CA 1
ATOM 17583 C C . PHE D 1 150 ? 22.39817 77.36939 131.25041 1.000 61.40680 150 PHE D C 1
ATOM 17584 O O . PHE D 1 150 ? 23.38918 77.50351 130.52845 1.000 59.26030 150 PHE D O 1
ATOM 17601 N N . GLN D 1 151 ? 22.06931 76.20936 131.81742 1.000 60.05604 151 GLN D N 1
ATOM 17602 C CA . GLN D 1 151 ? 22.70649 74.96944 131.39148 1.000 68.08327 151 GLN D CA 1
ATOM 17603 C C . GLN D 1 151 ? 22.13161 74.48433 130.06446 1.000 60.57458 151 GLN D C 1
ATOM 17604 O O . GLN D 1 151 ? 22.85972 73.92942 129.23550 1.000 49.92719 151 GLN D O 1
ATOM 17618 N N . SER D 1 152 ? 20.83359 74.69315 129.85040 1.000 57.00119 152 SER D N 1
ATOM 17619 C CA . SER D 1 152 ? 20.18869 74.34904 128.59238 1.000 52.67670 152 SER D CA 1
ATOM 17620 C C . SER D 1 152 ? 19.07857 75.35088 128.31032 1.000 65.99428 152 SER D C 1
ATOM 17621 O O . SER D 1 152 ? 18.34648 75.74480 129.22128 1.000 57.51155 152 SER D O 1
ATOM 17629 N N . PHE D 1 153 ? 18.95157 75.73984 127.04230 1.000 58.92465 153 PHE D N 1
ATOM 17630 C CA . PHE D 1 153 ? 17.86147 76.60668 126.59324 1.000 55.70075 153 PHE D CA 1
ATOM 17631 C C . PHE D 1 153 ? 17.35160 76.06159 125.26523 1.000 61.16262 153 PHE D C 1
ATOM 17632 O O . PHE D 1 153 ? 18.06664 76.11167 124.25926 1.000 65.80497 153 PHE D O 1
ATOM 17649 N N . THR D 1 154 ? 16.11967 75.55742 125.25619 1.000 52.52282 154 THR D N 1
ATOM 17650 C CA . THR D 1 154 ? 15.54181 74.93332 124.07317 1.000 63.21740 154 THR D CA 1
ATOM 17651 C C . THR D 1 154 ? 14.29872 75.69014 123.62111 1.000 67.24256 154 THR D C 1
ATOM 17652 O O . THR D 1 154 ? 13.34767 75.83503 124.40906 1.000 56.27064 154 THR D O 1
ATOM 17663 N N . PRO D 1 155 ? 14.26870 76.21911 122.39609 1.000 65.12500 155 PRO D N 1
ATOM 17664 C CA . PRO D 1 155 ? 13.03964 76.84294 121.88903 1.000 65.70719 155 PRO D CA 1
ATOM 17665 C C . PRO D 1 155 ? 12.08980 75.82079 121.28201 1.000 56.93521 155 PRO D C 1
ATOM 17666 O O . PRO D 1 155 ? 12.49896 74.92584 120.54205 1.000 64.68769 155 PRO D O 1
ATOM 17677 N N . ILE D 1 156 ? 10.80677 75.95863 121.60895 1.000 60.17485 156 ILE D N 1
ATOM 17678 C CA . ILE D 1 156 ? 9.74091 75.14047 121.04592 1.000 52.83808 156 ILE D CA 1
ATOM 17679 C C . ILE D 1 156 ? 8.78181 76.07233 120.31787 1.000 52.62174 156 ILE D C 1
ATOM 17680 O O . ILE D 1 156 ? 8.47064 77.16229 120.80883 1.000 48.16455 156 ILE D O 1
ATOM 17713 N N . ALA D 1 158 ? 5.15185 76.40279 118.34770 1.000 47.29014 158 ALA D N 1
ATOM 17714 C CA . ALA D 1 158 ? 3.84494 75.78561 118.17966 1.000 55.56723 158 ALA D CA 1
ATOM 17715 C C . ALA D 1 158 ? 3.29296 76.05651 116.78663 1.000 59.23587 158 ALA D C 1
ATOM 17716 O O . ALA D 1 158 ? 3.49984 77.13053 116.21762 1.000 48.89628 158 ALA D O 1
ATOM 17723 N N . SER D 1 159 ? 2.59812 75.06341 116.23462 1.000 59.72893 159 SER D N 1
ATOM 17724 C CA . SER D 1 159 ? 1.87215 75.22928 114.98759 1.000 45.74382 159 SER D CA 1
ATOM 17725 C C . SER D 1 159 ? 0.51605 75.88110 115.25552 1.000 57.75085 159 SER D C 1
ATOM 17726 O O . SER D 1 159 ? 0.16896 76.21108 116.39250 1.000 72.82195 159 SER D O 1
ATOM 17734 N N . TRP D 1 160 ? -0.27993 76.05197 114.19948 1.000 58.81020 160 TRP D N 1
ATOM 17735 C CA . TRP D 1 160 ? -1.67599 76.42679 114.38442 1.000 67.29495 160 TRP D CA 1
ATOM 17736 C C . TRP D 1 160 ? -2.36288 75.39371 115.27041 1.000 59.21157 160 TRP D C 1
ATOM 17737 O O . TRP D 1 160 ? -2.27171 74.19072 115.01144 1.000 64.32032 160 TRP D O 1
ATOM 17758 N N . TYR D 1 161 ? -3.06099 75.84564 116.31337 1.000 63.90106 161 TYR D N 1
ATOM 17759 C CA . TYR D 1 161 ? -3.88790 74.91454 117.07535 1.000 62.95064 161 TYR D CA 1
ATOM 17760 C C . TYR D 1 161 ? -5.07580 74.47236 116.22731 1.000 59.36760 161 TYR D C 1
ATOM 17761 O O . TYR D 1 161 ? -5.67988 75.28227 115.52027 1.000 59.99389 161 TYR D O 1
ATOM 17779 N N . PHE D 1 162 ? -5.42563 73.18332 116.30132 1.000 47.75353 162 PHE D N 1
ATOM 17780 C CA . PHE D 1 162 ? -6.72755 72.76813 115.78128 1.000 61.74809 162 PHE D CA 1
ATOM 17781 C C . PHE D 1 162 ? -7.85768 73.52299 116.46821 1.000 58.82651 162 PHE D C 1
ATOM 17782 O O . PHE D 1 162 ? -8.89169 73.80284 115.84916 1.000 58.78984 162 PHE D O 1
ATOM 17799 N N . GLN D 1 163 ? -7.66878 73.87404 117.74021 1.000 61.00466 163 GLN D N 1
ATOM 17800 C CA . GLN D 1 163 ? -8.69691 74.54192 118.52216 1.000 68.31950 163 GLN D CA 1
ATOM 17801 C C . GLN D 1 163 ? -8.99707 75.94287 118.01412 1.000 69.19529 163 GLN D C 1
ATOM 17802 O O . GLN D 1 163 ? -9.97418 76.55075 118.46806 1.000 74.21304 163 GLN D O 1
ATOM 17816 N N . ASN D 1 164 ? -8.18811 76.47396 117.09314 1.000 63.19613 164 ASN D N 1
ATOM 17817 C CA . ASN D 1 164 ? -8.55925 77.70790 116.41510 1.000 73.02445 164 ASN D CA 1
ATOM 17818 C C . ASN D 1 164 ? -9.88020 77.56170 115.67505 1.000 72.42086 164 ASN D C 1
ATOM 17819 O O . ASN D 1 164 ? -10.56432 78.56560 115.44500 1.000 77.43301 164 ASN D O 1
ATOM 17830 N N . PHE D 1 165 ? -10.25501 76.33464 115.30105 1.000 68.85768 165 PHE D N 1
ATOM 17831 C CA . PHE D 1 165 ? -11.54996 76.11446 114.67100 1.000 69.68005 165 PHE D CA 1
ATOM 17832 C C . PHE D 1 165 ? -12.70303 76.38032 115.63095 1.000 75.55974 165 PHE D C 1
ATOM 17833 O O . PHE D 1 165 ? -13.84803 76.50915 115.18490 1.000 82.78014 165 PHE D O 1
ATOM 17850 N N . PHE D 1 166 ? -12.43010 76.44938 116.93396 1.000 78.07552 166 PHE D N 1
ATOM 17851 C CA . PHE D 1 166 ? -13.44118 76.77226 117.93091 1.000 86.04904 166 PHE D CA 1
ATOM 17852 C C . PHE D 1 166 ? -13.50640 78.25826 118.25188 1.000 90.50829 166 PHE D C 1
ATOM 17853 O O . PHE D 1 166 ? -14.41049 78.67715 118.98383 1.000 93.14611 166 PHE D O 1
ATOM 17870 N N . ILE D 1 167 ? -12.57749 79.05638 117.74090 1.000 86.33964 167 ILE D N 1
ATOM 17871 C CA . ILE D 1 167 ? -12.60169 80.49838 117.96287 1.000 85.77449 167 ILE D CA 1
ATOM 17872 C C . ILE D 1 167 ? -13.62173 81.10922 117.01082 1.000 85.67459 167 ILE D C 1
ATOM 17873 O O . ILE D 1 167 ? -13.49366 80.94521 115.78882 1.000 83.72315 167 ILE D O 1
ATOM 17889 N N . PRO D 1 168 ? -14.63485 81.82009 117.50876 1.000 93.90318 168 PRO D N 1
ATOM 17890 C CA . PRO D 1 168 ? -15.64489 82.36294 116.58670 1.000 91.30200 168 PRO D CA 1
ATOM 17891 C C . PRO D 1 168 ? -15.05897 83.33100 115.57371 1.000 88.91583 168 PRO D C 1
ATOM 17892 O O . PRO D 1 168 ? -15.51793 83.36791 114.42569 1.000 84.80359 168 PRO D O 1
ATOM 17903 N N . SER D 1 169 ? -14.06610 84.13114 115.96974 1.000 84.32060 169 SER D N 1
ATOM 17904 C CA . SER D 1 169 ? -13.45919 85.07920 115.04174 1.000 88.11788 169 SER D CA 1
ATOM 17905 C C . SER D 1 169 ? -12.72904 84.36528 113.90779 1.000 87.23635 169 SER D C 1
ATOM 17906 O O . SER D 1 169 ? -12.76206 84.81425 112.75078 1.000 96.49679 169 SER D O 1
ATOM 17914 N N . PHE D 1 170 ? -12.09390 83.22537 114.21484 1.000 89.28408 170 PHE D N 1
ATOM 17915 C CA . PHE D 1 170 ? -11.46975 82.42544 113.16288 1.000 91.08521 170 PHE D CA 1
ATOM 17916 C C . PHE D 1 170 ? -12.52164 81.97027 112.16584 1.000 87.05570 170 PHE D C 1
ATOM 17917 O O . PHE D 1 170 ? -12.32861 82.07627 110.94785 1.000 80.85648 170 PHE D O 1
ATOM 17934 N N . VAL D 1 171 ? -13.66060 81.49113 112.66681 1.000 84.07678 171 VAL D N 1
ATOM 17935 C CA . VAL D 1 171 ? -14.72450 81.04197 111.78077 1.000 86.00797 171 VAL D CA 1
ATOM 17936 C C . VAL D 1 171 ? -15.23963 82.21588 110.96572 1.000 85.77493 171 VAL D C 1
ATOM 17937 O O . VAL D 1 171 ? -15.64556 82.05480 109.80971 1.000 84.13612 171 VAL D O 1
ATOM 17950 N N . ALA D 1 172 ? -15.25981 83.40889 111.55870 1.000 94.58494 172 ALA D N 1
ATOM 17951 C CA . ALA D 1 172 ? -15.78494 84.56680 110.84665 1.000 92.63373 172 ALA D CA 1
ATOM 17952 C C . ALA D 1 172 ? -14.90294 84.91290 109.65668 1.000 93.01049 172 ALA D C 1
ATOM 17953 O O . ALA D 1 172 ? -15.38790 84.99681 108.52166 1.000 100.37513 172 ALA D O 1
ATOM 17960 N N . GLU D 1 173 ? -13.59096 85.03808 109.87874 1.000 88.24029 173 GLU D N 1
ATOM 17961 C CA . GLU D 1 173 ? -12.73800 85.64218 108.85576 1.000 95.24232 173 GLU D CA 1
ATOM 17962 C C . GLU D 1 173 ? -12.42282 84.68920 107.70179 1.000 90.90635 173 GLU D C 1
ATOM 17963 O O . GLU D 1 173 ? -12.39483 85.11218 106.54179 1.000 80.65287 173 GLU D O 1
ATOM 17975 N N . PHE D 1 174 ? -12.17866 83.41123 107.98483 1.000 85.96550 174 PHE D N 1
ATOM 17976 C CA . PHE D 1 174 ? -11.59750 82.49429 107.00387 1.000 77.30567 174 PHE D CA 1
ATOM 17977 C C . PHE D 1 174 ? -12.64935 81.63614 106.31985 1.000 81.56884 174 PHE D C 1
ATOM 17978 O O . PHE D 1 174 ? -12.41918 80.45316 106.04588 1.000 78.95409 174 PHE D O 1
ATOM 17995 N N . GLY D 1 175 ? -13.79742 82.21297 105.99879 1.000 84.25623 175 GLY D N 1
ATOM 17996 C CA . GLY D 1 175 ? -14.86329 81.44882 105.39776 1.000 71.05233 175 GLY D CA 1
ATOM 17997 C C . GLY D 1 175 ? -15.65524 80.75173 106.48674 1.000 86.51054 175 GLY D C 1
ATOM 17998 O O . GLY D 1 175 ? -15.47632 81.00178 107.67974 1.000 97.32281 175 GLY D O 1
ATOM 18002 N N . GLY D 1 176 ? -16.52810 79.83761 106.06672 1.000 77.88916 176 GLY D N 1
ATOM 18003 C CA . GLY D 1 176 ? -17.35904 79.13451 107.03070 1.000 88.74137 176 GLY D CA 1
ATOM 18004 C C . GLY D 1 176 ? -16.70491 77.95262 107.71475 1.000 73.90819 176 GLY D C 1
ATOM 18005 O O . GLY D 1 176 ? -17.16890 77.53757 108.78074 1.000 71.23009 176 GLY D O 1
ATOM 18009 N N . PHE D 1 177 ? -15.63582 77.41975 107.14281 1.000 78.90152 177 PHE D N 1
ATOM 18010 C CA . PHE D 1 177 ? -15.05667 76.17884 107.63785 1.000 71.03826 177 PHE D CA 1
ATOM 18011 C C . PHE D 1 177 ? -14.68275 76.30792 109.11287 1.000 78.00430 177 PHE D C 1
ATOM 18012 O O . PHE D 1 177 ? -14.10490 77.32200 109.52387 1.000 75.59566 177 PHE D O 1
ATOM 18029 N N . PRO D 1 178 ? -14.97664 75.28789 109.94288 1.000 74.40474 178 PRO D N 1
ATOM 18030 C CA . PRO D 1 178 ? -15.71446 74.07079 109.57487 1.000 71.05059 178 PRO D CA 1
ATOM 18031 C C . PRO D 1 178 ? -17.15247 73.98460 110.10081 1.000 72.65063 178 PRO D C 1
ATOM 18032 O O . PRO D 1 178 ? -17.70633 72.88353 110.15981 1.000 69.07045 178 PRO D O 1
ATOM 18043 N N . TRP D 1 179 ? -17.74664 75.11453 110.47376 1.000 76.76774 179 TRP D N 1
ATOM 18044 C CA . TRP D 1 179 ? -19.05467 75.10837 111.11571 1.000 79.55548 179 TRP D CA 1
ATOM 18045 C C . TRP D 1 179 ? -20.15973 75.78120 110.31665 1.000 75.21425 179 TRP D C 1
ATOM 18046 O O . TRP D 1 179 ? -21.30367 75.33005 110.38461 1.000 83.29804 179 TRP D O 1
ATOM 18067 N N . ASN D 1 180 ? -19.86084 76.83822 109.56764 1.000 83.83180 180 ASN D N 1
ATOM 18068 C CA . ASN D 1 180 ? -20.88492 77.63407 108.90158 1.000 87.80843 180 ASN D CA 1
ATOM 18069 C C . ASN D 1 180 ? -20.94581 77.29603 107.41658 1.000 87.54578 180 ASN D C 1
ATOM 18070 O O . ASN D 1 180 ? -19.98581 77.53615 106.67662 1.000 87.58119 180 ASN D O 1
ATOM 18081 N N . GLN D 1 181 ? -22.07472 76.74187 106.99155 1.000 86.57377 181 GLN D N 1
ATOM 18082 C CA . GLN D 1 181 ? -22.29562 76.44781 105.58554 1.000 76.55739 181 GLN D CA 1
ATOM 18083 C C . GLN D 1 181 ? -22.55376 77.73776 104.81351 1.000 73.53598 181 GLN D C 1
ATOM 18084 O O . GLN D 1 181 ? -23.09791 78.70870 105.34846 1.000 80.46869 181 GLN D O 1
ATOM 18098 N N . ASP D 1 182 ? -22.14671 77.75279 103.54752 1.000 79.63279 182 ASP D N 1
ATOM 18099 C CA . ASP D 1 182 ? -22.31583 78.93475 102.71949 1.000 79.26738 182 ASP D CA 1
ATOM 18100 C C . ASP D 1 182 ? -23.50677 78.73257 101.78045 1.000 89.84741 182 ASP D C 1
ATOM 18101 O O . ASP D 1 182 ? -24.25664 77.75447 101.88743 1.000 87.52374 182 ASP D O 1
ATOM 18110 N N . ASP D 1 183 ? -23.68385 79.66753 100.84342 1.000 89.17959 183 ASP D N 1
ATOM 18111 C CA . ASP D 1 183 ? -24.85981 79.64335 99.97837 1.000 84.84145 183 ASP D CA 1
ATOM 18112 C C . ASP D 1 183 ? -24.88061 78.39033 99.11339 1.000 89.99019 183 ASP D C 1
ATOM 18113 O O . ASP D 1 183 ? -25.94352 77.79218 98.89736 1.000 90.36216 183 ASP D O 1
ATOM 18122 N N . GLU D 1 184 ? -23.72253 77.98448 98.59645 1.000 83.88496 184 GLU D N 1
ATOM 18123 C CA . GLU D 1 184 ? -23.63933 76.81047 97.73748 1.000 84.92663 184 GLU D CA 1
ATOM 18124 C C . GLU D 1 184 ? -23.53919 75.51450 98.53251 1.000 91.47024 184 GLU D C 1
ATOM 18125 O O . GLU D 1 184 ? -23.25603 74.46353 97.94454 1.000 93.64518 184 GLU D O 1
ATOM 18137 N N . GLY D 1 185 ? -23.76826 75.56850 99.84350 1.000 84.12986 185 GLY D N 1
ATOM 18138 C CA . GLY D 1 185 ? -23.77313 74.37951 100.67052 1.000 81.18689 185 GLY D CA 1
ATOM 18139 C C . GLY D 1 185 ? -22.41708 73.85271 101.07659 1.000 81.07452 185 GLY D C 1
ATOM 18140 O O . GLY D 1 185 ? -22.31893 72.68773 101.47562 1.000 80.31157 185 GLY D O 1
ATOM 18144 N N . TYR D 1 186 ? -21.37318 74.67185 101.00762 1.000 86.14687 186 TYR D N 1
ATOM 18145 C CA . TYR D 1 186 ? -20.01314 74.23804 101.29668 1.000 83.82268 186 TYR D CA 1
ATOM 18146 C C . TYR D 1 186 ? -19.51128 74.85813 102.59469 1.000 82.65716 186 TYR D C 1
ATOM 18147 O O . TYR D 1 186 ? -19.76745 76.03510 102.87466 1.000 74.11826 186 TYR D O 1
ATOM 18165 N N . LEU D 1 187 ? -18.80020 74.05424 103.38474 1.000 81.06072 187 LEU D N 1
ATOM 18166 C CA . LEU D 1 187 ? -17.94031 74.56438 104.45177 1.000 72.67123 187 LEU D CA 1
ATOM 18167 C C . LEU D 1 187 ? -16.65635 75.00854 103.76281 1.000 75.37267 187 LEU D C 1
ATOM 18168 O O . LEU D 1 187 ? -15.83022 74.18665 103.34886 1.000 72.34997 187 LEU D O 1
ATOM 18184 N N . THR D 1 188 ? -16.53251 76.31455 103.55579 1.000 74.31234 188 THR D N 1
ATOM 18185 C CA . THR D 1 188 ? -15.49455 76.87768 102.70482 1.000 77.61105 188 THR D CA 1
ATOM 18186 C C . THR D 1 188 ? -14.39567 77.49084 103.56086 1.000 77.13797 188 THR D C 1
ATOM 18187 O O . THR D 1 188 ? -14.67582 78.27982 104.46983 1.000 68.77901 188 THR D O 1
ATOM 18198 N N . LEU D 1 189 ? -13.15061 77.13601 103.25592 1.000 75.79795 189 LEU D N 1
ATOM 18199 C CA . LEU D 1 189 ? -11.97672 77.70118 103.90495 1.000 70.40817 189 LEU D CA 1
ATOM 18200 C C . LEU D 1 189 ? -11.29381 78.66125 102.94096 1.000 69.55892 189 LEU D C 1
ATOM 18201 O O . LEU D 1 189 ? -11.02271 78.30327 101.79098 1.000 60.62908 189 LEU D O 1
ATOM 18217 N N . ARG D 1 190 ? -11.03399 79.87830 103.40895 1.000 68.05248 190 ARG D N 1
ATOM 18218 C CA . ARG D 1 190 ? -10.46710 80.94636 102.59295 1.000 60.92322 190 ARG D CA 1
ATOM 18219 C C . ARG D 1 190 ? -9.20020 81.43854 103.27900 1.000 62.36730 190 ARG D C 1
ATOM 18220 O O . ARG D 1 190 ? -9.27433 82.12355 104.30298 1.000 77.59998 190 ARG D O 1
ATOM 18241 N N . LEU D 1 191 ? -8.04213 81.08069 102.73105 1.000 60.22682 191 LEU D N 1
ATOM 18242 C CA . LEU D 1 191 ? -6.76820 81.44787 103.33310 1.000 57.60909 191 LEU D CA 1
ATOM 18243 C C . LEU D 1 191 ? -5.73518 81.63699 102.23914 1.000 58.61700 191 LEU D C 1
ATOM 18244 O O . LEU D 1 191 ? -5.81405 80.97896 101.19215 1.000 65.67999 191 LEU D O 1
ATOM 18260 N N . PRO D 1 192 ? -4.74331 82.51113 102.44016 1.000 61.92618 192 PRO D N 1
ATOM 18261 C CA . PRO D 1 192 ? -3.65528 82.61026 101.46421 1.000 59.06520 192 PRO D CA 1
ATOM 18262 C C . PRO D 1 192 ? -2.87811 81.36236 101.40826 1.000 64.54261 192 PRO D C 1
ATOM 18263 O O . PRO D 1 192 ? -2.74405 80.61640 102.42529 1.000 56.43768 192 PRO D O 1
ATOM 18274 N N . PRO D 1 193 ? -2.28701 80.97342 100.26830 1.000 48.26333 193 PRO D N 1
ATOM 18275 C CA . PRO D 1 193 ? -1.40785 79.81254 100.22836 1.000 52.01488 193 PRO D CA 1
ATOM 18276 C C . PRO D 1 193 ? -0.24092 80.01572 101.18740 1.000 38.81438 193 PRO D C 1
ATOM 18277 O O . PRO D 1 193 ? 0.23793 81.13278 101.37640 1.000 42.10261 193 PRO D O 1
ATOM 18288 N N . LEU D 1 194 ? 0.22021 78.91879 101.79345 1.000 45.80956 194 LEU D N 1
ATOM 18289 C CA . LEU D 1 194 ? 1.37216 79.02396 102.68349 1.000 56.46277 194 LEU D CA 1
ATOM 18290 C C . LEU D 1 194 ? 2.65216 79.26912 101.89954 1.000 57.74938 194 LEU D C 1
ATOM 18291 O O . LEU D 1 194 ? 3.55104 79.96925 102.37957 1.000 53.20312 194 LEU D O 1
ATOM 18307 N N . GLY D 1 195 ? 2.74528 78.70911 100.70356 1.000 58.16793 195 GLY D N 1
ATOM 18308 C CA . GLY D 1 195 ? 3.94131 78.75126 99.89461 1.000 63.09932 195 GLY D CA 1
ATOM 18309 C C . GLY D 1 195 ? 4.58550 77.38134 99.77366 1.000 51.62187 195 GLY D C 1
ATOM 18310 O O . GLY D 1 195 ? 4.29360 76.44732 100.52867 1.000 60.26894 195 GLY D O 1
ATOM 18314 N N . GLY D 1 196 ? 5.48556 77.26844 98.80570 1.000 52.47451 196 GLY D N 1
ATOM 18315 C CA . GLY D 1 196 ? 6.12974 75.98753 98.57975 1.000 49.30778 196 GLY D CA 1
ATOM 18316 C C . GLY D 1 196 ? 5.08990 74.92638 98.28173 1.000 50.12922 196 GLY D C 1
ATOM 18317 O O . GLY D 1 196 ? 4.16190 75.13624 97.49169 1.000 54.34617 196 GLY D O 1
ATOM 18321 N N . ASN D 1 197 ? 5.23503 73.76741 98.92576 1.000 48.81886 197 ASN D N 1
ATOM 18322 C CA . ASN D 1 197 ? 4.34819 72.63529 98.70575 1.000 44.74651 197 ASN D CA 1
ATOM 18323 C C . ASN D 1 197 ? 3.18816 72.58615 99.69870 1.000 58.18717 197 ASN D C 1
ATOM 18324 O O . ASN D 1 197 ? 2.61029 71.51308 99.91270 1.000 51.37642 197 ASN D O 1
ATOM 18335 N N . GLU D 1 198 ? 2.83598 73.71712 100.30466 1.000 54.81606 198 GLU D N 1
ATOM 18336 C CA . GLU D 1 198 ? 1.68793 73.80398 101.20461 1.000 53.59688 198 GLU D CA 1
ATOM 18337 C C . GLU D 1 198 ? 1.76902 72.76601 102.32164 1.000 52.29313 198 GLU D C 1
ATOM 18338 O O . GLU D 1 198 ? 0.82311 72.02189 102.59261 1.000 56.59475 198 GLU D O 1
ATOM 18350 N N . GLU D 1 199 ? 2.91900 72.72918 102.98868 1.000 47.59334 199 GLU D N 1
ATOM 18351 C CA . GLU D 1 199 ? 3.11807 71.83623 104.12771 1.000 58.71750 199 GLU D CA 1
ATOM 18352 C C . GLU D 1 199 ? 2.69792 72.57720 105.39768 1.000 57.14920 199 GLU D C 1
ATOM 18353 O O . GLU D 1 199 ? 3.51482 73.00833 106.21270 1.000 45.73145 199 GLU D O 1
ATOM 18365 N N . VAL D 1 200 ? 1.38489 72.73702 105.54562 1.000 56.46988 200 VAL D N 1
ATOM 18366 C CA . VAL D 1 200 ? 0.84673 73.51697 106.65958 1.000 54.17733 200 VAL D CA 1
ATOM 18367 C C . VAL D 1 200 ? 0.89480 72.66601 107.92160 1.000 56.48109 200 VAL D C 1
ATOM 18368 O O . VAL D 1 200 ? 0.35095 71.54993 107.92760 1.000 52.44153 200 VAL D O 1
ATOM 18381 N N . PRO D 1 201 ? 1.55969 73.12612 108.98662 1.000 42.08975 201 PRO D N 1
ATOM 18382 C CA . PRO D 1 201 ? 1.57874 72.36015 110.24064 1.000 54.08403 201 PRO D CA 1
ATOM 18383 C C . PRO D 1 201 ? 0.43765 72.72001 111.18358 1.000 57.78039 201 PRO D C 1
ATOM 18384 O O . PRO D 1 201 ? 0.05049 73.88196 111.32754 1.000 55.81189 201 PRO D O 1
ATOM 18395 N N . TRP D 1 202 ? -0.09724 71.68895 111.83958 1.000 57.00325 202 TRP D N 1
ATOM 18396 C CA . TRP D 1 202 ? -1.17030 71.83582 112.81253 1.000 54.06215 202 TRP D CA 1
ATOM 18397 C C . TRP D 1 202 ? -0.87123 70.94789 114.01456 1.000 58.01922 202 TRP D C 1
ATOM 18398 O O . TRP D 1 202 ? -0.19508 69.92098 113.89161 1.000 55.99939 202 TRP D O 1
ATOM 18419 N N . ILE D 1 203 ? -1.37533 71.35285 115.18053 1.000 52.64045 203 ILE D N 1
ATOM 18420 C CA . ILE D 1 203 ? -1.24628 70.55189 116.39055 1.000 60.34861 203 ILE D CA 1
ATOM 18421 C C . ILE D 1 203 ? -2.50533 70.67373 117.23750 1.000 57.98009 203 ILE D C 1
ATOM 18422 O O . ILE D 1 203 ? -3.13847 71.73365 117.30145 1.000 56.99125 203 ILE D O 1
ATOM 18438 N N . CYS D 1 204 ? -2.85321 69.57370 117.90550 1.000 54.48900 204 CYS D N 1
ATOM 18439 C CA . CYS D 1 204 ? -3.85125 69.58259 118.97446 1.000 72.50040 204 CYS D CA 1
ATOM 18440 C C . CYS D 1 204 ? -3.13437 70.01271 120.24648 1.000 66.51109 204 CYS D C 1
ATOM 18441 O O . CYS D 1 204 ? -2.46728 69.20981 120.90253 1.000 54.57529 204 CYS D O 1
ATOM 18449 N N . ILE D 1 205 ? -3.28155 71.28970 120.59945 1.000 67.14224 205 ILE D N 1
ATOM 18450 C CA . ILE D 1 205 ? -2.48168 71.88083 121.66947 1.000 61.69285 205 ILE D CA 1
ATOM 18451 C C . ILE D 1 205 ? -2.70463 71.14782 122.98648 1.000 66.19987 205 ILE D C 1
ATOM 18452 O O . ILE D 1 205 ? -1.77264 70.96997 123.77852 1.000 60.51801 205 ILE D O 1
ATOM 18468 N N . ASP D 1 206 ? -3.94159 70.72666 123.25344 1.000 74.16206 206 ASP D N 1
ATOM 18469 C CA . ASP D 1 206 ? -4.25257 70.15764 124.55843 1.000 70.26774 206 ASP D CA 1
ATOM 18470 C C . ASP D 1 206 ? -3.47140 68.87476 124.80849 1.000 69.51638 206 ASP D C 1
ATOM 18471 O O . ASP D 1 206 ? -2.80043 68.72887 125.83652 1.000 50.39364 206 ASP D O 1
ATOM 18480 N N . GLU D 1 207 ? -3.54124 67.93273 123.87651 1.000 56.55642 207 GLU D N 1
ATOM 18481 C CA . GLU D 1 207 ? -3.04807 66.59280 124.15956 1.000 62.01743 207 GLU D CA 1
ATOM 18482 C C . GLU D 1 207 ? -1.56403 66.41000 123.88362 1.000 63.59221 207 GLU D C 1
ATOM 18483 O O . GLU D 1 207 ? -0.94793 65.51709 124.47767 1.000 64.73616 207 GLU D O 1
ATOM 18495 N N . ASP D 1 208 ? -0.97110 67.21506 123.00163 1.000 60.99820 208 ASP D N 1
ATOM 18496 C CA . ASP D 1 208 ? 0.35696 66.91723 122.47669 1.000 49.76416 208 ASP D CA 1
ATOM 18497 C C . ASP D 1 208 ? 1.44781 67.89938 122.87972 1.000 50.39105 208 ASP D C 1
ATOM 18498 O O . ASP D 1 208 ? 2.55586 67.46654 123.20278 1.000 55.47646 208 ASP D O 1
ATOM 18507 N N . PHE D 1 209 ? 1.18963 69.21035 122.86468 1.000 48.63624 209 PHE D N 1
ATOM 18508 C CA . PHE D 1 209 ? 2.27049 70.17450 123.08171 1.000 47.02732 209 PHE D CA 1
ATOM 18509 C C . PHE D 1 209 ? 2.96147 69.92262 124.41674 1.000 51.79629 209 PHE D C 1
ATOM 18510 O O . PHE D 1 209 ? 4.20047 69.90179 124.50680 1.000 42.27895 209 PHE D O 1
ATOM 18527 N N . GLY D 1 210 ? 2.16745 69.72953 125.47071 1.000 58.43390 210 GLY D N 1
ATOM 18528 C CA . GLY D 1 210 ? 2.74643 69.46864 126.77274 1.000 51.10473 210 GLY D CA 1
ATOM 18529 C C . GLY D 1 210 ? 3.63160 68.24276 126.75881 1.000 44.61894 210 GLY D C 1
ATOM 18530 O O . GLY D 1 210 ? 4.69858 68.22892 127.37385 1.000 51.10507 210 GLY D O 1
ATOM 18534 N N . ASP D 1 211 ? 3.20577 67.19569 126.04581 1.000 42.09324 211 ASP D N 1
ATOM 18535 C CA . ASP D 1 211 ? 4.03094 65.99780 125.93587 1.000 58.53928 211 ASP D CA 1
ATOM 18536 C C . ASP D 1 211 ? 5.35093 66.28696 125.23192 1.000 61.20698 211 ASP D C 1
ATOM 18537 O O . ASP D 1 211 ? 6.37600 65.69011 125.57397 1.000 56.84401 211 ASP D O 1
ATOM 18546 N N . LEU D 1 212 ? 5.35685 67.20694 124.26390 1.000 47.23320 212 LEU D N 1
ATOM 18547 C CA . LEU D 1 212 ? 6.60483 67.56010 123.59395 1.000 47.83593 212 LEU D CA 1
ATOM 18548 C C . LEU D 1 212 ? 7.55669 68.26525 124.55297 1.000 56.69261 212 LEU D C 1
ATOM 18549 O O . LEU D 1 212 ? 8.75373 67.94641 124.61203 1.000 62.93786 212 LEU D O 1
ATOM 18565 N N . VAL D 1 213 ? 7.04453 69.23319 125.31593 1.000 50.81657 213 VAL D N 1
ATOM 18566 C CA . VAL D 1 213 ? 7.89440 69.89133 126.30795 1.000 56.24914 213 VAL D CA 1
ATOM 18567 C C . VAL D 1 213 ? 8.40849 68.87242 127.32300 1.000 63.17232 213 VAL D C 1
ATOM 18568 O O . VAL D 1 213 ? 9.58047 68.90558 127.73604 1.000 54.43393 213 VAL D O 1
ATOM 18581 N N . HIS D 1 214 ? 7.53660 67.95231 127.74198 1.000 60.19216 214 HIS D N 1
ATOM 18582 C CA . HIS D 1 214 ? 7.93870 66.88538 128.64802 1.000 55.74952 214 HIS D CA 1
ATOM 18583 C C . HIS D 1 214 ? 9.09484 66.08953 128.06508 1.000 56.68064 214 HIS D C 1
ATOM 18584 O O . HIS D 1 214 ? 10.10484 65.84968 128.73813 1.000 52.63188 214 HIS D O 1
ATOM 18598 N N . GLY D 1 215 ? 8.97594 65.69548 126.79608 1.000 65.02786 215 GLY D N 1
ATOM 18599 C CA . GLY D 1 215 ? 10.03907 64.93662 126.16514 1.000 53.60423 215 GLY D CA 1
ATOM 18600 C C . GLY D 1 215 ? 11.34097 65.70779 126.13018 1.000 56.01931 215 GLY D C 1
ATOM 18601 O O . GLY D 1 215 ? 12.42204 65.13194 126.28124 1.000 48.22186 215 GLY D O 1
ATOM 18605 N N . ILE D 1 216 ? 11.25880 67.02278 125.93015 1.000 49.92163 216 ILE D N 1
ATOM 18606 C CA . ILE D 1 216 ? 12.47369 67.82994 125.95819 1.000 50.06102 216 ILE D CA 1
ATOM 18607 C C . ILE D 1 216 ? 13.12664 67.75406 127.33322 1.000 58.67750 216 ILE D C 1
ATOM 18608 O O . ILE D 1 216 ? 14.34366 67.56723 127.45527 1.000 53.07676 216 ILE D O 1
ATOM 18624 N N . PHE D 1 217 ? 12.33058 67.90097 128.39218 1.000 58.94662 217 PHE D N 1
ATOM 18625 C CA . PHE D 1 217 ? 12.91952 67.88408 129.72821 1.000 59.25523 217 PHE D CA 1
ATOM 18626 C C . PHE D 1 217 ? 13.50569 66.52717 130.10326 1.000 62.16956 217 PHE D C 1
ATOM 18627 O O . PHE D 1 217 ? 14.24366 66.44629 131.09029 1.000 59.35042 217 PHE D O 1
ATOM 18644 N N . LEU D 1 218 ? 13.18487 65.46511 129.36127 1.000 64.70754 218 LEU D N 1
ATOM 18645 C CA . LEU D 1 218 ? 13.79103 64.16219 129.62032 1.000 55.02059 218 LEU D CA 1
ATOM 18646 C C . LEU D 1 218 ? 15.28005 64.11939 129.28838 1.000 54.78116 218 LEU D C 1
ATOM 18647 O O . LEU D 1 218 ? 15.99015 63.25850 129.81643 1.000 56.28545 218 LEU D O 1
ATOM 18663 N N . ASN D 1 219 ? 15.76497 64.99744 128.40538 1.000 55.90756 219 ASN D N 1
ATOM 18664 C CA . ASN D 1 219 ? 17.18598 65.04362 128.05044 1.000 60.99524 219 ASN D CA 1
ATOM 18665 C C . ASN D 1 219 ? 17.53581 66.45166 127.58343 1.000 64.09054 219 ASN D C 1
ATOM 18666 O O . ASN D 1 219 ? 17.77783 66.69367 126.39544 1.000 57.23895 219 ASN D O 1
ATOM 18677 N N . PRO D 1 220 ? 17.57464 67.41468 128.50741 1.000 65.16129 220 PRO D N 1
ATOM 18678 C CA . PRO D 1 220 ? 17.74347 68.81770 128.08639 1.000 68.10458 220 PRO D CA 1
ATOM 18679 C C . PRO D 1 220 ? 19.01946 69.07986 127.29544 1.000 67.17922 220 PRO D C 1
ATOM 18680 O O . PRO D 1 220 ? 19.01739 69.93584 126.40042 1.000 61.27256 220 PRO D O 1
ATOM 18691 N N . ALA D 1 221 ? 20.11355 68.37701 127.60250 1.000 65.62566 221 ALA D N 1
ATOM 18692 C CA . ALA D 1 221 ? 21.38154 68.65917 126.93455 1.000 54.28293 221 ALA D CA 1
ATOM 18693 C C . ALA D 1 221 ? 21.29764 68.37913 125.43955 1.000 65.65205 221 ALA D C 1
ATOM 18694 O O . ALA D 1 221 ? 21.87557 69.11219 124.62756 1.000 62.50237 221 ALA D O 1
ATOM 18701 N N . ARG D 1 222 ? 20.59480 67.31202 125.05554 1.000 66.27552 222 ARG D N 1
ATOM 18702 C CA . ARG D 1 222 ? 20.50691 66.93698 123.64955 1.000 58.70003 222 ARG D CA 1
ATOM 18703 C C . ARG D 1 222 ? 19.69781 67.92686 122.81949 1.000 63.87381 222 ARG D C 1
ATOM 18704 O O . ARG D 1 222 ? 19.87585 67.97386 121.59850 1.000 63.02770 222 ARG D O 1
ATOM 18725 N N . TRP D 1 223 ? 18.81268 68.70975 123.43844 1.000 66.19061 223 TRP D N 1
ATOM 18726 C CA . TRP D 1 223 ? 17.95558 69.62862 122.70238 1.000 59.98739 223 TRP D CA 1
ATOM 18727 C C . TRP D 1 223 ? 18.34138 71.08867 122.88537 1.000 64.20969 223 TRP D C 1
ATOM 18728 O O . TRP D 1 223 ? 17.70629 71.95858 122.27833 1.000 57.51009 223 TRP D O 1
ATOM 18749 N N . SER D 1 224 ? 19.36430 71.38583 123.67941 1.000 53.28627 224 SER D N 1
ATOM 18750 C CA . SER D 1 224 ? 19.70510 72.77588 123.94439 1.000 56.01269 224 SER D CA 1
ATOM 18751 C C . SER D 1 224 ? 20.06906 73.48890 122.64739 1.000 61.67851 224 SER D C 1
ATOM 18752 O O . SER D 1 224 ? 20.80917 72.96099 121.80944 1.000 44.62381 224 SER D O 1
ATOM 18760 N N . LYS D 1 225 ? 19.53590 74.69883 122.48535 1.000 54.26508 225 LYS D N 1
ATOM 18761 C CA . LYS D 1 225 ? 19.81084 75.55384 121.33634 1.000 55.92106 225 LYS D CA 1
ATOM 18762 C C . LYS D 1 225 ? 19.35698 74.92875 120.02034 1.000 60.83311 225 LYS D C 1
ATOM 18763 O O . LYS D 1 225 ? 19.79397 75.35479 118.94435 1.000 46.32960 225 LYS D O 1
ATOM 18782 N N . ARG D 1 226 ? 18.48511 73.92764 120.07832 1.000 65.70375 226 ARG D N 1
ATOM 18783 C CA . ARG D 1 226 ? 17.93925 73.28454 118.88831 1.000 52.20063 226 ARG D CA 1
ATOM 18784 C C . ARG D 1 226 ? 16.42922 73.47033 118.89124 1.000 59.20094 226 ARG D C 1
ATOM 18785 O O . ARG D 1 226 ? 15.73027 72.89426 119.73322 1.000 54.10086 226 ARG D O 1
ATOM 18806 N N . THR D 1 227 ? 15.92916 74.26425 117.95120 1.000 59.17493 227 THR D N 1
ATOM 18807 C CA . THR D 1 227 ? 14.49912 74.52205 117.88314 1.000 52.31253 227 THR D CA 1
ATOM 18808 C C . THR D 1 227 ? 13.72231 73.23194 117.64913 1.000 50.00660 227 THR D C 1
ATOM 18809 O O . THR D 1 227 ? 14.08146 72.40897 116.80316 1.000 60.62963 227 THR D O 1
ATOM 18820 N N . VAL D 1 228 ? 12.62430 73.08481 118.37909 1.000 56.45687 228 VAL D N 1
ATOM 18821 C CA . VAL D 1 228 ? 11.71746 71.94868 118.27207 1.000 60.79309 228 VAL D CA 1
ATOM 18822 C C . VAL D 1 228 ? 10.41141 72.46349 117.68801 1.000 58.31954 228 VAL D C 1
ATOM 18823 O O . VAL D 1 228 ? 9.87425 73.46643 118.16596 1.000 59.38625 228 VAL D O 1
ATOM 18836 N N . GLN D 1 229 ? 9.91954 71.80241 116.64500 1.000 62.39656 229 GLN D N 1
ATOM 18837 C CA . GLN D 1 229 ? 8.66252 72.17222 116.00494 1.000 63.95107 229 GLN D CA 1
ATOM 18838 C C . GLN D 1 229 ? 7.53661 71.31608 116.57491 1.000 42.87792 229 GLN D C 1
ATOM 18839 O O . GLN D 1 229 ? 7.56879 70.08508 116.46194 1.000 44.78616 229 GLN D O 1
ATOM 18853 N N . ALA D 1 230 ? 6.54950 71.96896 117.19385 1.000 43.42749 230 ALA D N 1
ATOM 18854 C CA . ALA D 1 230 ? 5.41356 71.28882 117.81282 1.000 59.23026 230 ALA D CA 1
ATOM 18855 C C . ALA D 1 230 ? 4.38464 71.06366 116.71578 1.000 53.90407 230 ALA D C 1
ATOM 18856 O O . ALA D 1 230 ? 3.54054 71.91954 116.43873 1.000 54.87560 230 ALA D O 1
ATOM 18863 N N . VAL D 1 231 ? 4.46783 69.90466 116.06881 1.000 44.80002 231 VAL D N 1
ATOM 18864 C CA . VAL D 1 231 ? 3.66492 69.59752 114.89278 1.000 54.03413 231 VAL D CA 1
ATOM 18865 C C . VAL D 1 231 ? 2.97809 68.25843 115.11578 1.000 56.99103 231 VAL D C 1
ATOM 18866 O O . VAL D 1 231 ? 3.64121 67.26053 115.42383 1.000 43.09335 231 VAL D O 1
ATOM 18879 N N . GLY D 1 232 ? 1.65810 68.24025 114.95672 1.000 44.00689 232 GLY D N 1
ATOM 18880 C CA . GLY D 1 232 ? 0.90526 67.00715 115.06472 1.000 55.51116 232 GLY D CA 1
ATOM 18881 C C . GLY D 1 232 ? 0.57540 66.41908 113.70971 1.000 56.56654 232 GLY D C 1
ATOM 18882 O O . GLY D 1 232 ? 0.52757 65.19607 113.54674 1.000 57.56618 232 GLY D O 1
ATOM 18886 N N . ASP D 1 233 ? 0.34532 67.28803 112.72769 1.000 59.69143 233 ASP D N 1
ATOM 18887 C CA . ASP D 1 233 ? 0.04944 66.85096 111.37168 1.000 44.31073 233 ASP D CA 1
ATOM 18888 C C . ASP D 1 233 ? 0.55734 67.90901 110.40568 1.000 62.47685 233 ASP D C 1
ATOM 18889 O O . ASP D 1 233 ? 0.64816 69.09303 110.74566 1.000 47.82392 233 ASP D O 1
ATOM 18898 N N . ILE D 1 234 ? 0.89445 67.46603 109.19671 1.000 51.54617 234 ILE D N 1
ATOM 18899 C CA . ILE D 1 234 ? 1.35337 68.34407 108.12771 1.000 47.59250 234 ILE D CA 1
ATOM 18900 C C . ILE D 1 234 ? 0.50746 68.05493 106.90168 1.000 54.63917 234 ILE D C 1
ATOM 18901 O O . ILE D 1 234 ? 0.53964 66.93693 106.36770 1.000 57.78933 234 ILE D O 1
ATOM 18917 N N . LEU D 1 235 ? -0.24565 69.05382 106.45563 1.000 54.70710 235 LEU D N 1
ATOM 18918 C CA . LEU D 1 235 ? -1.08658 68.88968 105.28159 1.000 48.20606 235 LEU D CA 1
ATOM 18919 C C . LEU D 1 235 ? -1.44474 70.25862 104.73255 1.000 52.92661 235 LEU D C 1
ATOM 18920 O O . LEU D 1 235 ? -1.23091 71.28667 105.38354 1.000 66.47916 235 LEU D O 1
ATOM 18936 N N . SER D 1 236 ? -1.88369 70.25954 103.47753 1.000 53.21429 236 SER D N 1
ATOM 18937 C CA . SER D 1 236 ? -2.33682 71.46846 102.81149 1.000 61.85527 236 SER D CA 1
ATOM 18938 C C . SER D 1 236 ? -3.75389 71.82328 103.25542 1.000 53.80264 236 SER D C 1
ATOM 18939 O O . SER D 1 236 ? -4.48780 71.00019 103.81041 1.000 50.21100 236 SER D O 1
ATOM 18947 N N . TYR D 1 237 ? -4.13605 73.07522 102.99538 1.000 50.01523 237 TYR D N 1
ATOM 18948 C CA . TYR D 1 237 ? -5.48813 73.52505 103.31131 1.000 54.07571 237 TYR D CA 1
ATOM 18949 C C . TYR D 1 237 ? -6.53198 72.68089 102.57729 1.000 63.11055 237 TYR D C 1
ATOM 18950 O O . TYR D 1 237 ? -7.55095 72.27276 103.16025 1.000 67.44579 237 TYR D O 1
ATOM 18968 N N . GLY D 1 238 ? -6.27588 72.38090 101.30230 1.000 57.07419 238 GLY D N 1
ATOM 18969 C CA . GLY D 1 238 ? -7.19674 71.54776 100.54928 1.000 64.13118 238 GLY D CA 1
ATOM 18970 C C . GLY D 1 238 ? -7.29557 70.14576 101.11631 1.000 53.69795 238 GLY D C 1
ATOM 18971 O O . GLY D 1 238 ? -8.37249 69.54061 101.12327 1.000 59.94512 238 GLY D O 1
ATOM 18975 N N . ASP D 1 239 ? -6.16852 69.60392 101.58436 1.000 62.11224 239 ASP D N 1
ATOM 18976 C CA . ASP D 1 239 ? -6.20937 68.30793 102.24939 1.000 65.43346 239 ASP D CA 1
ATOM 18977 C C . ASP D 1 239 ? -7.05044 68.38784 103.51335 1.000 65.82068 239 ASP D C 1
ATOM 18978 O O . ASP D 1 239 ? -7.79732 67.45574 103.83234 1.000 62.93185 239 ASP D O 1
ATOM 18987 N N . LEU D 1 240 ? -6.96162 69.50687 104.23533 1.000 60.34129 240 LEU D N 1
ATOM 18988 C CA . LEU D 1 240 ? -7.82269 69.70177 105.39629 1.000 64.63712 240 LEU D CA 1
ATOM 18989 C C . LEU D 1 240 ? -9.28666 69.57557 105.00023 1.000 59.08998 240 LEU D C 1
ATOM 18990 O O . LEU D 1 240 ? -10.05859 68.85847 105.64721 1.000 57.08632 240 LEU D O 1
ATOM 19006 N N . CYS D 1 241 ? -9.67871 70.24549 103.91520 1.000 58.45547 241 CYS D N 1
ATOM 19007 C CA . CYS D 1 241 ? -11.08969 70.22529 103.53614 1.000 58.21738 241 CYS D CA 1
ATOM 19008 C C . CYS D 1 241 ? -11.53048 68.84822 103.04615 1.000 63.27722 241 CYS D C 1
ATOM 19009 O O . CYS D 1 241 ? -12.62043 68.38408 103.40312 1.000 62.43959 241 CYS D O 1
ATOM 19017 N N . THR D 1 242 ? -10.71635 68.17532 102.22720 1.000 61.97513 242 THR D N 1
ATOM 19018 C CA . THR D 1 242 ? -11.11915 66.85025 101.75421 1.000 64.48879 242 THR D CA 1
ATOM 19019 C C . THR D 1 242 ? -11.18307 65.84627 102.90423 1.000 60.54968 242 THR D C 1
ATOM 19020 O O . THR D 1 242 ? -12.08195 64.99615 102.94821 1.000 65.87242 242 THR D O 1
ATOM 19031 N N . THR D 1 243 ? -10.24912 65.94241 103.85627 1.000 65.20902 243 THR D N 1
ATOM 19032 C CA . THR D 1 243 ? -10.28305 65.07843 105.03228 1.000 64.90549 243 THR D CA 1
ATOM 19033 C C . THR D 1 243 ? -11.54112 65.32528 105.85222 1.000 64.37234 243 THR D C 1
ATOM 19034 O O . THR D 1 243 ? -12.21701 64.38219 106.28621 1.000 58.18699 243 THR D O 1
ATOM 19045 N N . PHE D 1 244 ? -11.86030 66.60124 106.08318 1.000 59.65980 244 PHE D N 1
ATOM 19046 C CA . PHE D 1 244 ? -13.07738 66.95609 106.80013 1.000 67.47398 244 PHE D CA 1
ATOM 19047 C C . PHE D 1 244 ? -14.30728 66.39491 106.09608 1.000 70.47758 244 PHE D C 1
ATOM 19048 O O . PHE D 1 244 ? -15.20323 65.83780 106.74206 1.000 71.66401 244 PHE D O 1
ATOM 19065 N N . ALA D 1 245 ? -14.36724 66.53087 104.77108 1.000 69.95524 245 ALA D N 1
ATOM 19066 C CA . ALA D 1 245 ? -15.51914 66.02870 104.03104 1.000 64.65953 245 ALA D CA 1
ATOM 19067 C C . ALA D 1 245 ? -15.64494 64.51769 104.17107 1.000 69.10852 245 ALA D C 1
ATOM 19068 O O . ALA D 1 245 ? -16.75388 63.99454 104.33303 1.000 72.47361 245 ALA D O 1
ATOM 19075 N N . ASP D 1 246 ? -14.52384 63.79684 104.09813 1.000 71.61440 246 ASP D N 1
ATOM 19076 C CA . ASP D 1 246 ? -14.58565 62.34683 104.25315 1.000 70.35763 246 ASP D CA 1
ATOM 19077 C C . ASP D 1 246 ? -15.05466 61.96280 105.65114 1.000 74.53708 246 ASP D C 1
ATOM 19078 O O . ASP D 1 246 ? -15.88054 61.05469 105.81413 1.000 68.61817 246 ASP D O 1
ATOM 19087 N N . VAL D 1 247 ? -14.54279 62.64489 106.67415 1.000 66.54550 247 VAL D N 1
ATOM 19088 C CA . VAL D 1 247 ? -14.88480 62.27787 108.04314 1.000 70.23948 247 VAL D CA 1
ATOM 19089 C C . VAL D 1 247 ? -16.35885 62.55967 108.31308 1.000 72.02968 247 VAL D C 1
ATOM 19090 O O . VAL D 1 247 ? -17.09675 61.69458 108.79406 1.000 71.91857 247 VAL D O 1
ATOM 19103 N N . THR D 1 248 ? -16.79300 63.78661 108.04503 1.000 71.52423 248 THR D N 1
ATOM 19104 C CA . THR D 1 248 ? -18.13708 64.20943 108.39697 1.000 72.18620 248 THR D CA 1
ATOM 19105 C C . THR D 1 248 ? -19.15000 63.98527 107.28393 1.000 72.53038 248 THR D C 1
ATOM 19106 O O . THR D 1 248 ? -20.35602 64.07712 107.53888 1.000 69.18249 248 THR D O 1
ATOM 19117 N N . GLN D 1 249 ? -18.69891 63.70631 106.05995 1.000 80.98959 249 GLN D N 1
ATOM 19118 C CA . GLN D 1 249 ? -19.60786 63.66316 104.91792 1.000 75.77115 249 GLN D CA 1
ATOM 19119 C C . GLN D 1 249 ? -20.35903 64.99506 104.82086 1.000 73.41019 249 GLN D C 1
ATOM 19120 O O . GLN D 1 249 ? -21.52002 65.04890 104.40981 1.000 64.81828 249 GLN D O 1
ATOM 19134 N N . ARG D 1 250 ? -19.71020 66.10716 105.24186 1.000 78.97581 250 ARG D N 1
ATOM 19135 C CA . ARG D 1 250 ? -20.26738 67.49308 105.12381 1.000 75.38547 250 ARG D CA 1
ATOM 19136 C C . ARG D 1 250 ? -19.43443 68.17117 104.02383 1.000 83.33636 250 ARG D C 1
ATOM 19137 O O . ARG D 1 250 ? -18.21246 68.31834 104.24088 1.000 82.93533 250 ARG D O 1
ATOM 19158 N N . LYS D 1 251 ? -20.04344 68.58707 102.90980 1.000 85.25041 251 LYS D N 1
ATOM 19159 C CA . LYS D 1 251 ? -19.33547 69.15514 101.75382 1.000 77.39850 251 LYS D CA 1
ATOM 19160 C C . LYS D 1 251 ? -18.43764 70.30127 102.21083 1.000 74.23420 251 LYS D C 1
ATOM 19161 O O . LYS D 1 251 ? -18.88079 71.18122 102.95179 1.000 75.99378 251 LYS D O 1
ATOM 19180 N N . ALA D 1 252 ? -17.17962 70.30443 101.75988 1.000 69.91075 252 ALA D N 1
ATOM 19181 C CA . ALA D 1 252 ? -16.24078 71.36256 102.11790 1.000 74.65897 252 ALA D CA 1
ATOM 19182 C C . ALA D 1 252 ? -15.29277 71.63867 100.95694 1.000 69.24037 252 ALA D C 1
ATOM 19183 O O . ALA D 1 252 ? -15.06062 70.78368 100.10096 1.000 65.45689 252 ALA D O 1
ATOM 19190 N N . ARG D 1 253 ? -14.74693 72.85374 100.93094 1.000 66.03357 253 ARG D N 1
ATOM 19191 C CA . ARG D 1 253 ? -13.86394 73.24184 99.83496 1.000 64.21040 253 ARG D CA 1
ATOM 19192 C C . ARG D 1 253 ? -12.90911 74.33398 100.29298 1.000 68.89065 253 ARG D C 1
ATOM 19193 O O . ARG D 1 253 ? -13.15024 75.01697 101.29196 1.000 65.98236 253 ARG D O 1
ATOM 19214 N N . TYR D 1 254 ? -11.81610 74.48611 99.54603 1.000 63.90965 254 TYR D N 1
ATOM 19215 C CA . TYR D 1 254 ? -10.78824 75.48526 99.81705 1.000 65.60712 254 TYR D CA 1
ATOM 19216 C C . TYR D 1 254 ? -10.67332 76.43625 98.63303 1.000 71.26311 254 TYR D C 1
ATOM 19217 O O . TYR D 1 254 ? -10.43122 76.00126 97.50105 1.000 62.39533 254 TYR D O 1
ATOM 19235 N N . ILE D 1 255 ? -10.85751 77.72323 98.89900 1.000 68.80731 255 ILE D N 1
ATOM 19236 C CA . ILE D 1 255 ? -10.72561 78.78223 97.90599 1.000 70.94052 255 ILE D CA 1
ATOM 19237 C C . ILE D 1 255 ? -9.64176 79.74138 98.38601 1.000 63.68166 255 ILE D C 1
ATOM 19238 O O . ILE D 1 255 ? -9.87191 80.55837 99.27899 1.000 68.88785 255 ILE D O 1
ATOM 19254 N N . PRO D 1 256 ? -8.43573 79.66454 97.82806 1.000 60.97718 256 PRO D N 1
ATOM 19255 C CA . PRO D 1 256 ? -7.33286 80.48370 98.34709 1.000 61.47424 256 PRO D CA 1
ATOM 19256 C C . PRO D 1 256 ? -7.52305 81.97467 98.09206 1.000 66.00811 256 PRO D C 1
ATOM 19257 O O . PRO D 1 256 ? -8.15607 82.39156 97.11802 1.000 66.57026 256 PRO D O 1
ATOM 19268 N N . TYR D 1 257 ? -6.95920 82.78276 98.99706 1.000 60.69422 257 TYR D N 1
ATOM 19269 C CA . TYR D 1 257 ? -6.77238 84.22078 98.77804 1.000 61.11286 257 TYR D CA 1
ATOM 19270 C C . TYR D 1 257 ? -5.44238 84.38795 98.05510 1.000 63.40250 257 TYR D C 1
ATOM 19271 O O . TYR D 1 257 ? -4.38742 84.54010 98.67214 1.000 67.39813 257 TYR D O 1
ATOM 19289 N N . TYR D 1 258 ? -5.48631 84.34491 96.72409 1.000 64.24424 258 TYR D N 1
ATOM 19290 C CA . TYR D 1 258 ? -4.25029 84.38907 95.95015 1.000 67.51760 258 TYR D CA 1
ATOM 19291 C C . TYR D 1 258 ? -3.56047 85.75016 96.02615 1.000 72.50919 258 TYR D C 1
ATOM 19292 O O . TYR D 1 258 ? -2.32648 85.81533 96.04420 1.000 76.83101 258 TYR D O 1
ATOM 19310 N N . ASP D 1 259 ? -4.32162 86.84306 96.05209 1.000 75.95920 259 ASP D N 1
ATOM 19311 C CA . ASP D 1 259 ? -3.75581 88.19014 96.10209 1.000 80.85573 259 ASP D CA 1
ATOM 19312 C C . ASP D 1 259 ? -3.95495 88.78714 97.49107 1.000 83.83783 259 ASP D C 1
ATOM 19313 O O . ASP D 1 259 ? -5.09000 89.04499 97.90602 1.000 85.96166 259 ASP D O 1
ATOM 19322 N N . LEU D 1 260 ? -2.86600 88.94030 98.27111 1.000 82.04855 260 LEU D N 1
ATOM 19323 C CA . LEU D 1 260 ? -2.92914 89.54232 99.64510 1.000 81.94553 260 LEU D CA 1
ATOM 19324 C C . LEU D 1 260 ? -3.33734 91.02226 99.49605 1.000 90.22134 260 LEU D C 1
ATOM 19325 O O . LEU D 1 260 ? -3.76346 91.61822 100.50802 1.000 90.44432 260 LEU D O 1
ATOM 19341 N N . ASP D 1 261 ? -3.17937 91.62926 98.30704 1.000 92.22015 261 ASP D N 1
ATOM 19342 C CA . ASP D 1 261 ? -3.57055 93.04920 98.04300 1.000 91.92362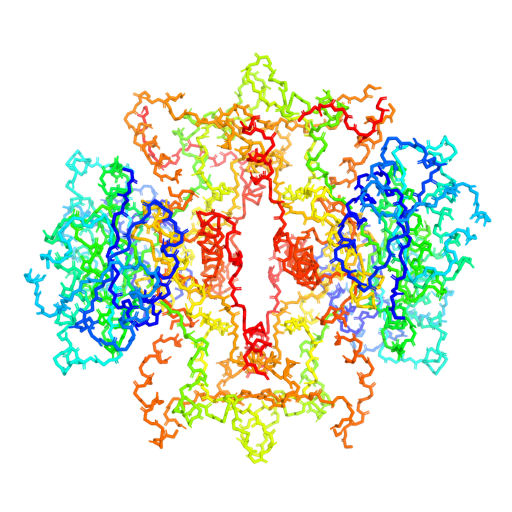 261 ASP D CA 1
ATOM 19343 C C . ASP D 1 261 ? -5.10256 93.15099 97.87593 1.000 90.69137 261 ASP D C 1
ATOM 19344 O O . ASP D 1 261 ? -5.66772 94.19092 98.30989 1.000 91.85707 261 ASP D O 1
ATOM 19353 N N . ASP D 1 262 ? -5.77239 92.13889 97.29592 1.000 85.64556 262 ASP D N 1
ATOM 19354 C CA . ASP D 1 262 ? -7.24139 92.18968 96.97586 1.000 93.59369 262 ASP D CA 1
ATOM 19355 C C . ASP D 1 262 ? -8.06132 91.35259 97.98284 1.000 91.87332 262 ASP D C 1
ATOM 19356 O O . ASP D 1 262 ? -9.08022 90.76844 97.55081 1.000 95.42993 262 ASP D O 1
ATOM 19382 N N . PRO D 1 264 ? -10.74137 90.76229 101.17774 1.000 97.76838 264 PRO D N 1
ATOM 19383 C CA . PRO D 1 264 ? -11.85350 91.54115 101.73568 1.000 88.44617 264 PRO D CA 1
ATOM 19384 C C . PRO D 1 264 ? -11.75459 91.70320 103.25068 1.000 98.33365 264 PRO D C 1
ATOM 19385 O O . PRO D 1 264 ? -10.64360 91.65836 103.78273 1.000 101.79411 264 PRO D O 1
ATOM 19396 N N . PRO D 1 268 ? -14.04206 94.51793 105.39153 1.000 102.32020 268 PRO D N 1
ATOM 19397 C CA . PRO D 1 268 ? -14.97692 93.41781 105.67051 1.000 103.60030 268 PRO D CA 1
ATOM 19398 C C . PRO D 1 268 ? -14.37582 92.34291 106.58456 1.000 98.31030 268 PRO D C 1
ATOM 19399 O O . PRO D 1 268 ? -15.09077 91.74183 107.39254 1.000 94.47617 268 PRO D O 1
ATOM 19410 N N . TYR D 1 269 ? -13.06678 92.11008 106.43662 1.000 104.61160 269 TYR D N 1
ATOM 19411 C CA . TYR D 1 269 ? -12.31867 91.07820 107.17167 1.000 108.18878 269 TYR D CA 1
ATOM 19412 C C . TYR D 1 269 ? -10.97277 91.71839 107.51471 1.000 103.32251 269 TYR D C 1
ATOM 19413 O O . TYR D 1 269 ? -9.98072 91.55251 106.79976 1.000 98.30810 269 TYR D O 1
ATOM 19431 N N . LEU D 1 270 ? -10.95992 92.45241 108.62570 1.000 109.71933 270 LEU D N 1
ATOM 19432 C CA . LEU D 1 270 ? -9.85405 93.28957 109.06973 1.000 113.34601 270 LEU D CA 1
ATOM 19433 C C . LEU D 1 270 ? -8.73498 92.55974 109.80779 1.000 103.42579 270 LEU D C 1
ATOM 19434 O O . LEU D 1 270 ? -7.99310 93.22485 110.53881 1.000 96.81342 270 LEU D O 1
ATOM 19450 N N . GLN D 1 271 ? -8.55380 91.25276 109.66482 1.000 104.35665 271 GLN D N 1
ATOM 19451 C CA . GLN D 1 271 ? -7.44874 90.59792 110.35988 1.000 103.10482 271 GLN D CA 1
ATOM 19452 C C . GLN D 1 271 ? -6.12677 91.01409 109.71893 1.000 107.54285 271 GLN D C 1
ATOM 19453 O O . GLN D 1 271 ? -5.83167 90.63311 108.57995 1.000 101.32806 271 GLN D O 1
ATOM 19467 N N . GLU D 1 272 ? -5.33891 91.81421 110.42795 1.000 97.26372 272 GLU D N 1
ATOM 19468 C CA . GLU D 1 272 ? -4.02794 92.23438 109.94000 1.000 91.06794 272 GLU D CA 1
ATOM 19469 C C . GLU D 1 272 ? -2.92581 91.19653 110.15006 1.000 86.63574 272 GLU D C 1
ATOM 19470 O O . GLU D 1 272 ? -1.81587 91.52769 110.58010 1.000 72.69982 272 GLU D O 1
ATOM 19482 N N . SER D 1 273 ? -3.21463 89.93649 109.84708 1.000 84.68326 273 SER D N 1
ATOM 19483 C CA . SER D 1 273 ? -2.21548 88.88162 109.77714 1.000 71.41862 273 SER D CA 1
ATOM 19484 C C . SER D 1 273 ? -1.57641 88.81768 108.39717 1.000 74.02095 273 SER D C 1
ATOM 19485 O O . SER D 1 273 ? -0.84127 87.87077 108.10122 1.000 68.63669 273 SER D O 1
ATOM 19493 N N . ARG D 1 274 ? -1.86651 89.80462 107.54514 1.000 56.06600 274 ARG D N 1
ATOM 19494 C CA . ARG D 1 274 ? -1.32146 89.83367 106.19216 1.000 69.38815 274 ARG D CA 1
ATOM 19495 C C . ARG D 1 274 ? 0.20055 89.76988 106.16723 1.000 64.45473 274 ARG D C 1
ATOM 19496 O O . ARG D 1 274 ? 0.77769 89.02994 105.36326 1.000 73.55701 274 ARG D O 1
ATOM 19517 N N . GLN D 1 275 ? 0.88041 90.54699 107.01224 1.000 58.51994 275 GLN D N 1
ATOM 19518 C CA . GLN D 1 275 ? 2.33941 90.54518 106.95230 1.000 53.39883 275 GLN D CA 1
ATOM 19519 C C . GLN D 1 275 ? 2.89259 89.16826 107.29535 1.000 54.83906 275 GLN D C 1
ATOM 19520 O O . GLN D 1 275 ? 3.88267 88.72539 106.70540 1.000 59.66618 275 GLN D O 1
ATOM 19534 N N . VAL D 1 276 ? 2.25864 88.47220 108.23934 1.000 58.81832 276 VAL D N 1
ATOM 19535 C CA . VAL D 1 276 ? 2.67181 87.11026 108.56938 1.000 54.84713 276 VAL D CA 1
ATOM 19536 C C . VAL D 1 276 ? 2.51099 86.19521 107.35840 1.000 52.64083 276 VAL D C 1
ATOM 19537 O O . VAL D 1 276 ? 3.39711 85.39333 107.03845 1.000 54.89747 276 VAL D O 1
ATOM 19550 N N . PHE D 1 277 ? 1.35700 86.27804 106.68634 1.000 49.69834 277 PHE D N 1
ATOM 19551 C CA . PHE D 1 277 ? 1.11217 85.42399 105.52735 1.000 61.70369 277 PHE D CA 1
ATOM 19552 C C . PHE D 1 277 ? 2.12518 85.70310 104.41939 1.000 55.44949 277 PHE D C 1
ATOM 19553 O O . PHE D 1 277 ? 2.64733 84.77216 103.78743 1.000 54.57040 277 PHE D O 1
ATOM 19570 N N . ALA D 1 278 ? 2.41901 86.98314 104.17538 1.000 56.66389 278 ALA D N 1
ATOM 19571 C CA . ALA D 1 278 ? 3.39501 87.34625 103.15241 1.000 60.20175 278 ALA D CA 1
ATOM 19572 C C . ALA D 1 278 ? 4.78606 86.83844 103.50648 1.000 58.83054 278 ALA D C 1
ATOM 19573 O O . ALA D 1 278 ? 5.52116 86.36353 102.63352 1.000 51.97677 278 ALA D O 1
ATOM 19580 N N . PHE D 1 279 ? 5.17399 86.94452 104.78049 1.000 54.74484 279 PHE D N 1
ATOM 19581 C CA . PHE D 1 279 ? 6.46805 86.42371 105.20956 1.000 54.35256 279 PHE D CA 1
ATOM 19582 C C . PHE D 1 279 ? 6.54026 84.91571 104.99159 1.000 53.63190 279 PHE D C 1
ATOM 19583 O O . PHE D 1 279 ? 7.54235 84.39284 104.47964 1.000 48.92761 279 PHE D O 1
ATOM 19600 N N . TYR D 1 280 ? 5.45934 84.20657 105.32156 1.000 53.86055 280 TYR D N 1
ATOM 19601 C CA . TYR D 1 280 ? 5.43755 82.76556 105.10059 1.000 50.26976 280 TYR D CA 1
ATOM 19602 C C . TYR D 1 280 ? 5.62965 82.45056 103.62360 1.000 59.07155 280 TYR D C 1
ATOM 19603 O O . TYR D 1 280 ? 6.43378 81.58466 103.25765 1.000 48.93206 280 TYR D O 1
ATOM 19621 N N . GLN D 1 281 ? 4.90259 83.15544 102.75456 1.000 60.90593 281 GLN D N 1
ATOM 19622 C CA . GLN D 1 281 ? 5.06168 82.92944 101.32057 1.000 45.48794 281 GLN D CA 1
ATOM 19623 C C . GLN D 1 281 ? 6.48766 83.22762 100.86762 1.000 48.13311 281 GLN D C 1
ATOM 19624 O O . GLN D 1 281 ? 7.05780 82.48868 100.05766 1.000 43.87229 281 GLN D O 1
ATOM 19655 N N . ARG D 1 283 ? 9.02866 82.73400 102.45074 1.000 52.68085 283 ARG D N 1
ATOM 19656 C CA . ARG D 1 283 ? 9.85180 81.61612 102.89280 1.000 49.62809 283 ARG D CA 1
ATOM 19657 C C . ARG D 1 283 ? 9.47200 80.29805 102.23381 1.000 53.23254 283 ARG D C 1
ATOM 19658 O O . ARG D 1 283 ? 9.90513 79.24012 102.70185 1.000 57.70588 283 ARG D O 1
ATOM 19679 N N . ASP D 1 284 ? 8.68604 80.33293 101.15877 1.000 55.70620 284 ASP D N 1
ATOM 19680 C CA . ASP D 1 284 ? 8.25024 79.11585 100.47578 1.000 58.54056 284 ASP D CA 1
ATOM 19681 C C . ASP D 1 284 ? 7.55033 78.16178 101.44177 1.000 44.15958 284 ASP D C 1
ATOM 19682 O O . ASP D 1 284 ? 7.63450 76.93979 101.29980 1.000 58.15706 284 ASP D O 1
ATOM 19691 N N . GLY D 1 285 ? 6.84521 78.72270 102.42073 1.000 54.05483 285 GLY D N 1
ATOM 19692 C CA . GLY D 1 285 ? 6.09427 77.94662 103.38271 1.000 60.08082 285 GLY D CA 1
ATOM 19693 C C . GLY D 1 285 ? 6.85828 77.47975 104.60376 1.000 57.34779 285 GLY D C 1
ATOM 19694 O O . GLY D 1 285 ? 6.25533 76.84268 105.47674 1.000 53.72631 285 GLY D O 1
ATOM 19698 N N . GLU D 1 286 ? 8.15924 77.75993 104.69180 1.000 56.82562 286 GLU D N 1
ATOM 19699 C CA . GLU D 1 286 ? 8.96624 77.38406 105.85585 1.000 51.60489 286 GLU D CA 1
ATOM 19700 C C . GLU D 1 286 ? 8.69506 78.35505 107.00682 1.000 43.12663 286 GLU D C 1
ATOM 19701 O O . GLU D 1 286 ? 9.50993 79.21016 107.35983 1.000 50.05022 286 GLU D O 1
ATOM 19713 N N . LEU D 1 287 ? 7.50906 78.21390 107.59677 1.000 50.25356 287 LEU D N 1
ATOM 19714 C CA . LEU D 1 287 ? 7.06388 79.20686 108.56573 1.000 60.77799 287 LEU D CA 1
ATOM 19715 C C . LEU D 1 287 ? 7.89583 79.21499 109.84376 1.000 45.05986 287 LEU D C 1
ATOM 19716 O O . LEU D 1 287 ? 7.82566 80.18800 110.59974 1.000 67.40733 287 LEU D O 1
ATOM 19732 N N . PHE D 1 288 ? 8.68796 78.17411 110.10382 1.000 53.56432 288 PHE D N 1
ATOM 19733 C CA . PHE D 1 288 ? 9.47191 78.13024 111.33285 1.000 51.94324 288 PHE D CA 1
ATOM 19734 C C . PHE D 1 288 ? 10.83083 78.80142 111.19690 1.000 63.27660 288 PHE D C 1
ATOM 19735 O O . PHE D 1 288 ? 11.42873 79.16752 112.21591 1.000 43.09689 288 PHE D O 1
ATOM 19752 N N . GLY D 1 289 ? 11.33286 78.95946 109.96891 1.000 43.34802 289 GLY D N 1
ATOM 19753 C CA . GLY D 1 289 ? 12.49876 79.77262 109.69995 1.000 59.20689 289 GLY D CA 1
ATOM 19754 C C . GLY D 1 289 ? 13.83684 79.10080 109.90702 1.000 45.02959 289 GLY D C 1
ATOM 19755 O O . GLY D 1 289 ? 14.83580 79.56093 109.34305 1.000 54.92693 289 GLY D O 1
ATOM 19759 N N . ASN D 1 290 ? 13.89495 78.02182 110.68404 1.000 67.52902 290 ASN D N 1
ATOM 19760 C CA . ASN D 1 290 ? 15.15803 77.37500 111.01411 1.000 66.00329 290 ASN D CA 1
ATOM 19761 C C . ASN D 1 290 ? 15.52322 76.26503 110.04515 1.000 70.87094 290 ASN D C 1
ATOM 19762 O O . ASN D 1 290 ? 16.70527 75.92019 109.93120 1.000 65.69951 290 ASN D O 1
ATOM 19773 N N . GLY D 1 291 ? 14.53732 75.70789 109.35612 1.000 67.61652 291 GLY D N 1
ATOM 19774 C CA . GLY D 1 291 ? 14.75551 74.56990 108.49015 1.000 58.18563 291 GLY D CA 1
ATOM 19775 C C . GLY D 1 291 ? 13.41561 74.04171 108.02310 1.000 53.81903 291 GLY D C 1
ATOM 19776 O O . GLY D 1 291 ? 12.37351 74.65557 108.26605 1.000 58.58087 291 GLY D O 1
ATOM 19780 N N . ILE D 1 292 ? 13.45579 72.89170 107.35013 1.000 56.34649 292 ILE D N 1
ATOM 19781 C CA . ILE D 1 292 ? 12.22689 72.33852 106.80209 1.000 69.93938 292 ILE D CA 1
ATOM 19782 C C . ILE D 1 292 ? 11.25089 72.00641 107.93305 1.000 66.13756 292 ILE D C 1
ATOM 19783 O O . ILE D 1 292 ? 11.64488 71.71049 109.07007 1.000 58.03290 292 ILE D O 1
ATOM 19799 N N . THR D 1 293 ? 9.96189 72.07823 107.61600 1.000 64.91613 293 THR D N 1
ATOM 19800 C CA . THR D 1 293 ? 8.92791 71.64911 108.54596 1.000 57.61463 293 THR D CA 1
ATOM 19801 C C . THR D 1 293 ? 8.89111 70.12610 108.61399 1.000 60.86033 293 THR D C 1
ATOM 19802 O O . THR D 1 293 ? 8.76825 69.45007 107.58800 1.000 63.02167 293 THR D O 1
ATOM 19813 N N . GLU D 1 294 ? 9.00013 69.58514 109.82601 1.000 52.88596 294 GLU D N 1
ATOM 19814 C CA . GLU D 1 294 ? 9.02432 68.14515 110.02604 1.000 59.26179 294 GLU D CA 1
ATOM 19815 C C . GLU D 1 294 ? 8.35831 67.82109 111.35501 1.000 61.86264 294 GLU D C 1
ATOM 19816 O O . GLU D 1 294 ? 8.50417 68.56713 112.32701 1.000 55.39234 294 GLU D O 1
ATOM 19828 N N . LYS D 1 295 ? 7.62146 66.71199 111.38901 1.000 50.59407 295 LYS D N 1
ATOM 19829 C CA . LYS D 1 295 ? 6.99947 66.23593 112.61399 1.000 54.99824 295 LYS D CA 1
ATOM 19830 C C . LYS D 1 295 ? 7.68161 65.00703 113.19404 1.000 58.06758 295 LYS D C 1
ATOM 19831 O O . LYS D 1 295 ? 7.18565 64.45199 114.18103 1.000 60.90081 295 LYS D O 1
ATOM 19850 N N . ARG D 1 296 ? 8.79870 64.56217 112.61310 1.000 48.93104 296 ARG D N 1
ATOM 19851 C CA . ARG D 1 296 ? 9.49583 63.40228 113.15915 1.000 56.81440 296 ARG D CA 1
ATOM 19852 C C . ARG D 1 296 ? 9.92674 63.66137 114.59916 1.000 56.90068 296 ARG D C 1
ATOM 19853 O O . ARG D 1 296 ? 9.73581 62.81836 115.48517 1.000 45.19867 296 ARG D O 1
ATOM 19874 N N . THR D 1 297 ? 10.52357 64.83145 114.84317 1.000 42.38364 297 THR D N 1
ATOM 19875 C CA . THR D 1 297 ? 10.96946 65.17154 116.18918 1.000 54.58900 297 THR D CA 1
ATOM 19876 C C . THR D 1 297 ? 9.79742 65.19540 117.16213 1.000 56.59813 297 THR D C 1
ATOM 19877 O O . THR D 1 297 ? 9.90644 64.70044 118.29314 1.000 44.90402 297 THR D O 1
ATOM 19888 N N . A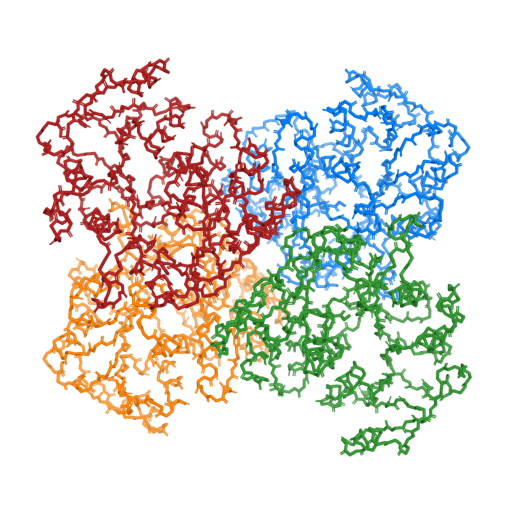LA D 1 298 ? 8.67336 65.78224 116.74507 1.000 58.10737 298 ALA D N 1
ATOM 19889 C CA . ALA D 1 298 ? 7.49132 65.80910 117.59802 1.000 56.61216 298 ALA D CA 1
ATOM 19890 C C . ALA D 1 298 ? 7.02549 64.39804 117.92803 1.000 58.99452 298 ALA D C 1
ATOM 19891 O O . ALA D 1 298 ? 6.66249 64.10801 119.07202 1.000 57.48133 298 ALA D O 1
ATOM 19898 N N . SER D 1 299 ? 7.01166 63.50902 116.93004 1.000 54.94198 299 SER D N 1
ATOM 19899 C CA . SER D 1 299 ? 6.60283 62.12897 117.17606 1.000 57.18526 299 SER D CA 1
ATOM 19900 C C . SER D 1 299 ? 7.51888 61.45811 118.19011 1.000 55.71584 299 SER D C 1
ATOM 19901 O O . SER D 1 299 ? 7.04994 60.77807 119.11610 1.000 59.77158 299 SER D O 1
ATOM 19909 N N . LEU D 1 300 ? 8.82986 61.64329 118.03316 1.000 55.99924 300 LEU D N 1
ATOM 19910 C CA . LEU D 1 300 ? 9.77890 61.07143 118.98221 1.000 57.41343 300 LEU D CA 1
ATOM 19911 C C . LEU D 1 300 ? 9.51177 61.57243 120.39519 1.000 57.94708 300 LEU D C 1
ATOM 19912 O O . LEU D 1 300 ? 9.44084 60.78244 121.34420 1.000 51.77982 300 LEU D O 1
ATOM 19928 N N . LEU D 1 301 ? 9.36159 62.88841 120.55316 1.000 49.88080 301 LEU D N 1
ATOM 19929 C CA . LEU D 1 301 ? 9.14546 63.44541 121.88514 1.000 53.27581 301 LEU D CA 1
ATOM 19930 C C . LEU D 1 301 ? 7.83050 62.95824 122.48309 1.000 60.18962 301 LEU D C 1
ATOM 19931 O O . LEU D 1 301 ? 7.75148 62.68125 123.68709 1.000 56.05150 301 LEU D O 1
ATOM 19947 N N . LYS D 1 302 ? 6.78355 62.85608 121.66305 1.000 53.84096 302 LYS D N 1
ATOM 19948 C CA . LYS D 1 302 ? 5.50159 62.36792 122.16000 1.000 55.33326 302 LYS D CA 1
ATOM 19949 C C . LYS D 1 302 ? 5.62976 60.93895 122.67004 1.000 62.31874 302 LYS D C 1
ATOM 19950 O O . LYS D 1 302 ? 5.13776 60.60590 123.75702 1.000 57.92546 302 LYS D O 1
ATOM 19969 N N . ALA D 1 303 ? 6.30491 60.07702 121.90408 1.000 57.69346 303 ALA D N 1
ATOM 19970 C CA . ALA D 1 303 ? 6.49508 58.70006 122.35812 1.000 63.66025 303 ALA D CA 1
ATOM 19971 C C . ALA D 1 303 ? 7.31303 58.66219 123.64716 1.000 62.81401 303 ALA D C 1
ATOM 19972 O O . ALA D 1 303 ? 7.04410 57.85718 124.55816 1.000 64.20044 303 ALA D O 1
ATOM 19979 N N . ALA D 1 304 ? 8.31891 59.53333 123.74718 1.000 54.39146 304 ALA D N 1
ATOM 19980 C CA . ALA D 1 304 ? 9.15385 59.56147 124.94222 1.000 65.79169 304 ALA D CA 1
ATOM 19981 C C . ALA D 1 304 ? 8.33875 59.94438 126.17017 1.000 71.67033 304 ALA D C 1
ATOM 19982 O O . ALA D 1 304 ? 8.48579 59.33743 127.23919 1.000 56.71230 304 ALA D O 1
ATOM 19989 N N . ALA D 1 305 ? 7.46562 60.94626 126.03312 1.000 70.98058 305 ALA D N 1
ATOM 19990 C CA . ALA D 1 305 ? 6.58152 61.30817 127.13707 1.000 67.37397 305 ALA D CA 1
ATOM 19991 C C . ALA D 1 305 ? 5.63967 60.15405 127.47505 1.000 70.65840 305 ALA D C 1
ATOM 19992 O O . ALA D 1 305 ? 5.33865 59.91103 128.64805 1.000 68.77402 305 ALA D O 1
ATOM 19999 N N . PHE D 1 306 ? 5.08880 59.49295 126.45704 1.000 58.92714 306 PHE D N 1
ATOM 20000 C CA . PHE D 1 306 ? 4.15895 58.34583 126.65303 1.000 67.89482 306 PHE D CA 1
ATOM 20001 C C . PHE D 1 306 ? 4.88504 57.39295 127.60208 1.000 76.34265 306 PHE D C 1
ATOM 20002 O O . PHE D 1 306 ? 4.35902 57.16690 128.68006 1.000 71.11710 306 PHE D O 1
ATOM 20019 N N . GLN D 1 307 ? 6.12310 57.00011 127.28714 1.000 73.18233 307 GLN D N 1
ATOM 20020 C CA . GLN D 1 307 ? 6.90521 55.98923 128.06519 1.000 69.18115 307 GLN D CA 1
ATOM 20021 C C . GLN D 1 307 ? 7.32107 56.54731 129.43720 1.000 74.44087 307 GLN D C 1
ATOM 20022 O O . GLN D 1 307 ? 7.43414 55.74035 130.38222 1.000 70.45918 307 GLN D O 1
ATOM 20036 N N . ALA D 1 308 ? 7.64389 57.83836 129.54319 1.000 73.11880 308 ALA D N 1
ATOM 20037 C CA . ALA D 1 308 ? 8.08175 58.48244 130.81119 1.000 68.11861 308 ALA D CA 1
ATOM 20038 C C . ALA D 1 308 ? 6.85970 58.57230 131.72714 1.000 74.59586 308 ALA D C 1
ATOM 20039 O O . ALA D 1 308 ? 7.02965 58.52434 132.96415 1.000 65.44424 308 ALA D O 1
ATOM 20046 N N . LYS D 1 309 ? 5.66670 58.72912 131.14408 1.000 80.72789 309 LYS D N 1
ATOM 20047 C CA . LYS D 1 309 ? 4.44166 58.82397 131.93103 1.000 69.22032 309 LYS D CA 1
ATOM 20048 C C . LYS D 1 309 ? 3.91382 57.46391 132.35004 1.000 65.02676 309 LYS D C 1
ATOM 20049 O O . LYS D 1 309 ? 2.97780 57.40980 133.14800 1.000 80.43028 309 LYS D O 1
ATOM 20068 N N . GLY D 1 310 ? 4.56199 56.37899 131.93809 1.000 71.06544 310 GLY D N 1
ATOM 20069 C CA . GLY D 1 310 ? 4.09616 55.04293 132.25909 1.000 67.09337 310 GLY D CA 1
ATOM 20070 C C . GLY D 1 310 ? 3.13928 54.44278 131.24906 1.000 70.00651 310 GLY D C 1
ATOM 20071 O O . GLY D 1 310 ? 2.18236 53.75766 131.62504 1.000 73.04295 310 GLY D O 1
ATOM 20075 N N . GLN D 1 311 ? 3.38930 54.69079 129.96207 1.000 72.92442 311 GLN D N 1
ATOM 20076 C CA . GLN D 1 311 ? 2.50741 54.22665 128.89404 1.000 72.39108 311 GLN D CA 1
ATOM 20077 C C . GLN D 1 311 ? 1.08334 54.69446 129.15497 1.000 68.84718 311 GLN D C 1
ATOM 20078 O O . GLN D 1 311 ? 0.10644 53.97432 128.92595 1.000 76.03511 311 GLN D O 1
ATOM 20092 N N . LYS D 1 312 ? 0.98415 55.94146 129.61694 1.000 63.49681 312 LYS D N 1
ATOM 20093 C CA . LYS D 1 312 ? -0.27595 56.57229 129.96588 1.000 66.35436 312 LYS D CA 1
ATOM 20094 C C . LYS D 1 312 ? -0.63404 57.56022 128.85784 1.000 62.01523 312 LYS D C 1
ATOM 20095 O O . LYS D 1 312 ? 0.20387 58.37033 128.44986 1.000 62.76348 312 LYS D O 1
ATOM 20114 N N . GLY D 1 313 ? -1.86801 57.51205 128.37479 1.000 69.37423 313 GLY D N 1
ATOM 20115 C CA . GLY D 1 313 ? -2.23809 58.39697 127.28976 1.000 46.46833 313 GLY D CA 1
ATOM 20116 C C . GLY D 1 313 ? -1.95895 57.79398 125.92878 1.000 63.59109 313 GLY D C 1
ATOM 20117 O O . GLY D 1 313 ? -1.88278 56.57499 125.74381 1.000 71.80530 313 GLY D O 1
ATOM 20121 N N . ARG D 1 314 ? -1.79903 58.68499 124.95577 1.000 62.33538 314 ARG D N 1
ATOM 20122 C CA . ARG D 1 314 ? -1.56092 58.29399 123.57479 1.000 69.22296 314 ARG D CA 1
ATOM 20123 C C . ARG D 1 314 ? -0.06991 58.32619 123.26385 1.000 70.69187 314 ARG D C 1
ATOM 20124 O O . ARG D 1 314 ? 0.66495 59.18130 123.76386 1.000 67.31091 314 ARG D O 1
ATOM 20145 N N . GLU D 1 315 ? 0.37026 57.36923 122.44589 1.000 59.73432 315 GLU D N 1
ATOM 20146 C CA . GLU D 1 315 ? 1.76028 57.29741 122.01595 1.000 63.08342 315 GLU D CA 1
ATOM 20147 C C . GLU D 1 315 ? 2.03222 58.12442 120.76994 1.000 64.57270 315 GLU D C 1
ATOM 20148 O O . GLU D 1 315 ? 3.19820 58.40557 120.47099 1.000 65.64131 315 GLU D O 1
ATOM 20160 N N . THR D 1 316 ? 0.98520 58.52526 120.05289 1.000 55.68031 316 THR D N 1
ATOM 20161 C CA . THR D 1 316 ? 1.09916 59.22725 118.78788 1.000 61.35307 316 THR D CA 1
ATOM 20162 C C . THR D 1 316 ? 0.34798 60.54915 118.86682 1.000 64.63880 316 THR D C 1
ATOM 20163 O O . THR D 1 316 ? -0.58008 60.71604 119.66478 1.000 62.98224 316 THR D O 1
ATOM 20174 N N . LEU D 1 317 ? 0.76288 61.49019 118.02882 1.000 68.59318 317 LEU D N 1
ATOM 20175 C CA . LEU D 1 317 ? 0.12571 62.79411 117.99177 1.000 59.22379 317 LEU D CA 1
ATOM 20176 C C . LEU D 1 317 ? -1.23625 62.71191 117.30771 1.000 64.08865 317 LEU D C 1
ATOM 20177 O O . LEU D 1 317 ? -1.50610 61.81985 116.49672 1.000 62.53480 317 LEU D O 1
ATOM 20193 N N . ILE D 1 318 ? -2.10339 63.65980 117.64966 1.000 61.75377 318 ILE D N 1
ATOM 20194 C CA . ILE D 1 318 ? -3.44338 63.70560 117.07660 1.000 64.75136 318 ILE D CA 1
ATOM 20195 C C . ILE D 1 318 ? -3.33039 64.27959 115.67059 1.000 58.86405 318 ILE D C 1
ATOM 20196 O O . ILE D 1 318 ? -2.82254 65.38965 115.48359 1.000 48.05763 318 ILE D O 1
ATOM 20212 N N . THR D 1 319 ? -3.81125 63.52950 114.68159 1.000 61.62925 319 THR D N 1
ATOM 20213 C CA . THR D 1 319 ? -3.82926 64.02647 113.31558 1.000 56.39216 319 THR D CA 1
ATOM 20214 C C . THR D 1 319 ? -5.07437 64.88230 113.08851 1.000 55.55295 319 THR D C 1
ATOM 20215 O O . THR D 1 319 ? -6.00740 64.90319 113.89747 1.000 57.10266 319 THR D O 1
ATOM 20226 N N . ALA D 1 320 ? -5.08242 65.60228 111.96549 1.000 59.89748 320 ALA D N 1
ATOM 20227 C CA . ALA D 1 320 ? -6.25651 66.39511 111.61642 1.000 57.08275 320 ALA D CA 1
ATOM 20228 C C . ALA D 1 320 ? -7.48938 65.51194 111.46639 1.000 50.55450 320 ALA D C 1
ATOM 20229 O O . ALA D 1 320 ? -8.58345 65.87280 111.92334 1.000 64.53072 320 ALA D O 1
ATOM 20236 N N . ARG D 1 321 ? -7.33320 64.34595 110.83442 1.000 58.20276 321 ARG D N 1
ATOM 20237 C CA . ARG D 1 321 ? -8.47207 63.45079 110.66139 1.000 66.42369 321 ARG D CA 1
ATOM 20238 C C . ARG D 1 321 ? -9.05307 63.05174 112.01137 1.000 61.88284 321 ARG D C 1
ATOM 20239 O O . ARG D 1 321 ? -10.26709 63.12858 112.22232 1.000 56.72091 321 ARG D O 1
ATOM 20260 N N . GLU D 1 322 ? -8.19306 62.65088 112.95042 1.000 64.63594 322 GLU D N 1
ATOM 20261 C CA . GLU D 1 322 ? -8.68406 62.22884 114.25741 1.000 69.04624 322 GLU D CA 1
ATOM 20262 C C . GLU D 1 322 ? -9.32625 63.39076 115.00536 1.000 64.50649 322 GLU D C 1
ATOM 20263 O O . GLU D 1 322 ? -10.32825 63.20264 115.70332 1.000 71.84649 322 GLU D O 1
ATOM 20275 N N . TRP D 1 323 ? -8.74840 64.58984 114.90236 1.000 59.73260 323 TRP D N 1
ATOM 20276 C CA . TRP D 1 323 ? -9.35159 65.73677 115.57331 1.000 64.93539 323 TRP D CA 1
ATOM 20277 C C . TRP D 1 323 ? -10.75560 65.98257 115.04524 1.000 69.91124 323 TRP D C 1
ATOM 20278 O O . TRP D 1 323 ? -11.69366 66.21746 115.82020 1.000 70.35139 323 TRP D O 1
ATOM 20299 N N . PHE D 1 324 ? -10.92653 65.89752 113.72324 1.000 61.23642 324 PHE D N 1
ATOM 20300 C CA . PHE D 1 324 ? -12.26053 66.05133 113.15218 1.000 69.87412 324 PHE D CA 1
ATOM 20301 C C . PHE D 1 324 ? -13.18240 64.93521 113.62316 1.000 69.85384 324 PHE D C 1
ATOM 20302 O O . PHE D 1 324 ? -14.36644 65.16906 113.89011 1.000 70.48917 324 PHE D O 1
ATOM 20319 N N . GLU D 1 325 ? -12.66223 63.71128 113.72221 1.000 68.30045 325 GLU D N 1
ATOM 20320 C CA . GLU D 1 325 ? -13.49710 62.60618 114.18020 1.000 72.31034 325 GLU D CA 1
ATOM 20321 C C . GLU D 1 325 ? -13.98620 62.84514 115.59917 1.000 68.95599 325 GLU D C 1
ATOM 20322 O O . GLU D 1 325 ? -15.15618 62.59499 115.91413 1.000 81.27708 325 GLU D O 1
ATOM 20334 N N . ARG D 1 326 ? -13.10730 63.33628 116.46820 1.000 65.99707 326 ARG D N 1
ATOM 20335 C CA . ARG D 1 326 ? -13.45638 63.46226 117.87318 1.000 70.25734 326 ARG D CA 1
ATOM 20336 C C . ARG D 1 326 ? -14.22956 64.73016 118.19812 1.000 72.93069 326 ARG D C 1
ATOM 20337 O O . ARG D 1 326 ? -14.87261 64.78710 119.25209 1.000 81.05332 326 ARG D O 1
ATOM 20358 N N . HIS D 1 327 ? -14.19366 65.74815 117.33110 1.000 73.60062 327 HIS D N 1
ATOM 20359 C CA . HIS D 1 327 ? -14.81785 67.02307 117.65805 1.000 69.79684 327 HIS D CA 1
ATOM 20360 C C . HIS D 1 327 ? -15.86387 67.47591 116.64900 1.000 74.04691 327 HIS D C 1
ATOM 20361 O O . HIS D 1 327 ? -16.49702 68.51683 116.86895 1.000 80.40400 327 HIS D O 1
ATOM 20375 N N . CYS D 1 328 ? -16.06372 66.73486 115.56400 1.000 72.38779 328 CYS D N 1
ATOM 20376 C CA . CYS D 1 328 ? -17.04972 67.06671 114.53995 1.000 73.07572 328 CYS D CA 1
ATOM 20377 C C . CYS D 1 328 ? -17.88554 65.82259 114.24394 1.000 69.07330 328 CYS D C 1
ATOM 20378 O O . CYS D 1 328 ? -18.99153 65.90943 113.71290 1.000 58.42547 328 CYS D O 1
#

Radius of gyration: 32.24 Å; Cα contacts (8 Å, |Δi|>4): 2923; chains: 4; bounding box: 77×84×89 Å

Sequence (1307 aa):
IKTISVIGATGQQGGSVARSLLQNPEFHVRCITRDTSSIKAKELKELGIEIVQADGNDPTAATALKGSWGIFINNGYTLTPAVQNGKYEEDFGNVILQSAAEAGVPHVVFSSQPSSHALSGGKFNTPVLDVKAWGESWGRACPTFQSFTPIASWYFQNFFIPSFVAEFGGFPWNQDDEGYLTLRLPPLGGNEEVPWICIDEDFGDLVHGIFLNPARWSKRTVQAVGDILSYGDLCTTFADVTQRKARYIPYYDLDDPADRPYLQESRQVFAFYQRDGELFGNGITEKRTASLLKAAAFQAKGQKGRETLITAREWFERHCRANKTSEKIERSGPIVREIKTISVIGATGQQGGSVARSLLQNPEFHVRCITRDTSSIKAKELKELGIEIVQADGNDPTAATALKGSWGIFINNGYTLTPAVQNGKYEEDFGNVILQSAAEAGVPHVVFSSQPSSHALSGGKFNTPVLDVKAWGESWGRACPTFQSFTPIASWYFQNFFIPSFVAEFGGFPWNQDDEGYLTLRLPPLGGNEEVPWICIDEDFGDLVHGIFLNPARWSKRTVQAVGDILSYGDLCTTFADVTQRKARYIPYYDLDDPADPYLQESRQVFAFYQRDGELFGNGITEKRTASLLKAAAFQAKGQKGRETLITAREWFERHCRAEKIERSGPIVEIKTISVIGATGQQGGSVARSLLQNPEFHVRCITRDTSSIKAKELKELGIEIVQADGNDPTAATALKGSWGIFINNGYTLTPAVQNGKYEEDFGNVILQSAAEAGVPHVVFSSQPSSHALSGGKFNTPVLDVKAWGESWGRACPTFQSFTPIASWYFQNFFIPSFVAEFGGFPWNQDDEGYLTLRLPPLGGNEEVPWICIDEDFGDLVHGIFLNPARWSKRTVQAVGDILSYGDLCTTFADVTQRKARYIPYYDLDDPADRPYLQESRQVFAFYQRDGELFGNGITEKRTASLLKAAAFQAKGQKGRETLITAREWFERHCIKTISVIGATGQQGGSVARSLLQNPEFHVRCITRDTSSIKAKELKELGIEIVQADGNDPTAATALKGSWGIFINNGYTLTPAVQNGKYEEDFGNVILQSAAEAGVPHVVFSSQPSSHALSGGKFNTPVLDVKAWGESWGRACPTFQSFTPIASWYFQNFFIPSFVAEFGGFPWNQDDEGYLTLRLPPLGGNEEVPWICIDEDFGDLVHGIFLNPARWSKRTVQAVGDILSYGDLCTTFADVTQRKARYIPYYDLDDPPYLQESRQVFAFYQRDGELFGNGITEKRTASLLKAAAFQAKGQKGRETLITAREWFERHC

Foldseek 3Di:
DAEEEFECCLALQSVLQLVLCVLFVVYAYEYEEQDCPDPSNVVSVVVVHHYDHDFLQPLVSLVSCQRHLEYEFDAAQDDDPVLLVPPLCRGSRLSVLVSCLVNLRQYYEAAAFDQLCVLVVRPFH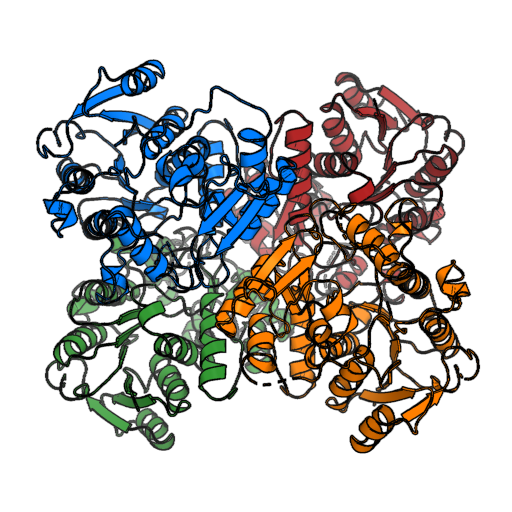QSSHVSSVVSVVCQLPDPRHNFYAYEFFAEPLVLLAVVLCPPQQRPPHDADDVQAREGEEAQLFAPQFGFYANSNAQSSLLVVLCVVPVNVRGPPYYYQGQETDHPQVLQVLLCVQQVGHYGYDYPPDLVPPPPFPNSVSVSSLSVSSNCRNCRRPPDRDDCPSSLVSQQSSCVSSVVPGDSGGQYSNNVSNVPPRDPPVVSHSHHRHHDTD/DQAEEEFECCLALQSVLQCVLCVLFRSYAYEYEEQDCPDPSNVVVVVVVHHYDHDFLQDLVSLVSCARGLEYEFDFAQDDDVVLVVPPLCRGSRLSVLVSCLVNLRAFYEYAAFDALCVLVVRPFGQSSHVSRVVSLVVNLPRPRHNFYAYEEFAEPCCQLAVVLCPPQAVPPPRQDDVQAREGEEAQLFAPQFGFYANSNPQSSLLVVLCVVPRNVRGPPYYYQGQGTDHPQVLQVLLCVQQVGHYGYDHPHDLVPDCVVVSVSVSRLSVSSNCRNCRRSPDRDDCPSSLVSLQSSCVSSVVPDDSGGQYSNNVSNVDPNVHHSHHDHHDD/DAAEEEFECCLHLQSVLQLVLQVLFRSYAYEYEEQDCPDPSNVVSVVVVHHYDHDFLQDLVSLVSCQRHQEYEFDADPDDDPCLLVPPLCNGSRLSNLVSCLVSLRAEYEYAAFDALCVQVVNPFGQSSHNSRVVSVVCQLPDPRHNFYAYEEAAAPCCQVVVLSCVAQDVPPPRADPVQANEGEEAQLFAPQFGFYANSNNQSSLLVVLCVVPVNVRGPPYYYQGQGTDHPQVLQVLLCVLVVGHYGYDYPHDLVPDPVRVVSVSCSRLSVSSNCRNCRRPPDRDDCPSSLVSQQSSCVSSPVPDDNGGDYSNNCSNVPD/DAEEEFEPCLHLQSVLQLVLQVLFVVYAYEYEEQDCPDPSNVVSVVVPHHYDHDFLQDLVSLVSCARHQEYEFDADPDDDPVLLVPPLCRGSRLSVLVSCLVNLRAYYEAEAADALCVLVVNPFHDSSHVSRVVSLVVQLPDPSHNFYAYEEAAEPCCQVVVLSCQQQANPPHDADPVQANEGEEAQLAAPQFGFYANSNPASSLLVVLCVVPRNVRGPPYYYQGQGTDHPQVLQVLLCVQVVRHYGYDYPHDLPDDNRPPPCSSLSVSSNCRNCRRSPDRDDCPSSLVSLLSSCVSSPVPGDSGGQYSNNVSNVPD

Solvent-accessible surface area: 49917 Å² total

Secondary structure (DSSP, 8-state):
-EEEEETTTTSHHHHHHHHHHHT-TTEEEEEEES-TTSHHHHHHHHTT-EEEE--TT-S---TTTTT-SEEEE---S---HHHHTT-GGGSHHHHHHHHHHHTT--EEEE-----HHHHTTTS---HHHHHHHHHHHHHHH-SS-SEEEE---EEGGGGGSHHHHHHTTTTTT-B-TTS-EEE-----STTT-EEEE-IIIIIHHHHHHHHHSHHHHTT------SEEE-HHHHHHHHHHHH---EEE---SSTT----SHHHHHHHHHHHHH--TT-TTSSS---SHHHHHHHHHHHHHTTS-S-SSPPPHHHHHHHHSSS--TT--S--------/-PEEEEETTTTSHHHHHHHHHHTT-TTEEEEEEES-TTSHHHHHHHHTT-EEEE--TT-S---TTTTT-SEEEE---S---HHHHTS-GGGSHHHHHHHHHHHHT--EEEE-----HHHHTTTS---HHHHHHHHHHHHHHH-SS-SEEEE---EEGGGGGSHHHHHHT-STTTS--TTS-EEEEE---STTT-EEEE-IIIIIHHHHHHHHHSHHHHTT------SEEE-HHHHHHHHHHHH---EEEEE-SSTT-----HHHHHHHHHHHH--TT-TTSSS---SHHHHHHHHHHHHHTTS-S-SSPPPHHHHHHHHT----S-------/-PEEEEETTTTSHHHHHHHHHHTT-TTEEEEEEES-TTSHHHHHHHHTT-EEEE--TT-S---GGGTT-SEEEE---S---HHHHTT-GGGSHHHHHHHHHHHHT--EEEE-----HHHHTTTS---HHHHHHHHHHHHHHH-SS-SEEEE---EEGGGGGSHHHHHHT-STTT---TTS-EEE-----STTT--EEE-IIIIIHHHHHHHHHSHHHHTTS-----SEE--HHHHHHHHHHHH---EEE-----S---TT-HHHHTTHHHHHHH--TT-TTSSS----HHHHHHHHHHHHHTTS-S-SSPPPHHHHHHHH-/-EEEEETTTTSHHHHHHHHHHHT-TTEEEEEEES-TTSHHHHHHHHTT-EEEE--TT-S---TTTTT-SEEEE---S---HHHHTT-GGGSHHHHHHHHHHHHT--EEEE-----HHHHTTTS---HHHHHHHHHHHHHHH-SS-SEEEE---EEGGGGG-HHHHHHT-STTT---TTS-EEE-----STT--EEEE-IIIIIHHHHHHHHTSHHHHTT------SEEE-HHHHHHHHHHHH---EEE-----S---------HHHHHHH--TT-TTSSS---SHHHHHHHHHHHHHTTS-S-SSPPPHHHHHHHH-